Protein AF-A0AAD5E0F9-F1 (afdb_monomer)

Radius of gyration: 36.82 Å; Cα contacts (8 Å, |Δi|>4): 964; chains: 1; bounding box: 111×98×96 Å

Mean predicted aligned error: 20.1 Å

Solvent-accessible surface area (backbone atoms only — not comparable to full-atom values): 45783 Å² total; per-residue (Å²): 131,89,87,87,91,85,81,89,80,91,84,89,85,86,82,80,85,70,65,86,60,55,89,56,44,70,88,60,73,83,56,28,63,61,69,59,53,40,84,32,75,64,36,50,52,47,48,54,54,44,52,55,56,22,71,36,90,81,47,68,39,36,32,42,34,28,63,63,39,53,48,61,66,30,46,51,51,36,34,46,48,72,52,34,63,96,66,78,55,53,46,38,73,44,58,41,70,83,47,55,66,65,61,53,34,42,52,48,45,32,96,72,53,74,80,4,45,54,45,45,32,33,72,67,76,11,24,37,42,34,38,33,40,52,61,55,59,60,95,50,70,52,50,58,52,54,56,48,35,54,39,92,86,40,49,54,70,62,45,28,48,38,37,28,22,67,51,66,60,68,72,61,60,72,54,27,53,71,44,74,52,79,56,47,60,82,38,40,74,18,50,61,52,49,48,51,48,48,37,36,56,50,29,57,74,74,77,64,55,81,57,94,71,75,55,75,68,58,48,52,52,64,50,69,45,70,50,87,38,22,52,52,46,51,48,53,54,35,51,48,56,60,63,75,41,85,69,91,45,91,82,51,74,82,76,59,80,85,78,69,75,63,74,64,65,68,43,68,78,56,82,74,94,86,89,86,86,91,84,86,92,87,88,88,83,86,80,90,80,91,83,90,88,79,91,80,88,86,81,89,79,90,86,88,84,90,81,89,87,89,86,90,85,89,87,83,88,80,89,86,88,90,84,85,88,79,90,88,82,89,80,91,85,88,86,90,84,92,83,76,81,87,81,76,71,103,66,95,63,65,79,78,47,78,76,37,57,80,68,35,53,54,50,49,56,65,39,68,30,42,36,78,41,26,48,68,36,33,45,47,63,18,41,49,51,38,48,52,58,68,35,15,48,50,54,20,25,35,64,70,53,75,37,65,45,52,54,49,11,52,50,38,30,52,54,53,74,69,47,84,92,66,81,80,64,51,78,83,57,76,82,56,61,71,47,15,52,46,45,9,39,51,50,38,52,54,48,51,54,50,36,64,78,64,45,24,76,42,34,42,47,55,44,49,49,53,53,49,51,53,30,49,47,27,22,53,43,24,60,44,26,67,62,48,43,37,61,76,36,46,35,28,69,39,48,54,42,16,61,46,9,28,28,18,23,45,46,75,40,35,59,55,66,56,58,74,74,71,58,80,80,54,35,25,42,37,62,43,60,89,77,82,52,76,86,44,80,23,25,57,70,73,53,48,54,76,70,60,62,50,38,48,72,47,35,70,65,57,58,37,39,85,34,33,95,77,64,51,44,44,85,42,81,52,67,60,34,48,28,66,72,77,47,61,75,75,49,70,43,59,51,51,39,51,25,34,58,44,8,47,60,52,48,80,38,43,68,70,74,56,44,98,39,69,81,52,52,56,37,63,76,38,67,68,53,30,53,54,50,47,55,50,45,27,42,40,60,48,50,53,48,53,50,36,45,52,51,52,51,56,69,73,40,80,74,54,61,68,62,57,66,73,60,78,83,74,83,89,79,89,75,79,64,72,63,76,70,53,54,45,65,52,53,52,51,56,22,44,52,46,30,38,53,22,46,51,41,27,63,39,40,45,40,43,35,50,54,42,28,28,53,62,28,19,46,26,44,57,68,76,40,90,31,94,81,53,79,60,61,50,54,60,77,77,52,46,56,52,50,29,50,52,33,41,51,50,12,45,52,52,16,50,57,45,36,55,62,55,13,71,72,42,76,71,28,45,74,45,38,63,37,52,51,52,49,51,53,53,46,52,52,52,48,49,55,67,75,68,107

Structure (mmCIF, N/CA/C/O backbone):
data_AF-A0AAD5E0F9-F1
#
_entry.id   AF-A0AAD5E0F9-F1
#
loop_
_atom_site.group_PDB
_atom_site.id
_atom_site.type_symbol
_atom_site.label_atom_id
_atom_site.label_alt_id
_atom_site.label_comp_id
_atom_site.label_asym_id
_atom_site.label_entity_id
_atom_site.label_seq_id
_atom_site.pdbx_PDB_ins_code
_atom_site.Cartn_x
_atom_site.Cartn_y
_atom_site.Cartn_z
_atom_site.occupancy
_atom_site.B_iso_or_equiv
_atom_site.auth_seq_id
_atom_site.auth_comp_id
_atom_site.auth_asym_id
_atom_site.auth_atom_id
_atom_site.pdbx_PDB_model_num
ATOM 1 N N . MET A 1 1 ? 69.995 -46.807 -10.038 1.00 30.55 1 MET A N 1
ATOM 2 C CA . MET A 1 1 ? 70.853 -45.917 -10.854 1.00 30.55 1 MET A CA 1
ATOM 3 C C . MET A 1 1 ? 70.944 -46.497 -12.261 1.00 30.55 1 MET A C 1
ATOM 5 O O . MET A 1 1 ? 71.197 -47.695 -12.324 1.00 30.55 1 MET A O 1
ATOM 9 N N . PRO A 1 2 ? 70.807 -45.718 -13.356 1.00 44.59 2 PRO A N 1
ATOM 10 C CA . PRO A 1 2 ? 70.467 -44.288 -13.422 1.00 44.59 2 PRO A CA 1
ATOM 11 C C . PRO A 1 2 ? 68.964 -43.962 -13.226 1.00 44.59 2 PRO A C 1
ATOM 13 O O . PRO A 1 2 ? 68.520 -44.019 -12.081 1.00 44.59 2 PRO A O 1
ATOM 16 N N . MET A 1 3 ? 68.246 -43.592 -14.299 1.00 25.30 3 MET A N 1
ATOM 17 C CA . MET A 1 3 ? 67.096 -42.662 -14.464 1.00 25.30 3 MET A CA 1
ATOM 18 C C . MET A 1 3 ? 66.299 -43.103 -15.733 1.00 25.30 3 MET A C 1
ATOM 20 O O . MET A 1 3 ? 66.806 -43.983 -16.427 1.00 25.30 3 MET A O 1
ATOM 24 N N . GLN A 1 4 ? 65.128 -42.608 -16.178 1.00 27.91 4 GLN A N 1
ATOM 25 C CA . GLN A 1 4 ? 64.148 -41.538 -15.831 1.00 27.91 4 GLN A CA 1
ATOM 26 C C . GLN A 1 4 ? 62.795 -41.912 -16.528 1.00 27.91 4 GLN A C 1
ATOM 28 O O . GLN A 1 4 ? 62.804 -42.808 -17.367 1.00 27.91 4 GLN A O 1
ATOM 33 N N . GLY A 1 5 ? 61.614 -41.303 -16.325 1.00 22.17 5 GLY A N 1
ATOM 34 C CA . GLY A 1 5 ? 61.178 -40.260 -15.381 1.00 22.17 5 GLY A CA 1
ATOM 35 C C . GLY A 1 5 ? 60.419 -39.080 -16.035 1.00 22.17 5 GLY A C 1
ATOM 36 O O . GLY A 1 5 ? 61.037 -38.041 -16.250 1.00 22.17 5 GLY A O 1
ATOM 37 N N . ILE A 1 6 ? 59.108 -39.231 -16.311 1.00 27.89 6 ILE A N 1
ATOM 38 C CA . ILE A 1 6 ? 58.127 -38.174 -16.681 1.00 27.89 6 ILE A CA 1
ATOM 39 C C . ILE A 1 6 ? 56.810 -38.474 -15.938 1.00 27.89 6 ILE A C 1
ATOM 41 O O . ILE A 1 6 ? 56.465 -39.646 -15.797 1.00 27.89 6 ILE A O 1
ATOM 45 N N . ALA A 1 7 ? 56.133 -37.442 -15.427 1.00 27.16 7 ALA A N 1
ATOM 46 C CA . ALA A 1 7 ? 54.936 -37.552 -14.591 1.00 27.16 7 ALA A CA 1
ATOM 47 C C . ALA A 1 7 ? 53.626 -37.484 -15.397 1.00 27.16 7 ALA A C 1
ATOM 49 O O . ALA A 1 7 ? 53.573 -36.830 -16.439 1.00 27.16 7 ALA A O 1
ATOM 50 N N . ASP A 1 8 ? 52.583 -38.122 -14.865 1.00 27.12 8 ASP A N 1
ATOM 51 C CA . ASP A 1 8 ? 51.189 -37.801 -15.171 1.00 27.12 8 ASP A CA 1
ATOM 52 C C . ASP A 1 8 ? 50.846 -36.428 -14.564 1.00 27.12 8 ASP A C 1
ATOM 54 O O . ASP A 1 8 ? 51.295 -36.127 -13.456 1.00 27.12 8 ASP A O 1
ATOM 58 N N . ASP A 1 9 ? 50.063 -35.608 -15.269 1.00 27.03 9 ASP A N 1
ATOM 59 C CA . ASP A 1 9 ? 49.608 -34.299 -14.782 1.00 27.03 9 ASP A CA 1
ATOM 60 C C . ASP A 1 9 ? 48.121 -34.109 -15.125 1.00 27.03 9 ASP A C 1
ATOM 62 O O . ASP A 1 9 ? 47.687 -34.350 -16.258 1.00 27.03 9 ASP A O 1
ATOM 66 N N . ASP A 1 10 ? 47.329 -33.722 -14.125 1.00 26.64 10 ASP A N 1
ATOM 67 C CA . ASP A 1 10 ? 45.869 -33.633 -14.201 1.00 26.64 10 ASP A CA 1
ATOM 68 C C . ASP A 1 10 ? 45.397 -32.467 -15.084 1.00 26.64 10 ASP A C 1
ATOM 70 O O . ASP A 1 10 ? 45.899 -31.345 -14.995 1.00 26.64 10 ASP A O 1
ATOM 74 N N . THR A 1 11 ? 44.350 -32.665 -15.898 1.00 26.28 11 THR A N 1
ATOM 75 C CA . THR A 1 11 ? 43.605 -31.527 -16.484 1.00 26.28 11 THR A CA 1
ATOM 76 C C . THR A 1 11 ? 42.135 -31.832 -16.807 1.00 26.28 11 THR A C 1
ATOM 78 O O . THR A 1 11 ? 41.652 -31.590 -17.911 1.00 26.28 11 THR A O 1
ATOM 81 N N . THR A 1 12 ? 41.374 -32.316 -15.820 1.00 28.03 12 THR A N 1
ATOM 82 C CA . THR A 1 12 ? 39.895 -32.413 -15.889 1.00 28.03 12 THR A CA 1
ATOM 83 C C . THR A 1 12 ? 39.178 -31.482 -14.901 1.00 28.03 12 THR A C 1
ATOM 85 O O . THR A 1 12 ? 38.067 -31.766 -14.464 1.00 28.03 12 THR A O 1
ATOM 88 N N . ALA A 1 13 ? 39.794 -30.343 -14.567 1.00 27.64 13 ALA A N 1
ATOM 89 C CA . ALA A 1 13 ? 39.257 -29.328 -13.656 1.00 27.64 13 ALA A CA 1
ATOM 90 C C . ALA A 1 13 ? 39.105 -27.958 -14.352 1.00 27.64 13 ALA A C 1
ATOM 92 O O . ALA A 1 13 ? 39.878 -27.037 -14.109 1.00 27.64 13 ALA A O 1
ATOM 93 N N . ALA A 1 14 ? 38.123 -27.833 -15.256 1.00 26.69 14 ALA A N 1
ATOM 94 C CA . ALA A 1 14 ? 37.798 -26.565 -15.935 1.00 26.69 14 ALA A CA 1
ATOM 95 C C . ALA A 1 14 ? 36.334 -26.472 -16.434 1.00 26.69 14 ALA A C 1
ATOM 97 O O . ALA A 1 14 ? 36.062 -25.815 -17.435 1.00 26.69 14 ALA A O 1
ATOM 98 N N . ALA A 1 15 ? 35.387 -27.159 -15.778 1.00 28.45 15 ALA A N 1
ATOM 99 C CA . ALA A 1 15 ? 33.994 -27.271 -16.247 1.00 28.45 15 ALA A CA 1
ATOM 100 C C . ALA A 1 15 ? 32.911 -26.910 -15.202 1.00 28.45 15 ALA A C 1
ATOM 102 O O . ALA A 1 15 ? 31.727 -27.044 -15.502 1.00 28.45 15 ALA A O 1
ATOM 103 N N . ALA A 1 16 ? 33.287 -26.472 -13.993 1.00 27.48 16 ALA A N 1
ATOM 104 C CA . ALA A 1 16 ? 32.354 -26.325 -12.867 1.00 27.48 16 ALA A CA 1
ATOM 105 C C . ALA A 1 16 ? 31.699 -24.928 -12.727 1.00 27.48 16 ALA A C 1
ATOM 107 O O . ALA A 1 16 ? 30.520 -24.850 -12.400 1.00 27.48 16 ALA A O 1
ATOM 108 N N . ASP A 1 17 ? 32.400 -23.831 -13.043 1.00 29.16 17 ASP A N 1
ATOM 109 C CA . ASP A 1 17 ? 31.979 -22.469 -12.638 1.00 29.16 17 ASP A CA 1
ATOM 110 C C . ASP A 1 17 ? 31.205 -21.653 -13.701 1.00 29.16 17 ASP A C 1
ATOM 112 O O . ASP A 1 17 ? 31.050 -20.435 -13.596 1.00 29.16 17 ASP A O 1
ATOM 116 N N . ALA A 1 18 ? 30.678 -22.294 -14.749 1.00 35.09 18 ALA A N 1
ATOM 117 C CA . ALA A 1 18 ? 29.977 -21.597 -15.841 1.00 35.09 18 ALA A CA 1
ATOM 118 C C . ALA A 1 18 ? 28.503 -21.224 -15.538 1.00 35.09 18 ALA A C 1
ATOM 120 O O . ALA A 1 18 ? 27.838 -20.587 -16.363 1.00 35.09 18 ALA A O 1
ATOM 121 N N . ALA A 1 19 ? 27.967 -21.619 -14.379 1.00 35.62 19 ALA A N 1
ATOM 122 C CA . ALA A 1 19 ? 26.544 -21.504 -14.046 1.00 35.62 19 ALA A CA 1
ATOM 123 C C . ALA A 1 19 ? 25.953 -20.068 -14.041 1.00 35.62 19 ALA A C 1
ATOM 125 O O . ALA A 1 19 ? 24.895 -19.874 -14.652 1.00 35.62 19 ALA A O 1
ATOM 126 N N . PRO A 1 20 ? 26.582 -19.031 -13.440 1.00 43.69 20 PRO A N 1
ATOM 127 C CA . PRO A 1 20 ? 25.893 -17.765 -13.159 1.00 43.69 20 PRO A CA 1
ATOM 128 C C . PRO A 1 20 ? 25.699 -16.853 -14.382 1.00 43.69 20 PRO A C 1
ATOM 130 O O . PRO A 1 20 ? 25.074 -15.802 -14.266 1.00 43.69 20 PRO A O 1
ATOM 133 N N . LEU A 1 21 ? 26.245 -17.195 -15.555 1.00 42.16 21 LEU A N 1
ATOM 134 C CA . LEU A 1 21 ? 26.073 -16.410 -16.790 1.00 42.16 21 LEU A CA 1
ATOM 135 C C . LEU A 1 21 ? 24.874 -16.861 -17.640 1.00 42.16 21 LEU A C 1
ATOM 137 O O . LEU A 1 21 ? 24.471 -16.137 -18.552 1.00 42.16 21 LEU A O 1
ATOM 141 N N . ARG A 1 22 ? 24.273 -18.022 -17.340 1.00 43.25 22 ARG A N 1
ATOM 142 C CA . ARG A 1 22 ? 23.139 -18.557 -18.113 1.00 43.25 22 ARG A CA 1
ATOM 143 C C . ARG A 1 22 ? 21.831 -17.786 -17.907 1.00 43.25 22 ARG A C 1
ATOM 145 O O . ARG A 1 22 ? 21.035 -17.735 -18.836 1.00 43.25 22 ARG A O 1
ATOM 152 N N . SER A 1 23 ? 21.638 -17.118 -16.768 1.00 40.00 23 SER A N 1
ATOM 153 C CA . SER A 1 23 ? 20.443 -16.300 -16.475 1.00 40.00 23 SER A CA 1
ATOM 154 C C . SER A 1 23 ? 20.266 -15.078 -17.391 1.00 40.00 23 SER A C 1
ATOM 156 O O . SER A 1 23 ? 19.166 -14.542 -17.499 1.00 40.00 23 SER A O 1
ATOM 158 N N . HIS A 1 24 ? 21.326 -14.643 -18.080 1.00 39.84 24 HIS A N 1
ATOM 159 C CA . HIS A 1 24 ? 21.284 -13.560 -19.073 1.00 39.84 24 HIS A CA 1
ATOM 160 C C . HIS A 1 24 ? 21.590 -14.036 -20.506 1.00 39.84 24 HIS A C 1
ATOM 162 O O . HIS A 1 24 ? 21.686 -13.215 -21.423 1.00 39.84 24 HIS A O 1
ATOM 168 N N . ALA A 1 25 ? 21.765 -15.346 -20.712 1.00 38.88 25 ALA A N 1
ATOM 169 C CA . ALA A 1 25 ? 22.076 -15.922 -22.013 1.00 38.88 25 ALA A CA 1
ATOM 170 C C . ALA A 1 25 ? 20.786 -16.152 -22.814 1.00 38.88 25 ALA A C 1
ATOM 172 O O . ALA A 1 25 ? 19.981 -17.028 -22.500 1.00 38.88 25 ALA A O 1
ATOM 173 N N . VAL A 1 26 ? 20.591 -15.375 -23.881 1.00 42.81 26 VAL A N 1
ATOM 174 C CA . VAL A 1 26 ? 19.390 -15.485 -24.718 1.00 42.81 26 VAL A CA 1
ATOM 175 C C . VAL A 1 26 ? 19.564 -16.612 -25.740 1.00 42.81 26 VAL A C 1
ATOM 177 O O . VAL A 1 26 ? 20.375 -16.508 -26.660 1.00 42.81 26 VAL A O 1
ATOM 180 N N . CYS A 1 27 ? 18.760 -17.673 -25.636 1.00 39.22 27 CYS A N 1
ATOM 181 C CA . CYS A 1 27 ? 18.752 -18.778 -26.602 1.00 39.22 27 CYS A CA 1
ATOM 182 C C . CYS A 1 27 ? 17.889 -18.463 -27.849 1.00 39.22 27 CYS A C 1
ATOM 184 O O . CYS A 1 27 ? 16.957 -19.191 -28.187 1.00 39.22 27 CYS A O 1
ATOM 186 N N . GLU A 1 28 ? 18.176 -17.362 -28.554 1.00 42.78 28 GLU A N 1
ATOM 187 C CA . GLU A 1 28 ? 17.409 -16.915 -29.737 1.00 42.78 28 GLU A CA 1
ATOM 188 C C . GLU A 1 28 ? 18.043 -17.369 -31.071 1.00 42.78 28 GLU A C 1
ATOM 190 O O . GLU A 1 28 ? 18.203 -16.599 -32.021 1.00 42.78 28 GLU A O 1
ATOM 195 N N . SER A 1 29 ? 18.388 -18.657 -31.183 1.00 42.66 29 SER A N 1
ATOM 196 C CA . SER A 1 29 ? 18.971 -19.212 -32.421 1.00 42.66 29 SER A CA 1
ATOM 197 C C . SER A 1 29 ? 17.989 -19.215 -33.607 1.00 42.66 29 SER A C 1
ATOM 199 O O . SER A 1 29 ? 18.402 -19.162 -34.767 1.00 42.66 29 SER A O 1
ATOM 201 N N . ALA A 1 30 ? 16.678 -19.220 -33.337 1.00 41.22 30 ALA A N 1
ATOM 202 C CA . ALA A 1 30 ? 15.634 -19.336 -34.356 1.00 41.22 30 ALA A CA 1
ATOM 203 C C . ALA A 1 30 ? 15.391 -18.054 -35.182 1.00 41.22 30 ALA A C 1
ATOM 205 O O . ALA A 1 30 ? 14.935 -18.148 -36.322 1.00 41.22 30 ALA A O 1
ATOM 206 N N . ALA A 1 31 ? 15.683 -16.861 -34.648 1.00 45.94 31 ALA A N 1
ATOM 207 C CA . ALA A 1 31 ? 15.453 -15.595 -35.361 1.00 45.94 31 ALA A CA 1
ATOM 208 C C . ALA A 1 31 ? 16.589 -15.238 -36.342 1.00 45.94 31 ALA A C 1
ATOM 210 O O . ALA A 1 31 ? 16.358 -14.546 -37.342 1.00 45.94 31 ALA A O 1
ATOM 211 N N . ALA A 1 32 ? 17.801 -15.734 -36.066 1.00 48.31 32 ALA A N 1
ATOM 212 C CA . ALA A 1 32 ? 19.071 -15.369 -36.701 1.00 48.31 32 ALA A CA 1
ATOM 213 C C . ALA A 1 32 ? 19.082 -15.462 -38.241 1.00 48.31 32 ALA A C 1
ATOM 215 O O . ALA A 1 32 ? 19.695 -14.637 -38.918 1.00 48.31 32 ALA A O 1
ATOM 216 N N . SER A 1 33 ? 18.367 -16.433 -38.812 1.00 58.16 33 SER A N 1
ATOM 217 C CA . SER A 1 33 ? 18.336 -16.693 -40.258 1.00 58.16 33 SER A CA 1
ATOM 218 C C . SER A 1 33 ? 17.529 -15.664 -41.064 1.00 58.16 33 SER A C 1
ATOM 220 O O . SER A 1 33 ? 17.801 -15.451 -42.247 1.00 58.16 33 SER A O 1
ATOM 222 N N . THR A 1 34 ? 16.553 -14.993 -40.444 1.00 65.56 34 THR A N 1
ATOM 223 C CA . THR A 1 34 ? 15.479 -14.284 -41.164 1.00 65.56 34 THR A CA 1
ATOM 224 C C . THR A 1 34 ? 15.956 -13.028 -41.896 1.00 65.56 34 THR A C 1
ATOM 226 O O . THR A 1 34 ? 15.595 -12.800 -43.050 1.00 65.56 34 THR A O 1
ATOM 229 N N . ALA A 1 35 ? 16.790 -12.197 -41.260 1.00 61.53 35 ALA A N 1
ATOM 230 C CA . ALA A 1 35 ? 17.225 -10.916 -41.836 1.00 61.53 35 ALA A CA 1
ATOM 231 C C . ALA A 1 35 ? 18.101 -11.080 -43.097 1.00 61.53 35 ALA A C 1
ATOM 233 O O . ALA A 1 35 ? 18.144 -10.178 -43.947 1.00 61.53 35 ALA A O 1
ATOM 234 N N . LEU A 1 36 ? 18.756 -12.242 -43.208 1.00 73.88 36 LEU A N 1
ATOM 235 C CA . LEU A 1 36 ? 19.632 -12.652 -44.303 1.00 73.88 36 LEU A CA 1
ATOM 236 C C . LEU A 1 36 ? 18.903 -13.361 -45.451 1.00 73.88 36 LEU A C 1
ATOM 238 O O . LEU A 1 36 ? 19.535 -13.613 -46.478 1.00 73.88 36 LEU A O 1
ATOM 242 N N . LEU A 1 37 ? 17.605 -13.658 -45.325 1.00 79.19 37 LEU A N 1
ATOM 243 C CA . LEU A 1 37 ? 16.804 -14.190 -46.429 1.00 79.19 37 LEU A CA 1
ATOM 244 C C . LEU A 1 37 ? 16.671 -13.141 -47.546 1.00 79.19 37 LEU A C 1
ATOM 246 O O . LEU A 1 37 ? 16.514 -11.943 -47.286 1.00 79.19 37 LEU A O 1
ATOM 250 N N . GLY A 1 38 ? 16.744 -13.598 -48.798 1.00 80.19 38 GLY A N 1
ATOM 251 C CA . GLY A 1 38 ? 16.685 -12.734 -49.975 1.00 80.19 38 GLY A CA 1
ATOM 252 C C . GLY A 1 38 ? 17.723 -13.057 -51.050 1.00 80.19 38 GLY A C 1
ATOM 253 O O . GLY A 1 38 ? 18.883 -13.359 -50.751 1.00 80.19 38 GLY A O 1
ATOM 254 N N . SER A 1 39 ? 17.344 -12.925 -52.319 1.00 81.75 39 SER A N 1
ATOM 255 C CA . SER A 1 39 ? 18.257 -13.053 -53.465 1.00 81.75 39 SER A CA 1
ATOM 256 C C . SER A 1 39 ? 18.692 -11.703 -54.047 1.00 81.75 39 SER A C 1
ATOM 258 O O . SER A 1 39 ? 19.347 -11.678 -55.089 1.00 81.75 39 SER A O 1
ATOM 260 N N . SER A 1 40 ? 18.337 -10.576 -53.421 1.00 87.31 40 SER A N 1
ATOM 261 C CA . SER A 1 40 ? 18.767 -9.257 -53.889 1.00 87.31 40 SER A CA 1
ATOM 262 C C . SER A 1 40 ? 20.295 -9.073 -53.798 1.00 87.31 40 SER A C 1
ATOM 264 O O . SER A 1 40 ? 20.936 -9.595 -52.878 1.00 87.31 40 SER A O 1
ATOM 266 N N . PRO A 1 41 ? 20.905 -8.254 -54.681 1.00 86.88 41 PRO A N 1
ATOM 267 C CA . PRO A 1 41 ? 22.320 -7.889 -54.566 1.00 86.88 41 PRO A CA 1
ATOM 268 C C . PRO A 1 41 ? 22.666 -7.213 -53.230 1.00 86.88 41 PRO A C 1
ATOM 270 O O . PRO A 1 41 ? 23.803 -7.289 -52.769 1.00 86.88 41 PRO A O 1
ATOM 273 N N . MET A 1 42 ? 21.691 -6.558 -52.590 1.00 87.12 42 MET A N 1
ATOM 274 C CA . MET A 1 42 ? 21.864 -5.921 -51.284 1.00 87.12 42 MET A CA 1
ATOM 275 C C . MET A 1 42 ? 21.901 -6.950 -50.147 1.00 87.12 42 MET A C 1
ATOM 277 O O . MET A 1 42 ? 22.764 -6.844 -49.280 1.00 87.12 42 MET A O 1
ATOM 281 N N . ALA A 1 43 ? 21.038 -7.973 -50.176 1.00 85.50 43 ALA A N 1
ATOM 282 C CA . ALA A 1 43 ? 21.098 -9.090 -49.232 1.00 85.50 43 ALA A CA 1
ATOM 283 C C . ALA A 1 43 ? 22.371 -9.931 -49.415 1.00 85.50 43 ALA A C 1
ATOM 285 O O . ALA A 1 43 ? 22.981 -10.335 -48.429 1.00 85.50 43 ALA A O 1
ATOM 286 N N . ALA A 1 44 ? 22.830 -10.126 -50.657 1.00 87.00 44 ALA A N 1
ATOM 287 C CA . ALA A 1 44 ? 24.114 -10.775 -50.930 1.00 87.00 44 ALA A CA 1
ATOM 288 C C . ALA A 1 44 ? 25.293 -9.997 -50.314 1.00 87.00 44 ALA A C 1
ATOM 290 O O . ALA A 1 44 ? 26.092 -10.581 -49.586 1.00 87.00 44 ALA A O 1
ATOM 291 N N . ARG A 1 45 ? 25.357 -8.671 -50.518 1.00 89.94 45 ARG A N 1
ATOM 292 C CA . ARG A 1 45 ? 26.372 -7.805 -49.883 1.00 89.94 45 ARG A CA 1
ATOM 293 C C . ARG A 1 45 ? 26.292 -7.825 -48.355 1.00 89.94 45 ARG A C 1
ATOM 295 O O . ARG A 1 45 ? 27.335 -7.841 -47.708 1.00 89.94 45 ARG A O 1
ATOM 302 N N . LEU A 1 46 ? 25.083 -7.843 -47.784 1.00 90.31 46 LEU A N 1
ATOM 303 C CA . LEU A 1 46 ? 24.888 -7.948 -46.337 1.00 90.31 46 LEU A CA 1
ATOM 304 C C . LEU A 1 46 ? 25.443 -9.274 -45.801 1.00 90.31 46 LEU A C 1
ATOM 306 O O . LEU A 1 46 ? 26.228 -9.240 -44.861 1.00 90.31 46 LEU A O 1
ATOM 310 N N . ARG A 1 47 ? 25.114 -10.413 -46.433 1.00 89.19 47 ARG A N 1
ATOM 311 C CA . ARG A 1 47 ? 25.676 -11.729 -46.077 1.00 89.19 47 ARG A CA 1
ATOM 312 C C . ARG A 1 47 ? 27.203 -11.731 -46.130 1.00 89.19 47 ARG A C 1
ATOM 314 O O . ARG A 1 47 ? 27.830 -12.154 -45.170 1.00 89.19 47 ARG A O 1
ATOM 321 N N . SER A 1 48 ? 27.809 -11.199 -47.195 1.00 89.81 48 SER A N 1
ATOM 322 C CA . SER A 1 48 ? 29.274 -11.119 -47.298 1.00 89.81 48 SER A CA 1
ATOM 323 C C . SER A 1 48 ? 29.908 -10.250 -46.205 1.00 89.81 48 SER A C 1
ATOM 325 O O . SER A 1 48 ? 30.941 -10.628 -45.663 1.00 89.81 48 SER A O 1
ATOM 327 N N . ALA A 1 49 ? 29.301 -9.111 -45.852 1.00 91.19 49 ALA A N 1
ATOM 328 C CA . ALA A 1 49 ? 29.799 -8.247 -44.776 1.00 91.19 49 ALA A CA 1
ATOM 329 C C . ALA A 1 49 ? 29.663 -8.896 -43.386 1.00 91.19 49 ALA A C 1
ATOM 331 O O . ALA A 1 49 ? 30.533 -8.732 -42.535 1.00 91.19 49 ALA A O 1
ATOM 332 N N . VAL A 1 50 ? 28.580 -9.645 -43.174 1.00 90.75 50 VAL A N 1
ATOM 333 C CA . VAL A 1 50 ? 28.278 -10.375 -41.936 1.00 90.75 50 VAL A CA 1
ATOM 334 C C . VAL A 1 50 ? 29.233 -11.553 -41.752 1.00 90.75 50 VAL A C 1
ATOM 336 O O . VAL A 1 50 ? 29.882 -11.624 -40.713 1.00 90.75 50 VAL A O 1
ATOM 339 N N . ALA A 1 51 ? 29.432 -12.380 -42.782 1.00 89.31 51 ALA A N 1
ATOM 340 C CA . ALA A 1 51 ? 30.397 -13.481 -42.762 1.00 89.31 51 ALA A CA 1
ATOM 341 C C . ALA A 1 51 ? 31.845 -12.982 -42.576 1.00 89.31 51 ALA A C 1
ATOM 343 O O . ALA A 1 51 ? 32.605 -13.552 -41.795 1.00 89.31 51 ALA A O 1
ATOM 344 N N . ALA A 1 52 ? 32.220 -11.873 -43.230 1.00 90.50 52 ALA A N 1
ATOM 345 C CA . ALA A 1 52 ? 33.532 -11.247 -43.046 1.00 90.50 52 ALA A CA 1
ATOM 346 C C . ALA A 1 52 ? 33.739 -10.704 -41.621 1.00 90.50 52 ALA A C 1
ATOM 348 O O . ALA A 1 52 ? 34.858 -10.737 -41.114 1.00 90.50 52 ALA A O 1
ATOM 349 N N . ALA A 1 53 ? 32.678 -10.226 -40.963 1.00 90.25 53 ALA A N 1
ATOM 350 C CA . ALA A 1 53 ? 32.735 -9.838 -39.559 1.00 90.25 53 ALA A CA 1
ATOM 351 C C . ALA A 1 53 ? 32.771 -11.060 -38.628 1.00 90.25 53 ALA A C 1
ATOM 353 O O . ALA A 1 53 ? 33.524 -11.051 -37.657 1.00 90.25 53 ALA A O 1
ATOM 354 N N . ALA A 1 54 ? 31.998 -12.115 -38.901 1.00 89.19 54 ALA A N 1
ATOM 355 C CA . ALA A 1 54 ? 32.026 -13.353 -38.123 1.00 89.19 54 ALA A CA 1
ATOM 356 C C . ALA A 1 54 ? 33.425 -13.994 -38.144 1.00 89.19 54 ALA A C 1
ATOM 358 O O . ALA A 1 54 ? 33.982 -14.277 -37.088 1.00 89.19 54 ALA A O 1
ATOM 359 N N . SER A 1 55 ? 34.034 -14.094 -39.329 1.00 87.81 55 SER A N 1
ATOM 360 C CA . SER A 1 55 ? 35.356 -14.701 -39.560 1.00 87.81 55 SER A CA 1
ATOM 361 C C . SER A 1 55 ? 36.560 -13.824 -39.166 1.00 87.81 55 SER A C 1
ATOM 363 O O . SER A 1 55 ? 37.687 -14.151 -39.530 1.00 87.81 55 SER A O 1
ATOM 365 N N . ASP A 1 56 ? 36.364 -12.697 -38.472 1.00 88.56 56 ASP A N 1
ATOM 366 C CA . ASP A 1 56 ? 37.459 -11.793 -38.094 1.00 88.56 56 ASP A CA 1
ATOM 367 C C . ASP A 1 56 ? 38.279 -12.365 -36.914 1.00 88.56 56 ASP A C 1
ATOM 369 O O . ASP A 1 56 ? 37.783 -12.375 -35.780 1.00 88.56 56 ASP A O 1
ATOM 373 N N . PRO A 1 57 ? 39.545 -12.790 -37.120 1.00 80.56 57 PRO A N 1
ATOM 374 C CA . PRO A 1 57 ? 40.349 -13.411 -36.066 1.00 80.56 57 PRO A CA 1
ATOM 375 C C . PRO A 1 57 ? 40.714 -12.436 -34.938 1.00 80.56 57 PRO A C 1
ATOM 377 O O . PRO A 1 57 ? 41.025 -12.874 -33.833 1.00 80.56 57 PRO A O 1
ATOM 380 N N . ALA A 1 58 ? 40.653 -11.123 -35.185 1.00 80.81 58 ALA A N 1
ATOM 381 C CA . ALA A 1 58 ? 40.882 -10.098 -34.171 1.00 80.81 58 ALA A CA 1
ATOM 382 C C . ALA A 1 58 ? 39.605 -9.741 -33.381 1.00 80.81 58 ALA A C 1
ATOM 384 O O . ALA A 1 58 ? 39.652 -8.836 -32.548 1.00 80.81 58 ALA A O 1
ATOM 385 N N . ARG A 1 59 ? 38.463 -10.405 -33.654 1.00 85.69 59 ARG A N 1
ATOM 386 C CA . ARG A 1 59 ? 37.149 -10.194 -33.003 1.00 85.69 59 ARG A CA 1
ATOM 387 C C . ARG A 1 59 ? 36.762 -8.710 -32.859 1.00 85.69 59 ARG A C 1
ATOM 389 O O . ARG A 1 59 ? 36.159 -8.309 -31.863 1.00 85.69 59 ARG A O 1
ATOM 396 N N . ARG A 1 60 ? 37.107 -7.879 -33.854 1.00 89.06 60 ARG A N 1
ATOM 397 C CA . ARG A 1 60 ? 36.927 -6.418 -33.777 1.00 89.06 60 ARG A CA 1
ATOM 398 C C . ARG A 1 60 ? 35.467 -6.032 -33.487 1.00 89.06 60 ARG A C 1
ATOM 400 O O . ARG A 1 60 ? 34.554 -6.710 -33.976 1.00 89.06 60 ARG A O 1
ATOM 407 N N . PRO A 1 61 ? 35.232 -4.928 -32.749 1.00 92.31 61 PRO A N 1
ATOM 408 C CA . PRO A 1 61 ? 33.886 -4.452 -32.463 1.00 92.31 61 PRO A CA 1
ATOM 409 C C . PRO A 1 61 ? 33.077 -4.195 -33.736 1.00 92.31 61 PRO A C 1
ATOM 411 O O . PRO A 1 61 ? 33.600 -3.647 -34.711 1.00 92.31 61 PRO A O 1
ATOM 414 N N . VAL A 1 62 ? 31.797 -4.566 -33.723 1.00 93.94 62 VAL A N 1
ATOM 415 C CA . VAL A 1 62 ? 30.887 -4.426 -34.874 1.00 93.94 62 VAL A CA 1
ATOM 416 C C . VAL A 1 62 ? 29.747 -3.476 -34.524 1.00 93.94 62 VAL A C 1
ATOM 418 O O . VAL A 1 62 ? 29.175 -3.565 -33.441 1.00 93.94 62 VAL A O 1
ATOM 421 N N . LEU A 1 63 ? 29.386 -2.587 -35.449 1.00 94.62 63 LEU A N 1
ATOM 422 C CA . LEU A 1 63 ? 28.255 -1.671 -35.311 1.00 94.62 63 LEU A CA 1
ATOM 423 C C . LEU A 1 63 ? 27.246 -1.896 -36.446 1.00 94.62 63 LEU A C 1
ATOM 425 O O . LEU A 1 63 ? 27.520 -1.581 -37.606 1.00 94.62 63 LEU A O 1
ATOM 429 N N . LEU A 1 64 ? 26.066 -2.418 -36.109 1.00 94.88 64 LEU A N 1
ATOM 430 C CA . LEU A 1 64 ? 24.957 -2.647 -37.035 1.00 94.88 64 LEU A CA 1
ATOM 431 C C . LEU A 1 64 ? 24.046 -1.412 -37.091 1.00 94.88 64 LEU A C 1
ATOM 433 O O . LEU A 1 64 ? 23.269 -1.163 -36.166 1.00 94.88 64 LEU A O 1
ATOM 437 N N . LEU A 1 65 ? 24.112 -0.655 -38.188 1.00 94.38 65 LEU A N 1
ATOM 438 C CA . LEU A 1 65 ? 23.272 0.526 -38.414 1.00 94.38 65 LEU A CA 1
ATOM 439 C C . LEU A 1 65 ? 22.145 0.234 -39.401 1.00 94.38 65 LEU A C 1
ATOM 441 O O . LEU A 1 65 ? 22.389 -0.258 -40.500 1.00 94.38 65 LEU A O 1
ATOM 445 N N . GLY A 1 66 ? 20.919 0.600 -39.048 1.00 91.56 66 GLY A N 1
ATOM 446 C CA . GLY A 1 66 ? 19.770 0.520 -39.948 1.00 91.56 66 GLY A CA 1
ATOM 447 C C . GLY A 1 66 ? 18.470 0.907 -39.256 1.00 91.56 66 GLY A C 1
ATOM 448 O O . GLY A 1 66 ? 18.423 1.054 -38.040 1.00 91.56 66 GLY A O 1
ATOM 449 N N . GLU A 1 67 ? 17.405 1.041 -40.031 1.00 90.94 67 GLU A N 1
ATOM 450 C CA . GLU A 1 67 ? 16.058 1.391 -39.564 1.00 90.94 67 GLU A CA 1
ATOM 451 C C . GLU A 1 67 ? 15.468 0.439 -38.494 1.00 90.94 67 GLU A C 1
ATOM 453 O O . GLU A 1 67 ? 15.982 -0.674 -38.266 1.00 90.94 67 GLU A O 1
ATOM 458 N N . PRO A 1 68 ? 14.392 0.859 -37.799 1.00 87.94 68 PRO A N 1
ATOM 459 C CA . PRO A 1 68 ? 13.659 -0.011 -36.889 1.00 87.94 68 PRO A CA 1
ATOM 460 C C . PRO A 1 68 ? 13.040 -1.207 -37.629 1.00 87.94 68 PRO A C 1
ATOM 462 O O . PRO A 1 68 ? 12.752 -1.171 -38.827 1.00 87.94 68 PRO A O 1
ATOM 465 N N . GLY A 1 69 ? 12.868 -2.314 -36.903 1.00 84.00 69 GLY A N 1
ATOM 466 C CA . GLY A 1 69 ? 12.218 -3.522 -37.421 1.00 84.00 69 GLY A CA 1
ATOM 467 C C . GLY A 1 69 ? 13.033 -4.374 -38.407 1.00 84.00 69 GLY A C 1
ATOM 468 O O . GLY A 1 69 ? 12.501 -5.344 -38.935 1.00 84.00 69 GLY A O 1
ATOM 469 N N . LEU A 1 70 ? 14.318 -4.076 -38.641 1.00 88.06 70 LEU A N 1
ATOM 470 C CA . LEU A 1 70 ? 15.199 -4.849 -39.541 1.00 88.06 70 LEU A CA 1
ATOM 471 C C . LEU A 1 70 ? 15.817 -6.134 -38.948 1.00 88.06 70 LEU A C 1
ATOM 473 O O . LEU A 1 70 ? 16.608 -6.785 -39.624 1.00 88.06 70 LEU A O 1
ATOM 477 N N . GLY A 1 71 ? 15.501 -6.502 -37.702 1.00 86.31 71 GLY A N 1
ATOM 478 C CA . GLY A 1 71 ? 16.062 -7.706 -37.065 1.00 86.31 71 GLY A CA 1
ATOM 479 C C . GLY A 1 71 ? 17.549 -7.599 -36.691 1.00 86.31 71 GLY A C 1
ATOM 480 O O . GLY A 1 71 ? 18.247 -8.607 -36.661 1.00 86.31 71 GLY A O 1
ATOM 481 N N . LYS A 1 72 ? 18.049 -6.383 -36.408 1.00 89.31 72 LYS A N 1
ATOM 482 C CA . LYS A 1 72 ? 19.474 -6.116 -36.115 1.00 89.31 72 LYS A CA 1
ATOM 483 C C . LYS A 1 72 ? 20.036 -6.971 -34.963 1.00 89.31 72 LYS A C 1
ATOM 485 O O . LYS A 1 72 ? 21.165 -7.428 -35.066 1.00 89.31 72 LYS A O 1
ATOM 490 N N . ALA A 1 73 ? 19.247 -7.220 -33.915 1.00 86.25 73 ALA A N 1
ATOM 491 C CA . ALA A 1 73 ? 19.627 -8.076 -32.788 1.00 86.25 73 ALA A CA 1
ATOM 492 C C . ALA A 1 73 ? 19.884 -9.534 -33.219 1.00 86.25 73 ALA A C 1
ATOM 494 O O . ALA A 1 73 ? 20.966 -10.062 -32.987 1.00 86.25 73 ALA A O 1
ATOM 495 N N . GLY A 1 74 ? 18.954 -10.143 -33.965 1.00 84.75 74 GLY A N 1
ATOM 496 C CA . GLY A 1 74 ? 19.140 -11.486 -34.531 1.00 84.75 74 GLY A CA 1
ATOM 497 C C . GLY A 1 74 ? 20.325 -11.574 -35.502 1.00 84.75 74 GLY A C 1
ATOM 498 O O . GLY A 1 74 ? 21.003 -12.596 -35.556 1.00 84.75 74 GLY A O 1
ATOM 499 N N . LEU A 1 75 ? 20.642 -10.486 -36.216 1.00 87.75 75 LEU A N 1
ATOM 500 C CA . LEU A 1 75 ? 21.844 -10.419 -37.051 1.00 87.75 75 LEU A CA 1
ATOM 501 C C . LEU A 1 75 ? 23.141 -10.376 -36.220 1.00 87.75 75 LEU A C 1
ATOM 503 O O . LEU A 1 75 ? 24.133 -10.986 -36.609 1.00 87.75 75 LEU A O 1
ATOM 507 N N . ALA A 1 76 ? 23.139 -9.695 -35.072 1.00 89.94 76 ALA A N 1
ATOM 508 C CA . ALA A 1 76 ? 24.258 -9.725 -34.131 1.00 89.94 76 ALA A CA 1
ATOM 509 C C . ALA A 1 76 ? 24.434 -11.111 -33.489 1.00 89.94 76 ALA A C 1
ATOM 511 O O . ALA A 1 76 ? 25.559 -11.603 -33.412 1.00 89.94 76 ALA A O 1
ATOM 512 N N . ALA A 1 77 ? 23.333 -11.769 -33.111 1.00 86.75 77 ALA A N 1
ATOM 513 C CA . ALA A 1 77 ? 23.353 -13.149 -32.630 1.00 86.75 77 ALA A CA 1
ATOM 514 C C . ALA A 1 77 ? 23.916 -14.114 -33.687 1.00 86.75 77 ALA A C 1
ATOM 516 O O . ALA A 1 77 ? 24.729 -14.976 -33.368 1.00 86.75 77 ALA A O 1
ATOM 517 N N . HIS A 1 78 ? 23.566 -13.926 -34.963 1.00 87.06 78 HIS A N 1
ATOM 518 C CA . HIS A 1 78 ? 24.138 -14.703 -36.063 1.00 87.06 78 HIS A CA 1
ATOM 519 C C . HIS A 1 78 ? 25.658 -14.500 -36.214 1.00 87.06 78 HIS A C 1
ATOM 521 O O . HIS A 1 78 ? 26.378 -15.483 -36.344 1.00 87.06 78 HIS A O 1
ATOM 527 N N . ILE A 1 79 ? 26.160 -13.258 -36.122 1.00 89.19 79 ILE A N 1
ATOM 528 C CA . ILE A 1 79 ? 27.611 -12.963 -36.151 1.00 89.19 79 ILE A CA 1
ATOM 529 C C . ILE A 1 79 ? 28.351 -13.672 -35.008 1.00 89.19 79 ILE A C 1
ATOM 531 O O . ILE A 1 79 ? 29.462 -14.157 -35.215 1.00 89.19 79 ILE A O 1
ATOM 535 N N . HIS A 1 80 ? 27.752 -13.728 -33.813 1.00 88.31 80 HIS A N 1
ATOM 536 C CA . HIS A 1 80 ? 28.288 -14.489 -32.679 1.00 88.31 80 HIS A CA 1
ATOM 537 C C . HIS A 1 80 ? 28.287 -15.993 -32.963 1.00 88.31 80 HIS A C 1
ATOM 539 O O . HIS A 1 80 ? 29.335 -16.627 -32.893 1.00 88.31 80 HIS A O 1
ATOM 545 N N . HIS A 1 81 ? 27.143 -16.560 -33.352 1.00 84.25 81 HIS A N 1
ATOM 546 C CA . HIS A 1 81 ? 27.035 -17.994 -33.618 1.00 84.25 81 HIS A CA 1
ATOM 547 C C . HIS A 1 81 ? 27.964 -18.461 -34.748 1.00 84.25 81 HIS A C 1
ATOM 549 O O . HIS A 1 81 ? 28.600 -19.494 -34.587 1.00 84.25 81 HIS A O 1
ATOM 555 N N . GLU A 1 82 ? 28.118 -17.722 -35.851 1.00 83.69 82 GLU A N 1
ATOM 556 C CA . GLU A 1 82 ? 29.076 -18.102 -36.906 1.00 83.69 82 GLU A CA 1
ATOM 557 C C . GLU A 1 82 ? 30.545 -17.992 -36.456 1.00 83.69 82 GLU A C 1
ATOM 559 O O . GLU A 1 82 ? 31.373 -18.789 -36.893 1.00 83.69 82 GLU A O 1
ATOM 564 N N . ALA A 1 83 ? 30.880 -17.037 -35.580 1.00 81.00 83 ALA A N 1
ATOM 565 C CA . ALA A 1 83 ? 32.244 -16.859 -35.075 1.00 81.00 83 ALA A CA 1
ATOM 566 C C . ALA A 1 83 ? 32.633 -17.895 -34.004 1.00 81.00 83 ALA A C 1
ATOM 568 O O . ALA A 1 83 ? 33.782 -18.339 -33.955 1.00 81.00 83 ALA A O 1
ATOM 569 N N . ASP A 1 84 ? 31.679 -18.260 -33.143 1.00 73.88 84 ASP A N 1
ATOM 570 C CA . ASP A 1 84 ? 31.934 -18.951 -31.876 1.00 73.88 84 ASP A CA 1
ATOM 571 C C . ASP A 1 84 ? 31.214 -20.310 -31.744 1.00 73.88 84 ASP A C 1
ATOM 573 O O . ASP A 1 84 ? 31.321 -20.951 -30.698 1.00 73.88 84 ASP A O 1
ATOM 577 N N . ALA A 1 85 ? 30.550 -20.808 -32.801 1.00 66.00 85 ALA A N 1
ATOM 578 C CA . ALA A 1 85 ? 29.863 -22.113 -32.824 1.00 66.00 85 ALA A CA 1
ATOM 579 C C . ALA A 1 85 ? 30.723 -23.287 -32.327 1.00 66.00 85 ALA A C 1
ATOM 581 O O . ALA A 1 85 ? 30.215 -24.176 -31.655 1.00 66.00 85 ALA A O 1
ATOM 582 N N . ALA A 1 86 ? 32.023 -23.289 -32.631 1.00 58.78 86 ALA A N 1
ATOM 583 C CA . ALA A 1 86 ? 32.949 -24.346 -32.214 1.00 58.78 86 ALA A CA 1
ATOM 584 C C . ALA A 1 86 ? 33.446 -24.212 -30.756 1.00 58.78 86 ALA A C 1
ATOM 586 O O . ALA A 1 86 ? 34.335 -24.959 -30.351 1.00 58.78 86 ALA A O 1
ATOM 587 N N . ARG A 1 87 ? 32.955 -23.222 -29.993 1.00 62.78 87 ARG A N 1
ATOM 588 C CA . ARG A 1 87 ? 33.440 -22.872 -28.643 1.00 62.78 87 ARG A CA 1
ATOM 589 C C . ARG A 1 87 ? 32.339 -22.681 -27.591 1.00 62.78 87 ARG A C 1
ATOM 591 O O . ARG A 1 87 ? 32.676 -22.381 -26.454 1.00 62.78 87 ARG A O 1
ATOM 598 N N . GLU A 1 88 ? 31.061 -22.793 -27.966 1.00 76.12 88 GLU A N 1
ATOM 599 C CA . GLU A 1 88 ? 29.888 -22.655 -27.074 1.00 76.12 88 GLU A CA 1
ATOM 600 C C . GLU A 1 88 ? 29.888 -21.402 -26.162 1.00 76.12 88 GLU A C 1
ATOM 602 O O . GLU A 1 88 ? 29.339 -21.405 -25.061 1.00 76.12 88 GLU A O 1
ATOM 607 N N . LEU A 1 89 ? 30.491 -20.299 -26.623 1.00 83.81 89 LEU A N 1
ATOM 608 C CA . LEU A 1 89 ? 30.652 -19.086 -25.815 1.00 83.81 89 LEU A CA 1
ATOM 609 C C . LEU A 1 89 ? 29.319 -18.338 -25.584 1.00 83.81 89 LEU A C 1
ATOM 611 O O . LEU A 1 89 ? 28.459 -18.313 -26.476 1.00 83.81 89 LEU A O 1
ATOM 615 N N . PRO A 1 90 ? 29.152 -17.655 -24.434 1.00 85.69 90 PRO A N 1
ATOM 616 C CA . PRO A 1 90 ? 27.929 -16.927 -24.104 1.00 85.69 90 PRO A CA 1
ATOM 617 C C . PRO A 1 90 ? 27.708 -15.678 -24.974 1.00 85.69 90 PRO A C 1
ATOM 619 O O . PRO A 1 90 ? 28.641 -14.936 -25.296 1.00 85.69 90 PRO A O 1
ATOM 622 N N . LEU A 1 91 ? 26.435 -15.416 -25.285 1.00 87.75 91 LEU A N 1
ATOM 623 C CA . LEU A 1 91 ? 25.932 -14.169 -25.865 1.00 87.75 91 LEU A CA 1
ATOM 624 C C . LEU A 1 91 ? 25.028 -13.480 -24.844 1.00 87.75 91 LEU A C 1
ATOM 626 O O . LEU A 1 91 ? 24.024 -14.059 -24.428 1.00 87.75 91 LEU A O 1
ATOM 630 N N . ILE A 1 92 ? 25.354 -12.241 -24.478 1.00 88.69 92 ILE A N 1
ATOM 631 C CA . ILE A 1 92 ? 24.572 -11.459 -23.514 1.00 88.69 92 ILE A CA 1
ATOM 632 C C . ILE A 1 92 ? 24.072 -10.186 -24.184 1.00 88.69 92 ILE A C 1
ATOM 634 O O . ILE A 1 92 ? 24.859 -9.408 -24.724 1.00 88.69 92 ILE A O 1
ATOM 638 N N . GLN A 1 93 ? 22.756 -9.978 -24.150 1.00 89.62 93 GLN A N 1
ATOM 639 C CA . GLN A 1 93 ? 22.088 -8.839 -24.773 1.00 89.62 93 GLN A CA 1
ATOM 640 C C . GLN A 1 93 ? 21.614 -7.832 -23.721 1.00 89.62 93 GLN A C 1
ATOM 642 O O . GLN A 1 93 ? 20.888 -8.183 -22.796 1.00 89.62 93 GLN A O 1
ATOM 647 N N . ILE A 1 94 ? 21.962 -6.561 -23.917 1.00 89.75 94 ILE A N 1
ATOM 648 C CA . ILE A 1 94 ? 21.463 -5.424 -23.140 1.00 89.75 94 ILE A CA 1
ATOM 649 C C . ILE A 1 94 ? 20.744 -4.479 -24.103 1.00 89.75 94 ILE A C 1
ATOM 651 O O . ILE A 1 94 ? 21.314 -4.083 -25.120 1.00 89.75 94 ILE A O 1
ATOM 655 N N . ASP A 1 95 ? 19.504 -4.102 -23.788 1.00 88.81 95 ASP A N 1
ATOM 656 C CA . ASP A 1 95 ? 18.803 -3.035 -24.506 1.00 88.81 95 ASP A CA 1
ATOM 657 C C . ASP A 1 95 ? 18.980 -1.695 -23.784 1.00 88.81 95 ASP A C 1
ATOM 659 O O . ASP A 1 95 ? 18.531 -1.524 -22.647 1.00 88.81 95 ASP A O 1
ATOM 663 N N . CYS A 1 96 ? 19.652 -0.750 -24.443 1.00 87.38 96 CYS A N 1
ATOM 664 C CA . CYS A 1 96 ? 19.961 0.558 -23.877 1.00 87.38 96 CYS A CA 1
ATOM 665 C C . CYS A 1 96 ? 18.753 1.508 -23.831 1.00 87.38 96 CYS A C 1
ATOM 667 O O . CYS A 1 96 ? 18.873 2.558 -23.205 1.00 87.38 96 CYS A O 1
ATOM 669 N N . SER A 1 97 ? 17.610 1.197 -24.466 1.00 84.00 97 SER A N 1
ATOM 670 C CA . SER A 1 97 ? 16.396 2.025 -24.310 1.00 84.00 97 SER A CA 1
ATOM 671 C C . SER A 1 97 ? 15.593 1.712 -23.048 1.00 84.00 97 SER A C 1
ATOM 673 O O . SER A 1 97 ? 14.820 2.554 -22.603 1.00 84.00 97 SER A O 1
ATOM 675 N N . ASN A 1 98 ? 15.774 0.524 -22.464 1.00 81.12 98 ASN A N 1
ATOM 676 C CA . ASN A 1 98 ? 14.911 0.015 -21.389 1.00 81.12 98 ASN A CA 1
ATOM 677 C C . ASN A 1 98 ? 15.555 0.143 -19.996 1.00 81.12 98 ASN A C 1
ATOM 679 O O . ASN A 1 98 ? 15.047 -0.409 -19.024 1.00 81.12 98 ASN A O 1
ATOM 683 N N . ARG A 1 99 ? 16.709 0.814 -19.894 1.00 83.00 99 ARG A N 1
ATOM 684 C CA . ARG A 1 99 ? 17.491 0.973 -18.660 1.00 83.00 99 ARG A CA 1
ATOM 685 C C . ARG A 1 99 ? 18.078 2.376 -18.590 1.00 83.00 99 ARG A C 1
ATOM 687 O O . ARG A 1 99 ? 18.387 2.981 -19.614 1.00 83.00 99 ARG A O 1
ATOM 694 N N . THR A 1 100 ? 18.291 2.888 -17.380 1.00 86.25 100 THR A N 1
ATOM 695 C CA . THR A 1 100 ? 18.999 4.163 -17.210 1.00 86.25 100 THR A CA 1
ATOM 696 C C . THR A 1 100 ? 20.473 4.021 -17.630 1.00 86.25 100 THR A C 1
ATOM 698 O O . THR A 1 100 ? 21.047 2.927 -17.534 1.00 86.25 100 THR A O 1
ATOM 701 N N . PRO A 1 101 ? 21.139 5.108 -18.069 1.00 84.56 101 PRO A N 1
ATOM 702 C CA . PRO A 1 101 ? 22.561 5.061 -18.407 1.00 84.56 101 PRO A CA 1
ATOM 703 C C . PRO A 1 101 ? 23.443 4.633 -17.226 1.00 84.56 101 PRO A C 1
ATOM 705 O O . PRO A 1 101 ? 24.416 3.919 -17.434 1.00 84.56 101 PRO A O 1
ATOM 708 N N . ALA A 1 102 ? 23.078 5.014 -15.996 1.00 82.69 102 ALA A N 1
ATOM 709 C CA . ALA A 1 102 ? 23.796 4.625 -14.782 1.00 82.69 102 ALA A CA 1
ATOM 710 C C . ALA A 1 102 ? 23.688 3.114 -14.508 1.00 82.69 102 ALA A C 1
ATOM 712 O O . ALA A 1 102 ? 24.715 2.455 -14.372 1.00 82.69 102 ALA A O 1
ATOM 713 N N . ALA A 1 103 ? 22.478 2.542 -14.539 1.00 83.00 103 ALA A N 1
ATOM 714 C CA . ALA A 1 103 ? 22.282 1.099 -14.360 1.00 83.00 103 ALA A CA 1
ATOM 715 C C . ALA A 1 103 ? 22.951 0.278 -15.480 1.00 83.00 103 ALA A C 1
ATOM 717 O O . ALA A 1 103 ? 23.510 -0.788 -15.237 1.00 83.00 103 ALA A O 1
ATOM 718 N N . THR A 1 104 ? 22.944 0.795 -16.713 1.00 85.44 104 THR A N 1
ATOM 719 C CA . THR A 1 104 ? 23.651 0.178 -17.849 1.00 85.44 104 THR A CA 1
ATOM 720 C C . THR A 1 104 ? 25.171 0.215 -17.654 1.00 85.44 104 THR A C 1
ATOM 722 O O . THR A 1 104 ? 25.862 -0.746 -17.987 1.00 85.44 104 THR A O 1
ATOM 725 N N . GLU A 1 105 ? 25.708 1.298 -17.088 1.00 86.00 105 GLU A N 1
ATOM 726 C CA . GLU A 1 105 ? 27.129 1.411 -16.760 1.00 86.00 105 GLU A CA 1
ATOM 727 C C . GLU A 1 105 ? 27.531 0.464 -15.621 1.00 86.00 105 GLU A C 1
ATOM 729 O O . GLU A 1 105 ? 28.502 -0.278 -15.769 1.00 86.00 105 GLU A O 1
ATOM 734 N N . GLN A 1 106 ? 26.758 0.419 -14.535 1.00 84.94 106 GLN A N 1
ATOM 735 C CA . GLN A 1 106 ? 27.002 -0.490 -13.413 1.00 84.94 106 GLN A CA 1
ATOM 736 C C . GLN A 1 106 ? 26.934 -1.962 -13.853 1.00 84.94 106 GLN A C 1
ATOM 738 O O . GLN A 1 106 ? 27.817 -2.741 -13.513 1.00 84.94 106 GLN A O 1
ATOM 743 N N . LEU A 1 107 ? 25.973 -2.339 -14.705 1.00 85.50 107 LEU A N 1
ATOM 744 C CA . LEU A 1 107 ? 25.868 -3.706 -15.227 1.00 85.50 107 LEU A CA 1
ATOM 745 C C . LEU A 1 107 ? 27.078 -4.107 -16.096 1.00 85.50 107 LEU A C 1
ATOM 747 O O . LEU A 1 107 ? 27.627 -5.197 -15.938 1.00 85.50 107 LEU A O 1
ATOM 751 N N . ILE A 1 108 ? 27.512 -3.240 -17.018 1.00 86.25 108 ILE A N 1
ATOM 752 C CA . ILE A 1 108 ? 28.608 -3.554 -17.954 1.00 86.25 108 ILE A CA 1
ATOM 753 C C . ILE A 1 108 ? 29.975 -3.555 -17.250 1.00 86.25 108 ILE A C 1
ATOM 755 O O . ILE A 1 108 ? 30.808 -4.424 -17.527 1.00 86.25 108 ILE A O 1
ATOM 759 N N . PHE A 1 109 ? 30.219 -2.578 -16.372 1.00 83.94 109 PHE A N 1
ATOM 760 C CA . PHE A 1 109 ? 31.547 -2.287 -15.819 1.00 83.94 109 PHE A CA 1
ATOM 761 C C . PHE A 1 109 ? 31.716 -2.640 -14.335 1.00 83.94 109 PHE A C 1
ATOM 763 O O . PHE A 1 109 ? 32.858 -2.723 -13.882 1.00 83.94 109 PHE A O 1
ATOM 770 N N . GLY A 1 110 ? 30.623 -2.800 -13.585 1.00 79.00 110 GLY A N 1
ATOM 771 C CA . GLY A 1 110 ? 30.638 -2.798 -12.122 1.00 79.00 110 GLY A CA 1
ATOM 772 C C . GLY A 1 110 ? 31.229 -1.508 -11.539 1.00 79.00 110 GLY A C 1
ATOM 773 O O . GLY A 1 110 ? 31.532 -0.537 -12.250 1.00 79.00 110 GLY A O 1
ATOM 774 N N . ASP A 1 111 ? 31.524 -1.553 -10.244 1.00 71.19 111 ASP A N 1
ATOM 775 C CA . ASP A 1 111 ? 32.264 -0.493 -9.544 1.00 71.19 111 ASP A CA 1
ATOM 776 C C . ASP A 1 111 ? 33.785 -0.562 -9.811 1.00 71.19 111 ASP A C 1
ATOM 778 O O . ASP A 1 111 ? 34.591 0.102 -9.164 1.00 71.19 111 ASP A O 1
ATOM 782 N N . GLY A 1 112 ? 34.194 -1.349 -10.816 1.00 59.06 112 GLY A N 1
ATOM 783 C CA . GLY A 1 112 ? 35.583 -1.737 -11.076 1.00 59.06 112 GLY A CA 1
ATOM 784 C C . GLY A 1 112 ? 35.988 -3.067 -10.427 1.00 59.06 112 GLY A C 1
ATOM 785 O O . GLY A 1 112 ? 37.157 -3.440 -10.512 1.00 59.06 112 GLY A O 1
ATOM 786 N N . SER A 1 113 ? 35.042 -3.774 -9.803 1.00 53.28 113 SER A N 1
ATOM 787 C CA . SER A 1 113 ? 35.197 -5.120 -9.242 1.00 53.28 113 SER A CA 1
ATOM 788 C C . SER A 1 113 ? 35.118 -6.225 -10.312 1.00 53.28 113 SER A C 1
ATOM 790 O O . SER A 1 113 ? 34.787 -5.985 -11.477 1.00 53.28 113 SER A O 1
ATOM 792 N N . ALA A 1 114 ? 35.385 -7.472 -9.908 1.00 57.62 114 ALA A N 1
ATOM 793 C CA . ALA A 1 114 ? 35.262 -8.660 -10.761 1.00 57.62 114 ALA A CA 1
ATOM 794 C C . ALA A 1 114 ? 33.804 -9.019 -11.147 1.00 57.62 114 ALA A C 1
ATOM 796 O O . ALA A 1 114 ? 33.581 -9.935 -11.937 1.00 57.62 114 ALA A O 1
ATOM 797 N N . GLU A 1 115 ? 32.813 -8.300 -10.613 1.00 62.91 115 GLU A N 1
ATOM 798 C CA . GLU A 1 115 ? 31.379 -8.585 -10.770 1.00 62.91 115 GLU A CA 1
ATOM 799 C C . GLU A 1 115 ? 30.788 -8.001 -12.064 1.00 62.91 115 GLU A C 1
ATOM 801 O O . GLU A 1 115 ? 29.743 -8.457 -12.536 1.00 62.91 115 GLU A O 1
ATOM 806 N N . GLY A 1 116 ? 31.458 -7.013 -12.670 1.00 79.56 116 GLY A N 1
ATOM 807 C CA . GLY A 1 116 ? 31.018 -6.390 -13.919 1.00 79.56 116 GLY A CA 1
ATOM 808 C C . GLY A 1 116 ? 30.950 -7.391 -15.078 1.00 79.56 116 GLY A C 1
ATOM 809 O O . GLY A 1 116 ? 31.805 -8.271 -15.213 1.00 79.56 116 GLY A O 1
ATOM 810 N N . LEU A 1 117 ? 29.957 -7.247 -15.962 1.00 84.31 117 LEU A N 1
ATOM 811 C CA . LEU A 1 117 ? 29.696 -8.223 -17.027 1.00 84.31 117 LEU A CA 1
ATOM 812 C C . LEU A 1 117 ? 30.914 -8.490 -17.931 1.00 84.31 117 LEU A C 1
ATOM 814 O O . LEU A 1 117 ? 31.139 -9.623 -18.347 1.00 84.31 117 LEU A O 1
ATOM 818 N N . LEU A 1 118 ? 31.725 -7.464 -18.209 1.00 85.50 118 LEU A N 1
ATOM 819 C CA . LEU A 1 118 ? 32.962 -7.603 -18.985 1.00 85.50 118 LEU A CA 1
ATOM 820 C C . LEU A 1 118 ? 34.013 -8.481 -18.289 1.00 85.50 118 LEU A C 1
ATOM 822 O O . LEU A 1 118 ? 34.697 -9.252 -18.961 1.00 85.50 118 LEU A O 1
ATOM 826 N N . ALA A 1 119 ? 34.131 -8.387 -16.961 1.00 82.44 119 ALA A N 1
ATOM 827 C CA . ALA A 1 119 ? 35.032 -9.225 -16.174 1.00 82.44 119 ALA A CA 1
ATOM 828 C C . ALA A 1 119 ? 34.521 -10.672 -16.128 1.00 82.44 119 ALA A C 1
ATOM 830 O O . ALA A 1 119 ? 35.280 -11.596 -16.417 1.00 82.44 119 ALA A O 1
ATOM 831 N N . ARG A 1 120 ? 33.216 -10.866 -15.890 1.00 82.38 120 ARG A N 1
ATOM 832 C CA . ARG A 1 120 ? 32.574 -12.192 -15.880 1.00 82.38 120 ARG A CA 1
ATOM 833 C C . ARG A 1 120 ? 32.670 -12.905 -17.235 1.00 82.38 120 ARG A C 1
ATOM 835 O O . ARG A 1 120 ? 33.015 -14.082 -17.276 1.00 82.38 120 ARG A O 1
ATOM 842 N N . LEU A 1 121 ? 32.443 -12.197 -18.347 1.00 84.75 121 LEU A N 1
ATOM 843 C CA . LEU A 1 121 ? 32.652 -12.735 -19.700 1.00 84.75 121 LEU A CA 1
ATOM 844 C C . LEU A 1 121 ? 34.122 -13.095 -19.955 1.00 84.75 121 LEU A C 1
ATOM 846 O O . LEU A 1 121 ? 34.396 -14.114 -20.580 1.00 84.75 121 LEU A O 1
ATOM 850 N N . SER A 1 122 ? 35.074 -12.296 -19.462 1.00 84.50 122 SER A N 1
ATOM 851 C CA . SER A 1 122 ? 36.503 -12.617 -19.579 1.00 84.50 122 SER A CA 1
ATOM 852 C C . SER A 1 122 ? 36.897 -13.844 -18.750 1.00 84.50 122 SER A C 1
ATOM 854 O O . SER A 1 122 ? 37.718 -14.635 -19.207 1.00 84.50 122 SER A O 1
ATOM 856 N N . ALA A 1 123 ? 36.319 -14.011 -17.555 1.00 80.81 123 ALA A N 1
ATOM 857 C CA . ALA A 1 123 ? 36.560 -15.157 -16.678 1.00 80.81 123 ALA A CA 1
ATOM 858 C C . ALA A 1 123 ? 35.989 -16.463 -17.260 1.00 80.81 123 ALA A C 1
ATOM 860 O O . ALA A 1 123 ? 36.629 -17.506 -17.173 1.00 80.81 123 ALA A O 1
ATOM 861 N N . ALA A 1 124 ? 34.842 -16.397 -17.941 1.00 77.94 124 ALA A N 1
ATOM 862 C CA . ALA A 1 124 ? 34.198 -17.535 -18.604 1.00 77.94 124 ALA A CA 1
ATOM 863 C C . ALA A 1 124 ? 34.840 -17.955 -19.949 1.00 77.94 124 ALA A C 1
ATOM 865 O O . ALA A 1 124 ? 34.195 -18.605 -20.769 1.00 77.94 124 ALA A O 1
ATOM 866 N N . GLY A 1 125 ? 36.094 -17.568 -20.217 1.00 74.50 125 GLY A N 1
ATOM 867 C CA . GLY A 1 125 ? 36.800 -17.890 -21.468 1.00 74.50 125 GLY A CA 1
ATOM 868 C C . GLY A 1 125 ? 36.440 -17.000 -22.670 1.00 74.50 125 GLY A C 1
ATOM 869 O O . GLY A 1 125 ? 36.884 -17.262 -23.793 1.00 74.50 125 GLY A O 1
ATOM 870 N N . GLY A 1 126 ? 35.673 -15.929 -22.453 1.00 83.31 126 GLY A N 1
ATOM 871 C CA . GLY A 1 126 ? 35.237 -14.972 -23.468 1.00 83.31 126 GLY A CA 1
ATOM 872 C C . GLY A 1 126 ? 33.740 -15.049 -23.779 1.00 83.31 126 GLY A C 1
ATOM 873 O O . GLY A 1 126 ? 32.957 -15.693 -23.088 1.00 83.31 126 GLY A O 1
ATOM 874 N N . GLY A 1 127 ? 33.330 -14.368 -24.849 1.00 87.94 127 GLY A N 1
ATOM 875 C CA . GLY A 1 127 ? 31.934 -14.313 -25.297 1.00 87.94 127 GLY A CA 1
ATOM 876 C C . GLY A 1 127 ? 31.603 -13.001 -25.993 1.00 87.94 127 GLY A C 1
ATOM 877 O O . GLY A 1 127 ? 32.492 -12.176 -26.216 1.00 87.94 127 GLY A O 1
ATOM 878 N N . THR A 1 128 ? 30.330 -12.795 -26.325 1.00 90.31 128 THR A N 1
ATOM 879 C CA . THR A 1 128 ? 29.866 -11.583 -27.014 1.00 90.31 128 THR A CA 1
ATOM 880 C C . THR A 1 128 ? 28.892 -10.783 -26.154 1.00 90.31 128 THR A C 1
ATOM 882 O O . THR A 1 128 ? 27.859 -11.288 -25.716 1.00 90.31 128 THR A O 1
ATOM 885 N N . LEU A 1 129 ? 29.194 -9.496 -25.978 1.00 92.25 129 LEU A N 1
ATOM 886 C CA . LEU A 1 129 ? 28.284 -8.495 -25.435 1.00 92.25 129 LEU A CA 1
ATOM 887 C C . LEU A 1 129 ? 27.580 -7.760 -26.582 1.00 92.25 129 LEU A C 1
ATOM 889 O O . LEU A 1 129 ? 28.233 -7.154 -27.435 1.00 92.25 129 LEU A O 1
ATOM 893 N N . LEU A 1 130 ? 26.250 -7.796 -26.584 1.00 93.44 130 LEU A N 1
ATOM 894 C CA . LEU A 1 130 ? 25.383 -7.127 -27.547 1.00 93.44 130 LEU A CA 1
ATOM 895 C C . LEU A 1 130 ? 24.673 -5.932 -26.896 1.00 93.44 130 LEU A C 1
ATOM 897 O O . LEU A 1 130 ? 23.817 -6.112 -26.034 1.00 93.44 130 LEU A O 1
ATOM 901 N N . LEU A 1 131 ? 24.996 -4.716 -27.341 1.00 92.81 131 LEU A N 1
ATOM 902 C CA . LEU A 1 131 ? 24.328 -3.478 -26.924 1.00 92.81 131 LEU A CA 1
ATOM 903 C C . LEU A 1 131 ? 23.328 -3.030 -27.996 1.00 92.81 131 LEU A C 1
ATOM 905 O O . LEU A 1 131 ? 23.718 -2.550 -29.065 1.00 92.81 131 LEU A O 1
ATOM 909 N N . ASN A 1 132 ? 22.036 -3.181 -27.722 1.00 91.81 132 ASN A N 1
ATOM 910 C CA . ASN A 1 132 ? 20.966 -2.733 -28.609 1.00 91.81 132 ASN A CA 1
ATOM 911 C C . ASN A 1 132 ? 20.597 -1.264 -28.370 1.00 91.81 132 ASN A C 1
ATOM 913 O O . ASN A 1 132 ? 20.742 -0.739 -27.270 1.00 91.81 132 ASN A O 1
ATOM 917 N N . GLN A 1 133 ? 20.108 -0.614 -29.430 1.00 89.81 133 GLN A N 1
ATOM 918 C CA . GLN A 1 133 ? 19.620 0.769 -29.415 1.00 89.81 133 GLN A CA 1
ATOM 919 C C . GLN A 1 133 ? 20.659 1.781 -28.898 1.00 89.81 133 GLN A C 1
ATOM 921 O O . GLN A 1 133 ? 20.346 2.655 -28.094 1.00 89.81 133 GLN A O 1
ATOM 926 N N . ILE A 1 134 ? 21.899 1.717 -29.401 1.00 91.00 134 ILE A N 1
ATOM 927 C CA . ILE A 1 134 ? 23.013 2.584 -28.964 1.00 91.00 134 ILE A CA 1
ATOM 928 C C . ILE A 1 134 ? 22.715 4.094 -29.084 1.00 91.00 134 ILE A C 1
ATOM 930 O O . ILE A 1 134 ? 23.313 4.892 -28.367 1.00 91.00 134 ILE A O 1
ATOM 934 N N . GLN A 1 135 ? 21.757 4.501 -29.929 1.00 88.31 135 GLN A N 1
ATOM 935 C CA . GLN A 1 135 ? 21.260 5.883 -29.993 1.00 88.31 135 GLN A CA 1
ATOM 936 C C . GLN A 1 135 ? 20.565 6.377 -28.710 1.00 88.31 135 GLN A C 1
ATOM 938 O O . GLN A 1 135 ? 20.394 7.584 -28.562 1.00 88.31 135 GLN A O 1
ATOM 943 N N . ALA A 1 136 ? 20.143 5.476 -27.817 1.00 85.44 136 ALA A N 1
ATOM 944 C CA . ALA A 1 136 ? 19.535 5.808 -26.530 1.00 85.44 136 ALA A CA 1
ATOM 945 C C . ALA A 1 136 ? 20.574 6.178 -25.455 1.00 85.44 136 ALA A C 1
ATOM 947 O O . ALA A 1 136 ? 20.210 6.742 -24.429 1.00 85.44 136 ALA A O 1
ATOM 948 N N . VAL A 1 137 ? 21.866 5.899 -25.683 1.00 86.56 137 VAL A N 1
ATOM 949 C CA . VAL A 1 137 ? 22.944 6.276 -24.758 1.00 86.56 137 VAL A CA 1
ATOM 950 C C . VAL A 1 137 ? 23.273 7.767 -24.937 1.00 86.56 137 VAL A C 1
ATOM 952 O O . VAL A 1 137 ? 23.806 8.140 -25.987 1.00 86.56 137 VAL A O 1
ATOM 955 N N . PRO A 1 138 ? 22.999 8.634 -23.941 1.00 84.94 138 PRO A N 1
ATOM 956 C CA . PRO A 1 138 ? 23.300 10.058 -24.037 1.00 84.94 138 PRO A CA 1
ATOM 957 C C . PRO A 1 138 ? 24.805 10.328 -23.906 1.00 84.94 138 PRO A C 1
ATOM 959 O O . PRO A 1 138 ? 25.593 9.479 -23.476 1.00 84.94 138 PRO A O 1
ATOM 962 N N . GLU A 1 139 ? 25.219 11.554 -24.228 1.00 83.62 139 GLU A N 1
ATOM 963 C CA . GLU A 1 139 ? 26.581 12.003 -23.947 1.00 83.62 139 GLU A CA 1
ATOM 964 C C . GLU A 1 139 ? 26.827 12.049 -22.432 1.00 83.62 139 GLU A C 1
ATOM 966 O O . GLU A 1 139 ? 26.187 12.798 -21.700 1.00 83.62 139 GLU A O 1
ATOM 971 N N . GLY A 1 140 ? 27.756 11.226 -21.941 1.00 85.62 140 GLY A N 1
ATOM 972 C CA . GLY A 1 140 ? 27.927 11.031 -20.504 1.00 85.62 140 GLY A CA 1
ATOM 973 C C . GLY A 1 140 ? 29.059 10.070 -20.126 1.00 85.62 140 GLY A C 1
ATOM 974 O O . GLY A 1 140 ? 29.878 9.713 -20.982 1.00 85.62 140 GLY A O 1
ATOM 975 N N . PRO A 1 141 ? 29.136 9.666 -18.842 1.00 84.81 141 PRO A N 1
ATOM 976 C CA . PRO A 1 141 ? 30.165 8.759 -18.331 1.00 84.81 141 PRO A CA 1
ATOM 977 C C . PRO A 1 141 ? 30.185 7.416 -19.077 1.00 84.81 141 PRO A C 1
ATOM 979 O O . PRO A 1 141 ? 31.224 7.084 -19.653 1.00 84.81 141 PRO A O 1
ATOM 982 N N . LEU A 1 142 ? 29.031 6.751 -19.215 1.00 86.44 142 LEU A N 1
ATOM 983 C CA . LEU A 1 142 ? 28.845 5.520 -19.993 1.00 86.44 142 LEU A CA 1
ATOM 984 C C . LEU A 1 142 ? 29.440 5.615 -21.404 1.00 86.44 142 LEU A C 1
ATOM 986 O O . LEU A 1 142 ? 30.276 4.795 -21.779 1.00 86.44 142 LEU A O 1
ATOM 990 N N . LEU A 1 143 ? 29.090 6.653 -22.173 1.00 87.19 143 LEU A N 1
ATOM 991 C CA . LEU A 1 143 ? 29.620 6.837 -23.528 1.00 87.19 143 LEU A CA 1
ATOM 992 C C . LEU A 1 143 ? 31.150 7.017 -23.529 1.00 87.19 143 LEU A C 1
ATOM 994 O O . LEU A 1 143 ? 31.834 6.459 -24.387 1.00 87.19 143 LEU A O 1
ATOM 998 N N . ARG A 1 144 ? 31.719 7.745 -22.556 1.00 87.06 144 ARG A N 1
ATOM 999 C CA . ARG A 1 144 ? 33.184 7.873 -22.391 1.00 87.06 144 ARG A CA 1
ATOM 1000 C C . ARG A 1 144 ? 33.852 6.554 -21.987 1.00 87.06 144 ARG A C 1
ATOM 1002 O O . ARG A 1 144 ? 35.008 6.326 -22.345 1.00 87.06 144 ARG A O 1
ATOM 1009 N N . ARG A 1 145 ? 33.159 5.686 -21.248 1.00 87.12 145 ARG A N 1
ATOM 1010 C CA . ARG A 1 145 ? 33.644 4.359 -20.832 1.00 87.12 145 ARG A CA 1
ATOM 1011 C C . ARG A 1 145 ? 33.608 3.374 -22.009 1.00 87.12 145 ARG A C 1
ATOM 1013 O O . ARG A 1 145 ? 34.634 2.769 -22.304 1.00 87.12 145 ARG A O 1
ATOM 1020 N N . LEU A 1 146 ? 32.516 3.340 -22.778 1.00 88.00 146 LEU A N 1
ATOM 1021 C CA . LEU A 1 146 ? 32.406 2.579 -24.035 1.00 88.00 146 LEU A CA 1
ATOM 1022 C C . LEU A 1 146 ? 33.463 3.004 -25.070 1.00 88.00 146 LEU A C 1
ATOM 1024 O O . LEU A 1 146 ? 34.115 2.150 -25.664 1.00 88.00 146 LEU A O 1
ATOM 1028 N N . LYS A 1 147 ? 33.713 4.312 -25.234 1.00 86.56 147 LYS A N 1
ATOM 1029 C CA . LYS A 1 147 ? 34.795 4.824 -26.100 1.00 86.56 147 LYS A CA 1
ATOM 1030 C C . LYS A 1 147 ? 36.180 4.293 -25.710 1.00 86.56 147 LYS A C 1
ATOM 1032 O O . LYS A 1 147 ? 36.986 4.049 -26.600 1.00 86.56 147 LYS A O 1
ATOM 1037 N N . ARG A 1 148 ? 36.461 4.098 -24.413 1.00 85.19 148 ARG A N 1
ATOM 1038 C CA . ARG A 1 148 ? 37.729 3.505 -23.943 1.00 85.19 148 ARG A CA 1
ATOM 1039 C C . ARG A 1 148 ? 37.835 2.016 -24.278 1.00 85.19 148 ARG A C 1
ATOM 1041 O O . ARG A 1 148 ? 38.909 1.591 -24.682 1.00 85.19 148 ARG A O 1
ATOM 1048 N N . LEU A 1 149 ? 36.741 1.252 -24.194 1.00 84.44 149 LEU A N 1
ATOM 1049 C CA . LEU A 1 149 ? 36.734 -0.164 -24.601 1.00 84.44 149 LEU A CA 1
ATOM 1050 C C . LEU A 1 149 ? 37.064 -0.356 -26.087 1.00 84.44 149 LEU A C 1
ATOM 1052 O O . LEU A 1 149 ? 37.721 -1.322 -26.455 1.00 84.44 149 LEU A O 1
ATOM 1056 N N . LEU A 1 150 ? 36.612 0.568 -26.941 1.00 83.81 150 LEU A N 1
ATOM 1057 C CA . LEU A 1 150 ? 36.841 0.520 -28.389 1.00 83.81 150 LEU A CA 1
ATOM 1058 C C . LEU A 1 150 ? 38.266 0.931 -28.813 1.00 83.81 150 LEU A C 1
ATOM 1060 O O . LEU A 1 150 ? 38.579 0.893 -30.003 1.00 83.81 150 LEU A O 1
ATOM 1064 N N . GLN A 1 151 ? 39.134 1.331 -27.878 1.00 81.25 151 GLN A N 1
ATOM 1065 C CA . GLN A 1 151 ? 40.553 1.562 -28.164 1.00 81.25 151 GLN A CA 1
ATOM 1066 C C . GLN A 1 151 ? 41.314 0.224 -28.271 1.00 81.25 151 GLN A C 1
ATOM 1068 O O . GLN A 1 151 ? 40.848 -0.794 -27.751 1.00 81.25 151 GLN A O 1
ATOM 1073 N N . PRO A 1 152 ? 42.493 0.184 -28.924 1.00 69.69 152 PRO A N 1
ATOM 1074 C CA . PRO A 1 152 ? 43.326 -1.017 -28.954 1.00 69.69 152 PRO A CA 1
ATOM 1075 C C . PRO A 1 152 ? 43.617 -1.528 -27.534 1.00 69.69 152 PRO A C 1
ATOM 1077 O O . PRO A 1 152 ? 44.027 -0.750 -26.678 1.00 69.69 152 PRO A O 1
ATOM 1080 N N . ALA A 1 153 ? 43.389 -2.824 -27.297 1.00 67.81 153 ALA A N 1
ATOM 1081 C CA . ALA A 1 153 ? 43.459 -3.476 -25.979 1.00 67.81 153 ALA A CA 1
ATOM 1082 C C . ALA A 1 153 ? 42.495 -2.928 -24.894 1.00 67.81 153 ALA A C 1
ATOM 1084 O O . ALA A 1 153 ? 42.681 -3.210 -23.714 1.00 67.81 153 ALA A O 1
ATOM 1085 N N . GLY A 1 154 ? 41.449 -2.180 -25.272 1.00 75.19 154 GLY A N 1
ATOM 1086 C CA . GLY A 1 154 ? 40.435 -1.673 -24.340 1.00 75.19 154 GLY A CA 1
ATOM 1087 C C . GLY A 1 154 ? 39.392 -2.708 -23.892 1.00 75.19 154 GLY A C 1
ATOM 1088 O O . GLY A 1 154 ? 38.804 -2.550 -22.824 1.00 75.19 154 GLY A O 1
ATOM 1089 N N . LEU A 1 155 ? 39.159 -3.764 -24.680 1.00 83.88 155 LEU A N 1
ATOM 1090 C CA . LEU A 1 155 ? 38.299 -4.898 -24.317 1.00 83.88 155 LEU A CA 1
ATOM 1091 C C . LEU A 1 155 ? 39.114 -6.017 -23.640 1.00 83.88 155 LEU A C 1
ATOM 1093 O O . LEU A 1 155 ? 40.232 -6.288 -24.086 1.00 83.88 155 LEU A O 1
ATOM 1097 N N . PRO A 1 156 ? 38.559 -6.711 -22.623 1.00 82.81 156 PRO A N 1
ATOM 1098 C CA . PRO A 1 156 ? 39.183 -7.899 -22.043 1.00 82.81 156 PRO A CA 1
ATOM 1099 C C . PRO A 1 156 ? 39.420 -9.012 -23.072 1.00 82.81 156 PRO A C 1
ATOM 1101 O O . PRO A 1 156 ? 38.691 -9.142 -24.061 1.00 82.81 156 PRO A O 1
ATOM 1104 N N . ALA A 1 157 ? 40.432 -9.844 -22.825 1.00 81.38 157 ALA A N 1
ATOM 1105 C CA . ALA A 1 157 ? 40.798 -10.932 -23.724 1.00 81.38 157 ALA A CA 1
ATOM 1106 C C . ALA A 1 157 ? 39.622 -11.903 -23.942 1.00 81.38 157 ALA A C 1
ATOM 1108 O O . ALA A 1 157 ? 38.950 -12.320 -23.005 1.00 81.38 157 ALA A O 1
ATOM 1109 N N . GLY A 1 158 ? 39.363 -12.255 -25.204 1.00 80.94 158 GLY A N 1
ATOM 1110 C CA . GLY A 1 158 ? 38.266 -13.150 -25.582 1.00 80.94 158 GLY A CA 1
ATOM 1111 C C . GLY A 1 158 ? 36.875 -12.503 -25.642 1.00 80.94 158 GLY A C 1
ATOM 1112 O O . GLY A 1 158 ? 35.974 -13.119 -26.215 1.00 80.94 158 GLY A O 1
ATOM 1113 N N . VAL A 1 159 ? 36.682 -11.276 -25.147 1.00 88.69 159 VAL A N 1
ATOM 1114 C CA . VAL A 1 159 ? 35.377 -10.591 -25.174 1.00 88.69 159 VAL A CA 1
ATOM 1115 C C . VAL A 1 159 ? 35.188 -9.806 -26.475 1.00 88.69 159 VAL A C 1
ATOM 1117 O O . VAL A 1 159 ? 36.025 -8.992 -26.865 1.00 88.69 159 VAL A O 1
ATOM 1120 N N . ARG A 1 160 ? 34.053 -10.024 -27.142 1.00 91.06 160 ARG A N 1
ATOM 1121 C CA . ARG A 1 160 ? 33.628 -9.325 -28.359 1.00 91.06 160 ARG A CA 1
ATOM 1122 C C . ARG A 1 160 ? 32.495 -8.348 -28.046 1.00 91.06 160 ARG A C 1
ATOM 1124 O O . ARG A 1 160 ? 31.584 -8.675 -27.293 1.00 91.06 160 ARG A O 1
ATOM 1131 N N . LEU A 1 161 ? 32.512 -7.169 -28.667 1.00 92.50 161 LEU A N 1
ATOM 1132 C CA . LEU A 1 161 ? 31.444 -6.171 -28.548 1.00 92.50 161 LEU A CA 1
ATOM 1133 C C . LEU A 1 161 ? 30.701 -6.001 -29.880 1.00 92.50 161 LEU A C 1
ATOM 1135 O O . LEU A 1 161 ? 31.309 -5.677 -30.903 1.00 92.50 161 LEU A O 1
ATOM 1139 N N . ILE A 1 162 ? 29.381 -6.174 -29.865 1.00 93.75 162 ILE A N 1
ATOM 1140 C CA . ILE A 1 162 ? 28.496 -5.842 -30.985 1.00 93.75 162 ILE A CA 1
ATOM 1141 C C . ILE A 1 162 ? 27.499 -4.779 -30.518 1.00 93.75 162 ILE A C 1
ATOM 1143 O O . ILE A 1 162 ? 26.922 -4.870 -29.440 1.00 93.75 162 ILE A O 1
ATOM 1147 N N . MET A 1 163 ? 27.297 -3.749 -31.331 1.00 94.88 163 MET A N 1
ATOM 1148 C CA . MET A 1 163 ? 26.373 -2.648 -31.068 1.00 94.88 163 MET A CA 1
ATOM 1149 C C . MET A 1 163 ? 25.333 -2.582 -32.184 1.00 94.88 163 MET A C 1
ATOM 1151 O O . MET A 1 163 ? 25.670 -2.788 -33.352 1.00 94.88 163 MET A O 1
ATOM 1155 N N . THR A 1 164 ? 24.082 -2.247 -31.870 1.00 94.38 164 THR A N 1
ATOM 1156 C CA . THR A 1 164 ? 23.042 -2.012 -32.884 1.00 94.38 164 THR A CA 1
ATOM 1157 C C . THR A 1 164 ? 22.346 -0.676 -32.677 1.00 94.38 164 THR A C 1
ATOM 1159 O O . THR A 1 164 ? 22.195 -0.202 -31.553 1.00 94.38 164 THR A O 1
ATOM 1162 N N . GLY A 1 165 ? 21.911 -0.051 -33.771 1.00 92.56 165 GLY A N 1
ATOM 1163 C CA . GLY A 1 165 ? 21.148 1.188 -33.692 1.00 92.56 165 GLY A CA 1
ATOM 1164 C C . GLY A 1 165 ? 20.617 1.686 -35.029 1.00 92.56 165 GLY A C 1
ATOM 1165 O O . GLY A 1 165 ? 20.816 1.074 -36.080 1.00 92.56 165 GLY A O 1
ATOM 1166 N N . GLU A 1 166 ? 19.909 2.806 -34.981 1.00 91.75 166 GLU A N 1
ATOM 1167 C CA . GLU A 1 166 ? 19.509 3.578 -36.171 1.00 91.75 166 GLU A CA 1
ATOM 1168 C C . GLU A 1 166 ? 20.549 4.634 -36.534 1.00 91.75 166 GLU A C 1
ATOM 1170 O O . GLU A 1 166 ? 20.853 4.875 -37.702 1.00 91.75 166 GLU A O 1
ATOM 1175 N N . ARG A 1 167 ? 21.110 5.249 -35.495 1.00 88.88 167 ARG A N 1
ATOM 1176 C CA . ARG A 1 167 ? 22.167 6.252 -35.528 1.00 88.88 167 ARG A CA 1
ATOM 1177 C C . ARG A 1 167 ? 23.186 5.864 -34.460 1.00 88.88 167 ARG A C 1
ATOM 1179 O O . ARG A 1 167 ? 22.852 5.156 -33.515 1.00 88.88 167 ARG A O 1
ATOM 1186 N N . ALA A 1 168 ? 24.415 6.335 -34.600 1.00 87.81 168 ALA A N 1
ATOM 1187 C CA . ALA A 1 168 ? 25.433 6.208 -33.567 1.00 87.81 168 ALA A CA 1
ATOM 1188 C C . ALA A 1 168 ? 26.251 7.502 -33.497 1.00 87.81 168 ALA A C 1
ATOM 1190 O O . ALA A 1 168 ? 26.412 8.162 -34.531 1.00 87.81 168 ALA A O 1
ATOM 1191 N N . PRO A 1 169 ? 26.798 7.857 -32.321 1.00 85.38 169 PRO A N 1
ATOM 1192 C CA . PRO A 1 169 ? 27.828 8.881 -32.209 1.00 85.38 169 PRO A CA 1
ATOM 1193 C C . PRO A 1 169 ? 28.973 8.602 -33.190 1.00 85.38 169 PRO A C 1
ATOM 1195 O O . PRO A 1 169 ? 29.450 7.467 -33.284 1.00 85.38 169 PRO A O 1
ATOM 1198 N N . ALA A 1 170 ? 29.429 9.635 -33.905 1.00 84.81 170 ALA A N 1
ATOM 1199 C CA . ALA A 1 170 ? 30.451 9.502 -34.950 1.00 84.81 170 ALA A CA 1
ATOM 1200 C C . ALA A 1 170 ? 31.742 8.836 -34.436 1.00 84.81 170 ALA A C 1
ATOM 1202 O O . ALA A 1 170 ? 32.375 8.067 -35.152 1.00 84.81 170 ALA A O 1
ATOM 1203 N N . GLU A 1 171 ? 32.083 9.070 -33.169 1.00 81.00 171 GLU A N 1
ATOM 1204 C CA . GLU A 1 171 ? 33.241 8.482 -32.493 1.00 81.00 171 GLU A CA 1
ATOM 1205 C C . GLU A 1 171 ? 33.130 6.960 -32.292 1.00 81.00 171 GLU A C 1
ATOM 1207 O O . GLU A 1 171 ? 34.127 6.261 -32.449 1.00 81.00 171 GLU A O 1
ATOM 1212 N N . LEU A 1 172 ? 31.934 6.417 -32.008 1.00 85.06 172 LEU A N 1
ATOM 1213 C CA . LEU A 1 172 ? 31.741 4.957 -31.942 1.00 85.06 172 LEU A CA 1
ATOM 1214 C C . LEU A 1 172 ? 31.802 4.339 -33.346 1.00 85.06 172 LEU A C 1
ATOM 1216 O O . LEU A 1 172 ? 32.371 3.267 -33.533 1.00 85.06 172 LEU A O 1
ATOM 1220 N N . ALA A 1 173 ? 31.250 5.037 -34.345 1.00 85.94 173 ALA A N 1
ATOM 1221 C CA . ALA A 1 173 ? 31.284 4.605 -35.741 1.00 85.94 173 ALA A CA 1
ATOM 1222 C C . ALA A 1 173 ? 32.694 4.655 -36.363 1.00 85.94 173 ALA A C 1
ATOM 1224 O O . ALA A 1 173 ? 32.955 3.929 -37.317 1.00 85.94 173 ALA A O 1
ATOM 1225 N N . ALA A 1 174 ? 33.600 5.482 -35.833 1.00 85.31 174 ALA A N 1
ATOM 1226 C CA . ALA A 1 174 ? 34.999 5.538 -36.258 1.00 85.31 174 ALA A CA 1
ATOM 1227 C C . ALA A 1 174 ? 35.859 4.399 -35.677 1.00 85.31 174 ALA A C 1
ATOM 1229 O O . ALA A 1 174 ? 36.852 4.017 -36.292 1.00 85.31 174 ALA A O 1
ATOM 1230 N N . ALA A 1 175 ? 35.487 3.858 -34.510 1.00 84.06 175 ALA A N 1
ATOM 1231 C CA . ALA A 1 175 ? 36.258 2.837 -33.794 1.00 84.06 175 ALA A CA 1
ATOM 1232 C C . ALA A 1 175 ? 35.735 1.393 -33.977 1.00 84.06 175 ALA A C 1
ATOM 1234 O O . ALA A 1 175 ? 36.385 0.443 -33.546 1.00 84.06 175 ALA A O 1
ATOM 1235 N N . ALA A 1 176 ? 34.576 1.208 -34.619 1.00 89.50 176 ALA A N 1
ATOM 1236 C CA . ALA A 1 176 ? 33.956 -0.097 -34.861 1.00 89.50 176 ALA A CA 1
ATOM 1237 C C . ALA A 1 176 ? 33.766 -0.389 -36.360 1.00 89.50 176 ALA A C 1
ATOM 1239 O O . ALA A 1 176 ? 33.627 0.513 -37.184 1.00 89.50 176 ALA A O 1
ATOM 1240 N N . THR A 1 177 ? 33.691 -1.671 -36.721 1.00 92.69 177 THR A N 1
ATOM 1241 C CA . THR A 1 177 ? 33.373 -2.106 -38.089 1.00 92.69 177 THR A CA 1
ATOM 1242 C C . THR A 1 177 ? 31.889 -1.870 -38.367 1.00 92.69 177 THR A C 1
ATOM 1244 O O . THR A 1 177 ? 31.029 -2.573 -37.833 1.00 92.69 177 THR A O 1
ATOM 1247 N N . VAL A 1 178 ? 31.571 -0.869 -39.191 1.00 93.69 178 VAL A N 1
ATOM 1248 C CA . VAL A 1 178 ? 30.184 -0.454 -39.456 1.00 93.69 178 VAL A CA 1
ATOM 1249 C C . VAL A 1 178 ? 29.551 -1.272 -40.584 1.00 93.69 178 VAL A C 1
ATOM 1251 O O . VAL A 1 178 ? 29.935 -1.142 -41.747 1.00 93.69 178 VAL A O 1
ATOM 1254 N N . ILE A 1 179 ? 28.509 -2.040 -40.265 1.00 94.31 179 ILE A N 1
ATOM 1255 C CA . ILE A 1 179 ? 27.672 -2.750 -41.243 1.00 94.31 179 ILE A CA 1
ATOM 1256 C C . ILE A 1 179 ? 26.333 -2.017 -41.360 1.00 94.31 179 ILE A C 1
ATOM 1258 O O . ILE A 1 179 ? 25.588 -1.885 -40.389 1.00 94.31 179 ILE A O 1
ATOM 1262 N N . LYS A 1 180 ? 26.008 -1.544 -42.567 1.00 93.00 180 LYS A N 1
ATOM 1263 C CA . LYS A 1 180 ? 24.724 -0.890 -42.860 1.00 93.00 180 LYS A CA 1
ATOM 1264 C C . LYS A 1 180 ? 23.703 -1.928 -43.325 1.00 93.00 180 LYS A C 1
ATOM 1266 O O . LYS A 1 180 ? 23.855 -2.502 -44.402 1.00 93.00 180 LYS A O 1
ATOM 1271 N N . VAL A 1 181 ? 22.657 -2.143 -42.532 1.00 92.38 181 VAL A N 1
ATOM 1272 C CA . VAL A 1 181 ? 21.537 -3.035 -42.851 1.00 92.38 181 VAL A CA 1
ATOM 1273 C C . VAL A 1 181 ? 20.526 -2.266 -43.717 1.00 92.38 181 VAL A C 1
ATOM 1275 O O . VAL A 1 181 ? 19.966 -1.272 -43.251 1.00 92.38 181 VAL A O 1
ATOM 1278 N N . PRO A 1 182 ? 20.293 -2.668 -44.979 1.00 91.06 182 PRO A N 1
ATOM 1279 C CA . PRO A 1 182 ? 19.432 -1.922 -45.891 1.00 91.06 182 PRO A CA 1
ATOM 1280 C C . PRO A 1 182 ? 17.939 -2.103 -45.561 1.00 91.06 182 PRO A C 1
ATOM 1282 O O . PRO A 1 182 ? 17.517 -3.227 -45.259 1.00 91.06 182 PRO A O 1
ATOM 1285 N N . PRO A 1 183 ? 17.121 -1.038 -45.681 1.00 91.62 183 PRO A N 1
ATOM 1286 C CA . PRO A 1 183 ? 15.686 -1.117 -45.447 1.00 91.62 183 PRO A CA 1
ATOM 1287 C C . PRO A 1 183 ? 14.991 -2.000 -46.487 1.00 91.62 183 PRO A C 1
ATOM 1289 O O . PRO A 1 183 ? 15.435 -2.119 -47.632 1.00 91.62 183 PRO A O 1
ATOM 1292 N N . LEU A 1 184 ? 13.869 -2.602 -46.102 1.00 89.88 184 LEU A N 1
ATOM 1293 C CA . LEU A 1 184 ? 13.141 -3.589 -46.895 1.00 89.88 184 LEU A CA 1
ATOM 1294 C C . LEU A 1 184 ? 12.666 -3.017 -48.243 1.00 89.88 184 LEU A C 1
ATOM 1296 O O . LEU A 1 184 ? 12.793 -3.681 -49.271 1.00 89.88 184 LEU A O 1
ATOM 1300 N N . ARG A 1 185 ? 12.248 -1.743 -48.271 1.00 88.56 185 ARG A N 1
ATOM 1301 C CA . ARG A 1 185 ? 11.881 -1.016 -49.504 1.00 88.56 185 ARG A CA 1
ATOM 1302 C C . ARG A 1 185 ? 13.019 -0.840 -50.517 1.00 88.56 185 ARG A C 1
ATOM 1304 O O . ARG A 1 185 ? 12.746 -0.649 -51.695 1.00 88.56 185 ARG A O 1
ATOM 1311 N N . ALA A 1 186 ? 14.284 -0.922 -50.092 1.00 87.81 186 ALA A N 1
ATOM 1312 C CA . ALA A 1 186 ? 15.428 -0.910 -51.011 1.00 87.81 186 ALA A CA 1
ATOM 1313 C C . ALA A 1 186 ? 15.686 -2.293 -51.643 1.00 87.81 186 ALA A C 1
ATOM 1315 O O . ALA A 1 186 ? 16.397 -2.396 -52.641 1.00 87.81 186 ALA A O 1
ATOM 1316 N N . ARG A 1 187 ? 15.086 -3.358 -51.090 1.00 88.62 187 ARG A N 1
ATOM 1317 C CA . ARG A 1 187 ? 15.228 -4.749 -51.542 1.00 88.62 187 ARG A CA 1
ATOM 1318 C C . ARG A 1 187 ? 13.870 -5.438 -51.786 1.00 88.62 187 ARG A C 1
ATOM 1320 O O . ARG A 1 187 ? 13.622 -6.513 -51.242 1.00 88.62 187 ARG A O 1
ATOM 1327 N N . PRO A 1 188 ? 12.991 -4.884 -52.650 1.00 82.12 188 PRO A N 1
ATOM 1328 C CA . PRO A 1 188 ? 11.628 -5.395 -52.853 1.00 82.12 188 PRO A CA 1
ATOM 1329 C C . PRO A 1 188 ? 11.575 -6.841 -53.376 1.00 82.12 188 PRO A C 1
ATOM 1331 O O . PRO A 1 188 ? 10.601 -7.547 -53.132 1.00 82.12 188 PRO A O 1
ATOM 1334 N N . GLY A 1 189 ? 12.629 -7.322 -54.048 1.00 81.81 189 GLY A N 1
ATOM 1335 C CA . GLY A 1 189 ? 12.746 -8.727 -54.460 1.00 81.81 189 GLY A CA 1
ATOM 1336 C C . GLY A 1 189 ? 12.815 -9.721 -53.290 1.00 81.81 189 GLY A C 1
ATOM 1337 O O . GLY A 1 189 ? 12.379 -10.863 -53.438 1.00 81.81 189 GLY A O 1
ATOM 1338 N N . ASP A 1 190 ? 13.286 -9.285 -52.118 1.00 88.25 190 ASP A N 1
ATOM 1339 C CA . ASP A 1 190 ? 13.396 -10.133 -50.926 1.00 88.25 190 ASP A CA 1
ATOM 1340 C C . ASP A 1 190 ? 12.051 -10.262 -50.190 1.00 88.25 190 ASP A C 1
ATOM 1342 O O . ASP A 1 190 ? 11.806 -11.282 -49.548 1.00 88.25 190 ASP A O 1
ATOM 1346 N N . VAL A 1 191 ? 11.138 -9.290 -50.351 1.00 88.12 191 VAL A N 1
ATOM 1347 C CA . VAL A 1 191 ? 9.786 -9.298 -49.748 1.00 88.12 191 VAL A CA 1
ATOM 1348 C C . VAL A 1 191 ? 9.030 -10.580 -50.102 1.00 88.12 191 VAL A C 1
ATOM 1350 O O . VAL A 1 191 ? 8.388 -11.167 -49.236 1.00 88.12 191 VAL A O 1
ATOM 1353 N N . LYS A 1 192 ? 9.153 -11.069 -51.346 1.00 86.12 192 LYS A N 1
ATOM 1354 C CA . LYS A 1 192 ? 8.529 -12.332 -51.782 1.00 86.12 192 LYS A CA 1
ATOM 1355 C C . LYS A 1 192 ? 9.015 -13.532 -50.961 1.00 86.12 192 LYS A C 1
ATOM 1357 O O . LYS A 1 192 ? 8.211 -14.384 -50.591 1.00 86.12 192 LYS A O 1
ATOM 1362 N N . GLN A 1 193 ? 10.323 -13.613 -50.716 1.00 87.19 193 GLN A N 1
ATOM 1363 C CA . GLN A 1 193 ? 10.951 -14.740 -50.019 1.00 87.19 193 GLN A CA 1
ATOM 1364 C C . GLN A 1 193 ? 10.676 -14.673 -48.515 1.00 87.19 193 GLN A C 1
ATOM 1366 O O . GLN A 1 193 ? 10.308 -15.683 -47.924 1.00 87.19 193 GLN A O 1
ATOM 1371 N N . LEU A 1 194 ? 10.762 -13.476 -47.926 1.00 88.62 194 LEU A N 1
ATOM 1372 C CA . LEU A 1 194 ? 10.427 -13.223 -46.524 1.00 88.62 194 LEU A CA 1
ATOM 1373 C C . LEU A 1 194 ? 8.953 -13.530 -46.223 1.00 88.62 194 LEU A C 1
ATOM 1375 O O . LEU A 1 194 ? 8.664 -14.260 -45.280 1.00 88.62 194 LEU A O 1
ATOM 1379 N N . ALA A 1 195 ? 8.021 -13.047 -47.051 1.00 86.81 195 ALA A N 1
ATOM 1380 C CA . ALA A 1 195 ? 6.595 -13.320 -46.869 1.00 86.81 195 ALA A CA 1
ATOM 1381 C C . ALA A 1 195 ? 6.280 -14.820 -47.001 1.00 86.81 195 ALA A C 1
ATOM 1383 O O . ALA A 1 195 ? 5.576 -15.380 -46.164 1.00 86.81 195 ALA A O 1
ATOM 1384 N N . GLY A 1 196 ? 6.853 -15.496 -48.006 1.00 84.62 196 GLY A N 1
ATOM 1385 C CA . GLY A 1 196 ? 6.722 -16.949 -48.155 1.00 84.62 196 GLY A CA 1
ATOM 1386 C C . GLY A 1 196 ? 7.282 -17.724 -46.957 1.00 84.62 196 GLY A C 1
ATOM 1387 O O . GLY A 1 196 ? 6.648 -18.671 -46.497 1.00 84.62 196 GLY A O 1
ATOM 1388 N N . HIS A 1 197 ? 8.422 -17.289 -46.410 1.00 86.31 197 HIS A N 1
ATOM 1389 C CA . HIS A 1 197 ? 9.012 -17.876 -45.208 1.00 86.31 197 HIS A CA 1
ATOM 1390 C C . HIS A 1 197 ? 8.097 -17.725 -43.986 1.00 86.31 197 HIS A C 1
ATOM 1392 O O . HIS A 1 197 ? 7.801 -18.726 -43.341 1.00 86.31 197 HIS A O 1
ATOM 1398 N N . PHE A 1 198 ? 7.591 -16.520 -43.694 1.00 86.25 198 PHE A N 1
ATOM 1399 C CA . PHE A 1 198 ? 6.711 -16.295 -42.538 1.00 86.25 198 PHE A CA 1
ATOM 1400 C C . PHE A 1 198 ? 5.388 -17.059 -42.630 1.00 86.25 198 PHE A C 1
ATOM 1402 O O . PHE A 1 198 ? 4.941 -17.638 -41.641 1.00 86.25 198 PHE A O 1
ATOM 1409 N N . LEU A 1 199 ? 4.780 -17.106 -43.817 1.00 81.88 199 LEU A N 1
ATOM 1410 C CA . LEU A 1 199 ? 3.535 -17.841 -44.037 1.00 81.88 199 LEU A CA 1
ATOM 1411 C C . LEU A 1 199 ? 3.736 -19.357 -43.879 1.00 81.88 199 LEU A C 1
ATOM 1413 O O . LEU A 1 199 ? 2.919 -20.016 -43.238 1.00 81.88 199 LEU A O 1
ATOM 1417 N N . GLN A 1 200 ? 4.851 -19.909 -44.374 1.00 82.44 200 GLN A N 1
ATOM 1418 C CA . GLN A 1 200 ? 5.177 -21.322 -44.157 1.00 82.44 200 GLN A CA 1
ATOM 1419 C C . GLN A 1 200 ? 5.564 -21.614 -42.697 1.00 82.44 200 GLN A C 1
ATOM 1421 O O . GLN A 1 200 ? 5.181 -22.648 -42.157 1.00 82.44 200 GLN A O 1
ATOM 1426 N N . GLN A 1 201 ? 6.270 -20.698 -42.026 1.00 83.38 201 GLN A N 1
ATOM 1427 C CA . GLN A 1 201 ? 6.590 -20.805 -40.599 1.00 83.38 201 GLN A CA 1
ATOM 1428 C C . GLN A 1 201 ? 5.313 -20.848 -39.743 1.00 83.38 201 GLN A C 1
ATOM 1430 O O . GLN A 1 201 ? 5.252 -21.611 -38.779 1.00 83.38 201 GLN A O 1
ATOM 1435 N N . HIS A 1 202 ? 4.283 -20.078 -40.107 1.00 76.12 202 HIS A N 1
ATOM 1436 C CA . HIS A 1 202 ? 2.987 -20.098 -39.428 1.00 76.12 202 HIS A CA 1
ATOM 1437 C C . HIS A 1 202 ? 2.194 -21.385 -39.723 1.00 76.12 202 HIS A C 1
ATOM 1439 O O . HIS A 1 202 ? 1.696 -22.021 -38.794 1.00 76.12 202 HIS A O 1
ATOM 1445 N N . ALA A 1 203 ? 2.148 -21.833 -40.985 1.00 74.88 203 ALA A N 1
ATOM 1446 C CA . ALA A 1 203 ? 1.499 -23.092 -41.381 1.00 74.88 203 ALA A CA 1
ATOM 1447 C C . ALA A 1 203 ? 2.137 -24.338 -40.724 1.00 74.88 203 ALA A C 1
ATOM 1449 O O . ALA A 1 203 ? 1.451 -25.303 -40.387 1.00 74.88 203 ALA A O 1
ATOM 1450 N N . ASN A 1 204 ? 3.452 -24.305 -40.478 1.00 79.31 204 ASN A N 1
ATOM 1451 C CA . ASN A 1 204 ? 4.156 -25.359 -39.744 1.00 79.31 204 ASN A CA 1
ATOM 1452 C C . ASN A 1 204 ? 3.782 -25.394 -38.250 1.00 79.31 204 ASN A C 1
ATOM 1454 O O . ASN A 1 204 ? 3.797 -26.465 -37.652 1.00 79.31 204 ASN A O 1
ATOM 1458 N N . ARG A 1 205 ? 3.445 -24.247 -37.640 1.00 75.06 205 ARG A N 1
ATOM 1459 C CA . ARG A 1 205 ? 3.043 -24.156 -36.221 1.00 75.06 205 ARG A CA 1
ATOM 1460 C C . ARG A 1 205 ? 1.593 -24.578 -35.966 1.00 75.06 205 ARG A C 1
ATOM 1462 O O . ARG A 1 205 ? 1.266 -24.923 -34.839 1.00 75.06 205 ARG A O 1
ATOM 1469 N N . THR A 1 206 ? 0.739 -24.546 -36.988 1.00 69.75 206 THR A N 1
ATOM 1470 C CA . THR A 1 206 ? -0.723 -24.727 -36.876 1.00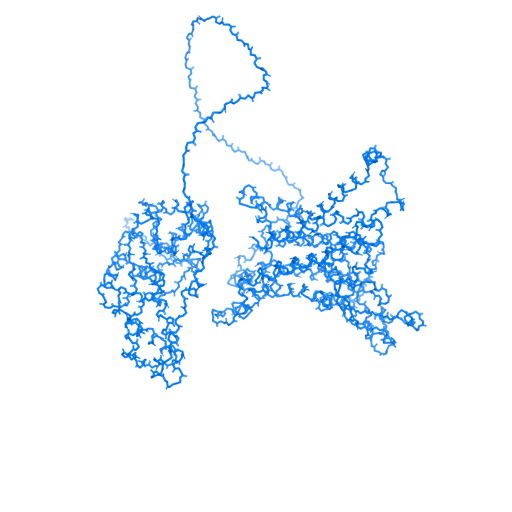 69.75 206 THR A CA 1
ATOM 1471 C C . THR A 1 206 ? -1.234 -26.099 -37.335 1.00 69.75 206 THR A C 1
ATOM 1473 O O . THR A 1 206 ? -2.440 -26.310 -37.377 1.00 69.75 206 THR A O 1
ATOM 1476 N N . GLY A 1 207 ? -0.349 -27.058 -37.639 1.00 59.50 207 GLY A N 1
ATOM 1477 C CA . GLY A 1 207 ? -0.745 -28.452 -37.910 1.00 59.50 207 GLY A CA 1
ATOM 1478 C C . GLY A 1 207 ? -0.250 -29.065 -39.223 1.00 59.50 207 GLY A C 1
ATOM 1479 O O . GLY A 1 207 ? -0.544 -30.227 -39.480 1.00 59.50 207 GLY A O 1
ATOM 1480 N N . GLY A 1 208 ? 0.546 -28.345 -40.023 1.00 58.81 208 GLY A N 1
ATOM 1481 C CA . GLY A 1 208 ? 1.379 -28.959 -41.065 1.00 58.81 208 GLY A CA 1
ATOM 1482 C C . GLY A 1 208 ? 0.735 -29.086 -42.449 1.00 58.81 208 GLY A C 1
ATOM 1483 O O . GLY A 1 208 ? 0.363 -30.170 -42.888 1.00 58.81 208 GLY A O 1
ATOM 1484 N N . GLY A 1 209 ? 0.727 -27.981 -43.196 1.00 63.81 209 GLY A N 1
ATOM 1485 C CA . GLY A 1 209 ? 0.478 -27.966 -44.640 1.00 63.81 209 GLY A CA 1
ATOM 1486 C C . GLY A 1 209 ? 1.432 -27.017 -45.368 1.00 63.81 209 GLY A C 1
ATOM 1487 O O . GLY A 1 209 ? 2.019 -26.119 -44.759 1.00 63.81 209 GLY A O 1
ATOM 1488 N N . GLN A 1 210 ? 1.595 -27.179 -46.685 1.00 62.94 210 GLN A N 1
ATOM 1489 C CA . GLN A 1 210 ? 2.199 -26.115 -47.495 1.00 62.94 210 GLN A CA 1
ATOM 1490 C C . GLN A 1 210 ? 1.238 -24.926 -47.535 1.00 62.94 210 GLN A C 1
ATOM 1492 O O . GLN A 1 210 ? 0.060 -25.100 -47.854 1.00 62.94 210 GLN A O 1
ATOM 1497 N N . HIS A 1 211 ? 1.724 -23.716 -47.249 1.00 66.56 211 HIS A N 1
ATOM 1498 C CA . HIS A 1 211 ? 0.899 -22.528 -47.449 1.00 66.56 211 HIS A CA 1
ATOM 1499 C C . HIS A 1 211 ? 0.569 -22.405 -48.952 1.00 66.56 211 HIS A C 1
ATOM 1501 O O . HIS A 1 211 ? 1.492 -22.493 -49.766 1.00 66.56 211 HIS A O 1
ATOM 1507 N N . PRO A 1 212 ? -0.691 -22.145 -49.359 1.00 60.25 212 PRO A N 1
ATOM 1508 C CA . PRO A 1 212 ? -1.140 -22.149 -50.765 1.00 60.25 212 PRO A CA 1
ATOM 1509 C C . PRO A 1 212 ? -0.624 -20.967 -51.622 1.00 60.25 212 PRO A C 1
ATOM 1511 O O . PRO A 1 212 ? -1.251 -20.551 -52.595 1.00 60.25 212 PRO A O 1
ATOM 1514 N N . GLY A 1 213 ? 0.545 -20.422 -51.276 1.00 64.31 213 GLY A N 1
ATOM 1515 C CA . GLY A 1 213 ? 1.179 -19.291 -51.940 1.00 64.31 213 GLY A CA 1
ATOM 1516 C C . GLY A 1 213 ? 0.493 -17.947 -51.684 1.00 64.31 213 GLY A C 1
ATOM 1517 O O . GLY A 1 213 ? -0.539 -17.842 -51.027 1.00 64.31 213 GLY A O 1
ATOM 1518 N N . LEU A 1 214 ? 1.108 -16.889 -52.212 1.00 72.19 214 LEU A N 1
ATOM 1519 C CA . LEU A 1 214 ? 0.524 -15.552 -52.275 1.00 72.19 214 LEU A CA 1
ATOM 1520 C C . LEU A 1 214 ? 0.004 -15.306 -53.688 1.00 72.19 214 LEU A C 1
ATOM 1522 O O . LEU A 1 214 ? 0.749 -15.458 -54.659 1.00 72.19 214 LEU A O 1
ATOM 1526 N N . GLN A 1 215 ? -1.249 -14.863 -53.811 1.00 75.50 215 GLN A N 1
ATOM 1527 C CA . GLN A 1 215 ? -1.799 -14.454 -55.102 1.00 75.50 215 GLN A CA 1
ATOM 1528 C C . GLN A 1 215 ? -0.979 -13.310 -55.723 1.00 75.50 215 GLN A C 1
ATOM 1530 O O . GLN A 1 215 ? -0.505 -12.410 -55.027 1.00 75.50 215 GLN A O 1
ATOM 1535 N N . ALA A 1 216 ? -0.889 -13.271 -57.056 1.00 75.62 216 ALA A N 1
ATOM 1536 C CA . ALA A 1 216 ? -0.126 -12.247 -57.778 1.00 75.62 216 ALA A CA 1
ATOM 1537 C C . ALA A 1 216 ? -0.619 -10.800 -57.535 1.00 75.62 216 ALA A C 1
ATOM 1539 O O . ALA A 1 216 ? 0.140 -9.847 -57.713 1.00 75.62 216 ALA A O 1
ATOM 1540 N N . ALA A 1 217 ? -1.879 -10.603 -57.132 1.00 73.44 217 ALA A N 1
ATOM 1541 C CA . ALA A 1 217 ? -2.392 -9.298 -56.702 1.00 73.44 217 ALA A CA 1
ATOM 1542 C C . ALA A 1 217 ? -1.863 -8.898 -55.310 1.00 73.44 217 ALA A C 1
ATOM 1544 O O . ALA A 1 217 ? -1.346 -7.792 -55.146 1.00 73.44 217 ALA A O 1
ATOM 1545 N N . ALA A 1 218 ? -1.916 -9.816 -54.338 1.00 73.81 218 ALA A N 1
ATOM 1546 C CA . ALA A 1 218 ? -1.385 -9.609 -52.991 1.00 73.81 218 ALA A CA 1
ATOM 1547 C C . ALA A 1 218 ? 0.135 -9.384 -53.011 1.00 73.81 218 ALA A C 1
ATOM 1549 O O . ALA A 1 218 ? 0.623 -8.419 -52.428 1.00 73.81 218 ALA A O 1
ATOM 1550 N N . LEU A 1 219 ? 0.882 -10.197 -53.767 1.00 80.94 219 LEU A N 1
ATOM 1551 C CA . LEU A 1 219 ? 2.332 -10.043 -53.896 1.00 80.94 219 LEU A CA 1
ATOM 1552 C C . LEU A 1 219 ? 2.724 -8.687 -54.508 1.00 80.94 219 LEU A C 1
ATOM 1554 O O . LEU A 1 219 ? 3.651 -8.049 -54.015 1.00 80.94 219 LEU A O 1
ATOM 1558 N N . ARG A 1 220 ? 1.999 -8.204 -55.531 1.00 80.81 220 ARG A N 1
ATOM 1559 C CA . ARG A 1 220 ? 2.228 -6.859 -56.092 1.00 80.81 220 ARG A CA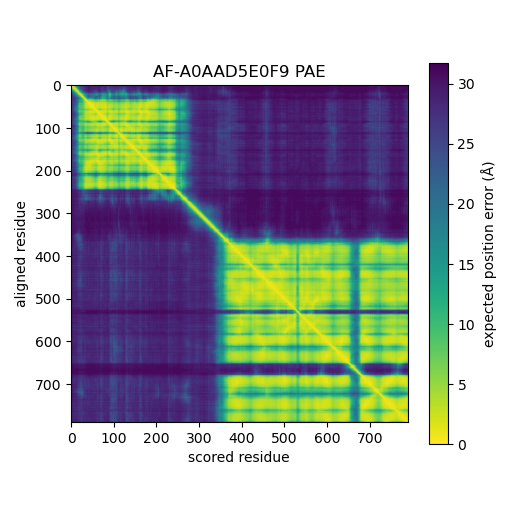 1
ATOM 1560 C C . ARG A 1 220 ? 2.006 -5.760 -55.051 1.00 80.81 220 ARG A C 1
ATOM 1562 O O . ARG A 1 220 ? 2.849 -4.874 -54.952 1.00 80.81 220 ARG A O 1
ATOM 1569 N N . ARG A 1 221 ? 0.944 -5.851 -54.236 1.00 81.75 221 ARG A N 1
ATOM 1570 C CA . ARG A 1 221 ? 0.706 -4.922 -53.114 1.00 81.75 221 ARG A CA 1
ATOM 1571 C C . ARG A 1 221 ? 1.858 -4.946 -52.103 1.00 81.75 221 ARG A C 1
ATOM 1573 O O . ARG A 1 221 ? 2.420 -3.890 -51.823 1.00 81.75 221 ARG A O 1
ATOM 1580 N N . LEU A 1 222 ? 2.267 -6.130 -51.635 1.00 84.88 222 LEU A N 1
ATOM 1581 C CA . LEU A 1 222 ? 3.382 -6.295 -50.688 1.00 84.88 222 LEU A CA 1
ATOM 1582 C C . LEU A 1 222 ? 4.703 -5.720 -51.232 1.00 84.88 222 LEU A C 1
ATOM 1584 O O . LEU A 1 222 ? 5.438 -5.068 -50.496 1.00 84.88 222 LEU A O 1
ATOM 1588 N N . MET A 1 223 ? 5.000 -5.915 -52.520 1.00 84.25 223 MET A N 1
ATOM 1589 C CA . MET A 1 223 ? 6.210 -5.373 -53.157 1.00 84.25 223 MET A CA 1
ATOM 1590 C C . MET A 1 223 ? 6.152 -3.856 -53.403 1.00 84.25 223 MET A C 1
ATOM 1592 O O . MET A 1 223 ? 7.202 -3.226 -53.488 1.00 84.25 223 MET A O 1
ATOM 1596 N N . SER A 1 224 ? 4.954 -3.271 -53.516 1.00 83.44 224 SER A N 1
ATOM 1597 C CA . SER A 1 224 ? 4.755 -1.818 -53.656 1.00 83.44 224 SER A CA 1
ATOM 1598 C C . SER A 1 224 ? 4.709 -1.053 -52.327 1.00 83.44 224 SER A C 1
ATOM 1600 O O . SER A 1 224 ? 4.716 0.176 -52.334 1.00 83.44 224 SER A O 1
ATOM 1602 N N . HIS A 1 225 ? 4.633 -1.757 -51.194 1.00 84.81 225 HIS A N 1
ATOM 1603 C CA . HIS A 1 225 ? 4.512 -1.134 -49.881 1.00 84.81 225 HIS A CA 1
ATOM 1604 C C . HIS A 1 225 ? 5.852 -0.563 -49.381 1.00 84.81 225 HIS A C 1
ATOM 1606 O O . HIS A 1 225 ? 6.924 -1.092 -49.679 1.00 84.81 225 HIS A O 1
ATOM 1612 N N . SER A 1 226 ? 5.799 0.532 -48.616 1.00 82.56 226 SER A N 1
ATOM 1613 C CA . SER A 1 226 ? 6.986 1.259 -48.141 1.00 82.56 226 SER A CA 1
ATOM 1614 C C . SER A 1 226 ? 7.665 0.624 -46.922 1.00 82.56 226 SER A C 1
ATOM 1616 O O . SER A 1 226 ? 8.841 0.907 -46.685 1.00 82.56 226 SER A O 1
ATOM 1618 N N . TRP A 1 227 ? 6.947 -0.233 -46.186 1.00 88.75 227 TRP A N 1
ATOM 1619 C CA . TRP A 1 227 ? 7.418 -0.981 -45.010 1.00 88.75 227 TRP A CA 1
ATOM 1620 C C . TRP A 1 227 ? 8.170 -0.118 -43.972 1.00 88.75 227 TRP A C 1
ATOM 1622 O O . TRP A 1 227 ? 9.360 -0.360 -43.735 1.00 88.75 227 TRP A O 1
ATOM 1632 N N . PRO A 1 228 ? 7.524 0.900 -43.361 1.00 82.56 228 PRO A N 1
ATOM 1633 C CA . PRO A 1 228 ? 8.139 1.760 -42.342 1.00 82.56 228 PRO A CA 1
ATOM 1634 C C . PRO A 1 228 ? 8.774 1.003 -41.160 1.00 82.56 228 PRO A C 1
ATOM 1636 O O . PRO A 1 228 ? 9.796 1.453 -40.644 1.00 82.56 228 PRO A O 1
ATOM 1639 N N . PHE A 1 229 ? 8.235 -0.154 -40.762 1.00 85.81 229 PHE A N 1
ATOM 1640 C CA . PHE A 1 229 ? 8.795 -1.024 -39.715 1.00 85.81 229 PHE A CA 1
ATOM 1641 C C . PHE A 1 229 ? 9.373 -2.338 -40.283 1.00 85.81 229 PHE A C 1
ATOM 1643 O O . PHE A 1 229 ? 9.545 -3.332 -39.569 1.00 85.81 229 PHE A O 1
ATOM 1650 N N . ASN A 1 230 ? 9.744 -2.323 -41.567 1.00 91.31 230 ASN A N 1
ATOM 1651 C CA . ASN A 1 230 ? 10.585 -3.313 -42.237 1.00 91.31 230 ASN A CA 1
ATOM 1652 C C . ASN A 1 230 ? 10.132 -4.779 -42.032 1.00 91.31 230 ASN A C 1
ATOM 1654 O O . ASN A 1 230 ? 9.032 -5.157 -42.431 1.00 91.31 230 ASN A O 1
ATOM 1658 N N . ILE A 1 231 ? 10.997 -5.637 -41.474 1.00 89.62 231 ILE A N 1
ATOM 1659 C CA . ILE A 1 231 ? 10.760 -7.086 -41.373 1.00 89.62 231 ILE A CA 1
ATOM 1660 C C . ILE A 1 231 ? 9.729 -7.395 -40.284 1.00 89.62 231 ILE A C 1
ATOM 1662 O O . ILE A 1 231 ? 8.863 -8.234 -40.518 1.00 89.62 231 ILE A O 1
ATOM 1666 N N . LYS A 1 232 ? 9.773 -6.696 -39.137 1.00 86.19 232 LYS A N 1
ATOM 1667 C CA . LYS A 1 232 ? 8.767 -6.848 -38.067 1.00 86.19 232 LYS A CA 1
ATOM 1668 C C . LYS A 1 232 ? 7.351 -6.575 -38.588 1.00 86.19 232 LYS A C 1
ATOM 1670 O O . LYS A 1 232 ? 6.435 -7.335 -38.301 1.00 86.19 232 LYS A O 1
ATOM 1675 N N . GLU A 1 233 ? 7.183 -5.534 -39.400 1.00 86.75 233 GLU A N 1
ATOM 1676 C CA . GLU A 1 233 ? 5.891 -5.199 -40.012 1.00 86.75 233 GLU A CA 1
ATOM 1677 C C . GLU A 1 233 ? 5.397 -6.284 -40.973 1.00 86.75 233 GLU A C 1
ATOM 1679 O O . GLU A 1 233 ? 4.247 -6.715 -40.888 1.00 86.75 233 GLU A O 1
ATOM 1684 N N . LEU A 1 234 ? 6.279 -6.766 -41.858 1.00 87.81 234 LEU A N 1
ATOM 1685 C CA . LEU A 1 234 ? 5.961 -7.841 -42.796 1.00 87.81 234 LEU A CA 1
ATOM 1686 C C . LEU A 1 234 ? 5.602 -9.142 -42.063 1.00 87.81 234 LEU A C 1
ATOM 1688 O O . LEU A 1 234 ? 4.667 -9.831 -42.470 1.00 87.81 234 LEU A O 1
ATOM 1692 N N . GLN A 1 235 ? 6.310 -9.462 -40.978 1.00 86.31 235 GLN A N 1
ATOM 1693 C CA . GLN A 1 235 ? 6.039 -10.623 -40.133 1.00 86.31 235 GLN A CA 1
ATOM 1694 C C . GLN A 1 235 ? 4.652 -10.524 -39.484 1.00 86.31 235 GLN A C 1
ATOM 1696 O O . GLN A 1 235 ? 3.861 -11.458 -39.617 1.00 86.31 235 GLN A O 1
ATOM 1701 N N . SER A 1 236 ? 4.320 -9.388 -38.861 1.00 82.50 236 SER A N 1
ATOM 1702 C CA . SER A 1 236 ? 2.995 -9.151 -38.269 1.00 82.50 236 SER A CA 1
ATOM 1703 C C . SER A 1 236 ? 1.874 -9.178 -39.312 1.00 82.50 236 SER A C 1
ATOM 1705 O O . SER A 1 236 ? 0.822 -9.767 -39.066 1.00 82.50 236 SER A O 1
ATOM 1707 N N . ALA A 1 237 ? 2.099 -8.607 -40.500 1.00 82.38 237 ALA A N 1
ATOM 1708 C CA . ALA A 1 237 ? 1.141 -8.660 -41.603 1.00 82.38 237 ALA A CA 1
ATOM 1709 C C . ALA A 1 237 ? 0.899 -10.102 -42.090 1.00 82.38 237 ALA A C 1
ATOM 1711 O O . ALA A 1 237 ? -0.248 -10.496 -42.292 1.00 82.38 237 ALA A O 1
ATOM 1712 N N . CYS A 1 238 ? 1.955 -10.912 -42.229 1.00 80.94 238 CYS A N 1
ATOM 1713 C CA . CYS A 1 238 ? 1.827 -12.323 -42.609 1.00 80.94 238 CYS A CA 1
ATOM 1714 C C . CYS A 1 238 ? 1.148 -13.159 -41.513 1.00 80.94 238 CYS A C 1
ATOM 1716 O O . CYS A 1 238 ? 0.315 -14.002 -41.830 1.00 80.94 238 CYS A O 1
ATOM 1718 N N . ALA A 1 239 ? 1.464 -12.913 -40.236 1.00 77.00 239 ALA A N 1
ATOM 1719 C CA . ALA A 1 239 ? 0.842 -13.606 -39.109 1.00 77.00 239 ALA A CA 1
ATOM 1720 C C . ALA A 1 239 ? -0.665 -13.318 -39.026 1.00 77.00 239 ALA A C 1
ATOM 1722 O O . ALA A 1 239 ? -1.450 -14.251 -38.887 1.00 77.00 239 ALA A O 1
ATOM 1723 N N . ARG A 1 240 ? -1.078 -12.054 -39.193 1.00 73.25 240 ARG A N 1
ATOM 1724 C CA . ARG A 1 240 ? -2.499 -11.683 -39.269 1.00 73.25 240 ARG A CA 1
ATOM 1725 C C . ARG A 1 240 ? -3.224 -12.393 -40.407 1.00 73.25 240 ARG A C 1
ATOM 1727 O O . ARG A 1 240 ? -4.240 -13.026 -40.158 1.00 73.25 240 ARG A O 1
ATOM 1734 N N . VAL A 1 241 ? -2.674 -12.349 -41.623 1.00 71.50 241 VAL A N 1
ATOM 1735 C CA . VAL A 1 241 ? -3.262 -13.032 -42.790 1.00 71.50 241 VAL A CA 1
ATOM 1736 C C . VAL A 1 241 ? -3.376 -14.543 -42.566 1.00 71.50 241 VAL A C 1
ATOM 1738 O O . VAL A 1 241 ? -4.344 -15.139 -43.022 1.00 71.50 241 VAL A O 1
ATOM 1741 N N . ALA A 1 242 ? -2.429 -15.164 -41.859 1.00 68.12 242 ALA A N 1
ATOM 1742 C CA . ALA A 1 242 ? -2.476 -16.593 -41.558 1.00 68.12 242 ALA A CA 1
ATOM 1743 C C . ALA A 1 242 ? -3.525 -16.959 -40.486 1.00 68.12 242 ALA A C 1
ATOM 1745 O O . ALA A 1 242 ? -4.155 -18.004 -40.610 1.00 68.12 242 ALA A O 1
ATOM 1746 N N . ILE A 1 243 ? -3.758 -16.095 -39.489 1.00 65.31 243 ILE A N 1
ATOM 1747 C CA . ILE A 1 243 ? -4.814 -16.268 -38.471 1.00 65.31 243 ILE A CA 1
ATOM 1748 C C . ILE A 1 243 ? -6.204 -16.008 -39.076 1.00 65.31 243 ILE A C 1
ATOM 1750 O O . ILE A 1 243 ? -7.129 -16.788 -38.881 1.00 65.31 243 ILE A O 1
ATOM 1754 N N . GLU A 1 244 ? -6.347 -14.935 -39.859 1.00 62.50 244 GLU A N 1
ATOM 1755 C CA . GLU A 1 244 ? -7.592 -14.561 -40.550 1.00 62.50 244 GLU A CA 1
ATOM 1756 C C . GLU A 1 244 ? -7.986 -15.578 -41.654 1.00 62.50 244 GLU A C 1
ATOM 1758 O O . GLU A 1 244 ? -9.112 -15.546 -42.147 1.00 62.50 244 GLU A O 1
ATOM 1763 N N . ALA A 1 245 ? -7.084 -16.489 -42.048 1.00 56.00 245 ALA A N 1
ATOM 1764 C CA . ALA A 1 245 ? -7.313 -17.481 -43.102 1.00 56.00 245 ALA A CA 1
ATOM 1765 C C . ALA A 1 245 ? -7.995 -18.785 -42.643 1.00 56.00 245 ALA A C 1
ATOM 1767 O O . ALA A 1 245 ? -8.335 -19.598 -43.513 1.00 56.00 245 ALA A O 1
ATOM 1768 N N . ASP A 1 246 ? -8.242 -18.995 -41.342 1.00 46.94 246 ASP A N 1
ATOM 1769 C CA . ASP A 1 246 ? -8.898 -20.212 -40.828 1.00 46.94 246 ASP A CA 1
ATOM 1770 C C . ASP A 1 246 ? -10.432 -20.196 -41.014 1.00 46.94 246 ASP A C 1
ATOM 1772 O O . ASP A 1 246 ? -11.230 -20.211 -40.079 1.00 46.94 246 ASP A O 1
ATOM 1776 N N . SER A 1 247 ? -10.851 -20.061 -42.276 1.00 39.84 247 SER A N 1
ATOM 1777 C CA . SER A 1 247 ? -12.143 -20.499 -42.832 1.00 39.84 247 SER A CA 1
ATOM 1778 C C . SER A 1 247 ? -12.226 -20.144 -44.326 1.00 39.84 247 SER A C 1
ATOM 1780 O O . SER A 1 247 ? -12.852 -19.178 -44.754 1.00 39.84 247 SER A O 1
ATOM 1782 N N . ALA A 1 248 ? -11.598 -20.978 -45.158 1.00 43.72 248 ALA A N 1
ATOM 1783 C CA . ALA A 1 248 ? -11.929 -21.148 -46.579 1.00 43.72 248 ALA A CA 1
ATOM 1784 C C . ALA A 1 248 ? -12.021 -19.879 -47.473 1.00 43.72 248 ALA A C 1
ATOM 1786 O O . ALA A 1 248 ? -12.836 -19.868 -48.398 1.00 43.72 248 ALA A O 1
ATOM 1787 N N . ARG A 1 249 ? -11.189 -18.831 -47.282 1.00 43.06 249 ARG A N 1
ATOM 1788 C CA . ARG A 1 249 ? -11.186 -17.640 -48.179 1.00 43.06 249 ARG A CA 1
ATOM 1789 C C . ARG A 1 249 ? -9.873 -16.838 -48.302 1.00 43.06 249 ARG A C 1
ATOM 1791 O O . ARG A 1 249 ? -9.868 -15.610 -48.322 1.00 43.06 249 ARG A O 1
ATOM 1798 N N . LEU A 1 250 ? -8.774 -17.511 -48.659 1.00 44.44 250 LEU A N 1
ATOM 1799 C CA . LEU A 1 250 ? -7.589 -16.853 -49.266 1.00 44.44 250 LEU A CA 1
ATOM 1800 C C . LEU A 1 250 ? -7.871 -16.148 -50.618 1.00 44.44 250 LEU A C 1
ATOM 1802 O O . LEU A 1 250 ? -6.980 -15.528 -51.198 1.00 44.44 250 LEU A O 1
ATOM 1806 N N . ALA A 1 251 ? -9.102 -16.236 -51.131 1.00 42.09 251 ALA A N 1
ATOM 1807 C CA . ALA A 1 251 ? -9.559 -15.565 -52.344 1.00 42.09 251 ALA A CA 1
ATOM 1808 C C . ALA A 1 251 ? -10.135 -14.152 -52.118 1.00 42.09 251 ALA A C 1
ATOM 1810 O O . ALA A 1 251 ? -10.232 -13.399 -53.083 1.00 42.09 251 ALA A O 1
ATOM 1811 N N . GLU A 1 252 ? -10.513 -13.778 -50.887 1.00 41.16 252 GLU A N 1
ATOM 1812 C CA . GLU A 1 252 ? -11.351 -12.584 -50.648 1.00 41.16 252 GLU A CA 1
ATOM 1813 C C . GLU A 1 252 ? -10.692 -11.508 -49.764 1.00 41.16 252 GLU A C 1
ATOM 1815 O O . GLU A 1 252 ? -11.058 -10.336 -49.847 1.00 41.16 252 GLU A O 1
ATOM 1820 N N . ALA A 1 253 ? -9.604 -11.839 -49.054 1.00 38.00 253 ALA A N 1
ATOM 1821 C CA . ALA A 1 253 ? -8.752 -10.876 -48.335 1.00 38.00 253 ALA A CA 1
ATOM 1822 C C . ALA A 1 253 ? -8.100 -9.795 -49.240 1.00 38.00 253 ALA A C 1
ATOM 1824 O O . ALA A 1 253 ? -7.437 -8.877 -48.764 1.00 38.00 253 ALA A O 1
ATOM 1825 N N . ALA A 1 254 ? -8.284 -9.872 -50.563 1.00 39.97 254 ALA A N 1
ATOM 1826 C CA . ALA A 1 254 ? -7.898 -8.824 -51.506 1.00 39.97 254 ALA A CA 1
ATOM 1827 C C . ALA A 1 254 ? -8.922 -7.667 -51.612 1.00 39.97 254 ALA A C 1
ATOM 1829 O O . ALA A 1 254 ? -8.551 -6.591 -52.102 1.00 39.97 254 ALA A O 1
ATOM 1830 N N . ALA A 1 255 ? -10.175 -7.881 -51.182 1.00 40.34 255 ALA A N 1
ATOM 1831 C CA . ALA A 1 255 ? -11.313 -6.984 -51.419 1.00 40.34 255 ALA A CA 1
ATOM 1832 C C . ALA A 1 255 ? -11.633 -6.020 -50.260 1.00 40.34 255 ALA A C 1
ATOM 1834 O O . ALA A 1 255 ? -12.194 -4.953 -50.504 1.00 40.34 255 ALA A O 1
ATOM 1835 N N . LEU A 1 256 ? -11.252 -6.349 -49.023 1.00 37.75 256 LEU A N 1
ATOM 1836 C CA . LEU A 1 256 ? -11.396 -5.456 -47.869 1.00 37.75 256 LEU A CA 1
ATOM 1837 C C . LEU A 1 256 ? -10.103 -4.659 -47.667 1.00 37.75 256 LEU A C 1
ATOM 1839 O O . LEU A 1 256 ? -8.999 -5.199 -47.722 1.00 37.75 256 LEU A O 1
ATOM 1843 N N . GLY A 1 257 ? -10.241 -3.339 -47.530 1.00 40.03 257 GLY A N 1
ATOM 1844 C CA . GLY A 1 257 ? -9.112 -2.415 -47.560 1.00 40.03 257 GLY A CA 1
ATOM 1845 C C . GLY A 1 257 ? -8.101 -2.685 -46.449 1.00 40.03 257 GLY A C 1
ATOM 1846 O O . GLY A 1 257 ?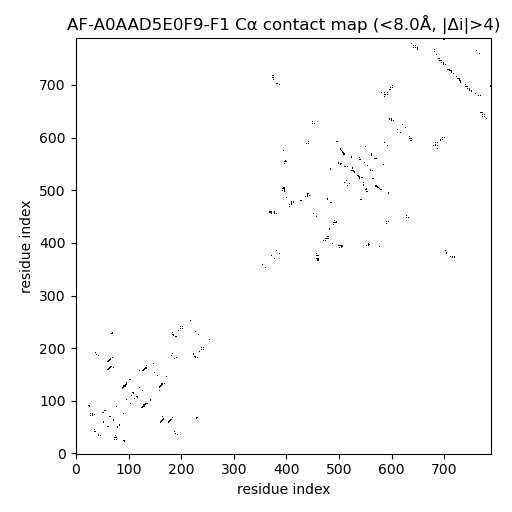 -8.459 -2.712 -45.276 1.00 40.03 257 GLY A O 1
ATOM 1847 N N . LEU A 1 258 ? -6.823 -2.802 -46.823 1.00 38.84 258 LEU A N 1
ATOM 1848 C CA . LEU A 1 258 ? -5.692 -2.740 -45.898 1.00 38.84 258 LEU A CA 1
ATOM 1849 C C . LEU A 1 258 ? -5.608 -1.334 -45.281 1.00 38.84 258 LEU A C 1
ATOM 1851 O O . LEU A 1 258 ? -4.773 -0.519 -45.676 1.00 38.84 258 LEU A O 1
ATOM 1855 N N . SER A 1 259 ? -6.449 -1.060 -44.284 1.00 32.59 259 SER A N 1
ATOM 1856 C CA . SER A 1 259 ? -6.164 -0.058 -43.263 1.00 32.59 259 SER A CA 1
ATOM 1857 C C . SER A 1 259 ? -5.039 -0.602 -42.382 1.00 32.59 259 SER A C 1
ATOM 1859 O O . SER A 1 259 ? -5.260 -1.106 -41.281 1.00 32.59 259 SER A O 1
ATOM 1861 N N . LEU A 1 260 ? -3.819 -0.547 -42.918 1.00 39.12 260 LEU A N 1
ATOM 1862 C CA . LEU A 1 260 ? -2.609 -0.582 -42.109 1.00 39.12 260 LEU A CA 1
ATOM 1863 C C . LEU A 1 260 ? -2.724 0.591 -41.125 1.00 39.12 260 LEU A C 1
ATOM 1865 O O . LEU A 1 260 ? -2.897 1.725 -41.589 1.00 39.12 260 LEU A O 1
ATOM 1869 N N . PRO A 1 261 ? -2.710 0.355 -39.802 1.00 32.44 261 PRO A N 1
ATOM 1870 C CA . PRO A 1 261 ? -2.797 1.450 -38.855 1.00 32.44 261 PRO A CA 1
ATOM 1871 C C . PRO A 1 261 ? -1.614 2.396 -39.056 1.00 32.44 261 PRO A C 1
ATOM 1873 O O . PRO A 1 261 ? -0.509 1.986 -39.424 1.00 32.44 261 PRO A O 1
ATOM 1876 N N . ALA A 1 262 ? -1.863 3.689 -38.846 1.00 37.38 262 ALA A N 1
ATOM 1877 C CA . ALA A 1 262 ? -0.825 4.700 -38.957 1.00 37.38 262 ALA A CA 1
ATOM 1878 C C . ALA A 1 262 ? 0.351 4.363 -38.024 1.00 37.38 262 ALA A C 1
ATOM 1880 O O . ALA A 1 262 ? 0.165 3.773 -36.960 1.00 37.38 262 ALA A O 1
ATOM 1881 N N . ALA A 1 263 ? 1.557 4.804 -38.393 1.00 36.50 263 ALA A N 1
ATOM 1882 C CA . ALA A 1 263 ? 2.815 4.477 -37.709 1.00 36.50 263 ALA A CA 1
ATOM 1883 C C . ALA A 1 263 ? 2.864 4.792 -36.192 1.00 36.50 263 ALA A C 1
ATOM 1885 O O . ALA A 1 263 ? 3.808 4.387 -35.520 1.00 36.50 263 ALA A O 1
ATOM 1886 N N . ALA A 1 264 ? 1.852 5.478 -35.653 1.00 35.94 264 ALA A N 1
ATOM 1887 C CA . ALA A 1 264 ? 1.644 5.725 -34.232 1.00 35.94 264 ALA A CA 1
ATOM 1888 C C . ALA A 1 264 ? 1.437 4.445 -33.391 1.00 35.94 264 ALA A C 1
ATOM 1890 O O . ALA A 1 264 ? 1.990 4.371 -32.298 1.00 35.94 264 ALA A O 1
ATOM 1891 N N . GLU A 1 265 ? 0.709 3.425 -33.870 1.00 37.00 265 GLU A N 1
ATOM 1892 C CA . GLU A 1 265 ? 0.465 2.214 -33.052 1.00 37.00 265 GLU A CA 1
ATOM 1893 C C . GLU A 1 265 ? 1.731 1.363 -32.881 1.00 37.00 265 GLU A C 1
ATOM 1895 O O . GLU A 1 265 ? 2.043 0.927 -31.777 1.00 37.00 265 GLU A O 1
ATOM 1900 N N . LEU A 1 266 ? 2.527 1.197 -33.943 1.00 39.50 266 LEU A N 1
ATOM 1901 C CA . LEU A 1 266 ? 3.825 0.513 -33.869 1.00 39.50 266 LEU A CA 1
ATOM 1902 C C . LEU A 1 266 ? 4.891 1.332 -33.119 1.00 39.50 266 LEU A C 1
ATOM 1904 O O . LEU A 1 266 ? 5.793 0.740 -32.528 1.00 39.50 266 LEU A O 1
ATOM 1908 N N . ALA A 1 267 ? 4.770 2.664 -33.079 1.00 36.56 267 ALA A N 1
ATOM 1909 C CA . ALA A 1 267 ? 5.584 3.506 -32.201 1.00 36.56 267 ALA A CA 1
ATOM 1910 C C . ALA A 1 267 ? 5.239 3.304 -30.711 1.00 36.56 267 ALA A C 1
ATOM 1912 O O . ALA A 1 267 ? 6.133 3.372 -29.875 1.00 36.56 267 ALA A O 1
ATOM 1913 N N . GLY A 1 268 ? 3.989 2.962 -30.373 1.00 33.97 268 GLY A N 1
ATOM 1914 C CA . GLY A 1 268 ? 3.594 2.597 -29.004 1.00 33.97 268 GLY A CA 1
ATOM 1915 C C . GLY A 1 268 ? 4.286 1.336 -28.462 1.00 33.97 268 GLY A C 1
ATOM 1916 O O . GLY A 1 268 ? 4.430 1.189 -27.254 1.00 33.97 268 GLY A O 1
ATOM 1917 N N . ILE A 1 269 ? 4.773 0.456 -29.347 1.00 37.47 269 ILE A N 1
ATOM 1918 C CA . ILE A 1 269 ? 5.500 -0.780 -28.996 1.00 37.47 269 ILE A CA 1
ATOM 1919 C C . ILE A 1 269 ? 7.014 -0.511 -28.805 1.00 37.47 269 ILE A C 1
ATOM 1921 O O . ILE A 1 269 ? 7.750 -1.362 -28.311 1.00 37.47 269 ILE A O 1
ATOM 1925 N N . ALA A 1 270 ? 7.501 0.677 -29.178 1.00 33.06 270 ALA A N 1
ATOM 1926 C CA . ALA A 1 270 ? 8.894 1.101 -29.032 1.00 33.06 270 ALA A CA 1
ATOM 1927 C C . ALA A 1 270 ? 8.957 2.413 -28.233 1.00 33.06 270 ALA A C 1
ATOM 1929 O O . ALA A 1 270 ? 9.074 3.499 -28.798 1.00 33.06 270 ALA A O 1
ATOM 1930 N N . GLY A 1 271 ? 8.846 2.302 -26.906 1.00 37.62 271 GLY A N 1
ATOM 1931 C CA . GLY A 1 271 ? 8.688 3.446 -26.010 1.00 37.62 271 GLY A CA 1
ATOM 1932 C C . GLY A 1 271 ? 9.785 4.510 -26.138 1.00 37.62 271 GLY A C 1
ATOM 1933 O O . GLY A 1 271 ? 10.967 4.242 -25.939 1.00 37.62 271 GLY A O 1
ATOM 1934 N N . THR A 1 272 ? 9.390 5.753 -26.422 1.00 34.00 272 THR A N 1
ATOM 1935 C CA . THR A 1 272 ? 10.167 6.968 -26.119 1.00 34.00 272 THR A CA 1
ATOM 1936 C C . THR A 1 272 ? 9.215 8.174 -26.033 1.00 34.00 272 THR A C 1
ATOM 1938 O O . THR A 1 272 ? 8.445 8.393 -26.971 1.00 34.00 272 THR A O 1
ATOM 1941 N N . PRO A 1 273 ? 9.251 8.994 -24.965 1.00 34.50 273 PRO A N 1
ATOM 1942 C CA . PRO A 1 273 ? 8.452 10.216 -24.876 1.00 34.50 273 PRO A CA 1
ATOM 1943 C C . PRO A 1 273 ? 9.152 11.392 -25.579 1.00 34.50 273 PRO A C 1
ATOM 1945 O O . PRO A 1 273 ? 10.284 11.738 -25.249 1.00 34.50 273 PRO A O 1
ATOM 1948 N N . ALA A 1 274 ? 8.479 12.049 -26.532 1.00 27.38 274 ALA A N 1
ATOM 1949 C CA . ALA A 1 274 ? 8.995 13.262 -27.183 1.00 27.38 274 ALA A CA 1
ATOM 1950 C C . ALA A 1 274 ? 7.878 14.152 -27.772 1.00 27.38 274 ALA A C 1
ATOM 1952 O O . ALA A 1 274 ? 7.720 14.250 -28.988 1.00 27.38 274 ALA A O 1
ATOM 1953 N N . ALA A 1 275 ? 7.109 14.833 -26.915 1.00 28.02 275 ALA A N 1
ATOM 1954 C CA . ALA A 1 275 ? 6.045 15.751 -27.344 1.00 28.02 275 ALA A CA 1
ATOM 1955 C C . ALA A 1 275 ? 5.989 17.050 -26.513 1.00 28.02 275 ALA A C 1
ATOM 1957 O O . ALA A 1 275 ? 4.975 17.359 -25.897 1.00 28.02 275 ALA A O 1
ATOM 1958 N N . ALA A 1 276 ? 7.077 17.834 -26.509 1.00 31.16 276 ALA A N 1
ATOM 1959 C CA . ALA A 1 276 ? 7.104 19.153 -25.862 1.00 31.16 276 ALA A CA 1
ATOM 1960 C C . ALA A 1 276 ? 8.073 20.164 -26.521 1.00 31.16 276 ALA A C 1
ATOM 1962 O O . ALA A 1 276 ? 8.873 20.784 -25.830 1.00 31.16 276 ALA A O 1
ATOM 1963 N N . ALA A 1 277 ? 8.019 20.352 -27.852 1.00 27.98 277 ALA A N 1
ATOM 1964 C CA . ALA A 1 277 ? 8.649 21.509 -28.519 1.00 27.98 277 ALA A CA 1
ATOM 1965 C C . ALA A 1 277 ? 8.213 21.706 -29.991 1.00 27.98 277 ALA A C 1
ATOM 1967 O O . ALA A 1 277 ? 8.886 21.203 -30.891 1.00 27.98 277 ALA A O 1
ATOM 1968 N N . LYS A 1 278 ? 7.151 22.496 -30.253 1.00 24.30 278 LYS A N 1
ATOM 1969 C CA . LYS A 1 278 ? 7.100 23.492 -31.361 1.00 24.30 278 LYS A CA 1
ATOM 1970 C C . LYS A 1 278 ? 5.771 24.263 -31.464 1.00 24.30 278 LYS A C 1
ATOM 1972 O O . LYS A 1 278 ? 4.859 23.884 -32.189 1.00 24.30 278 LYS A O 1
ATOM 1977 N N . ALA A 1 279 ? 5.757 25.432 -30.837 1.00 25.38 279 ALA A N 1
ATOM 1978 C CA . ALA A 1 279 ? 5.029 26.633 -31.247 1.00 25.38 279 ALA A CA 1
ATOM 1979 C C . ALA A 1 279 ? 5.788 27.808 -30.601 1.00 25.38 279 ALA A C 1
ATOM 1981 O O . ALA A 1 279 ? 6.097 27.727 -29.419 1.00 25.38 279 ALA A O 1
ATOM 1982 N N . THR A 1 280 ? 6.219 28.875 -31.272 1.00 27.72 280 THR A N 1
ATOM 1983 C CA . THR A 1 280 ? 6.191 29.262 -32.695 1.00 27.72 280 THR A CA 1
ATOM 1984 C C . THR A 1 280 ? 7.382 30.194 -32.933 1.00 27.72 280 THR A C 1
ATOM 1986 O O . THR A 1 280 ? 7.676 31.020 -32.074 1.00 27.72 280 THR A O 1
ATOM 1989 N N . ALA A 1 281 ? 8.037 30.122 -34.095 1.00 24.50 281 ALA A N 1
ATOM 1990 C CA . ALA A 1 281 ? 9.075 31.081 -34.482 1.00 24.50 281 ALA A CA 1
ATOM 1991 C C . ALA A 1 281 ? 8.599 31.909 -35.683 1.00 24.50 281 ALA A C 1
ATOM 1993 O O . ALA A 1 281 ? 8.544 31.384 -36.792 1.00 24.50 281 ALA A O 1
ATOM 1994 N N . ALA A 1 282 ? 8.258 33.184 -35.459 1.00 24.41 282 ALA A N 1
ATOM 1995 C CA . ALA A 1 282 ? 8.032 34.173 -36.516 1.00 24.41 282 ALA A CA 1
ATOM 1996 C C . ALA A 1 282 ? 8.002 35.611 -35.959 1.00 24.41 282 ALA A C 1
ATOM 1998 O O . ALA A 1 282 ? 6.976 36.039 -35.443 1.00 24.41 282 ALA A O 1
ATOM 1999 N N . ALA A 1 283 ? 9.113 36.345 -36.086 1.00 24.83 283 ALA A N 1
ATOM 2000 C CA . ALA A 1 283 ? 9.188 37.778 -36.428 1.00 24.83 283 ALA A CA 1
ATOM 2001 C C . ALA A 1 283 ? 10.642 38.264 -36.282 1.00 24.83 283 ALA A C 1
ATOM 2003 O O . ALA A 1 283 ? 11.344 37.862 -35.358 1.00 24.83 283 ALA A O 1
ATOM 2004 N N . 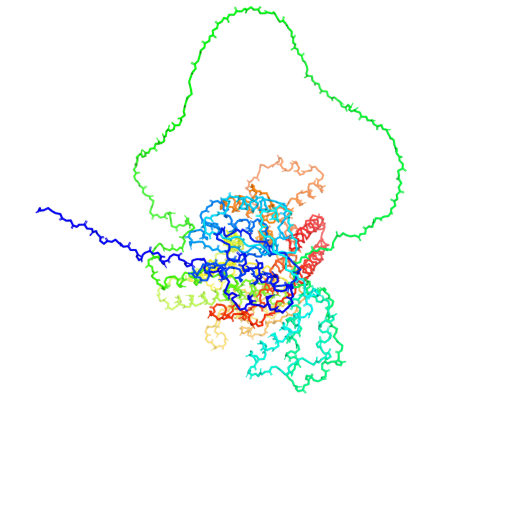ALA A 1 284 ? 11.098 39.119 -37.197 1.00 24.53 284 ALA A N 1
ATOM 2005 C CA . ALA A 1 284 ? 12.467 39.634 -37.239 1.00 24.53 284 ALA A CA 1
ATOM 2006 C C . ALA A 1 284 ? 12.501 41.155 -37.036 1.00 24.53 284 ALA A C 1
ATOM 2008 O O . ALA A 1 284 ? 11.600 41.830 -37.525 1.00 24.53 284 ALA A O 1
ATOM 2009 N N . ALA A 1 285 ? 13.560 41.669 -36.395 1.00 25.47 285 ALA A N 1
ATOM 2010 C CA . ALA A 1 285 ? 14.229 42.955 -36.674 1.00 25.47 285 ALA A CA 1
ATOM 2011 C C . ALA A 1 285 ? 15.284 43.268 -35.586 1.00 25.47 285 ALA A C 1
ATOM 2013 O O . ALA A 1 285 ? 15.017 43.099 -34.400 1.00 25.47 285 ALA A O 1
ATOM 2014 N N . GLY A 1 286 ? 16.466 43.756 -35.982 1.00 19.92 286 GLY A N 1
ATOM 2015 C CA . GLY A 1 286 ? 17.340 44.572 -35.114 1.00 19.92 286 GLY A CA 1
ATOM 2016 C C . GLY A 1 286 ? 17.115 46.073 -35.389 1.00 19.92 286 GLY A C 1
ATOM 2017 O O . GLY A 1 286 ? 16.119 46.386 -36.045 1.00 19.92 286 GLY A O 1
ATOM 2018 N N . PRO A 1 287 ? 18.036 47.001 -35.028 1.00 33.88 287 PRO A N 1
ATOM 2019 C CA . PRO A 1 287 ? 19.352 46.809 -34.388 1.00 33.88 287 PRO A CA 1
ATOM 2020 C C . PRO A 1 287 ? 19.670 47.811 -33.230 1.00 33.88 287 PRO A C 1
ATOM 2022 O O . PRO A 1 287 ? 18.853 48.664 -32.909 1.00 33.88 287 PRO A O 1
ATOM 2025 N N . ALA A 1 288 ? 20.919 47.777 -32.717 1.00 22.72 288 ALA A N 1
ATOM 2026 C CA . ALA A 1 288 ? 21.599 48.837 -31.923 1.00 22.72 288 ALA A CA 1
ATOM 2027 C C . ALA A 1 288 ? 21.046 49.100 -30.480 1.00 22.72 288 ALA A C 1
ATOM 2029 O O . ALA A 1 288 ? 19.932 48.706 -30.175 1.00 22.72 288 ALA A O 1
ATOM 2030 N N . THR A 1 289 ? 21.741 49.691 -29.485 1.00 22.11 289 THR A N 1
ATOM 2031 C CA . THR A 1 289 ? 23.103 50.278 -29.364 1.00 22.11 289 THR A CA 1
ATOM 2032 C C . THR A 1 289 ? 23.569 50.306 -27.882 1.00 22.11 289 THR A C 1
ATOM 2034 O O . THR A 1 289 ? 22.747 50.317 -26.977 1.00 22.11 289 THR A O 1
ATOM 2037 N N . THR A 1 290 ? 24.889 50.372 -27.653 1.00 21.94 290 THR A N 1
ATOM 2038 C CA . THR A 1 290 ? 25.648 50.916 -26.485 1.00 21.94 290 THR A CA 1
ATOM 2039 C C . THR A 1 290 ? 24.947 51.447 -25.209 1.00 21.94 290 THR A C 1
ATOM 2041 O O . THR A 1 290 ? 24.224 52.436 -25.277 1.00 21.94 290 THR A O 1
ATOM 2044 N N . THR A 1 291 ? 25.364 50.949 -24.030 1.00 22.64 291 THR A N 1
ATOM 2045 C CA . THR A 1 291 ? 25.969 51.641 -22.836 1.00 22.64 291 THR A CA 1
ATOM 2046 C C . THR A 1 291 ? 25.817 50.726 -21.597 1.00 22.64 291 THR A C 1
ATOM 2048 O O . THR A 1 291 ? 24.762 50.155 -21.370 1.00 22.64 291 THR A O 1
ATOM 2051 N N . ALA A 1 292 ? 26.898 50.275 -20.950 1.00 22.22 292 ALA A N 1
ATOM 2052 C CA . ALA A 1 292 ? 27.658 50.928 -19.873 1.00 22.22 292 ALA A CA 1
ATOM 2053 C C . ALA A 1 292 ? 26.878 51.140 -18.553 1.00 22.22 292 ALA A C 1
ATOM 2055 O O . ALA A 1 292 ? 26.040 52.025 -18.482 1.00 22.22 292 ALA A O 1
ATOM 2056 N N . HIS A 1 293 ? 27.247 50.410 -17.487 1.00 25.02 293 HIS A N 1
ATOM 2057 C CA . HIS A 1 293 ? 27.730 51.034 -16.242 1.00 25.02 293 HIS A CA 1
ATOM 2058 C C . HIS A 1 293 ? 28.411 50.040 -15.284 1.00 25.02 293 HIS A C 1
ATOM 2060 O O . HIS A 1 293 ? 27.949 48.926 -15.059 1.00 25.02 293 HIS A O 1
ATOM 2066 N N . SER A 1 294 ? 29.523 50.492 -14.702 1.00 21.36 294 SER A N 1
ATOM 2067 C CA . SER A 1 294 ? 30.279 49.825 -13.640 1.00 21.36 294 SER A CA 1
ATOM 2068 C C . SER A 1 294 ? 29.913 50.403 -12.267 1.00 21.36 294 SER A C 1
ATOM 2070 O O . SER A 1 294 ? 29.857 51.619 -12.125 1.00 21.36 294 SER A O 1
ATOM 2072 N N . ALA A 1 295 ? 29.749 49.506 -11.290 1.00 25.69 295 ALA A N 1
ATOM 2073 C CA . ALA A 1 295 ? 30.025 49.606 -9.847 1.00 25.69 295 ALA A CA 1
ATOM 2074 C C . ALA A 1 295 ? 29.869 50.934 -9.059 1.00 25.69 295 ALA A C 1
ATOM 2076 O O . ALA A 1 295 ? 30.552 51.924 -9.302 1.00 25.69 295 ALA A O 1
ATOM 2077 N N . CYS A 1 296 ? 29.173 50.825 -7.921 1.00 23.64 296 CYS A N 1
ATOM 2078 C CA . CYS A 1 296 ? 29.584 51.331 -6.597 1.00 23.64 296 CYS A CA 1
ATOM 2079 C C . CYS A 1 296 ? 28.857 50.442 -5.554 1.00 23.64 296 CYS A C 1
ATOM 2081 O O . CYS A 1 296 ? 27.713 50.078 -5.806 1.00 23.64 296 CYS A O 1
ATOM 2083 N N . GLY A 1 297 ? 29.427 49.927 -4.456 1.00 24.83 297 GLY A N 1
ATOM 2084 C CA . GLY A 1 297 ? 30.388 50.510 -3.500 1.00 24.83 297 GLY A CA 1
ATOM 2085 C C . GLY A 1 297 ? 29.600 51.044 -2.285 1.00 24.83 297 GLY A C 1
ATOM 2086 O O . GLY A 1 297 ? 28.478 51.495 -2.464 1.00 24.83 297 GLY A O 1
ATOM 2087 N N . CYS A 1 298 ? 30.037 51.027 -1.021 1.00 25.81 298 CYS A N 1
ATOM 2088 C CA . CYS A 1 298 ? 31.305 50.724 -0.330 1.00 25.81 298 CYS A CA 1
ATOM 2089 C C . CYS A 1 298 ? 30.948 50.276 1.131 1.00 25.81 298 CYS A C 1
ATOM 2091 O O . CYS A 1 298 ? 29.767 50.232 1.453 1.00 25.81 298 CYS A O 1
ATOM 2093 N N . ALA A 1 299 ? 31.830 49.925 2.082 1.00 25.94 299 ALA A N 1
ATOM 2094 C CA . ALA A 1 299 ? 33.159 50.456 2.430 1.00 25.94 299 ALA A CA 1
ATOM 2095 C C . ALA A 1 299 ? 33.964 49.432 3.286 1.00 25.94 299 ALA A C 1
ATOM 2097 O O . ALA A 1 299 ? 33.354 48.689 4.045 1.00 25.94 299 ALA A O 1
ATOM 2098 N N . LYS A 1 300 ? 35.271 49.211 3.030 1.00 27.64 300 LYS A N 1
ATOM 2099 C CA . LYS A 1 300 ? 36.495 49.815 3.655 1.00 27.64 300 LYS A CA 1
ATOM 2100 C C . LYS A 1 300 ? 36.774 49.377 5.112 1.00 27.64 300 LYS A C 1
ATOM 2102 O O . LYS A 1 300 ? 35.837 49.174 5.863 1.00 27.64 300 LYS A O 1
ATOM 2107 N N . ALA A 1 301 ? 38.022 49.248 5.585 1.00 24.69 301 ALA A N 1
ATOM 2108 C CA . ALA A 1 301 ? 39.359 49.650 5.082 1.00 24.69 301 ALA A CA 1
ATOM 2109 C C . ALA A 1 301 ? 40.394 48.507 5.359 1.00 24.69 301 ALA A C 1
ATOM 2111 O O . ALA A 1 301 ? 40.076 47.623 6.143 1.00 24.69 301 ALA A O 1
ATOM 2112 N N . ALA A 1 302 ? 41.572 48.320 4.734 1.00 27.34 302 ALA A N 1
ATOM 2113 C CA . ALA A 1 302 ? 42.670 49.213 4.304 1.00 27.34 302 ALA A CA 1
ATOM 2114 C C . ALA A 1 302 ? 43.353 49.979 5.469 1.00 27.34 302 ALA A C 1
ATOM 2116 O O . ALA A 1 302 ? 42.656 50.492 6.330 1.00 27.34 302 ALA A O 1
ATOM 2117 N N . SER A 1 303 ? 44.676 50.179 5.569 1.00 29.59 303 SER A N 1
ATOM 2118 C CA . SER A 1 303 ? 45.890 49.601 4.939 1.00 29.59 303 SER A CA 1
ATOM 2119 C C . SER A 1 303 ? 47.122 50.309 5.553 1.00 29.59 303 SER A C 1
ATOM 2121 O O . SER A 1 303 ? 47.005 51.490 5.873 1.00 29.59 303 SER A O 1
ATOM 2123 N N . GLY A 1 304 ? 48.305 49.685 5.640 1.00 23.59 304 GLY A N 1
ATOM 2124 C CA . GLY A 1 304 ? 49.544 50.377 6.057 1.00 23.59 304 GLY A CA 1
ATOM 2125 C C . GLY A 1 304 ? 50.817 49.596 5.703 1.00 23.59 304 GLY A C 1
ATOM 2126 O O . GLY A 1 304 ? 50.854 48.386 5.901 1.00 23.59 304 GLY A O 1
ATOM 2127 N N . ALA A 1 305 ? 51.829 50.266 5.138 1.00 26.34 305 ALA A N 1
ATOM 2128 C CA . ALA A 1 305 ? 53.041 49.657 4.565 1.00 26.34 305 ALA A CA 1
ATOM 2129 C C . ALA A 1 305 ? 54.276 50.594 4.666 1.00 26.34 305 ALA A C 1
ATOM 2131 O O . ALA A 1 305 ? 54.142 51.700 5.186 1.00 26.34 305 ALA A O 1
ATOM 2132 N N . CYS A 1 306 ? 55.413 50.160 4.082 1.00 21.69 306 CYS A N 1
ATOM 2133 C CA . CYS A 1 306 ? 56.692 50.881 3.831 1.00 21.69 306 CYS A CA 1
ATOM 2134 C C . CYS A 1 306 ? 57.739 50.922 4.983 1.00 21.69 306 CYS A C 1
ATOM 2136 O O . CYS A 1 306 ? 57.356 51.083 6.133 1.00 21.69 306 CYS A O 1
ATOM 2138 N N . SER A 1 307 ? 59.076 50.836 4.776 1.00 27.25 307 SER A N 1
ATOM 2139 C CA . SER A 1 307 ? 59.904 50.469 3.588 1.00 27.25 307 SER A CA 1
ATOM 2140 C C . SER A 1 307 ? 61.417 50.243 3.907 1.00 27.25 307 SER A C 1
ATOM 2142 O O . SER A 1 307 ? 62.068 51.191 4.323 1.00 27.25 307 SER A O 1
ATOM 2144 N N . GLY A 1 308 ? 61.981 49.067 3.550 1.00 23.73 308 GLY A N 1
ATOM 2145 C CA . GLY A 1 308 ? 63.378 48.796 3.075 1.00 23.73 308 GLY A CA 1
ATOM 2146 C C . GLY A 1 308 ? 64.625 49.127 3.942 1.00 23.73 308 GLY A C 1
ATOM 2147 O O . GLY A 1 308 ? 64.484 49.669 5.032 1.00 23.73 308 GLY A O 1
ATOM 2148 N N . PRO A 1 309 ? 65.871 48.881 3.448 1.00 42.47 309 PRO A N 1
ATOM 2149 C CA . PRO A 1 309 ? 66.363 47.887 2.468 1.00 42.47 309 PRO A CA 1
ATOM 2150 C C . PRO A 1 309 ? 67.417 46.903 3.079 1.00 42.47 309 PRO A C 1
ATOM 2152 O O . PRO A 1 309 ? 67.736 46.989 4.259 1.00 42.47 309 PRO A O 1
ATOM 2155 N N . GLY A 1 310 ? 67.954 45.940 2.306 1.00 26.12 310 GLY A N 1
ATOM 2156 C CA . GLY A 1 310 ? 68.738 44.798 2.841 1.00 26.12 310 GLY A CA 1
ATOM 2157 C C . GLY A 1 310 ? 70.248 44.728 2.523 1.00 26.12 310 GLY A C 1
ATOM 2158 O O . GLY A 1 310 ? 70.794 45.566 1.812 1.00 26.12 310 GLY A O 1
ATOM 2159 N N . ALA A 1 311 ? 70.899 43.662 3.019 1.00 25.28 311 ALA A N 1
ATOM 2160 C CA . ALA A 1 311 ? 72.255 43.211 2.664 1.00 25.28 311 ALA A CA 1
ATOM 2161 C 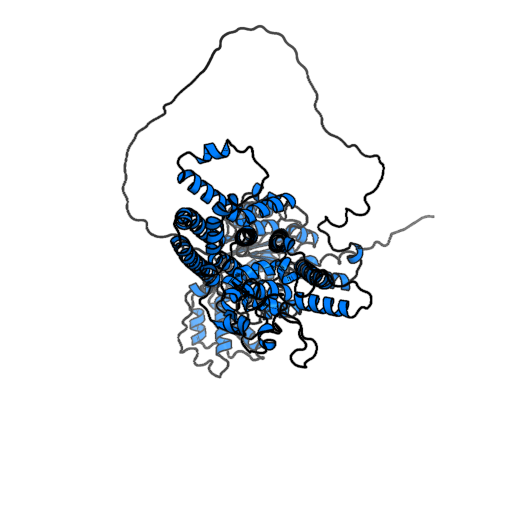C . ALA A 1 311 ? 72.384 41.669 2.792 1.00 25.28 311 ALA A C 1
ATOM 2163 O O . ALA A 1 311 ? 71.540 41.014 3.401 1.00 25.28 311 ALA A O 1
ATOM 2164 N N . SER A 1 312 ? 73.411 41.079 2.171 1.00 26.66 312 SER A N 1
ATOM 2165 C CA . SER A 1 312 ? 73.515 39.645 1.830 1.00 26.66 312 SER A CA 1
ATOM 2166 C C . SER A 1 312 ? 74.142 38.713 2.884 1.00 26.66 312 SER A C 1
ATOM 2168 O O . SER A 1 312 ? 75.120 39.091 3.525 1.00 26.66 312 SER A O 1
ATOM 2170 N N . GLY A 1 313 ? 73.733 37.435 2.900 1.00 25.84 313 GLY A N 1
ATOM 2171 C CA . GLY A 1 313 ? 74.452 36.323 3.551 1.00 25.84 313 GLY A CA 1
ATOM 2172 C C . GLY A 1 313 ? 74.092 34.958 2.936 1.00 25.84 313 GLY A C 1
ATOM 2173 O O . GLY A 1 313 ? 72.925 34.705 2.657 1.00 25.84 313 GLY A O 1
ATOM 2174 N N . LYS A 1 314 ? 75.087 34.097 2.665 1.00 26.39 314 LYS A N 1
ATOM 2175 C CA . LYS A 1 314 ? 74.928 32.795 1.972 1.00 26.39 314 LYS A CA 1
ATOM 2176 C C . LYS A 1 314 ? 74.678 31.637 2.952 1.00 26.39 314 LYS A C 1
ATOM 2178 O O . LYS A 1 314 ? 75.249 31.637 4.035 1.00 26.39 314 LYS A O 1
ATOM 2183 N N . GLY A 1 315 ? 73.977 30.589 2.509 1.00 24.30 315 GLY A N 1
ATOM 2184 C CA . GLY A 1 315 ? 73.939 29.275 3.171 1.00 24.30 315 GLY A CA 1
ATOM 2185 C C . GLY A 1 315 ? 73.035 28.290 2.422 1.00 24.30 315 GLY A C 1
ATOM 2186 O O . GLY A 1 315 ? 71.900 28.632 2.117 1.00 24.30 315 GLY A O 1
ATOM 2187 N N . ALA A 1 316 ? 73.541 27.103 2.078 1.00 25.17 316 ALA A N 1
ATOM 2188 C CA . ALA A 1 316 ? 72.839 26.088 1.279 1.00 25.17 316 ALA A CA 1
ATOM 2189 C C . ALA A 1 316 ? 72.796 24.720 1.997 1.00 25.17 316 ALA A C 1
ATOM 2191 O O . ALA A 1 316 ? 73.401 24.569 3.055 1.00 25.17 316 ALA A O 1
ATOM 2192 N N . CYS A 1 317 ? 72.151 23.737 1.347 1.00 22.77 317 CYS A N 1
ATOM 2193 C CA . CYS A 1 317 ? 71.931 22.336 1.762 1.00 22.77 317 CYS A CA 1
ATOM 2194 C C . CYS A 1 317 ? 70.832 22.118 2.831 1.00 22.77 317 CYS A C 1
ATOM 2196 O O . CYS A 1 317 ? 70.697 22.908 3.755 1.00 22.77 317 CYS A O 1
ATOM 2198 N N . GLY A 1 318 ? 70.021 21.051 2.777 1.00 24.28 318 GLY A N 1
ATOM 2199 C CA . GLY A 1 318 ? 69.867 20.029 1.725 1.00 24.28 318 GLY A CA 1
ATOM 2200 C C . GLY A 1 318 ? 69.422 18.662 2.275 1.00 24.28 318 GLY A C 1
ATOM 2201 O O . GLY A 1 318 ? 70.025 18.178 3.223 1.00 24.28 318 GLY A O 1
ATOM 2202 N N . GLY A 1 319 ? 68.425 18.021 1.643 1.00 24.08 319 GLY A N 1
ATOM 2203 C CA . GLY A 1 319 ? 67.942 16.665 1.983 1.00 24.08 319 GLY A CA 1
ATOM 2204 C C . GLY A 1 319 ? 67.114 16.578 3.283 1.00 24.08 319 GLY A C 1
ATOM 2205 O O . GLY A 1 319 ? 67.211 17.442 4.142 1.00 24.08 319 GLY A O 1
ATOM 2206 N N . THR A 1 320 ? 66.250 15.581 3.504 1.00 26.00 320 THR A N 1
ATOM 2207 C CA . THR A 1 320 ? 65.927 14.379 2.706 1.00 26.00 320 THR A CA 1
ATOM 2208 C C . THR A 1 320 ? 64.476 13.964 2.999 1.00 26.00 320 THR A C 1
ATOM 2210 O O . THR A 1 320 ? 63.989 14.204 4.100 1.00 26.00 320 THR A O 1
ATOM 2213 N N . ALA A 1 321 ? 63.781 13.328 2.051 1.00 25.95 321 ALA A N 1
ATOM 2214 C CA . ALA A 1 321 ? 62.417 12.819 2.241 1.00 25.95 321 ALA A CA 1
ATOM 2215 C C . ALA A 1 321 ? 62.373 11.284 2.181 1.00 25.95 321 ALA A C 1
ATOM 2217 O O . ALA A 1 321 ? 63.041 10.712 1.322 1.00 25.95 321 ALA A O 1
ATOM 2218 N N . CYS A 1 322 ? 61.537 10.639 3.009 1.00 21.14 322 CYS A N 1
ATOM 2219 C CA . CYS A 1 322 ? 60.767 9.433 2.648 1.00 21.14 322 CYS A CA 1
ATOM 2220 C C . CYS A 1 322 ? 59.713 9.056 3.712 1.00 21.14 322 CYS A C 1
ATOM 2222 O O . CYS A 1 322 ? 59.552 9.754 4.710 1.00 21.14 322 CYS A O 1
ATOM 2224 N N . LYS A 1 323 ? 58.916 8.020 3.419 1.00 23.05 323 LYS A N 1
ATOM 2225 C CA . LYS A 1 323 ? 57.530 7.817 3.884 1.00 23.05 323 LYS A CA 1
ATOM 2226 C C . LYS A 1 323 ? 57.299 6.389 4.435 1.00 23.05 323 LYS A C 1
ATOM 2228 O O . LYS A 1 323 ? 58.019 5.480 4.042 1.00 23.05 323 LYS A O 1
ATOM 2233 N N . CYS A 1 324 ? 56.184 6.216 5.162 1.00 20.41 324 CYS A N 1
ATOM 2234 C CA . CYS A 1 324 ? 55.393 4.975 5.366 1.00 20.41 324 CYS A CA 1
ATOM 2235 C C . CYS A 1 324 ? 55.750 3.960 6.483 1.00 20.41 324 CYS A C 1
ATOM 2237 O O . CYS A 1 324 ? 56.893 3.837 6.905 1.00 20.41 324 CYS A O 1
ATOM 2239 N N . SER A 1 325 ? 54.711 3.174 6.847 1.00 21.20 325 SER A N 1
ATOM 2240 C CA . SER A 1 325 ? 54.640 2.006 7.767 1.00 21.20 325 SER A CA 1
ATOM 2241 C C . SER A 1 325 ? 54.735 2.304 9.283 1.00 21.20 325 SER A C 1
ATOM 2243 O O . SER A 1 325 ? 55.390 3.266 9.662 1.00 21.20 325 SER A O 1
ATOM 2245 N N . SER A 1 326 ? 54.092 1.567 10.208 1.00 22.20 326 SER A N 1
ATOM 2246 C CA . SER A 1 326 ? 53.002 0.558 10.133 1.00 22.20 326 SER A CA 1
ATOM 2247 C C . SER A 1 326 ? 52.437 0.239 11.541 1.00 22.20 326 SER A C 1
ATOM 2249 O O . SER A 1 326 ? 53.063 0.576 12.536 1.00 22.20 326 SER A O 1
ATOM 2251 N N . SER A 1 327 ? 51.301 -0.479 11.594 1.00 21.11 327 SER A N 1
ATOM 2252 C CA . SER A 1 327 ? 50.953 -1.555 12.563 1.00 21.11 327 SER A CA 1
ATOM 2253 C C . SER A 1 327 ? 51.143 -1.383 14.088 1.00 21.11 327 SER A C 1
ATOM 2255 O O . SER A 1 327 ? 52.261 -1.246 14.577 1.00 21.11 327 SER A O 1
ATOM 2257 N N . SER A 1 328 ? 50.089 -1.689 14.853 1.00 24.27 328 SER A N 1
ATOM 2258 C CA . SER A 1 328 ? 50.185 -2.226 16.224 1.00 24.27 328 SER A CA 1
ATOM 2259 C C . SER A 1 328 ? 49.134 -3.328 16.449 1.00 24.27 328 SER A C 1
ATOM 2261 O O . SER A 1 328 ? 48.076 -3.305 15.822 1.00 24.27 328 SER A O 1
ATOM 2263 N N . ALA A 1 329 ? 49.438 -4.326 17.291 1.00 20.89 329 ALA A N 1
ATOM 2264 C CA . ALA A 1 329 ? 48.602 -5.516 17.491 1.00 20.89 329 ALA A CA 1
ATOM 2265 C C . ALA A 1 329 ? 48.661 -6.056 18.936 1.00 20.89 329 ALA A C 1
ATOM 2267 O O . ALA A 1 329 ? 49.756 -6.209 19.470 1.00 20.89 329 ALA A O 1
ATOM 2268 N N . SER A 1 330 ? 47.499 -6.466 19.483 1.00 20.64 330 SER A N 1
ATOM 2269 C CA . SER A 1 330 ? 47.281 -7.283 20.713 1.00 20.64 330 SER A CA 1
ATOM 2270 C C . SER A 1 330 ? 47.814 -6.700 22.053 1.00 20.64 330 SER A C 1
ATOM 2272 O O . SER A 1 330 ? 48.713 -5.873 22.052 1.00 20.64 330 SER A O 1
ATOM 2274 N N . ILE A 1 331 ? 47.275 -6.998 23.249 1.00 22.48 331 ILE A N 1
ATOM 2275 C CA . ILE A 1 331 ? 46.912 -8.296 23.871 1.00 22.48 331 ILE A CA 1
ATOM 2276 C C . ILE A 1 331 ? 45.790 -8.120 24.937 1.00 22.48 331 ILE A C 1
ATOM 2278 O O . ILE A 1 331 ? 45.883 -7.171 25.703 1.00 22.48 331 ILE A O 1
ATOM 2282 N N . ALA A 1 332 ? 44.824 -9.068 24.975 1.00 21.44 332 ALA A N 1
ATOM 2283 C CA . ALA A 1 332 ? 44.013 -9.670 26.084 1.00 21.44 332 ALA A CA 1
ATOM 2284 C C . ALA A 1 332 ? 43.478 -8.821 27.295 1.00 21.44 332 ALA A C 1
ATOM 2286 O O . ALA A 1 332 ? 43.932 -7.716 27.540 1.00 21.44 332 ALA A O 1
ATOM 2287 N N . GLU A 1 333 ? 42.484 -9.221 28.114 1.00 23.16 333 GLU A N 1
ATOM 2288 C CA . GLU A 1 333 ? 41.854 -10.527 28.436 1.00 23.16 333 GLU A CA 1
ATOM 2289 C C . GLU A 1 333 ? 40.301 -10.485 28.558 1.00 23.16 333 GLU A C 1
ATOM 2291 O O . GLU A 1 333 ? 39.662 -9.444 28.431 1.00 23.16 333 GLU A O 1
ATOM 2296 N N . ALA A 1 334 ? 39.700 -11.665 28.770 1.00 23.17 334 ALA A N 1
ATOM 2297 C CA . ALA A 1 334 ? 38.276 -12.003 28.654 1.00 23.17 334 ALA A CA 1
ATOM 2298 C C . ALA A 1 334 ? 37.341 -11.598 29.822 1.00 23.17 334 ALA A C 1
ATOM 2300 O O . ALA A 1 334 ? 37.754 -11.516 30.976 1.00 23.17 334 ALA A O 1
ATOM 2301 N N . GLY A 1 335 ? 36.027 -11.528 29.535 1.00 23.47 335 GLY A N 1
ATOM 2302 C CA . GLY A 1 335 ? 34.973 -11.669 30.554 1.00 23.47 335 GLY A CA 1
ATOM 2303 C C . GLY A 1 335 ? 33.566 -11.172 30.167 1.00 23.47 335 GLY A C 1
ATOM 2304 O O . GLY A 1 335 ? 33.319 -9.974 30.144 1.00 23.47 335 GLY A O 1
ATOM 2305 N N . SER A 1 336 ? 32.602 -12.094 30.013 1.00 25.98 336 SER A N 1
ATOM 2306 C CA . SER A 1 336 ? 31.132 -11.865 30.034 1.00 25.98 336 SER A CA 1
ATOM 2307 C C . SER A 1 336 ? 30.415 -11.170 28.846 1.00 25.98 336 SER A C 1
ATOM 2309 O O . SER A 1 336 ? 29.738 -10.162 29.021 1.00 25.98 336 SER A O 1
ATOM 2311 N N . THR A 1 337 ? 30.389 -11.797 27.662 1.00 26.33 337 THR A N 1
ATOM 2312 C CA . THR A 1 337 ? 29.440 -11.451 26.570 1.00 26.33 337 THR A CA 1
ATOM 2313 C C . THR A 1 337 ? 28.829 -12.691 25.899 1.00 26.33 337 THR A C 1
ATOM 2315 O O . THR A 1 337 ? 29.122 -13.017 24.756 1.00 26.33 337 THR A O 1
ATOM 2318 N N . GLY A 1 338 ? 27.945 -13.395 26.617 1.00 26.33 338 GLY A N 1
ATOM 2319 C CA . GLY A 1 338 ? 27.274 -14.615 26.130 1.00 26.33 338 GLY A CA 1
ATOM 2320 C C . GLY A 1 338 ? 25.816 -14.458 25.672 1.00 26.33 338 GLY A C 1
ATOM 2321 O O . GLY A 1 338 ? 25.150 -15.469 25.487 1.00 26.33 338 GLY A O 1
ATOM 2322 N N . LEU A 1 339 ? 25.277 -13.232 25.566 1.00 25.55 339 LEU A N 1
ATOM 2323 C CA . LEU A 1 339 ? 23.831 -13.026 25.332 1.00 25.55 339 LEU A CA 1
ATOM 2324 C C . LEU A 1 339 ? 23.445 -11.783 24.499 1.00 25.55 339 LEU A C 1
ATOM 2326 O O . LEU A 1 339 ? 22.261 -11.505 24.351 1.00 25.55 339 LEU A O 1
ATOM 2330 N N . ALA A 1 340 ? 24.411 -11.016 23.979 1.00 25.31 340 ALA A N 1
ATOM 2331 C CA . ALA A 1 340 ? 24.145 -9.735 23.302 1.00 25.31 340 ALA A CA 1
ATOM 2332 C C . ALA A 1 340 ? 24.376 -9.752 21.777 1.00 25.31 340 ALA A C 1
ATOM 2334 O O . ALA A 1 340 ? 23.899 -8.862 21.082 1.00 25.31 340 ALA A O 1
ATOM 2335 N N . THR A 1 341 ? 25.076 -10.757 21.244 1.00 26.12 341 THR A N 1
ATOM 2336 C CA . THR A 1 341 ? 25.569 -10.771 19.851 1.00 26.12 341 THR A CA 1
ATOM 2337 C C . THR A 1 341 ? 24.649 -11.502 18.860 1.00 26.12 341 THR A C 1
ATOM 2339 O O . THR A 1 341 ? 25.038 -11.735 17.725 1.00 26.12 341 THR A O 1
ATOM 2342 N N . ALA A 1 342 ? 23.432 -11.877 19.269 1.00 26.31 342 ALA A N 1
ATOM 2343 C CA . ALA A 1 342 ? 22.501 -12.679 18.461 1.00 26.31 342 ALA A CA 1
ATOM 2344 C C . ALA A 1 342 ? 21.405 -11.861 17.737 1.00 26.31 342 ALA A C 1
ATOM 2346 O O . ALA A 1 342 ? 20.477 -12.446 17.186 1.00 26.31 342 ALA A O 1
ATOM 2347 N N . LEU A 1 343 ? 21.456 -10.521 17.782 1.00 28.64 343 LEU A N 1
ATOM 2348 C CA . LEU A 1 343 ? 20.368 -9.646 17.304 1.00 28.64 343 LEU A CA 1
ATOM 2349 C C . LEU A 1 343 ? 20.803 -8.517 16.350 1.00 28.64 343 LEU A C 1
ATOM 2351 O O . LEU A 1 343 ? 19.982 -7.669 16.012 1.00 28.64 343 LEU A O 1
ATOM 2355 N N . THR A 1 344 ? 22.062 -8.483 15.902 1.00 32.88 344 THR A N 1
ATOM 2356 C CA . THR A 1 344 ? 22.571 -7.412 15.023 1.00 32.88 344 THR A CA 1
ATOM 2357 C C . THR A 1 344 ? 23.580 -7.937 13.998 1.00 32.88 344 THR A C 1
ATOM 2359 O O . THR A 1 344 ? 24.776 -7.999 14.278 1.00 32.88 344 THR A O 1
ATOM 2362 N N . GLY A 1 345 ? 23.099 -8.277 12.802 1.00 26.77 345 GLY A N 1
ATOM 2363 C CA . GLY A 1 345 ? 23.919 -8.617 11.635 1.00 26.77 345 GLY A CA 1
ATOM 2364 C C . GLY A 1 345 ? 23.044 -8.986 10.425 1.00 26.77 345 GLY A C 1
ATOM 2365 O O . GLY A 1 345 ? 22.053 -9.693 10.613 1.00 26.77 345 GLY A O 1
ATOM 2366 N N . PRO A 1 346 ? 23.354 -8.527 9.196 1.00 36.47 346 PRO A N 1
ATOM 2367 C CA . PRO A 1 346 ? 22.573 -8.833 7.997 1.00 36.47 346 PRO A CA 1
ATOM 2368 C C . PRO A 1 346 ? 22.952 -10.210 7.420 1.00 36.47 346 PRO A C 1
ATOM 2370 O O . PRO A 1 346 ? 23.419 -10.318 6.293 1.00 36.47 346 PRO A O 1
ATOM 2373 N N . ALA A 1 347 ? 22.767 -11.262 8.218 1.00 31.06 347 ALA A N 1
ATOM 2374 C CA . ALA A 1 347 ? 22.934 -12.658 7.814 1.00 31.06 347 ALA A CA 1
ATOM 2375 C C . ALA A 1 347 ? 22.090 -13.556 8.734 1.00 31.06 347 ALA A C 1
ATOM 2377 O O . ALA A 1 347 ? 22.586 -14.151 9.685 1.00 31.06 347 ALA A O 1
ATOM 2378 N N . LEU A 1 348 ? 20.780 -13.622 8.471 1.00 36.31 348 LEU A N 1
ATOM 2379 C CA . LEU A 1 348 ? 19.865 -14.583 9.108 1.00 36.31 348 LEU A CA 1
ATOM 2380 C C . LEU A 1 348 ? 19.583 -15.774 8.178 1.00 36.31 348 LEU A C 1
ATOM 2382 O O . LEU A 1 348 ? 18.446 -16.204 7.991 1.00 36.31 348 LEU A O 1
ATOM 2386 N N . VAL A 1 349 ? 20.666 -16.314 7.623 1.00 35.41 349 VAL A N 1
ATOM 2387 C CA . VAL A 1 349 ? 20.776 -17.716 7.218 1.00 35.41 349 VAL A CA 1
ATOM 2388 C C . VAL A 1 349 ? 21.862 -18.301 8.126 1.00 35.41 349 VAL A C 1
ATOM 2390 O O . VAL A 1 349 ? 22.954 -17.738 8.166 1.00 35.41 349 VAL A O 1
ATOM 2393 N N . PRO A 1 350 ? 21.580 -19.351 8.917 1.00 34.31 350 PRO A N 1
ATOM 2394 C CA . PRO A 1 350 ? 22.619 -20.067 9.645 1.00 34.31 350 PRO A CA 1
ATOM 2395 C C . PRO A 1 350 ? 23.717 -20.535 8.686 1.00 34.31 350 PRO A C 1
ATOM 2397 O O . PRO A 1 350 ? 23.406 -21.123 7.656 1.00 34.31 350 PRO A O 1
ATOM 2400 N N . GLU A 1 351 ? 24.982 -20.343 9.056 1.00 37.78 351 GLU A N 1
ATOM 2401 C CA . GLU A 1 351 ? 26.156 -20.853 8.317 1.00 37.78 351 GLU A CA 1
ATOM 2402 C C . GLU A 1 351 ? 26.076 -22.390 8.119 1.00 37.78 351 GLU A C 1
ATOM 2404 O O . GLU A 1 351 ? 26.565 -22.941 7.141 1.00 37.78 351 GLU A O 1
ATOM 2409 N N . GLU A 1 352 ? 25.324 -23.075 8.991 1.00 39.19 352 GLU A N 1
ATOM 2410 C CA . GLU A 1 352 ? 24.958 -24.499 8.918 1.00 39.19 352 GLU A CA 1
ATOM 2411 C C . GLU A 1 352 ? 24.055 -24.882 7.717 1.00 39.19 352 GLU A C 1
ATOM 2413 O O . GLU A 1 352 ? 23.820 -26.069 7.492 1.00 39.19 352 GLU A O 1
ATOM 2418 N N . LEU A 1 353 ? 23.515 -23.918 6.957 1.00 37.94 353 LEU A N 1
ATOM 2419 C CA . LEU A 1 353 ? 22.673 -24.170 5.775 1.00 37.94 353 LEU A CA 1
ATOM 2420 C C . LEU A 1 353 ? 23.432 -24.114 4.438 1.00 37.94 353 LEU A C 1
ATOM 2422 O O . LEU A 1 353 ? 22.901 -24.636 3.463 1.00 37.94 353 LEU A O 1
ATOM 2426 N N . GLU A 1 354 ? 24.661 -23.584 4.383 1.00 40.69 354 GLU A N 1
ATOM 2427 C CA . GLU A 1 354 ? 25.520 -23.697 3.183 1.00 40.69 354 GLU A CA 1
ATOM 2428 C C . GLU A 1 354 ? 26.141 -25.104 3.030 1.00 40.69 354 GLU A C 1
ATOM 2430 O O . GLU A 1 354 ? 26.550 -25.484 1.936 1.00 40.69 354 GLU A O 1
ATOM 2435 N N . GLU A 1 355 ? 26.153 -25.925 4.090 1.00 42.09 355 GLU A N 1
ATOM 2436 C CA . GLU A 1 355 ? 26.499 -27.358 4.007 1.00 42.09 355 GLU A CA 1
ATOM 2437 C C . GLU A 1 355 ? 25.300 -28.259 3.642 1.00 42.09 355 GLU A C 1
ATOM 2439 O O . GLU A 1 355 ? 25.462 -29.463 3.405 1.00 42.09 355 GLU A O 1
ATOM 2444 N N . ALA A 1 356 ? 24.080 -27.716 3.572 1.00 38.19 356 ALA A N 1
ATOM 2445 C CA . ALA A 1 356 ? 22.934 -28.467 3.077 1.00 38.19 356 ALA A CA 1
ATOM 2446 C C . ALA A 1 356 ? 23.017 -28.551 1.546 1.00 38.19 356 ALA A C 1
ATOM 2448 O O . ALA A 1 356 ? 22.945 -27.531 0.877 1.00 38.19 356 ALA A O 1
ATOM 2449 N N . GLY A 1 357 ? 23.146 -29.772 1.003 1.00 46.47 357 GLY A N 1
ATOM 2450 C CA . GLY A 1 357 ? 23.268 -30.030 -0.443 1.00 46.47 357 GLY A CA 1
ATOM 2451 C C . GLY A 1 357 ? 22.030 -29.625 -1.273 1.00 46.47 357 GLY A C 1
ATOM 2452 O O . GLY A 1 357 ? 21.293 -28.739 -0.873 1.00 46.47 357 GLY A O 1
ATOM 2453 N N . PRO A 1 358 ? 21.688 -30.289 -2.395 1.00 52.03 358 PRO A N 1
ATOM 2454 C CA . PRO A 1 358 ? 20.748 -29.735 -3.391 1.00 52.03 358 PRO A CA 1
ATOM 2455 C C . PRO A 1 358 ? 19.343 -29.338 -2.878 1.00 52.03 358 PRO A C 1
ATOM 2457 O O . PRO A 1 358 ? 18.663 -28.539 -3.509 1.00 52.03 358 PRO A O 1
ATOM 2460 N N . ILE A 1 359 ? 18.906 -29.858 -1.724 1.00 49.12 359 ILE A N 1
ATOM 2461 C CA . ILE A 1 359 ? 17.653 -29.472 -1.049 1.00 49.12 359 ILE A CA 1
ATOM 2462 C C . ILE A 1 359 ? 17.778 -28.110 -0.327 1.00 49.12 359 ILE A C 1
ATOM 2464 O O . ILE A 1 359 ? 16.797 -27.374 -0.228 1.00 49.12 359 ILE A O 1
ATOM 2468 N N . GLY A 1 360 ? 18.966 -27.771 0.183 1.00 49.72 360 GLY A N 1
ATOM 2469 C CA . GLY A 1 360 ? 19.292 -26.471 0.773 1.00 49.72 360 GLY A CA 1
ATOM 2470 C C . GLY A 1 360 ? 19.258 -25.358 -0.270 1.00 49.72 360 GLY A C 1
ATOM 2471 O O . GLY A 1 360 ? 18.570 -24.362 -0.057 1.00 49.72 360 GLY A O 1
ATOM 2472 N N . ASP A 1 361 ? 19.884 -25.578 -1.428 1.00 53.78 361 ASP A N 1
ATOM 2473 C CA . ASP A 1 361 ? 19.861 -24.646 -2.566 1.00 53.78 361 ASP A CA 1
ATOM 2474 C C . ASP A 1 361 ? 18.434 -24.384 -3.081 1.00 53.78 361 ASP A C 1
ATOM 2476 O O . ASP A 1 361 ? 18.041 -23.231 -3.274 1.00 53.78 361 ASP A O 1
ATOM 2480 N N . GLU A 1 362 ? 17.618 -25.432 -3.261 1.00 57.53 362 GLU A N 1
ATOM 2481 C CA . GLU A 1 362 ? 16.211 -25.288 -3.671 1.00 57.53 362 GLU A CA 1
ATOM 2482 C C . GLU A 1 362 ? 15.371 -24.542 -2.620 1.00 57.53 362 GLU A C 1
ATOM 2484 O O . GLU A 1 362 ? 14.533 -23.704 -2.971 1.00 57.53 362 GLU A O 1
ATOM 2489 N N . LEU A 1 363 ? 15.608 -24.793 -1.327 1.00 54.38 363 LEU A N 1
ATOM 2490 C CA . LEU A 1 363 ? 14.940 -24.079 -0.238 1.00 54.38 363 LEU A CA 1
ATOM 2491 C C . LEU A 1 363 ? 15.376 -22.606 -0.171 1.00 54.38 363 LEU A C 1
ATOM 2493 O O . LEU A 1 363 ? 14.536 -21.731 0.043 1.00 54.38 363 LEU A O 1
ATOM 2497 N N . LEU A 1 364 ? 16.660 -22.317 -0.386 1.00 57.12 364 LEU A N 1
ATOM 2498 C CA . LEU A 1 364 ? 17.199 -20.960 -0.409 1.00 57.12 364 LEU A CA 1
ATOM 2499 C C . LEU A 1 364 ? 16.644 -20.173 -1.607 1.00 57.12 364 LEU A C 1
ATOM 2501 O O . LEU A 1 364 ? 16.165 -19.053 -1.429 1.00 57.12 364 LEU A O 1
ATOM 2505 N N . ALA A 1 365 ? 16.586 -20.791 -2.791 1.00 59.56 365 ALA A N 1
ATOM 2506 C CA . ALA A 1 365 ? 15.956 -20.221 -3.983 1.00 59.56 365 ALA A CA 1
ATOM 2507 C C . ALA A 1 365 ? 14.442 -19.983 -3.805 1.00 59.56 365 ALA A C 1
ATOM 2509 O O . ALA A 1 365 ? 13.906 -18.987 -4.293 1.00 59.56 365 ALA A O 1
ATOM 2510 N N . PHE A 1 366 ? 13.740 -20.850 -3.065 1.00 60.84 366 PHE A N 1
ATOM 2511 C CA . PHE A 1 366 ? 12.334 -20.634 -2.700 1.00 60.84 366 PHE A CA 1
ATOM 2512 C C . PHE A 1 366 ? 12.145 -19.475 -1.701 1.00 60.84 366 PHE A C 1
ATOM 2514 O O . PHE A 1 366 ? 11.145 -18.759 -1.760 1.00 60.84 366 PHE A O 1
ATOM 2521 N N . LEU A 1 367 ? 13.101 -19.259 -0.793 1.00 57.53 367 LEU A N 1
ATOM 2522 C CA . LEU A 1 367 ? 13.073 -18.162 0.183 1.00 57.53 367 LEU A CA 1
ATOM 2523 C C . LEU A 1 367 ? 13.484 -16.803 -0.419 1.00 57.53 367 LEU A C 1
ATOM 2525 O O . LEU A 1 367 ? 13.029 -15.762 0.065 1.00 57.53 367 LEU A O 1
ATOM 2529 N N . GLN A 1 368 ? 14.294 -16.809 -1.481 1.00 62.94 368 GLN A N 1
ATOM 2530 C CA . GLN A 1 368 ? 14.778 -15.631 -2.216 1.00 62.94 368 GLN A CA 1
ATOM 2531 C C . GLN A 1 368 ? 13.924 -15.291 -3.457 1.00 62.94 368 GLN A C 1
ATOM 2533 O O . GLN A 1 368 ? 14.442 -14.841 -4.475 1.00 62.94 368 GLN A O 1
ATOM 2538 N N . GLN A 1 369 ? 12.606 -15.504 -3.402 1.00 71.38 369 GLN A N 1
ATOM 2539 C CA . GLN A 1 369 ? 11.718 -15.099 -4.496 1.00 71.38 369 GLN A CA 1
ATOM 2540 C C . GLN A 1 369 ? 11.349 -13.610 -4.435 1.00 71.38 369 GLN A C 1
ATOM 2542 O O . GLN A 1 369 ? 10.872 -13.127 -3.404 1.00 71.38 369 GLN A O 1
ATOM 2547 N N . ASP A 1 370 ? 11.460 -12.943 -5.586 1.00 73.12 370 ASP A N 1
ATOM 2548 C CA . ASP A 1 370 ? 10.965 -11.583 -5.819 1.00 73.12 370 ASP A CA 1
ATOM 2549 C C . ASP A 1 370 ? 9.443 -11.535 -6.051 1.00 73.12 370 ASP A C 1
ATOM 2551 O O . ASP A 1 370 ? 8.806 -12.520 -6.440 1.00 73.12 370 ASP A O 1
ATOM 2555 N N . ARG A 1 371 ? 8.849 -10.346 -5.898 1.00 75.00 371 ARG A N 1
ATOM 2556 C CA . ARG A 1 371 ? 7.399 -10.095 -6.044 1.00 75.00 371 ARG A CA 1
ATOM 2557 C C . ARG A 1 371 ? 6.811 -10.441 -7.418 1.00 75.00 371 ARG A C 1
ATOM 2559 O O . ARG A 1 371 ? 5.635 -10.791 -7.495 1.00 75.00 371 ARG A O 1
ATOM 2566 N N . GLU A 1 372 ? 7.610 -10.383 -8.483 1.00 70.12 372 GLU A N 1
ATOM 2567 C CA . GLU A 1 372 ? 7.204 -10.790 -9.841 1.00 70.12 372 GLU A CA 1
ATOM 2568 C C . GLU A 1 372 ? 7.122 -12.317 -10.009 1.00 70.12 372 GLU A C 1
ATOM 2570 O O . GLU A 1 372 ? 6.397 -12.811 -10.868 1.00 70.12 372 GLU A O 1
ATOM 2575 N N . HIS A 1 373 ? 7.829 -13.073 -9.163 1.00 71.00 373 HIS A N 1
ATOM 2576 C CA . HIS A 1 373 ? 7.973 -14.527 -9.272 1.00 71.00 373 HIS A CA 1
ATOM 2577 C C . HIS A 1 373 ? 7.258 -15.288 -8.147 1.00 71.00 373 HIS A C 1
ATOM 2579 O O . HIS A 1 373 ? 6.979 -16.481 -8.303 1.00 71.00 373 HIS A O 1
ATOM 2585 N N . SER A 1 374 ? 6.923 -14.610 -7.042 1.00 80.81 374 SER A N 1
ATOM 2586 C CA . SER A 1 374 ? 6.215 -15.174 -5.891 1.00 80.81 374 SER A CA 1
ATOM 2587 C C . SER A 1 374 ? 4.738 -14.783 -5.858 1.00 80.81 374 SER A C 1
ATOM 2589 O O . SER A 1 374 ? 4.376 -13.643 -5.544 1.00 80.81 374 SER A O 1
ATOM 2591 N N . LEU A 1 375 ? 3.858 -15.769 -6.058 1.00 84.81 375 LEU A N 1
ATOM 2592 C CA . LEU A 1 375 ? 2.411 -15.615 -5.876 1.00 84.81 375 LEU A CA 1
ATOM 2593 C C . LEU A 1 375 ? 2.048 -15.079 -4.479 1.00 84.81 375 LEU A C 1
ATOM 2595 O O . LEU A 1 375 ? 1.096 -14.313 -4.342 1.00 84.81 375 LEU A O 1
ATOM 2599 N N . GLY A 1 376 ? 2.814 -15.452 -3.447 1.00 83.44 376 GLY A N 1
ATOM 2600 C CA . GLY A 1 376 ? 2.596 -14.990 -2.076 1.00 83.44 376 GLY A CA 1
ATOM 2601 C C . GLY A 1 376 ? 2.789 -13.480 -1.928 1.00 83.44 376 GLY A C 1
ATOM 2602 O O . GLY A 1 376 ? 1.912 -12.802 -1.393 1.00 83.44 376 GLY A O 1
ATOM 2603 N N . LEU A 1 377 ? 3.898 -12.942 -2.446 1.00 85.94 377 LEU A N 1
ATOM 2604 C CA . LEU A 1 377 ? 4.180 -11.504 -2.410 1.00 85.94 377 LEU A CA 1
ATOM 2605 C C . LEU A 1 377 ? 3.191 -10.706 -3.266 1.00 85.94 377 LEU A C 1
ATOM 2607 O O . LEU A 1 377 ? 2.630 -9.730 -2.771 1.00 85.94 377 LEU A O 1
ATOM 2611 N N . ASN A 1 378 ? 2.927 -11.138 -4.505 1.00 88.12 378 ASN A N 1
ATOM 2612 C CA . ASN A 1 378 ? 1.967 -10.471 -5.393 1.00 88.12 378 ASN A CA 1
ATOM 2613 C C . ASN A 1 378 ? 0.555 -10.432 -4.774 1.00 88.12 378 ASN A C 1
ATOM 2615 O O . ASN A 1 378 ? -0.103 -9.389 -4.768 1.00 88.12 378 ASN A O 1
ATOM 2619 N N . PHE A 1 379 ? 0.104 -11.533 -4.160 1.00 88.69 379 PHE A N 1
ATOM 2620 C CA . PHE A 1 379 ? -1.185 -11.559 -3.471 1.00 88.69 379 PHE A CA 1
ATOM 2621 C C . PHE A 1 379 ? -1.220 -10.636 -2.242 1.00 88.69 379 PHE A C 1
ATOM 2623 O O . PHE A 1 379 ? -2.206 -9.927 -2.041 1.00 88.69 379 PHE A O 1
ATOM 2630 N N . VAL A 1 380 ? -0.170 -10.617 -1.414 1.00 88.88 380 VAL A N 1
ATOM 2631 C CA . VAL A 1 380 ? -0.127 -9.772 -0.207 1.00 88.88 380 VAL A CA 1
ATOM 2632 C C . VAL A 1 380 ? -0.058 -8.286 -0.575 1.00 88.88 380 VAL A C 1
ATOM 2634 O O . VAL A 1 380 ? -0.895 -7.504 -0.117 1.00 88.88 380 VAL A O 1
ATOM 2637 N N . TRP A 1 381 ? 0.899 -7.897 -1.414 1.00 90.38 381 TRP A N 1
ATOM 2638 C CA . TRP A 1 381 ? 1.253 -6.494 -1.638 1.00 90.38 381 TRP A CA 1
ATOM 2639 C C . TRP A 1 381 ? 0.529 -5.850 -2.825 1.00 90.38 381 TRP A C 1
ATOM 2641 O O . TRP A 1 381 ? 0.200 -4.669 -2.753 1.00 90.38 381 TRP A O 1
ATOM 2651 N N . SER A 1 382 ? 0.206 -6.612 -3.874 1.00 89.88 382 SER A N 1
ATOM 2652 C CA . SER A 1 382 ? -0.419 -6.079 -5.099 1.00 89.88 382 SER A CA 1
ATOM 2653 C C . SER A 1 382 ? -1.944 -6.302 -5.140 1.00 89.88 382 SER A C 1
ATOM 2655 O O . SER A 1 382 ? -2.653 -5.525 -5.773 1.00 89.88 382 SER A O 1
ATOM 2657 N N . TRP A 1 383 ? -2.488 -7.295 -4.416 1.00 89.44 383 TRP A N 1
ATOM 2658 C CA . TRP A 1 383 ? -3.946 -7.523 -4.280 1.00 89.44 383 TRP A CA 1
ATOM 2659 C C . TRP A 1 383 ? -4.515 -7.119 -2.916 1.00 89.44 383 TRP A C 1
ATOM 2661 O O . TRP A 1 383 ? -5.396 -6.259 -2.818 1.00 89.44 383 TRP A O 1
ATOM 2671 N N . TRP A 1 384 ? -4.074 -7.797 -1.855 1.00 91.69 384 TRP A N 1
ATOM 2672 C CA . TRP A 1 384 ? -4.724 -7.757 -0.546 1.00 91.69 384 TRP A CA 1
ATOM 2673 C C . TRP A 1 384 ? -4.586 -6.391 0.121 1.00 91.69 384 TRP A C 1
ATOM 2675 O O . TRP A 1 384 ? -5.579 -5.839 0.606 1.00 91.69 384 TRP A O 1
ATOM 2685 N N . TRP A 1 385 ? -3.377 -5.831 0.114 1.00 92.06 385 TRP A N 1
ATOM 2686 C CA . TRP A 1 385 ? -3.097 -4.556 0.757 1.00 92.06 385 TRP A CA 1
ATOM 2687 C C . TRP A 1 385 ? -3.865 -3.379 0.113 1.00 92.06 385 TRP A C 1
ATOM 2689 O O . TRP A 1 385 ? -4.644 -2.750 0.837 1.00 92.06 385 TRP A O 1
ATOM 2699 N N . PRO A 1 386 ? -3.827 -3.141 -1.220 1.00 93.38 386 PRO A N 1
ATOM 2700 C CA . PRO A 1 386 ? -4.681 -2.136 -1.868 1.00 93.38 386 PRO A CA 1
ATOM 2701 C C . PRO A 1 386 ? -6.183 -2.429 -1.696 1.00 93.38 386 PRO A C 1
ATOM 2703 O O . PRO A 1 386 ? -6.986 -1.520 -1.454 1.00 93.38 386 PRO A O 1
ATOM 2706 N N . GLY A 1 387 ? -6.572 -3.709 -1.755 1.00 93.00 387 GLY A N 1
ATOM 2707 C CA . GLY A 1 387 ? -7.951 -4.160 -1.562 1.00 93.00 387 GLY A CA 1
ATOM 2708 C C . GLY A 1 387 ? -8.527 -3.794 -0.189 1.00 93.00 387 GLY A C 1
ATOM 2709 O O . GLY A 1 387 ? -9.689 -3.388 -0.100 1.00 93.00 387 GLY A O 1
ATOM 2710 N N . MET A 1 388 ? -7.723 -3.847 0.881 1.00 92.88 388 MET A N 1
ATOM 2711 C CA . MET A 1 388 ? -8.145 -3.370 2.205 1.00 92.88 388 MET A CA 1
ATOM 2712 C C . MET A 1 388 ? -8.462 -1.867 2.208 1.00 92.88 388 MET A C 1
ATOM 2714 O O . MET A 1 388 ? -9.471 -1.468 2.796 1.00 92.88 388 MET A O 1
ATOM 2718 N N . PHE A 1 389 ? -7.666 -1.038 1.523 1.00 94.81 389 PHE A N 1
ATOM 2719 C CA . PHE A 1 389 ? -7.924 0.404 1.437 1.00 94.81 389 PHE A CA 1
ATOM 2720 C C . PHE A 1 389 ? -9.214 0.723 0.677 1.00 94.81 389 PHE A C 1
ATOM 2722 O O . PHE A 1 389 ? -10.002 1.543 1.155 1.00 94.81 389 PHE A O 1
ATOM 2729 N N . LEU A 1 390 ? -9.485 0.036 -0.438 1.00 94.44 390 LEU A N 1
ATOM 2730 C CA . LEU A 1 390 ? -10.760 0.144 -1.166 1.00 94.44 390 LEU A CA 1
ATOM 2731 C C . LEU A 1 390 ? -11.966 -0.277 -0.311 1.00 94.44 390 LEU A C 1
ATOM 2733 O O . LEU A 1 390 ? -13.060 0.272 -0.444 1.00 94.44 390 LEU A O 1
ATOM 2737 N N . MET A 1 391 ? -11.768 -1.238 0.589 1.00 94.31 391 MET A N 1
ATOM 2738 C CA . MET A 1 391 ? -12.820 -1.785 1.437 1.00 94.31 391 MET A CA 1
ATOM 2739 C C . MET A 1 391 ? -13.230 -0.843 2.587 1.00 94.31 391 MET A C 1
ATOM 2741 O O . MET A 1 391 ? -14.404 -0.848 2.968 1.00 94.31 391 MET A O 1
ATOM 2745 N N . PHE A 1 392 ? -12.328 -0.024 3.152 1.00 93.69 392 PHE A N 1
ATOM 2746 C CA . PHE A 1 392 ? -12.626 0.759 4.371 1.00 93.69 392 PHE A CA 1
ATOM 2747 C C . PHE A 1 392 ? -13.837 1.716 4.266 1.00 93.69 392 PHE A C 1
ATOM 2749 O O . PHE A 1 392 ? -14.658 1.700 5.192 1.00 93.69 392 PHE A O 1
ATOM 2756 N N . PRO A 1 393 ? -14.036 2.505 3.186 1.00 94.19 393 PRO A N 1
ATOM 2757 C CA . PRO A 1 393 ? -15.212 3.376 3.053 1.00 94.19 393 PRO A CA 1
ATOM 2758 C C . PRO A 1 393 ? -16.533 2.611 2.893 1.00 94.19 393 PRO A C 1
ATOM 2760 O O . PRO A 1 393 ? -17.602 3.176 3.120 1.00 94.19 393 PRO A O 1
ATOM 2763 N N . LEU A 1 394 ? -16.478 1.326 2.531 1.00 94.19 394 LEU A N 1
ATOM 2764 C CA . LEU A 1 394 ? -17.652 0.489 2.289 1.00 94.19 394 LEU A CA 1
ATOM 2765 C C . LEU A 1 394 ? -17.970 -0.389 3.505 1.00 94.19 394 LEU A C 1
ATOM 2767 O O . LEU A 1 394 ? -19.031 -0.247 4.107 1.00 94.19 394 LEU A O 1
ATOM 2771 N N . LEU A 1 395 ? -17.035 -1.257 3.903 1.00 94.00 395 LEU A N 1
ATOM 2772 C CA . LEU A 1 395 ? -17.229 -2.308 4.914 1.00 94.00 395 LEU A CA 1
ATOM 2773 C C . LEU A 1 395 ? -16.431 -2.068 6.207 1.00 94.00 395 LEU A C 1
ATOM 2775 O O . LEU A 1 395 ? -16.307 -2.975 7.030 1.00 94.00 395 LEU A O 1
ATOM 2779 N N . GLY A 1 396 ? -15.860 -0.875 6.399 1.00 93.00 396 GLY A N 1
ATOM 2780 C CA . GLY A 1 396 ? -15.159 -0.501 7.628 1.00 93.00 396 GLY A CA 1
ATOM 2781 C C . GLY A 1 396 ? -14.092 -1.513 8.032 1.00 93.00 396 GLY A C 1
ATOM 2782 O O . GLY A 1 396 ? -13.232 -1.877 7.239 1.00 93.00 396 GLY A O 1
ATOM 2783 N N . ARG A 1 397 ? -14.144 -1.998 9.275 1.00 93.19 397 ARG A N 1
ATOM 2784 C CA . ARG A 1 397 ? -13.135 -2.913 9.829 1.00 93.19 397 ARG A CA 1
ATOM 2785 C C . ARG A 1 397 ? -13.449 -4.407 9.605 1.00 93.19 397 ARG A C 1
ATOM 2787 O O . ARG A 1 397 ? -12.922 -5.248 10.335 1.00 93.19 397 ARG A O 1
ATOM 2794 N N . TRP A 1 398 ? -14.280 -4.758 8.614 1.00 93.56 398 TRP A N 1
ATOM 2795 C CA . TRP A 1 398 ? -14.727 -6.143 8.369 1.00 93.56 398 TRP A CA 1
ATOM 2796 C C . TRP A 1 398 ? -13.582 -7.158 8.213 1.00 93.56 398 TRP A C 1
ATOM 2798 O O . TRP A 1 398 ? -13.677 -8.250 8.773 1.00 93.56 398 TRP A O 1
ATOM 2808 N N . TRP A 1 399 ? -12.459 -6.794 7.580 1.00 92.38 399 TRP A N 1
ATOM 2809 C CA . TRP A 1 399 ? -11.278 -7.670 7.478 1.00 92.38 399 TRP A CA 1
ATOM 2810 C C . TRP A 1 399 ? -10.797 -8.207 8.841 1.00 92.38 399 TRP A C 1
ATOM 2812 O O . TRP A 1 399 ? -10.393 -9.362 8.959 1.00 92.38 399 TRP A O 1
ATOM 2822 N N . CYS A 1 400 ? -10.904 -7.425 9.922 1.00 92.56 400 CYS A N 1
ATOM 2823 C CA . CYS A 1 400 ? -10.509 -7.888 11.258 1.00 92.56 400 CYS A CA 1
ATOM 2824 C C . CYS A 1 400 ? -11.443 -8.963 11.851 1.00 92.56 400 CYS A C 1
ATOM 2826 O O . CYS A 1 400 ? -11.114 -9.520 12.901 1.00 92.56 400 CYS A O 1
ATOM 2828 N N . SER A 1 401 ? -12.581 -9.270 11.216 1.00 91.62 401 SER A N 1
ATOM 2829 C CA . SER A 1 401 ? -13.395 -10.444 11.556 1.00 91.62 401 SER A CA 1
ATOM 2830 C C . SER A 1 401 ? -12.780 -11.741 11.015 1.00 91.62 401 SER A C 1
ATOM 2832 O O . SER A 1 401 ? -12.637 -12.685 11.794 1.00 91.62 401 SER A O 1
ATOM 2834 N N . VAL A 1 402 ? -12.338 -11.735 9.749 1.00 91.62 402 VAL A N 1
ATOM 2835 C CA . VAL A 1 402 ? -11.796 -12.880 8.982 1.00 91.62 402 VAL A CA 1
ATOM 2836 C C . VAL A 1 402 ? -10.263 -13.011 9.011 1.00 91.62 402 VAL A C 1
ATOM 2838 O O . VAL A 1 402 ? -9.708 -13.943 8.443 1.00 91.62 402 VAL A O 1
ATOM 2841 N N . CYS A 1 403 ? -9.570 -12.084 9.675 1.00 92.56 403 CYS A N 1
ATOM 2842 C CA . CYS A 1 403 ? -8.110 -12.009 9.728 1.00 92.56 403 CYS A CA 1
ATOM 2843 C C . CYS A 1 403 ? -7.435 -13.321 10.214 1.00 92.56 403 CYS A C 1
ATOM 2845 O O . CYS A 1 403 ? -7.699 -13.751 11.345 1.00 92.56 403 CYS A O 1
ATOM 2847 N N . PRO A 1 404 ? -6.499 -13.912 9.438 1.00 92.94 404 PRO A N 1
ATOM 2848 C CA . PRO A 1 404 ? -5.890 -15.209 9.754 1.00 92.94 404 PRO A CA 1
ATOM 2849 C C . PRO A 1 404 ? -5.039 -15.184 11.031 1.00 92.94 404 PRO A C 1
ATOM 2851 O O . PRO A 1 404 ? -5.066 -16.140 11.802 1.00 92.94 404 PRO A O 1
ATOM 2854 N N . PHE A 1 405 ? -4.368 -14.066 11.339 1.00 92.25 405 PHE A N 1
ATOM 2855 C CA . PHE A 1 405 ? -3.600 -13.912 12.587 1.00 92.25 405 PHE A CA 1
ATOM 2856 C C . PHE A 1 405 ? -4.469 -14.121 13.835 1.00 92.25 405 PHE A C 1
ATOM 2858 O O . PHE A 1 405 ? -3.991 -14.576 14.874 1.00 92.25 405 PHE A O 1
ATOM 2865 N N . MET A 1 406 ? -5.764 -13.803 13.742 1.00 88.81 406 MET A N 1
ATOM 2866 C CA . MET A 1 406 ? -6.679 -13.973 14.862 1.00 88.81 406 MET A CA 1
ATOM 2867 C C . MET A 1 406 ? -7.211 -15.403 14.984 1.00 88.81 406 MET A C 1
ATOM 2869 O O . MET A 1 406 ? -7.467 -15.843 16.101 1.00 88.81 406 MET A O 1
ATOM 2873 N N . LEU A 1 407 ? -7.301 -16.150 13.878 1.00 91.25 407 LEU A N 1
ATOM 2874 C CA . LEU A 1 407 ? -7.579 -17.588 13.912 1.00 91.25 407 LEU A CA 1
ATOM 2875 C C . LEU A 1 407 ? -6.481 -18.330 14.692 1.00 91.25 407 LEU A C 1
ATOM 2877 O O . LEU A 1 407 ? -6.791 -19.164 15.542 1.00 91.25 407 LEU A O 1
ATOM 2881 N N . VAL A 1 408 ? -5.211 -17.959 14.479 1.00 93.56 408 VAL A N 1
ATOM 2882 C CA . VAL A 1 408 ? -4.066 -18.485 15.247 1.00 93.56 408 VAL A CA 1
ATOM 2883 C C . VAL A 1 408 ? -4.188 -18.137 16.736 1.00 93.56 408 VAL A C 1
ATOM 2885 O O . VAL A 1 408 ? -4.033 -19.013 17.586 1.00 93.56 408 VAL A O 1
ATOM 2888 N N . GLY A 1 409 ? -4.520 -16.887 17.080 1.00 92.50 409 GLY A N 1
ATOM 2889 C CA . GLY A 1 409 ? -4.692 -16.481 18.481 1.00 92.50 409 GLY A CA 1
ATOM 2890 C C . GLY A 1 409 ? -5.887 -17.138 19.189 1.00 92.50 409 GLY A C 1
ATOM 2891 O O . GLY A 1 409 ? -5.770 -17.531 20.350 1.00 92.50 409 GLY A O 1
ATOM 2892 N N . GLU A 1 410 ? -7.015 -17.333 18.500 1.00 90.12 410 GLU A N 1
ATOM 2893 C CA . GLU A 1 410 ? -8.173 -18.066 19.036 1.00 90.12 410 GLU A CA 1
ATOM 2894 C C . GLU A 1 410 ? -7.865 -19.561 19.214 1.00 90.12 410 GLU A C 1
ATOM 2896 O O . GLU A 1 410 ? -8.219 -20.140 20.245 1.00 90.12 410 GLU A O 1
ATOM 2901 N N . ALA A 1 411 ? -7.132 -20.172 18.276 1.00 92.38 411 ALA A N 1
ATOM 2902 C CA . ALA A 1 411 ? -6.630 -21.537 18.417 1.00 92.38 411 ALA A CA 1
ATOM 2903 C C . ALA A 1 411 ? -5.663 -21.671 19.609 1.00 92.38 411 ALA A C 1
ATOM 2905 O O . ALA A 1 411 ? -5.818 -22.591 20.412 1.00 92.38 411 ALA A O 1
ATOM 2906 N N . ALA A 1 412 ? -4.731 -20.729 19.785 1.00 93.06 412 ALA A N 1
ATOM 2907 C CA . ALA A 1 412 ? -3.800 -20.700 20.915 1.00 93.06 412 ALA A CA 1
ATOM 2908 C C . ALA A 1 412 ? -4.524 -20.531 22.266 1.00 93.06 412 ALA A C 1
ATOM 2910 O O . ALA A 1 412 ? -4.240 -21.258 23.219 1.00 93.06 412 ALA A O 1
ATOM 2911 N N . GLN A 1 413 ? -5.520 -19.639 22.343 1.00 90.81 413 GLN A N 1
ATOM 2912 C CA . GLN A 1 413 ? -6.340 -19.449 23.546 1.00 90.81 413 GLN A CA 1
ATOM 2913 C C . GLN A 1 413 ? -7.163 -20.705 23.887 1.00 90.81 413 GLN A C 1
ATOM 2915 O O . GLN A 1 413 ? -7.239 -21.080 25.060 1.00 90.81 413 GLN A O 1
ATOM 2920 N N . LYS A 1 414 ? -7.715 -21.396 22.879 1.00 90.06 414 LYS A N 1
ATOM 2921 C CA . LYS A 1 414 ? -8.424 -22.676 23.050 1.00 90.06 414 LYS A CA 1
ATOM 2922 C C . LYS A 1 414 ? -7.484 -23.811 23.477 1.00 90.06 414 LYS A C 1
ATOM 2924 O O . LYS A 1 414 ? -7.831 -24.589 24.364 1.00 90.06 414 LYS A O 1
ATOM 2929 N N . ALA A 1 415 ? -6.293 -23.896 22.884 1.00 91.62 415 ALA A N 1
ATOM 2930 C CA . ALA A 1 415 ? -5.269 -24.862 23.276 1.00 91.62 415 ALA A CA 1
ATOM 2931 C C . ALA A 1 415 ? -4.851 -24.644 24.738 1.00 91.62 415 ALA A C 1
ATOM 2933 O O . ALA A 1 415 ? -4.882 -25.586 25.529 1.00 91.62 415 ALA A O 1
ATOM 2934 N N . ARG A 1 416 ? -4.590 -23.389 25.137 1.00 91.56 416 ARG A N 1
ATOM 2935 C CA . ARG A 1 416 ? -4.315 -23.021 26.534 1.00 91.56 416 ARG A CA 1
ATOM 2936 C C . ARG A 1 416 ? -5.442 -23.451 27.473 1.00 91.56 416 ARG A C 1
ATOM 2938 O O . ARG A 1 416 ? -5.155 -24.025 28.518 1.00 91.56 416 ARG A O 1
ATOM 2945 N N . SER A 1 417 ? -6.708 -23.198 27.129 1.00 86.44 417 SER A N 1
ATOM 2946 C CA . SER A 1 417 ? -7.835 -23.568 27.999 1.00 86.44 417 SER A CA 1
ATOM 2947 C C . SER A 1 417 ? -8.059 -25.081 28.112 1.00 86.44 417 SER A C 1
ATOM 2949 O O . SER A 1 417 ? -8.786 -25.511 29.002 1.00 86.44 417 SER A O 1
ATOM 2951 N N . SER A 1 418 ? -7.443 -25.886 27.239 1.00 88.50 418 SER A N 1
ATOM 2952 C CA . SER A 1 418 ? -7.434 -27.350 27.342 1.00 88.50 418 SER A CA 1
ATOM 2953 C C . SER A 1 418 ? -6.360 -27.889 28.299 1.00 88.50 418 SER A C 1
ATOM 2955 O O . SER A 1 418 ? -6.412 -29.069 28.649 1.00 88.50 418 SER A O 1
ATOM 2957 N N . VAL A 1 419 ? -5.387 -27.070 28.717 1.00 90.19 419 VAL A N 1
ATOM 2958 C CA . VAL A 1 419 ? -4.305 -27.480 29.625 1.00 90.19 419 VAL A CA 1
ATOM 2959 C C . VAL A 1 419 ? -4.704 -27.188 31.071 1.00 90.19 419 VAL A C 1
ATOM 2961 O O . VAL A 1 419 ? -4.871 -26.037 31.477 1.00 90.19 419 VAL A O 1
ATOM 2964 N N . GLN A 1 420 ? -4.844 -28.247 31.868 1.00 84.81 420 GLN A N 1
ATOM 2965 C CA . GLN A 1 420 ? -5.166 -28.140 33.290 1.00 84.81 420 GLN A CA 1
ATOM 2966 C C . GLN A 1 420 ? -3.985 -27.557 34.088 1.00 84.81 420 GLN A C 1
ATOM 2968 O O . GLN A 1 420 ? -2.825 -27.819 33.783 1.00 84.81 420 GLN A O 1
ATOM 2973 N N . GLY A 1 421 ? -4.282 -26.769 35.126 1.00 85.62 421 GLY A N 1
ATOM 2974 C CA . GLY A 1 421 ? -3.278 -26.206 36.042 1.00 85.62 421 GLY A CA 1
ATOM 2975 C C . GLY A 1 421 ? -2.652 -24.866 35.629 1.00 85.62 421 GLY A C 1
ATOM 2976 O O . GLY A 1 421 ? -1.911 -24.286 36.419 1.00 85.62 421 GLY A O 1
ATOM 2977 N N . LEU A 1 422 ? -2.959 -24.325 34.443 1.00 88.56 422 LEU A N 1
ATOM 2978 C CA . LEU A 1 422 ? -2.485 -22.992 34.049 1.00 88.56 422 LEU A CA 1
ATOM 2979 C C . LEU A 1 422 ? -3.218 -21.859 34.798 1.00 88.56 422 LEU A C 1
ATOM 2981 O O . LEU A 1 422 ? -4.419 -21.967 35.060 1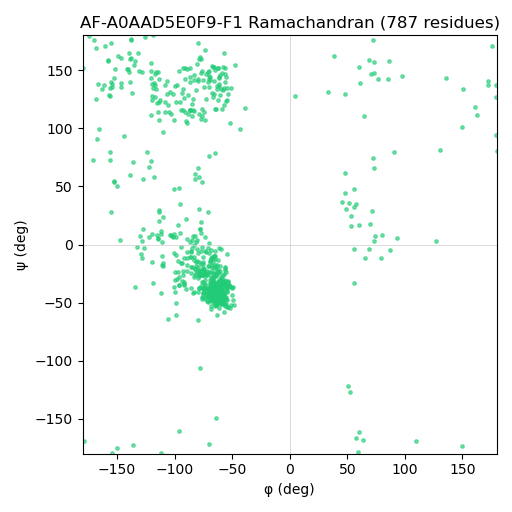.00 88.56 422 LEU A O 1
ATOM 2985 N N . PRO A 1 423 ? -2.540 -20.730 35.094 1.00 88.19 423 PRO A N 1
ATOM 2986 C CA . PRO A 1 423 ? -3.169 -19.590 35.751 1.00 88.19 423 PRO A CA 1
ATOM 2987 C C . PRO A 1 423 ? -4.232 -18.925 34.853 1.00 88.19 423 PRO A C 1
ATOM 2989 O O . PRO A 1 423 ? -4.115 -18.962 33.618 1.00 88.19 423 PRO A O 1
ATOM 2992 N N . PRO A 1 424 ? -5.254 -18.278 35.447 1.00 87.69 424 PRO A N 1
ATOM 2993 C CA . PRO A 1 424 ? -6.297 -17.584 34.699 1.00 87.69 424 PRO A CA 1
ATOM 2994 C C . PRO A 1 424 ? -5.728 -16.427 33.866 1.00 87.69 424 PRO A C 1
ATOM 2996 O O . PRO A 1 424 ? -4.720 -15.818 34.223 1.00 87.69 424 PRO A O 1
ATOM 2999 N N . LEU A 1 425 ? -6.404 -16.107 32.759 1.00 89.94 425 LEU A N 1
ATOM 3000 C CA . LEU A 1 425 ? -6.020 -15.008 31.866 1.00 89.94 425 LEU A CA 1
ATOM 3001 C C . LEU A 1 425 ? -6.048 -13.660 32.603 1.00 89.94 425 LEU A C 1
ATOM 3003 O O . LEU A 1 425 ? -6.992 -13.358 33.344 1.00 89.94 425 LEU A O 1
ATOM 3007 N N . LEU A 1 426 ? -5.025 -12.836 32.374 1.00 91.25 426 LEU A N 1
ATOM 3008 C CA . LEU A 1 426 ? -4.869 -11.549 33.042 1.00 91.25 426 LEU A CA 1
ATOM 3009 C C . LEU A 1 426 ? -5.921 -10.551 32.544 1.00 91.25 426 LEU A C 1
ATOM 3011 O O . LEU A 1 426 ? -6.256 -10.491 31.361 1.00 91.25 426 LEU A O 1
ATOM 3015 N N . LYS A 1 427 ? -6.427 -9.716 33.453 1.00 89.00 427 LYS A N 1
ATOM 3016 C CA . LYS A 1 427 ? -7.306 -8.592 33.107 1.00 89.00 427 LYS A CA 1
ATOM 3017 C C . LYS A 1 427 ? -6.455 -7.346 32.894 1.00 89.00 427 LYS A C 1
ATOM 3019 O O . LYS A 1 427 ? -5.699 -6.964 33.782 1.00 89.00 427 LYS A O 1
ATOM 3024 N N . TRP A 1 428 ? -6.608 -6.700 31.742 1.00 87.88 428 TRP A N 1
ATOM 3025 C CA . TRP A 1 428 ? -5.933 -5.435 31.462 1.00 87.88 428 TRP A CA 1
ATOM 3026 C C . TRP A 1 428 ? -6.460 -4.322 32.390 1.00 87.88 428 TRP A C 1
ATOM 3028 O O . TRP A 1 428 ? -7.681 -4.167 32.507 1.00 87.88 428 TRP A O 1
ATOM 3038 N N . PRO A 1 429 ? -5.592 -3.559 33.079 1.00 88.81 429 PRO A N 1
ATOM 3039 C CA . PRO A 1 429 ? -6.035 -2.502 33.979 1.00 88.81 429 PRO A CA 1
ATOM 3040 C C . PRO A 1 429 ? -6.528 -1.285 33.187 1.00 88.81 429 PRO A C 1
ATOM 3042 O O . PRO A 1 429 ? -5.858 -0.814 32.271 1.00 88.81 429 PRO A O 1
ATOM 3045 N N . LYS A 1 430 ? -7.673 -0.716 33.590 1.00 84.31 430 LYS A N 1
ATOM 3046 C CA . LYS A 1 430 ? -8.327 0.408 32.883 1.00 84.31 430 LYS A CA 1
ATOM 3047 C C . LYS A 1 430 ? -7.412 1.611 32.627 1.00 84.31 430 LYS A C 1
ATOM 3049 O O . LYS A 1 430 ? -7.530 2.273 31.605 1.00 84.31 430 LYS A O 1
ATOM 3054 N N . GLN A 1 431 ? -6.492 1.892 33.550 1.00 84.81 431 GLN A N 1
ATOM 3055 C CA . GLN A 1 431 ? -5.529 2.994 33.433 1.00 84.81 431 GLN A CA 1
ATOM 3056 C C . GLN A 1 431 ? -4.578 2.807 32.235 1.00 84.81 431 GLN A C 1
ATOM 3058 O O . GLN A 1 431 ? -4.241 3.778 31.558 1.00 84.81 431 GLN A O 1
ATOM 3063 N N . ALA A 1 432 ? -4.222 1.558 31.915 1.00 86.75 432 ALA A N 1
ATOM 3064 C CA . ALA A 1 432 ? -3.355 1.205 30.795 1.00 86.75 432 ALA A CA 1
ATOM 3065 C C . ALA A 1 432 ? -4.102 1.073 29.453 1.00 86.75 432 ALA A C 1
ATOM 3067 O O . ALA A 1 432 ? -3.469 0.851 28.426 1.00 86.75 432 ALA A O 1
ATOM 3068 N N . GLU A 1 433 ? -5.434 1.217 29.397 1.00 84.56 433 GLU A N 1
ATOM 3069 C CA . GLU A 1 433 ? -6.163 1.245 28.111 1.00 84.56 433 GLU A CA 1
ATOM 3070 C C . GLU A 1 433 ? -5.693 2.403 27.214 1.00 84.56 433 GLU A C 1
ATOM 3072 O O . GLU A 1 433 ? -5.680 2.277 25.992 1.00 84.56 433 GLU A O 1
ATOM 3077 N N . SER A 1 434 ? -5.224 3.491 27.833 1.00 84.88 434 SER A N 1
ATOM 3078 C CA . SER A 1 434 ? -4.598 4.635 27.165 1.00 84.88 434 SER A CA 1
ATOM 3079 C C . SER A 1 434 ? -3.285 4.298 26.442 1.00 84.88 434 SER A C 1
ATOM 3081 O O . SER A 1 434 ? -2.946 4.977 25.476 1.00 84.88 434 SER A O 1
ATOM 3083 N N . ALA A 1 435 ? -2.563 3.254 26.866 1.00 90.06 435 ALA A N 1
ATOM 3084 C CA . ALA A 1 435 ? -1.283 2.857 26.280 1.00 90.06 435 ALA A CA 1
ATOM 3085 C C . ALA A 1 435 ? -1.440 2.086 24.958 1.00 90.06 435 ALA A C 1
ATOM 3087 O O . ALA A 1 435 ? -0.534 2.115 24.130 1.00 90.06 435 ALA A O 1
ATOM 3088 N N . GLY A 1 436 ? -2.584 1.434 24.724 1.00 91.44 436 GLY A N 1
ATOM 3089 C CA . GLY A 1 436 ? -2.791 0.597 23.536 1.00 91.44 436 GLY A CA 1
ATOM 3090 C C . GLY A 1 436 ? -2.646 1.346 22.202 1.00 91.44 436 GLY A C 1
ATOM 3091 O O . GLY A 1 436 ? -1.861 0.922 21.358 1.00 91.44 436 GLY A O 1
ATOM 3092 N N . PRO A 1 437 ? -3.314 2.499 22.005 1.00 91.25 437 PRO A N 1
ATOM 3093 C CA . PRO A 1 437 ? -3.122 3.318 20.807 1.00 91.25 437 PRO A CA 1
ATOM 3094 C C . PRO A 1 437 ? -1.669 3.772 20.579 1.00 91.25 437 PRO A C 1
ATOM 3096 O O . PRO A 1 437 ? -1.237 3.864 19.434 1.00 91.25 437 PRO A O 1
ATOM 3099 N N . TRP A 1 438 ? -0.895 4.013 21.646 1.00 94.12 438 TRP A N 1
ATOM 3100 C CA . TRP A 1 438 ? 0.535 4.336 21.542 1.00 94.12 438 TRP A CA 1
ATOM 3101 C C . TRP A 1 438 ? 1.388 3.113 21.182 1.00 94.12 438 TRP A C 1
ATOM 3103 O O . TRP A 1 438 ? 2.314 3.242 20.388 1.00 94.12 438 TRP A O 1
ATOM 3113 N N . ALA A 1 439 ? 1.058 1.927 21.701 1.00 94.38 439 ALA A N 1
ATOM 3114 C CA . ALA A 1 439 ? 1.716 0.677 21.320 1.00 94.38 439 ALA A CA 1
ATOM 3115 C C . ALA A 1 439 ? 1.465 0.331 19.841 1.00 94.38 439 ALA A C 1
ATOM 3117 O O . ALA A 1 439 ? 2.401 -0.028 19.131 1.00 94.38 439 ALA A O 1
ATOM 3118 N N . MET A 1 440 ? 0.229 0.516 19.356 1.00 94.88 440 MET A N 1
ATOM 3119 C CA . MET A 1 440 ? -0.108 0.380 17.933 1.00 94.88 440 MET A CA 1
ATOM 3120 C C . MET A 1 440 ? 0.682 1.362 17.060 1.00 94.88 440 MET A C 1
ATOM 3122 O O . MET A 1 440 ? 1.219 0.951 16.037 1.00 94.88 440 MET A O 1
ATOM 3126 N N . LEU A 1 441 ? 0.771 2.636 17.469 1.00 94.88 441 LEU A N 1
ATOM 3127 C CA . LEU A 1 441 ? 1.547 3.665 16.769 1.00 94.88 441 LEU A CA 1
ATOM 3128 C C . LEU A 1 441 ? 3.029 3.287 16.670 1.00 94.88 441 LEU A C 1
ATOM 3130 O O . LEU A 1 441 ? 3.589 3.313 15.579 1.00 94.88 441 LEU A O 1
ATOM 3134 N N . ALA A 1 442 ? 3.648 2.932 17.800 1.00 95.25 442 ALA A N 1
ATOM 3135 C CA . ALA A 1 442 ? 5.064 2.588 17.859 1.00 95.25 442 ALA A CA 1
ATOM 3136 C C . ALA A 1 442 ? 5.375 1.363 16.990 1.00 95.25 442 ALA A C 1
ATOM 3138 O O . ALA A 1 442 ? 6.270 1.419 16.155 1.00 95.25 442 ALA A O 1
ATOM 3139 N N . LEU A 1 443 ? 4.586 0.291 17.119 1.00 95.56 443 LEU A N 1
ATOM 3140 C CA . LEU A 1 443 ? 4.791 -0.931 16.344 1.00 95.56 443 LEU A CA 1
ATOM 3141 C C . LEU A 1 443 ? 4.523 -0.725 14.842 1.00 95.56 443 LEU A C 1
ATOM 3143 O O . LEU A 1 443 ? 5.217 -1.322 14.026 1.00 95.56 443 LEU A O 1
ATOM 3147 N N . PHE A 1 444 ? 3.568 0.131 14.457 1.00 96.12 444 PHE A N 1
ATOM 3148 C CA . PHE A 1 444 ? 3.354 0.479 13.046 1.00 96.12 444 PHE A CA 1
ATOM 3149 C C . PHE A 1 444 ? 4.525 1.306 12.490 1.00 96.12 444 PHE A C 1
ATOM 3151 O O . PHE A 1 444 ? 4.998 1.011 11.400 1.00 96.12 444 PHE A O 1
ATOM 3158 N N . ALA A 1 445 ? 5.061 2.265 13.256 1.00 95.81 445 ALA A N 1
ATOM 3159 C CA . ALA A 1 445 ? 6.256 3.019 12.862 1.00 95.81 445 ALA A CA 1
ATOM 3160 C C . ALA A 1 445 ? 7.492 2.116 12.701 1.00 95.81 445 ALA A C 1
ATOM 3162 O O . ALA A 1 445 ? 8.216 2.249 11.720 1.00 95.81 445 ALA A O 1
ATOM 3163 N N . THR A 1 446 ? 7.711 1.167 13.620 1.00 94.75 446 THR A N 1
ATOM 3164 C CA . THR A 1 446 ? 8.799 0.180 13.505 1.00 94.75 446 THR A CA 1
ATOM 3165 C C . THR A 1 446 ? 8.648 -0.693 12.260 1.00 94.75 446 THR A C 1
ATOM 3167 O O . THR A 1 446 ? 9.641 -0.945 11.586 1.00 94.75 446 THR A O 1
ATOM 3170 N N . ILE A 1 447 ? 7.425 -1.127 11.930 1.00 94.50 447 ILE A N 1
ATOM 3171 C CA . ILE A 1 447 ? 7.176 -1.907 10.711 1.00 94.50 447 ILE A CA 1
ATOM 3172 C C . ILE A 1 447 ? 7.470 -1.074 9.462 1.00 94.50 447 ILE A C 1
ATOM 3174 O O . ILE A 1 447 ? 8.149 -1.591 8.593 1.00 94.50 447 ILE A O 1
ATOM 3178 N N . LEU A 1 448 ? 7.062 0.198 9.390 1.00 94.31 448 LEU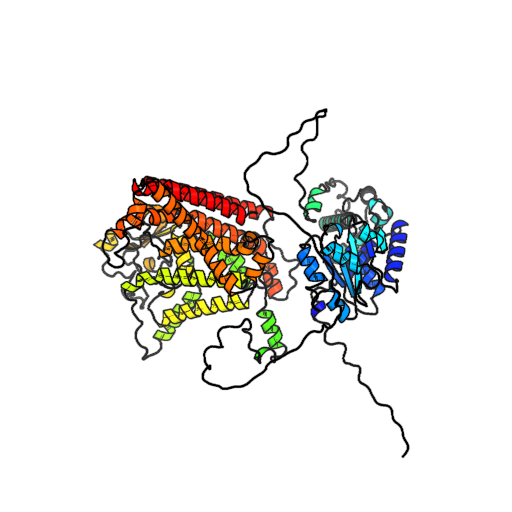 A N 1
ATOM 3179 C CA . LEU A 1 448 ? 7.339 1.055 8.225 1.00 94.31 448 LEU A CA 1
ATOM 3180 C C . LEU A 1 448 ? 8.842 1.272 7.976 1.00 94.31 448 LEU A C 1
ATOM 3182 O O . LEU A 1 448 ? 9.293 1.196 6.839 1.00 94.31 448 LEU A O 1
ATOM 3186 N N . VAL A 1 449 ? 9.630 1.508 9.033 1.00 93.12 449 VAL A N 1
ATOM 3187 C CA . VAL A 1 449 ? 11.095 1.665 8.909 1.00 93.12 449 VAL A CA 1
ATOM 3188 C C . VAL A 1 449 ? 11.765 0.351 8.481 1.00 93.12 449 VAL A C 1
ATOM 3190 O O . VAL A 1 449 ? 12.751 0.376 7.750 1.00 93.12 449 VAL A O 1
ATOM 3193 N N . TRP A 1 450 ? 11.229 -0.800 8.903 1.00 91.69 450 TRP A N 1
ATOM 3194 C CA . TRP A 1 450 ? 11.703 -2.113 8.452 1.00 91.69 450 TRP A CA 1
ATOM 3195 C C . TRP A 1 450 ? 11.247 -2.442 7.017 1.00 91.69 450 TRP A C 1
ATOM 3197 O O . TRP A 1 450 ? 12.006 -3.034 6.255 1.00 91.69 450 TRP A O 1
ATOM 3207 N N . GLU A 1 451 ? 10.027 -2.045 6.646 1.00 91.88 451 GLU A N 1
ATOM 3208 C CA . GLU A 1 451 ? 9.403 -2.303 5.346 1.00 91.88 451 GLU A CA 1
ATOM 3209 C C . GLU A 1 451 ? 10.206 -1.672 4.209 1.00 91.88 451 GLU A C 1
ATOM 3211 O O . GLU A 1 451 ? 10.626 -2.374 3.286 1.00 91.88 451 GLU A O 1
ATOM 3216 N N . ASP A 1 452 ? 10.457 -0.368 4.316 1.00 88.62 452 ASP A N 1
ATOM 3217 C CA . ASP A 1 452 ? 11.163 0.407 3.300 1.00 88.62 452 ASP A CA 1
ATOM 3218 C C . ASP A 1 452 ? 12.683 0.144 3.349 1.00 88.62 452 ASP A C 1
ATOM 3220 O O . ASP A 1 452 ? 13.279 -0.209 2.331 1.00 88.62 452 ASP A O 1
ATOM 3224 N N . GLY A 1 453 ? 13.290 0.165 4.545 1.00 85.81 453 GLY A N 1
ATOM 3225 C CA . GLY A 1 453 ? 14.742 0.031 4.741 1.00 85.81 453 GLY A CA 1
ATOM 3226 C C . GLY A 1 453 ? 15.356 -1.336 4.412 1.00 85.81 453 GLY A C 1
ATOM 3227 O O . GLY A 1 453 ? 16.578 -1.451 4.354 1.00 85.81 453 GLY A O 1
ATOM 3228 N N . TRP A 1 454 ? 14.538 -2.371 4.199 1.00 84.75 454 TRP A N 1
ATOM 3229 C CA . TRP A 1 454 ? 14.978 -3.690 3.714 1.00 84.75 454 TRP A CA 1
ATOM 3230 C C . TRP A 1 454 ? 14.202 -4.177 2.482 1.00 84.75 454 TRP A C 1
ATOM 3232 O O . TRP A 1 454 ? 14.274 -5.359 2.140 1.00 84.75 454 TRP A O 1
ATOM 3242 N N . HIS A 1 455 ? 13.437 -3.299 1.823 1.00 84.31 455 HIS A N 1
ATOM 3243 C CA . HIS A 1 455 ? 12.591 -3.650 0.673 1.00 84.31 455 HIS A CA 1
ATOM 3244 C C . HIS A 1 455 ? 11.735 -4.908 0.925 1.00 84.31 455 HIS A C 1
ATOM 3246 O O . HIS A 1 455 ? 11.618 -5.811 0.088 1.00 84.31 455 HIS A O 1
ATOM 3252 N N . LEU A 1 456 ? 11.124 -4.971 2.111 1.00 86.31 456 LEU A N 1
ATOM 3253 C CA . LEU A 1 456 ? 10.348 -6.111 2.595 1.00 86.31 456 LEU A CA 1
ATOM 3254 C C . LEU A 1 456 ? 9.234 -6.555 1.618 1.00 86.31 456 LEU A C 1
ATOM 3256 O O . LEU A 1 456 ? 9.065 -7.770 1.476 1.00 86.31 456 LEU A O 1
ATOM 3260 N N . PRO A 1 457 ? 8.531 -5.656 0.885 1.00 84.44 457 PRO A N 1
ATOM 3261 C CA . PRO A 1 457 ? 7.545 -6.054 -0.125 1.00 84.44 457 PRO A CA 1
ATOM 3262 C C . PRO A 1 457 ? 8.111 -6.825 -1.326 1.00 84.44 457 PRO A C 1
ATOM 3264 O O . PRO A 1 457 ? 7.350 -7.501 -2.018 1.00 84.44 457 PRO A O 1
ATOM 3267 N N . GLN A 1 458 ? 9.422 -6.736 -1.581 1.00 84.31 458 GLN A N 1
ATOM 3268 C CA . GLN A 1 458 ? 10.091 -7.481 -2.652 1.00 84.31 458 GLN A CA 1
ATOM 3269 C C . GLN A 1 458 ? 10.664 -8.821 -2.167 1.00 84.31 458 GLN A C 1
ATOM 3271 O O . GLN A 1 458 ? 10.819 -9.722 -2.978 1.00 84.31 458 GLN A O 1
ATOM 3276 N N . THR A 1 459 ? 10.932 -8.989 -0.864 1.00 84.00 459 THR A N 1
ATOM 3277 C CA . THR A 1 459 ? 11.657 -10.161 -0.335 1.00 84.00 459 THR A CA 1
ATOM 3278 C C . THR A 1 459 ? 10.731 -11.154 0.375 1.00 84.00 459 THR A C 1
ATOM 3280 O O . THR A 1 459 ? 10.214 -10.875 1.466 1.00 84.00 459 THR A O 1
ATOM 3283 N N . ALA A 1 460 ? 10.573 -12.360 -0.186 1.00 84.12 460 ALA A N 1
ATOM 3284 C CA . ALA A 1 460 ? 9.663 -13.382 0.346 1.00 84.12 460 ALA A CA 1
ATOM 3285 C C . ALA A 1 460 ? 10.002 -13.808 1.788 1.00 84.12 460 ALA A C 1
ATOM 3287 O O . ALA A 1 460 ? 9.113 -13.822 2.644 1.00 84.12 460 ALA A O 1
ATOM 3288 N N . ALA A 1 461 ? 11.277 -14.080 2.093 1.00 85.12 461 ALA A N 1
ATOM 3289 C CA . ALA A 1 461 ? 11.717 -14.457 3.440 1.00 85.12 461 ALA A CA 1
ATOM 3290 C C . ALA A 1 461 ? 11.399 -13.392 4.511 1.00 85.12 461 ALA A C 1
ATOM 3292 O O . ALA A 1 461 ? 10.913 -13.730 5.591 1.00 85.12 461 ALA A O 1
ATOM 3293 N N . LEU A 1 462 ? 11.624 -12.103 4.220 1.00 86.94 462 LEU A N 1
ATOM 3294 C CA . LEU A 1 462 ? 11.368 -11.008 5.167 1.00 86.94 462 LEU A CA 1
ATOM 3295 C C . LEU A 1 462 ? 9.867 -10.780 5.387 1.00 86.94 462 LEU A C 1
ATOM 3297 O O . LEU A 1 462 ? 9.430 -10.657 6.535 1.00 86.94 462 LEU A O 1
ATOM 3301 N N . THR A 1 463 ? 9.063 -10.818 4.317 1.00 88.62 463 THR A N 1
ATOM 3302 C CA . THR A 1 463 ? 7.595 -10.831 4.440 1.00 88.62 463 THR A CA 1
ATOM 3303 C C . THR A 1 463 ? 7.131 -12.039 5.270 1.00 88.62 463 THR A C 1
ATOM 3305 O O . THR A 1 463 ? 6.291 -11.890 6.161 1.00 88.62 463 THR A O 1
ATOM 3308 N N . GLY A 1 464 ? 7.715 -13.223 5.058 1.00 88.94 464 GLY A N 1
ATOM 3309 C CA . GLY A 1 464 ? 7.449 -14.424 5.855 1.00 88.94 464 GLY A CA 1
ATOM 3310 C C . GLY A 1 464 ? 7.727 -14.226 7.348 1.00 88.94 464 GLY A C 1
ATOM 3311 O O . GLY A 1 464 ? 6.851 -14.486 8.177 1.00 88.94 464 GLY A O 1
ATOM 3312 N N . TRP A 1 465 ? 8.899 -13.691 7.703 1.00 90.94 465 TRP A N 1
ATOM 3313 C CA . TRP A 1 465 ? 9.251 -13.379 9.092 1.00 90.94 465 TRP A CA 1
ATOM 3314 C C . TRP A 1 465 ? 8.307 -12.355 9.730 1.00 90.94 465 TRP A C 1
ATOM 3316 O O . TRP A 1 465 ? 7.873 -12.565 10.864 1.00 90.94 465 TRP A O 1
ATOM 3326 N N . LEU A 1 466 ? 7.911 -11.300 9.012 1.00 91.56 466 LEU A N 1
ATOM 3327 C CA . LEU A 1 466 ? 6.917 -10.332 9.492 1.00 91.56 466 LEU A CA 1
ATOM 3328 C C . LEU A 1 466 ? 5.571 -11.008 9.813 1.00 91.56 466 LEU A C 1
ATOM 3330 O O . LEU A 1 466 ? 4.996 -10.783 10.885 1.00 91.56 466 LEU A O 1
ATOM 3334 N N . LEU A 1 467 ? 5.084 -11.882 8.925 1.00 91.50 467 LEU A N 1
ATOM 3335 C CA . LEU A 1 467 ? 3.844 -12.639 9.132 1.00 91.50 467 LEU A CA 1
ATOM 3336 C C . LEU A 1 467 ? 3.951 -13.605 10.325 1.00 91.50 467 LEU A C 1
ATOM 3338 O O . LEU A 1 467 ? 3.008 -13.700 11.120 1.00 91.50 467 LEU A O 1
ATOM 3342 N N . VAL A 1 468 ? 5.094 -14.278 10.498 1.00 92.94 468 VAL A N 1
ATOM 3343 C CA . VAL A 1 468 ? 5.374 -15.154 11.651 1.00 92.94 468 VAL A CA 1
ATOM 3344 C C . VAL A 1 468 ? 5.420 -14.357 12.955 1.00 92.94 468 VAL A C 1
ATOM 3346 O O . VAL A 1 468 ? 4.802 -14.776 13.935 1.00 92.94 468 VAL A O 1
ATOM 3349 N N . LEU A 1 469 ? 6.073 -13.193 12.984 1.00 93.75 469 LEU A N 1
ATOM 3350 C CA . LEU A 1 469 ? 6.159 -12.330 14.168 1.00 93.75 469 LEU A CA 1
ATOM 3351 C C . LEU A 1 469 ? 4.784 -11.789 14.583 1.00 93.75 469 LEU A C 1
ATOM 3353 O O . LEU A 1 469 ? 4.419 -11.876 15.757 1.00 93.75 469 LEU A O 1
ATOM 3357 N N . ILE A 1 470 ? 3.979 -11.301 13.632 1.00 94.19 470 ILE A N 1
ATOM 3358 C CA . ILE A 1 470 ? 2.614 -10.818 13.905 1.00 94.19 470 ILE A CA 1
ATOM 3359 C C . ILE A 1 470 ? 1.707 -11.966 14.381 1.00 94.19 470 ILE A C 1
ATOM 3361 O O . ILE A 1 470 ? 0.936 -11.785 15.329 1.00 94.19 470 ILE A O 1
ATOM 3365 N N . SER A 1 471 ? 1.818 -13.154 13.776 1.00 94.69 471 SER A N 1
ATOM 3366 C CA . SER A 1 471 ? 1.069 -14.353 14.191 1.00 94.69 471 SER A CA 1
ATOM 3367 C C . SER A 1 471 ? 1.469 -14.823 15.591 1.00 94.69 471 SER A C 1
ATOM 3369 O O . SER A 1 471 ? 0.606 -15.124 16.416 1.00 94.69 471 SER A O 1
ATOM 3371 N N . SER A 1 472 ? 2.771 -14.826 15.884 1.00 95.44 472 SER A N 1
ATOM 3372 C CA . SER A 1 472 ? 3.329 -15.207 17.187 1.00 95.44 472 SER A CA 1
ATOM 3373 C C . SER A 1 472 ? 2.933 -14.212 18.274 1.00 95.44 472 SER A C 1
ATOM 3375 O O . SER A 1 472 ? 2.529 -14.624 19.360 1.00 95.44 472 SER A O 1
ATOM 3377 N N . GLY A 1 473 ? 2.943 -12.909 17.974 1.00 94.81 473 GLY A N 1
ATOM 3378 C CA . GLY A 1 473 ? 2.401 -11.870 18.851 1.00 94.81 473 GLY A CA 1
ATOM 3379 C C . GLY A 1 473 ? 0.912 -12.083 19.135 1.00 94.81 473 GLY A C 1
ATOM 3380 O O . GLY A 1 473 ? 0.500 -12.121 20.296 1.00 94.81 473 GLY A O 1
ATOM 3381 N N . ALA A 1 474 ? 0.100 -12.316 18.099 1.00 95.06 474 ALA A N 1
ATOM 3382 C CA . ALA A 1 474 ? -1.322 -12.612 18.266 1.00 95.06 474 ALA A CA 1
ATOM 3383 C C . ALA A 1 474 ? -1.563 -13.863 19.137 1.00 95.06 474 ALA A C 1
ATOM 3385 O O . ALA A 1 474 ? -2.424 -13.828 20.021 1.00 95.06 474 ALA A O 1
ATOM 3386 N N . ALA A 1 475 ? -0.783 -14.934 18.951 1.00 95.38 475 ALA A N 1
ATOM 3387 C CA . ALA A 1 475 ? -0.836 -16.145 19.772 1.00 95.38 475 ALA A CA 1
ATOM 3388 C C . ALA A 1 475 ? -0.429 -15.885 21.233 1.00 95.38 475 ALA A C 1
ATOM 3390 O O . ALA A 1 475 ? -1.200 -16.182 22.149 1.00 95.38 475 ALA A O 1
ATOM 3391 N N . LEU A 1 476 ? 0.736 -15.267 21.457 1.00 94.88 476 LEU A N 1
ATOM 3392 C CA . LEU A 1 476 ? 1.279 -14.942 22.779 1.00 94.88 476 LEU A CA 1
ATOM 3393 C C . LEU A 1 476 ? 0.291 -14.100 23.596 1.00 94.88 476 LEU A C 1
ATOM 3395 O O . LEU A 1 476 ? -0.080 -14.474 24.710 1.00 94.88 476 LEU A O 1
ATOM 3399 N N . PHE A 1 477 ? -0.192 -12.990 23.032 1.00 94.44 477 PHE A N 1
ATOM 3400 C CA . PHE A 1 477 ? -1.129 -12.110 23.729 1.00 94.44 477 PHE A CA 1
ATOM 3401 C C . PHE A 1 477 ? -2.491 -12.778 23.975 1.00 94.44 477 PHE A C 1
ATOM 3403 O O . PHE A 1 477 ? -3.100 -12.509 25.009 1.00 94.44 477 PHE A O 1
ATOM 3410 N N . SER A 1 478 ? -2.943 -13.689 23.105 1.00 93.00 478 SER A N 1
ATOM 3411 C CA . SER A 1 478 ? -4.170 -14.479 23.328 1.00 93.00 478 SER A CA 1
ATOM 3412 C C . SER A 1 478 ? -3.989 -15.573 24.391 1.00 93.00 478 SER A C 1
ATOM 3414 O O . SER A 1 478 ? -4.943 -15.958 25.067 1.00 93.00 478 SER A O 1
ATOM 3416 N N . CYS A 1 479 ? -2.760 -16.042 24.608 1.00 93.19 479 CYS A N 1
ATOM 3417 C CA . CYS A 1 479 ? -2.415 -16.906 25.733 1.00 93.19 479 CYS A CA 1
ATOM 3418 C C . CYS A 1 479 ? -2.322 -16.153 27.072 1.00 93.19 479 CYS A C 1
ATOM 3420 O O . CYS A 1 479 ? -2.432 -16.795 28.113 1.00 93.19 479 CYS A O 1
ATOM 3422 N N . VAL A 1 480 ? -2.125 -14.831 27.087 1.00 93.31 480 VAL A N 1
ATOM 3423 C CA . VAL A 1 480 ? -2.006 -14.041 28.332 1.00 93.31 480 VAL A CA 1
ATOM 3424 C C . VAL A 1 480 ? -3.311 -13.324 28.694 1.00 93.31 480 VAL A C 1
ATOM 3426 O O . VAL A 1 480 ? -3.695 -13.308 29.866 1.00 93.31 480 VAL A O 1
ATOM 3429 N N . PHE A 1 481 ? -4.016 -12.762 27.709 1.00 92.88 481 PHE A N 1
ATOM 3430 C CA . PHE A 1 481 ? -5.186 -11.899 27.893 1.00 92.88 481 PHE A CA 1
ATOM 3431 C C . PHE A 1 481 ? -6.445 -12.471 27.213 1.00 92.88 481 PHE A C 1
ATOM 3433 O O . PHE A 1 481 ? -6.346 -13.131 26.181 1.00 92.88 481 PHE A O 1
ATOM 3440 N N . PRO A 1 482 ? -7.653 -12.216 27.751 1.00 89.44 482 PRO A N 1
ATOM 3441 C CA . PRO A 1 482 ? -8.899 -12.765 27.218 1.00 89.44 482 PRO A CA 1
ATOM 3442 C C . PRO A 1 482 ? -9.388 -12.058 25.945 1.00 89.44 482 PRO A C 1
ATOM 3444 O O . PRO A 1 482 ? -9.272 -10.837 25.812 1.00 89.44 482 PRO A O 1
ATOM 3447 N N . ARG A 1 483 ? -10.073 -12.823 25.078 1.00 88.50 483 ARG A N 1
ATOM 3448 C CA . ARG A 1 483 ? -10.678 -12.363 23.809 1.00 88.50 483 ARG A CA 1
ATOM 3449 C C . ARG A 1 483 ? -9.635 -11.786 22.832 1.00 88.50 483 ARG A C 1
ATOM 3451 O O . ARG A 1 483 ? -8.442 -12.032 22.979 1.00 88.50 483 ARG A O 1
ATOM 3458 N N . ARG A 1 484 ? -10.065 -11.002 21.828 1.00 91.56 484 ARG A N 1
ATOM 3459 C CA . ARG A 1 484 ? -9.192 -10.396 20.798 1.00 91.56 484 ARG A CA 1
ATOM 3460 C C . ARG A 1 484 ? -8.404 -9.182 21.330 1.00 91.56 484 ARG A C 1
ATOM 3462 O O . ARG A 1 484 ? -8.459 -8.093 20.757 1.00 91.56 484 ARG A O 1
ATOM 3469 N N . PHE A 1 485 ? -7.672 -9.359 22.437 1.00 92.81 485 PHE A N 1
ATOM 3470 C CA . PHE A 1 485 ? -6.865 -8.313 23.086 1.00 92.81 485 PHE A CA 1
ATOM 3471 C C . PHE A 1 485 ? -5.875 -7.660 22.110 1.00 92.81 485 PHE A C 1
ATOM 3473 O O . PHE A 1 485 ? -5.839 -6.434 21.995 1.00 92.81 485 PHE A O 1
ATOM 3480 N N . TRP A 1 486 ? -5.140 -8.485 21.352 1.00 94.12 486 TRP A N 1
ATOM 3481 C CA . TRP A 1 486 ? -4.187 -8.049 20.327 1.00 94.12 486 TRP A CA 1
ATOM 3482 C C . TRP A 1 486 ? -4.819 -7.038 19.359 1.00 94.12 486 TRP A C 1
ATOM 3484 O O . TRP A 1 486 ? -4.325 -5.921 19.220 1.00 94.12 486 TRP A O 1
ATOM 3494 N N . CYS A 1 487 ? -5.973 -7.365 18.769 1.00 92.19 487 CYS A N 1
ATOM 3495 C CA . CYS A 1 487 ? -6.682 -6.488 17.831 1.00 92.19 487 CYS A CA 1
ATOM 3496 C C . CYS A 1 487 ? -7.157 -5.157 18.440 1.00 92.19 487 CYS A C 1
ATOM 3498 O O . CYS A 1 487 ? -7.378 -4.204 17.688 1.00 92.19 487 CYS A O 1
ATOM 3500 N N . ARG A 1 488 ? -7.351 -5.086 19.764 1.00 91.44 488 ARG A N 1
ATOM 3501 C CA . ARG A 1 488 ? -7.841 -3.887 20.464 1.00 91.44 488 ARG A CA 1
ATOM 3502 C C . ARG A 1 488 ? -6.720 -2.970 20.958 1.00 91.44 488 ARG A C 1
ATOM 3504 O O . ARG A 1 488 ? -6.926 -1.762 20.941 1.00 91.44 488 ARG A O 1
ATOM 3511 N N . TYR A 1 489 ? -5.571 -3.513 21.372 1.00 92.81 489 TYR A N 1
ATOM 3512 C CA . TYR A 1 489 ? -4.536 -2.731 22.070 1.00 92.81 489 TYR A CA 1
ATOM 3513 C C . TYR A 1 489 ? -3.102 -2.844 21.524 1.00 92.81 489 TYR A C 1
ATOM 3515 O O . TYR A 1 489 ? -2.256 -2.096 21.995 1.00 92.81 489 TYR A O 1
ATOM 3523 N N . VAL A 1 490 ? -2.797 -3.740 20.575 1.00 94.06 490 VAL A N 1
ATOM 3524 C CA . VAL A 1 490 ? -1.401 -3.956 20.118 1.00 94.06 490 VAL A CA 1
ATOM 3525 C C . VAL A 1 490 ? -1.259 -4.020 18.595 1.00 94.06 490 VAL A C 1
ATOM 3527 O O . VAL A 1 490 ? -0.287 -3.519 18.046 1.00 94.06 490 VAL A O 1
ATOM 3530 N N . CYS A 1 491 ? -2.234 -4.603 17.894 1.00 94.75 491 CYS A N 1
ATOM 3531 C CA . CYS A 1 491 ? -2.172 -4.853 16.455 1.00 94.75 491 CYS A CA 1
ATOM 3532 C C . CYS A 1 491 ? -1.975 -3.545 15.656 1.00 94.75 491 CYS A C 1
ATOM 3534 O O . CYS A 1 491 ? -2.889 -2.715 15.644 1.00 94.75 491 CYS A O 1
ATOM 3536 N N . PRO A 1 492 ? -0.850 -3.378 14.939 1.00 92.44 492 PRO A N 1
ATOM 3537 C CA . PRO A 1 492 ? -0.461 -2.096 14.348 1.00 92.44 492 PRO A CA 1
ATOM 3538 C C . PRO A 1 492 ? -1.372 -1.747 13.158 1.00 92.44 492 PRO A C 1
ATOM 3540 O O . PRO A 1 492 ? -2.038 -0.711 13.157 1.00 92.44 492 PRO A O 1
ATOM 3543 N N . ILE A 1 493 ? -1.566 -2.709 12.246 1.00 93.12 493 ILE A N 1
ATOM 3544 C CA . ILE A 1 493 ? -2.590 -2.687 11.183 1.00 93.12 493 ILE A CA 1
ATOM 3545 C C . ILE A 1 493 ? -3.995 -2.478 11.785 1.00 93.12 493 ILE A C 1
ATOM 3547 O O . ILE A 1 493 ? -4.845 -1.802 11.217 1.00 93.12 493 ILE A O 1
ATOM 3551 N N . GLY A 1 494 ? -4.257 -3.017 12.979 1.00 93.06 494 GLY A N 1
ATOM 3552 C CA . GLY A 1 494 ? -5.530 -2.851 13.679 1.00 93.06 494 GLY A CA 1
ATOM 3553 C C . GLY A 1 494 ? -5.843 -1.401 14.064 1.00 93.06 494 GLY A C 1
ATOM 3554 O O . GLY A 1 494 ? -7.010 -1.006 13.994 1.00 93.06 494 GLY A O 1
ATOM 3555 N N . GLY A 1 495 ? -4.829 -0.613 14.430 1.00 92.50 495 GLY A N 1
ATOM 3556 C CA . GLY A 1 495 ? -4.968 0.822 14.688 1.00 92.50 495 GLY A CA 1
ATOM 3557 C C . GLY A 1 495 ? -5.338 1.590 13.420 1.00 92.50 495 GLY A C 1
ATOM 3558 O O . GLY A 1 495 ? -6.342 2.304 13.404 1.00 92.50 495 GLY A O 1
ATOM 3559 N N . MET A 1 496 ? -4.589 1.360 12.336 1.00 94.62 496 MET A N 1
ATOM 3560 C CA . MET A 1 496 ? -4.830 1.966 11.021 1.00 94.62 496 MET A CA 1
ATOM 3561 C C . MET A 1 496 ? -6.226 1.616 10.476 1.00 94.62 496 MET A C 1
ATOM 3563 O O . MET A 1 496 ? -7.002 2.502 10.116 1.00 94.62 496 MET A O 1
ATOM 3567 N N . ASN A 1 497 ? -6.601 0.334 10.502 1.00 94.69 497 ASN A N 1
ATOM 3568 C CA . ASN A 1 497 ? -7.915 -0.118 10.041 1.00 94.69 497 ASN A CA 1
ATOM 3569 C C . ASN A 1 497 ? -9.052 0.475 10.892 1.00 94.69 497 ASN A C 1
ATOM 3571 O O . ASN A 1 497 ? -10.138 0.725 10.377 1.00 94.69 497 ASN A O 1
ATOM 3575 N N . GLY A 1 498 ? -8.826 0.716 12.190 1.00 93.25 498 GLY A N 1
ATOM 3576 C CA . GLY A 1 498 ? -9.781 1.418 13.053 1.00 93.25 498 GLY A CA 1
ATOM 3577 C C . GLY A 1 498 ? -9.939 2.900 12.699 1.00 93.25 498 GLY A C 1
ATOM 3578 O O . GLY A 1 498 ? -11.056 3.415 12.715 1.00 93.25 498 GLY A O 1
ATOM 3579 N N . LEU A 1 499 ? -8.845 3.575 12.343 1.00 94.00 499 LEU A N 1
ATOM 3580 C CA . LEU A 1 499 ? -8.849 4.973 11.906 1.00 94.00 499 LEU A CA 1
ATOM 3581 C C . LEU A 1 499 ? -9.635 5.146 10.596 1.00 94.00 499 LEU A C 1
ATOM 3583 O O . LEU A 1 499 ? -10.562 5.957 10.541 1.00 94.00 499 LEU A O 1
ATOM 3587 N N . PHE A 1 500 ? -9.343 4.336 9.573 1.00 95.81 500 PHE A N 1
ATOM 3588 C CA . PHE A 1 500 ? -10.053 4.407 8.289 1.00 95.81 500 PHE A CA 1
ATOM 3589 C C . PHE A 1 500 ? -11.474 3.838 8.336 1.00 95.81 500 PHE A C 1
ATOM 3591 O O . PHE A 1 500 ? -12.333 4.298 7.586 1.00 95.81 500 PHE A O 1
ATOM 3598 N N . ALA A 1 501 ? -11.797 2.936 9.270 1.00 95.31 501 ALA A N 1
ATOM 3599 C CA . ALA A 1 501 ? -13.175 2.480 9.465 1.00 95.31 501 ALA A CA 1
ATOM 3600 C C . ALA A 1 501 ? -14.151 3.613 9.838 1.00 95.31 501 ALA A C 1
ATOM 3602 O O . ALA A 1 501 ? -15.352 3.456 9.614 1.00 95.31 501 ALA A O 1
ATOM 3603 N N . LYS A 1 502 ? -13.683 4.775 10.319 1.00 94.94 502 LYS A N 1
ATOM 3604 C CA . LYS A 1 502 ? -14.535 5.965 10.526 1.00 94.94 502 LYS A CA 1
ATOM 3605 C C . LYS A 1 502 ? -15.086 6.549 9.206 1.00 94.94 502 LYS A C 1
ATOM 3607 O O . LYS A 1 502 ? -16.075 7.278 9.235 1.00 94.94 502 LYS A O 1
ATOM 3612 N N . LEU A 1 503 ? -14.513 6.187 8.049 1.00 95.69 503 LEU A N 1
ATOM 3613 C CA . LEU A 1 503 ? -15.039 6.520 6.714 1.00 95.69 503 LEU A CA 1
ATOM 3614 C C . LEU A 1 503 ? -16.232 5.646 6.285 1.00 95.69 503 LEU A C 1
ATOM 3616 O O . LEU A 1 503 ? -16.951 6.028 5.368 1.00 95.69 503 LEU A O 1
ATOM 3620 N N . SER A 1 504 ? -16.467 4.504 6.937 1.00 96.00 504 SER A N 1
ATOM 3621 C CA . SER A 1 504 ? -17.407 3.482 6.451 1.00 96.00 504 SER A CA 1
ATOM 3622 C C . SER A 1 504 ? -18.873 3.924 6.350 1.00 96.00 504 SER A C 1
ATOM 3624 O O . SER A 1 504 ? -19.428 4.506 7.288 1.00 96.00 504 SER A O 1
ATOM 3626 N N . ALA A 1 505 ? -19.513 3.555 5.237 1.00 96.06 505 ALA A N 1
ATOM 3627 C CA . ALA A 1 505 ? -20.947 3.710 4.977 1.00 96.06 505 ALA A CA 1
ATOM 3628 C C . ALA A 1 505 ? -21.831 2.627 5.638 1.00 96.06 505 ALA A C 1
ATOM 3630 O O . ALA A 1 505 ? -23.056 2.738 5.621 1.00 96.06 505 ALA A O 1
ATOM 3631 N N . VAL A 1 506 ? -21.231 1.591 6.235 1.00 95.19 506 VAL A N 1
ATOM 3632 C CA . VAL A 1 506 ? -21.916 0.488 6.931 1.00 95.19 506 VAL A CA 1
ATOM 3633 C C . VAL A 1 506 ? -21.553 0.495 8.416 1.00 95.19 506 VAL A C 1
ATOM 3635 O O . VAL A 1 506 ? -20.377 0.561 8.767 1.00 95.19 506 VAL A O 1
ATOM 3638 N N . GLU A 1 507 ? -22.536 0.363 9.308 1.00 93.56 507 GLU A N 1
ATOM 3639 C CA . GLU A 1 507 ? -22.311 0.168 10.747 1.00 93.56 507 GLU A CA 1
ATOM 3640 C C . GLU A 1 507 ? -23.207 -0.922 11.353 1.00 93.56 507 GLU A C 1
ATOM 3642 O O . GLU A 1 507 ? -24.307 -1.176 10.874 1.00 93.56 507 GLU A O 1
ATOM 3647 N N . LEU A 1 508 ? -22.754 -1.536 12.452 1.00 93.75 508 LEU A N 1
ATOM 3648 C CA . LEU A 1 508 ? -23.616 -2.297 13.362 1.00 93.75 508 LEU A CA 1
ATOM 3649 C C . LEU A 1 508 ? -23.963 -1.415 14.562 1.00 93.75 508 LEU A C 1
ATOM 3651 O O . LEU A 1 508 ? -23.055 -0.937 15.258 1.00 93.75 508 LEU A O 1
ATOM 3655 N N . ARG A 1 509 ? -25.257 -1.206 14.812 1.00 92.56 509 ARG A N 1
ATOM 3656 C CA . ARG A 1 509 ? -25.771 -0.430 15.953 1.00 92.56 509 ARG A CA 1
ATOM 3657 C C . ARG A 1 509 ? -27.003 -1.094 16.547 1.00 92.56 509 ARG A C 1
ATOM 3659 O O . ARG A 1 509 ? -27.621 -1.960 15.942 1.00 92.56 509 ARG A O 1
ATOM 3666 N N . SER A 1 510 ? -27.359 -0.658 17.748 1.00 93.56 510 SER A N 1
ATOM 3667 C CA . SER A 1 510 ? -28.551 -1.113 18.460 1.00 93.56 510 SER A CA 1
ATOM 3668 C C . SER A 1 510 ? -29.360 0.056 18.978 1.00 93.56 510 SER A C 1
ATOM 3670 O O . SER A 1 510 ? -28.774 1.074 19.352 1.00 93.56 510 SER A O 1
ATOM 3672 N N . GLN A 1 511 ? -30.677 -0.100 19.077 1.00 92.06 511 GLN A N 1
ATOM 3673 C CA . GLN A 1 511 ? -31.527 0.962 19.600 1.00 92.06 511 GLN A CA 1
ATOM 3674 C C . GLN A 1 511 ? -31.326 1.087 21.114 1.00 92.06 511 GLN A C 1
ATOM 3676 O O . GLN A 1 511 ? -31.444 0.109 21.864 1.00 92.06 511 GLN A O 1
ATOM 3681 N N . ALA A 1 512 ? -30.989 2.299 21.563 1.00 90.75 512 ALA A N 1
ATOM 3682 C CA . ALA A 1 512 ? -30.626 2.549 22.953 1.00 90.75 512 ALA A CA 1
ATOM 3683 C C . ALA A 1 512 ? -31.775 2.240 23.917 1.00 90.75 512 ALA A C 1
ATOM 3685 O O . ALA A 1 512 ? -31.534 1.597 24.934 1.00 90.75 512 ALA A O 1
ATOM 3686 N N . ALA A 1 513 ? -33.005 2.620 23.548 1.00 91.69 513 ALA A N 1
ATOM 3687 C CA . ALA A 1 513 ? -34.212 2.430 24.350 1.00 91.69 513 ALA A CA 1
ATOM 3688 C C . ALA A 1 513 ? -34.416 0.961 24.761 1.00 91.69 513 ALA A C 1
ATOM 3690 O O . ALA A 1 513 ? -34.466 0.671 25.954 1.00 91.69 513 ALA A O 1
ATOM 3691 N N . VAL A 1 514 ? -34.415 0.032 23.798 1.00 91.94 514 VAL A N 1
ATOM 3692 C CA . VAL A 1 514 ? -34.559 -1.417 24.045 1.00 91.94 514 VAL A CA 1
ATOM 3693 C C . VAL A 1 514 ? -33.382 -1.960 24.873 1.00 91.94 514 VAL A C 1
ATOM 3695 O O . VAL A 1 514 ? -33.574 -2.715 25.827 1.00 91.94 514 VAL A O 1
ATOM 3698 N N . CYS A 1 515 ? -32.148 -1.515 24.592 1.00 91.31 515 CYS A N 1
ATOM 3699 C CA . CYS A 1 515 ? -30.970 -1.899 25.385 1.00 91.31 515 CYS A CA 1
ATOM 3700 C C . CYS A 1 515 ? -31.007 -1.415 26.847 1.00 91.31 515 CYS A C 1
ATOM 3702 O O . CYS A 1 515 ? -30.342 -2.024 27.686 1.00 91.31 515 CYS A O 1
ATOM 3704 N N . SER A 1 516 ? -31.701 -0.313 27.149 1.00 89.44 516 SER A N 1
ATOM 3705 C CA . SER A 1 516 ? -31.834 0.228 28.510 1.00 89.44 516 SER A CA 1
ATOM 3706 C C . SER A 1 516 ? -33.115 -0.192 29.233 1.00 89.44 516 SER A C 1
ATOM 3708 O O . SER A 1 516 ? -33.110 -0.221 30.459 1.00 89.44 516 SER A O 1
ATOM 3710 N N . GLY A 1 517 ? -34.196 -0.470 28.500 1.00 90.88 517 GLY A N 1
ATOM 3711 C CA . GLY A 1 517 ? -35.516 -0.768 29.062 1.00 90.88 517 GLY A CA 1
ATOM 3712 C C . GLY A 1 517 ? -35.819 -2.259 29.207 1.00 90.88 517 GLY A C 1
ATOM 3713 O O . GLY A 1 517 ? -36.465 -2.647 30.174 1.00 90.88 517 GLY A O 1
ATOM 3714 N N . GLU A 1 518 ? -35.341 -3.095 28.279 1.00 89.56 518 GLU A N 1
ATOM 3715 C CA . GLU A 1 518 ? -35.758 -4.505 28.178 1.00 89.56 518 GLU A CA 1
ATOM 3716 C C . GLU A 1 518 ? -34.598 -5.496 28.366 1.00 89.56 518 GLU A C 1
ATOM 3718 O O . GLU A 1 518 ? -34.779 -6.583 28.918 1.00 89.56 518 GLU A O 1
ATOM 3723 N N . CYS A 1 519 ? -33.384 -5.130 27.941 1.00 87.38 519 CYS A N 1
ATOM 3724 C CA . CYS A 1 519 ? -32.232 -6.033 27.961 1.00 87.38 519 CYS A CA 1
ATOM 3725 C C . CYS A 1 519 ? -31.621 -6.198 29.365 1.00 87.38 519 CYS A C 1
ATOM 3727 O O . CYS A 1 519 ? -30.916 -5.318 29.860 1.00 87.38 519 CYS A O 1
ATOM 3729 N N . SER A 1 520 ? -31.813 -7.372 29.973 1.00 85.31 520 SER A N 1
ATOM 3730 C CA . SER A 1 520 ? -31.230 -7.743 31.276 1.00 85.31 520 SER A CA 1
ATOM 3731 C C . SER A 1 520 ? -29.970 -8.622 31.175 1.00 85.31 520 SER A C 1
ATOM 3733 O O . SER A 1 520 ? -29.076 -8.551 32.024 1.00 85.31 520 SER A O 1
ATOM 3735 N N . THR A 1 521 ? -29.860 -9.452 30.132 1.00 84.75 521 THR A N 1
ATOM 3736 C CA . THR A 1 521 ? -28.806 -10.479 30.020 1.00 84.75 521 THR A CA 1
ATOM 3737 C C . THR A 1 521 ? -27.465 -9.905 29.557 1.00 84.75 521 THR A C 1
ATOM 3739 O O . THR A 1 521 ? -26.411 -10.257 30.102 1.00 84.75 521 THR A O 1
ATOM 3742 N N . TYR A 1 522 ? -27.495 -8.979 28.591 1.00 87.19 522 TYR A N 1
ATOM 3743 C CA . TYR A 1 522 ? -26.329 -8.476 27.850 1.00 87.19 522 TYR A CA 1
ATOM 3744 C C . TYR A 1 522 ? -25.538 -9.585 27.121 1.00 87.19 522 TYR A C 1
ATOM 3746 O O . TYR A 1 522 ? -24.311 -9.514 27.005 1.00 87.19 522 TYR A O 1
ATOM 3754 N N . ALA A 1 523 ? -26.247 -10.601 26.612 1.00 86.81 523 ALA A N 1
ATOM 3755 C CA . ALA A 1 523 ? -25.699 -11.757 25.889 1.00 86.81 523 ALA A CA 1
ATOM 3756 C C . ALA A 1 523 ? -24.858 -11.399 24.642 1.00 86.81 523 ALA A C 1
ATOM 3758 O O . ALA A 1 523 ? -23.931 -12.115 24.280 1.00 86.81 523 ALA A O 1
ATOM 3759 N N . CYS A 1 524 ? -25.086 -10.240 24.020 1.00 88.56 524 CYS A N 1
ATOM 3760 C CA . CYS A 1 524 ? -24.246 -9.752 22.922 1.00 88.56 524 CYS A CA 1
ATOM 3761 C C . CYS A 1 524 ? -22.826 -9.318 23.362 1.00 88.56 524 CYS A C 1
ATOM 3763 O O . CYS A 1 524 ? -21.926 -9.232 22.525 1.00 88.56 524 CYS A O 1
ATOM 3765 N N . LEU A 1 525 ? -22.596 -9.061 24.659 1.00 88.81 525 LEU A N 1
ATOM 3766 C CA . LEU A 1 525 ? -21.307 -8.639 25.238 1.00 88.81 525 LEU A CA 1
ATOM 3767 C C . LEU A 1 525 ? -20.680 -9.709 26.145 1.00 88.81 525 LEU A C 1
ATOM 3769 O O . LEU A 1 525 ? -19.457 -9.896 26.137 1.00 88.81 525 LEU A O 1
ATOM 3773 N N . LYS A 1 526 ? -21.491 -10.368 26.974 1.00 82.94 526 LYS A N 1
ATOM 3774 C CA . LYS A 1 526 ? -21.064 -11.457 27.862 1.00 82.94 526 LYS A CA 1
ATOM 3775 C C . LYS A 1 526 ? -21.120 -12.776 27.089 1.00 82.94 526 LYS A C 1
ATOM 3777 O O . LYS A 1 526 ? -22.036 -12.961 26.305 1.00 82.94 526 LYS A O 1
ATOM 3782 N N . ALA A 1 527 ? -20.191 -13.701 27.332 1.00 65.50 527 ALA A N 1
ATOM 3783 C CA . ALA A 1 527 ? -20.466 -15.101 26.997 1.00 65.50 527 ALA A CA 1
ATOM 3784 C C . ALA A 1 527 ? -21.710 -15.531 27.792 1.00 65.50 527 ALA A C 1
ATOM 3786 O O . ALA A 1 527 ? -21.822 -15.165 28.967 1.00 65.50 527 ALA A O 1
ATOM 3787 N N . SER A 1 528 ? -22.670 -16.197 27.150 1.00 53.34 528 SER A N 1
ATOM 3788 C CA . SER A 1 528 ? -23.963 -16.474 27.779 1.00 53.34 528 SER A CA 1
ATOM 3789 C C . SER A 1 528 ? -24.553 -17.806 27.336 1.00 53.34 528 SER A C 1
ATOM 3791 O O . SER A 1 528 ? -24.659 -18.073 26.141 1.00 53.34 528 SER A O 1
ATOM 3793 N N . THR A 1 529 ? -25.058 -18.559 28.305 1.00 50.66 529 THR A N 1
ATOM 3794 C CA . THR A 1 529 ? -25.844 -19.790 28.137 1.00 50.66 529 THR A CA 1
ATOM 3795 C C . THR A 1 529 ? -27.332 -19.532 27.843 1.00 50.66 529 THR A C 1
ATOM 3797 O O . THR A 1 529 ? -28.132 -20.464 27.809 1.00 50.66 529 THR A O 1
ATOM 3800 N N . CYS A 1 530 ? -27.733 -18.271 27.628 1.00 47.16 530 CYS A N 1
ATOM 3801 C CA . CYS A 1 530 ? -29.129 -17.811 27.641 1.00 47.16 530 CYS A CA 1
ATOM 3802 C C . CYS A 1 530 ? -30.052 -18.385 26.546 1.00 47.16 530 CYS A C 1
ATOM 3804 O O . CYS A 1 530 ? -31.243 -18.096 26.572 1.00 47.16 530 CYS A O 1
ATOM 3806 N N . THR A 1 531 ? -29.539 -19.165 25.592 1.00 47.12 531 THR A N 1
ATOM 3807 C CA . THR A 1 531 ? -30.310 -19.740 24.471 1.00 47.12 531 THR A CA 1
ATOM 3808 C C . THR A 1 531 ? -30.310 -21.271 24.439 1.00 47.12 531 THR A C 1
ATOM 3810 O O . THR A 1 531 ? -30.719 -21.859 23.442 1.00 47.12 531 THR A O 1
ATOM 3813 N N . GLY A 1 532 ? -29.810 -21.946 25.481 1.00 45.69 532 GLY A N 1
ATOM 3814 C CA . GLY A 1 532 ? -29.733 -23.415 25.524 1.00 45.69 532 GLY A CA 1
ATOM 3815 C C . GLY A 1 532 ? -28.722 -24.042 24.550 1.00 45.69 532 GLY A C 1
ATOM 3816 O O . GLY A 1 532 ? -28.497 -25.248 24.598 1.00 45.69 532 GLY A O 1
ATOM 3817 N N . SER A 1 533 ? -28.065 -23.246 23.697 1.00 42.16 533 SER A N 1
ATOM 3818 C CA . SER A 1 533 ? -26.881 -23.680 22.950 1.00 42.16 533 SER A CA 1
ATOM 3819 C C . SER A 1 533 ? -25.629 -23.544 23.821 1.00 42.16 533 SER A C 1
ATOM 3821 O O . SER A 1 533 ? -25.546 -22.600 24.606 1.00 42.16 533 SER A O 1
ATOM 3823 N N . ALA A 1 534 ? -24.669 -24.461 23.656 1.00 50.41 534 ALA A N 1
ATOM 3824 C CA . ALA A 1 534 ? -23.398 -24.497 24.389 1.00 50.41 534 ALA A CA 1
ATOM 3825 C C . ALA A 1 534 ? -22.678 -23.135 24.446 1.00 50.41 534 ALA A C 1
ATOM 3827 O O . ALA A 1 534 ? -22.857 -22.318 23.544 1.00 50.41 534 ALA A O 1
ATOM 3828 N N . ASP A 1 535 ? -21.848 -22.926 25.480 1.00 57.91 535 ASP A N 1
ATOM 3829 C CA . ASP A 1 535 ? -21.131 -21.672 25.773 1.00 57.91 535 ASP A CA 1
ATOM 3830 C C . ASP A 1 535 ? -20.519 -21.011 24.527 1.00 57.91 535 ASP A C 1
ATOM 3832 O O . ASP A 1 535 ? -19.432 -21.367 24.064 1.00 57.91 535 ASP A O 1
ATOM 3836 N N . LYS A 1 536 ? -21.214 -19.999 23.997 1.00 64.12 536 LYS A N 1
ATOM 3837 C CA . LYS A 1 536 ? -20.717 -19.159 22.908 1.00 64.12 536 LYS A CA 1
ATOM 3838 C C . LYS A 1 536 ? -20.170 -17.841 23.466 1.00 64.12 536 LYS A C 1
ATOM 3840 O O . LYS A 1 536 ? -20.794 -17.228 24.341 1.00 64.12 536 LYS A O 1
ATOM 3845 N N . PRO A 1 537 ? -19.009 -17.374 22.974 1.00 77.19 537 PRO A N 1
ATOM 3846 C CA . PRO A 1 537 ? -18.439 -16.108 23.405 1.00 77.19 537 PRO A CA 1
ATOM 3847 C C . PRO A 1 537 ? -19.265 -14.923 22.883 1.00 77.19 537 PRO A C 1
ATOM 3849 O O . PRO A 1 537 ? -19.615 -14.860 21.706 1.00 77.19 537 PRO A O 1
ATOM 3852 N N . GLY A 1 538 ? -19.521 -13.944 23.757 1.00 86.50 538 GLY A N 1
ATOM 3853 C CA . GLY A 1 538 ? -20.048 -12.634 23.358 1.00 86.50 538 GLY A CA 1
ATOM 3854 C C . GLY A 1 538 ? -19.006 -11.803 22.591 1.00 86.50 538 GLY A C 1
ATOM 3855 O O . GLY A 1 538 ? -17.922 -12.292 22.279 1.00 86.50 538 GLY A O 1
ATOM 3856 N N . CYS A 1 539 ? -19.302 -10.524 22.321 1.00 90.62 539 CYS A N 1
ATOM 3857 C CA . CYS A 1 539 ? -18.494 -9.651 21.453 1.00 90.62 539 CYS A CA 1
ATOM 3858 C C . CYS A 1 539 ? -16.959 -9.831 21.606 1.00 90.62 539 CYS A C 1
ATOM 3860 O O . CYS A 1 539 ? -16.405 -9.532 22.677 1.00 90.62 539 CYS A O 1
ATOM 3862 N N . PRO A 1 540 ? -16.240 -10.257 20.547 1.00 89.50 540 PRO A N 1
ATOM 3863 C CA . PRO A 1 540 ? -14.824 -10.616 20.641 1.00 89.50 540 PRO A CA 1
ATOM 3864 C C . PRO A 1 540 ? -13.905 -9.405 20.875 1.00 89.50 540 PRO A C 1
ATOM 3866 O O . PRO A 1 540 ? -12.836 -9.551 21.462 1.00 89.50 540 PRO A O 1
ATOM 3869 N N . MET A 1 541 ? -14.349 -8.198 20.503 1.00 90.94 541 MET A N 1
ATOM 3870 C CA . MET A 1 541 ? -13.661 -6.925 20.782 1.00 90.94 541 MET A CA 1
ATOM 3871 C C . MET A 1 541 ? -13.981 -6.348 22.177 1.00 90.94 541 MET A C 1
ATOM 3873 O O . MET A 1 541 ? -13.535 -5.248 22.508 1.00 90.94 541 MET A O 1
ATOM 3877 N N . ASN A 1 542 ? -14.758 -7.076 22.993 1.00 89.75 542 ASN A N 1
ATOM 3878 C CA . ASN A 1 542 ? -15.246 -6.664 24.315 1.00 89.75 542 ASN A CA 1
ATOM 3879 C C . ASN A 1 542 ? -16.030 -5.337 24.318 1.00 89.75 542 ASN A C 1
ATOM 3881 O O . ASN A 1 542 ? -15.973 -4.584 25.286 1.00 89.75 542 ASN A O 1
ATOM 3885 N N . GLU A 1 543 ? -16.753 -5.046 23.235 1.00 89.81 543 GLU A N 1
ATOM 3886 C CA . GLU A 1 543 ? -17.479 -3.787 23.068 1.00 89.81 543 GLU A CA 1
ATOM 3887 C C . GLU A 1 543 ? -18.987 -4.016 22.949 1.00 89.81 543 GLU A C 1
ATOM 3889 O O . GLU A 1 543 ? -19.434 -4.972 22.311 1.00 89.81 543 GLU A O 1
ATOM 3894 N N . HIS A 1 544 ? -19.785 -3.162 23.588 1.00 91.00 544 HIS A N 1
ATOM 3895 C CA . HIS A 1 544 ? -21.243 -3.293 23.569 1.00 91.00 544 HIS A CA 1
ATOM 3896 C C . HIS A 1 544 ? -21.826 -2.463 22.426 1.00 91.00 544 HIS A C 1
ATOM 3898 O O . HIS A 1 544 ? -21.499 -1.286 22.316 1.00 91.00 544 HIS A O 1
ATOM 3904 N N . SER A 1 545 ? -22.749 -3.023 21.636 1.00 89.38 545 SER A N 1
ATOM 3905 C CA . SER A 1 545 ? -23.357 -2.331 20.482 1.00 89.38 545 SER A CA 1
ATOM 3906 C C . SER A 1 545 ? -23.868 -0.921 20.831 1.00 89.38 545 SER A C 1
ATOM 3908 O O . SER A 1 545 ? -23.489 0.053 20.192 1.00 89.38 545 SER A O 1
ATOM 3910 N N . ASN A 1 546 ? -24.616 -0.785 21.933 1.00 89.50 546 ASN A N 1
ATOM 3911 C CA . ASN A 1 546 ? -25.140 0.503 22.421 1.00 89.50 546 ASN A CA 1
ATOM 3912 C C . ASN A 1 546 ? -24.084 1.477 23.005 1.00 89.50 546 ASN A C 1
ATOM 3914 O O . ASN A 1 546 ? -24.431 2.558 23.469 1.00 89.50 546 ASN A O 1
ATOM 3918 N N . ARG A 1 547 ? -22.808 1.081 23.089 1.00 87.69 547 ARG A N 1
ATOM 3919 C CA . ARG A 1 547 ? -21.700 1.930 23.571 1.00 87.69 547 ARG A CA 1
ATOM 3920 C C . ARG A 1 547 ? -20.722 2.320 22.463 1.00 87.69 547 ARG A C 1
ATOM 3922 O O . ARG A 1 547 ? -19.885 3.192 22.696 1.00 87.69 547 ARG A O 1
ATOM 3929 N N . LEU A 1 548 ? -20.844 1.721 21.275 1.00 89.44 548 LEU A N 1
ATOM 3930 C CA . LEU A 1 548 ? -20.113 2.142 20.083 1.00 89.44 548 LEU A CA 1
ATOM 3931 C C . LEU A 1 548 ? -20.508 3.576 19.722 1.00 89.44 548 LEU A C 1
ATOM 3933 O O . LEU A 1 548 ? -21.686 3.874 19.537 1.00 89.44 548 LEU A O 1
ATOM 3937 N N . LYS A 1 549 ? -19.509 4.456 19.632 1.00 86.56 549 LYS A N 1
ATOM 3938 C CA . LYS A 1 549 ? -19.681 5.859 19.223 1.00 86.56 549 LYS A CA 1
ATOM 3939 C C . LYS A 1 549 ? -19.294 6.064 17.760 1.00 86.56 549 LYS A C 1
ATOM 3941 O O . LYS A 1 549 ? -19.943 6.826 17.057 1.00 86.56 549 LYS A O 1
ATOM 3946 N N . ASP A 1 550 ? -18.263 5.349 17.324 1.00 91.00 550 ASP A N 1
ATOM 3947 C CA . ASP A 1 550 ? -17.788 5.268 15.949 1.00 91.00 550 ASP A CA 1
ATOM 3948 C C . ASP A 1 550 ? -17.430 3.808 15.597 1.00 91.00 550 ASP A C 1
ATOM 3950 O O . ASP A 1 550 ? -17.541 2.895 16.429 1.00 91.00 550 ASP A O 1
ATOM 3954 N N . ASN A 1 551 ? -17.032 3.565 14.349 1.00 92.00 551 ASN A N 1
ATOM 3955 C CA . ASN A 1 551 ? -16.686 2.225 13.860 1.00 92.00 551 ASN A CA 1
ATOM 3956 C C . ASN A 1 551 ? -15.239 1.764 14.146 1.00 92.00 551 ASN A C 1
ATOM 3958 O O . ASN A 1 551 ? -14.860 0.679 13.704 1.00 92.00 551 ASN A O 1
ATOM 3962 N N . GLN A 1 552 ? -14.441 2.498 14.929 1.00 91.44 552 GLN A N 1
ATOM 3963 C CA . GLN A 1 552 ? -13.020 2.184 15.169 1.00 91.44 552 GLN A CA 1
ATOM 3964 C C . GLN A 1 552 ? -12.783 0.812 15.823 1.00 91.44 552 GLN A C 1
ATOM 3966 O O . GLN A 1 552 ? -11.851 0.077 15.471 1.00 91.44 552 GLN A O 1
ATOM 3971 N N . LEU A 1 553 ? -13.629 0.471 16.799 1.00 91.19 553 LEU A N 1
ATOM 3972 C CA . LEU A 1 553 ? -13.519 -0.747 17.611 1.00 91.19 553 LEU A CA 1
ATOM 3973 C C . LEU A 1 553 ? -14.440 -1.883 17.135 1.00 91.19 553 LEU A C 1
ATOM 3975 O O . LEU A 1 553 ? -14.322 -3.011 17.618 1.00 91.19 553 LEU A O 1
ATOM 3979 N N . CYS A 1 554 ? -15.348 -1.616 16.192 1.00 92.94 554 CYS A N 1
ATOM 3980 C CA . CYS A 1 554 ? -16.296 -2.610 15.699 1.00 92.94 554 CYS A CA 1
ATOM 3981 C C . CYS A 1 554 ? -15.713 -3.380 14.507 1.00 92.94 554 CYS A C 1
ATOM 3983 O O . CYS A 1 554 ? -15.688 -2.884 13.387 1.00 92.94 554 CYS A O 1
ATOM 3985 N N . ALA A 1 555 ? -15.295 -4.628 14.728 1.00 93.06 555 ALA A N 1
ATOM 3986 C CA . ALA A 1 555 ? -14.766 -5.506 13.676 1.00 93.06 555 ALA A CA 1
ATOM 3987 C C . ALA A 1 555 ? -15.837 -6.069 12.708 1.00 93.06 555 ALA A C 1
ATOM 3989 O O . ALA A 1 555 ? -15.525 -6.947 11.913 1.00 93.06 555 ALA A O 1
ATOM 3990 N N . LEU A 1 556 ? -17.102 -5.632 12.811 1.00 93.62 556 LEU A N 1
ATOM 3991 C CA . LEU A 1 556 ? -18.233 -6.040 11.953 1.00 93.62 556 LEU A CA 1
ATOM 3992 C C . LEU A 1 556 ? -18.463 -7.567 11.834 1.00 93.62 556 LEU A C 1
ATOM 3994 O O . LEU A 1 556 ? -19.104 -8.048 10.911 1.00 93.62 556 LEU A O 1
ATOM 3998 N N . CYS A 1 557 ? -18.016 -8.333 12.833 1.00 92.00 557 CYS A N 1
ATOM 3999 C CA . CYS A 1 557 ? -18.116 -9.799 12.913 1.00 92.00 557 CYS A CA 1
ATOM 4000 C C . CYS A 1 557 ? -19.531 -10.376 13.144 1.00 92.00 557 CYS A C 1
ATOM 4002 O O . CYS A 1 557 ? -19.676 -11.585 13.292 1.00 92.00 557 CYS A O 1
ATOM 4004 N N . THR A 1 558 ? -20.572 -9.541 13.226 1.00 92.69 558 THR A N 1
ATOM 4005 C CA . THR A 1 558 ? -21.996 -9.898 13.455 1.00 92.69 558 THR A CA 1
ATOM 4006 C C . THR A 1 558 ? -22.348 -10.729 14.704 1.00 92.69 558 THR A C 1
ATOM 4008 O O . THR A 1 558 ? -23.529 -10.870 15.003 1.00 92.69 558 THR A O 1
ATOM 4011 N N . THR A 1 559 ? -21.385 -11.184 15.519 1.00 90.19 559 THR A N 1
ATOM 4012 C CA . THR A 1 559 ? -21.627 -11.997 16.733 1.00 90.19 559 THR A CA 1
ATOM 4013 C C . THR A 1 559 ? -22.673 -11.386 17.672 1.00 90.19 559 THR A C 1
ATOM 4015 O O . THR A 1 559 ? -23.468 -12.105 18.268 1.00 90.19 559 THR A O 1
ATOM 4018 N N . CYS A 1 560 ? -22.701 -10.058 17.797 1.00 90.94 560 CYS A N 1
ATOM 4019 C CA . CYS A 1 560 ? -23.672 -9.333 18.616 1.00 90.94 560 CYS A CA 1
ATOM 4020 C C . CYS A 1 560 ? -25.122 -9.427 18.109 1.00 90.94 560 CYS A C 1
ATOM 4022 O O . CYS A 1 560 ? -26.024 -9.357 18.940 1.00 90.94 560 CYS A O 1
ATOM 4024 N N . VAL A 1 561 ? -25.339 -9.610 16.801 1.00 91.75 561 VAL A N 1
ATOM 4025 C CA . VAL A 1 561 ? -26.658 -9.840 16.185 1.00 91.75 561 VAL A CA 1
ATOM 4026 C C . VAL A 1 561 ? -27.173 -11.211 16.614 1.00 91.75 561 VAL A C 1
ATOM 4028 O O . VAL A 1 561 ? -28.203 -11.305 17.271 1.00 91.75 561 VAL A O 1
ATOM 4031 N N . SER A 1 562 ? -26.384 -12.264 16.378 1.00 88.31 562 SER A N 1
ATOM 4032 C CA . SER A 1 562 ? -26.748 -13.658 16.689 1.00 88.31 562 SER A CA 1
ATOM 4033 C C . SER A 1 562 ? -26.926 -13.969 18.184 1.00 88.31 562 SER A C 1
ATOM 4035 O O . SER A 1 562 ? -27.413 -15.043 18.524 1.00 88.31 562 SER A O 1
ATOM 4037 N N . HIS A 1 563 ? -26.503 -13.067 19.076 1.00 87.38 563 HIS A N 1
ATOM 4038 C CA . HIS A 1 563 ? -26.621 -13.209 20.534 1.00 87.38 563 HIS A CA 1
ATOM 4039 C C . HIS A 1 563 ? -27.543 -12.156 21.173 1.00 87.38 563 HIS A C 1
ATOM 4041 O O . HIS A 1 563 ? -27.573 -12.042 22.400 1.00 87.38 563 HIS A O 1
ATOM 4047 N N . CYS A 1 564 ? -28.270 -11.349 20.394 1.00 88.94 564 CYS A N 1
ATOM 4048 C CA . CYS A 1 564 ? -29.236 -10.404 20.950 1.00 88.94 564 CYS A CA 1
ATOM 4049 C C . CYS A 1 564 ? -30.609 -11.083 21.115 1.00 88.94 564 CYS A C 1
ATOM 4051 O O . CYS A 1 564 ? -31.257 -11.344 20.107 1.00 88.94 564 CYS A O 1
ATOM 4053 N N . PRO A 1 565 ? -31.109 -11.323 22.346 1.00 86.81 565 PRO A N 1
ATOM 4054 C CA . PRO A 1 565 ? -32.401 -11.992 22.545 1.00 86.81 565 PRO A CA 1
ATOM 4055 C C . PRO A 1 565 ? -33.616 -11.116 22.189 1.00 86.81 565 PRO A C 1
ATOM 4057 O O . PRO A 1 565 ? -34.735 -11.606 22.207 1.00 86.81 565 PRO A O 1
ATOM 4060 N N . HIS A 1 566 ? -33.395 -9.833 21.880 1.00 90.56 566 HIS A N 1
ATOM 4061 C CA . HIS A 1 566 ? -34.421 -8.872 21.455 1.00 90.56 566 HIS A CA 1
ATOM 4062 C C . HIS A 1 566 ? -34.256 -8.457 19.981 1.00 90.56 566 HIS A C 1
ATOM 4064 O O . HIS A 1 566 ? -34.835 -7.456 19.577 1.00 90.56 566 HIS A O 1
ATOM 4070 N N . GLU A 1 567 ? -33.368 -9.118 19.221 1.00 90.88 567 GLU A N 1
ATOM 4071 C CA . GLU A 1 567 ? -33.048 -8.814 17.805 1.00 90.88 567 GLU A CA 1
ATOM 4072 C C . GLU A 1 567 ? -32.654 -7.343 17.516 1.00 90.88 567 GLU A C 1
ATOM 4074 O O . GLU A 1 567 ? -32.553 -6.898 16.380 1.00 90.88 567 GLU A O 1
ATOM 4079 N N . ASN A 1 568 ? -32.324 -6.588 18.566 1.00 93.38 568 ASN A N 1
ATOM 4080 C CA . ASN A 1 568 ? -32.118 -5.139 18.564 1.00 93.38 568 ASN A CA 1
ATOM 4081 C C . ASN A 1 568 ? -30.755 -4.688 17.993 1.00 93.38 568 ASN A C 1
ATOM 4083 O O . ASN A 1 568 ? -30.334 -3.559 18.233 1.00 93.38 568 ASN A O 1
ATOM 4087 N N . VAL A 1 569 ? -29.996 -5.552 17.315 1.00 93.44 569 VAL A N 1
ATOM 4088 C CA . VAL A 1 569 ? -28.715 -5.175 16.689 1.00 93.44 569 VAL A CA 1
ATOM 4089 C C . VAL A 1 569 ? -28.863 -5.296 15.181 1.00 93.44 569 VAL A C 1
ATOM 4091 O O . VAL A 1 569 ? -29.003 -6.392 14.651 1.00 93.44 569 VAL A O 1
ATOM 4094 N N . GLU A 1 570 ? -28.787 -4.162 14.499 1.00 93.12 570 GLU A N 1
ATOM 4095 C CA . GLU A 1 570 ? -29.077 -4.024 13.075 1.00 93.12 570 GLU A CA 1
ATOM 4096 C C . GLU A 1 570 ? -27.821 -3.597 12.304 1.00 93.12 570 GLU A C 1
ATOM 4098 O O . GLU A 1 570 ? -26.984 -2.839 12.813 1.00 93.12 570 GLU A O 1
ATOM 4103 N N . LEU A 1 571 ? -27.724 -4.033 11.046 1.00 93.56 571 LEU A N 1
ATOM 4104 C CA . LEU A 1 571 ? -26.793 -3.472 10.070 1.00 93.56 571 LEU A CA 1
ATOM 4105 C C . LEU A 1 571 ? -27.442 -2.242 9.426 1.00 93.56 571 LEU A C 1
ATOM 4107 O O . LEU A 1 571 ? -28.515 -2.350 8.834 1.00 93.56 571 LEU A O 1
ATOM 4111 N N . ARG A 1 572 ? -26.807 -1.074 9.542 1.00 92.81 572 ARG A N 1
ATOM 4112 C CA . ARG A 1 572 ? -27.347 0.203 9.057 1.00 92.81 572 ARG A CA 1
ATOM 4113 C C . ARG A 1 572 ? -26.433 0.828 8.013 1.00 92.81 572 ARG A C 1
ATOM 4115 O O . ARG A 1 572 ? -25.212 0.842 8.172 1.00 92.81 572 ARG A O 1
ATOM 4122 N N . LEU A 1 573 ? -27.051 1.368 6.964 1.00 95.19 573 LEU A N 1
ATOM 4123 C CA . LEU A 1 573 ? -26.397 2.231 5.986 1.00 95.19 573 LEU A CA 1
ATOM 4124 C C . LEU A 1 573 ? -26.430 3.681 6.474 1.00 95.19 573 LEU A C 1
ATOM 4126 O O . LEU A 1 573 ? -27.437 4.143 7.013 1.00 95.19 573 LEU A O 1
ATOM 4130 N N . ARG A 1 574 ? -25.327 4.397 6.268 1.00 91.94 574 ARG A N 1
ATOM 4131 C CA . ARG A 1 574 ? -25.133 5.791 6.683 1.00 91.94 574 ARG A CA 1
ATOM 4132 C C . ARG A 1 574 ? -24.255 6.533 5.666 1.00 91.94 574 ARG A C 1
ATOM 4134 O O . ARG A 1 574 ? -23.514 5.882 4.930 1.00 91.94 574 ARG A O 1
ATOM 4141 N N . PRO A 1 575 ? -24.277 7.877 5.627 1.00 92.62 575 PRO A N 1
ATOM 4142 C CA . PRO A 1 575 ? -23.331 8.635 4.814 1.00 92.62 575 PRO A CA 1
ATOM 4143 C C . PRO A 1 575 ? -21.875 8.289 5.189 1.00 92.62 575 PRO A C 1
ATOM 4145 O O . PRO A 1 575 ? -21.563 8.232 6.385 1.00 92.62 575 PRO A O 1
ATOM 4148 N N . PRO A 1 576 ? -20.974 8.061 4.216 1.00 93.12 576 PRO A N 1
ATOM 4149 C CA . PRO A 1 576 ? -19.573 7.770 4.507 1.00 93.12 576 PRO A CA 1
ATOM 4150 C C . PRO A 1 576 ? -18.916 8.941 5.250 1.00 93.12 576 PRO A C 1
ATOM 4152 O O . PRO A 1 576 ? -19.227 10.108 5.014 1.00 93.12 576 PRO A O 1
ATOM 4155 N N . GLY A 1 577 ? -18.017 8.630 6.184 1.00 91.88 577 GLY A N 1
ATOM 4156 C CA . GLY A 1 577 ? -17.314 9.629 6.998 1.00 91.88 577 GLY A CA 1
ATOM 4157 C C . GLY A 1 577 ? -18.144 10.316 8.088 1.00 91.88 577 GLY A C 1
ATOM 4158 O O . GLY A 1 577 ? -17.603 11.182 8.778 1.00 91.88 577 GLY A O 1
ATOM 4159 N N . ILE A 1 578 ? -19.416 9.941 8.297 1.00 90.81 578 ILE A N 1
ATOM 4160 C CA . ILE A 1 578 ? -20.290 10.606 9.280 1.00 90.81 578 ILE A CA 1
ATOM 4161 C C . ILE A 1 578 ? -19.707 10.600 10.705 1.00 90.81 578 ILE A C 1
ATOM 4163 O O . ILE A 1 578 ? -19.833 11.605 11.402 1.00 90.81 578 ILE A O 1
ATOM 4167 N N . ASP A 1 579 ? -18.975 9.547 11.100 1.00 90.75 579 ASP A N 1
ATOM 4168 C CA . ASP A 1 579 ? -18.310 9.457 12.412 1.00 90.75 579 ASP A CA 1
ATOM 4169 C C . ASP A 1 579 ? -17.360 10.639 12.660 1.00 90.75 579 ASP A C 1
ATOM 4171 O O . ASP A 1 579 ? -17.403 11.257 13.726 1.00 90.75 579 ASP A O 1
ATOM 4175 N N . LEU A 1 580 ? -16.529 10.982 11.663 1.00 91.31 580 LEU A N 1
ATOM 4176 C CA . LEU A 1 580 ? -15.523 12.052 11.744 1.00 91.31 580 LEU A CA 1
ATOM 4177 C C . LEU A 1 580 ? -16.165 13.404 12.068 1.00 91.31 580 LEU A C 1
ATOM 4179 O O . LEU A 1 580 ? -15.598 14.222 12.798 1.00 91.31 580 LEU A O 1
ATOM 4183 N N . TRP A 1 581 ? -17.379 13.612 11.560 1.00 83.94 581 TRP A N 1
ATOM 4184 C CA . TRP A 1 581 ? -18.194 14.775 11.855 1.00 83.94 581 TRP A CA 1
ATOM 4185 C C . TRP A 1 581 ? -18.897 14.637 13.209 1.00 83.94 581 TRP A C 1
ATOM 4187 O O . TRP A 1 581 ? -18.679 15.455 14.106 1.00 83.94 581 TRP A O 1
ATOM 4197 N N . THR A 1 582 ? -19.804 13.673 13.367 1.00 82.12 582 THR A N 1
ATOM 4198 C CA . THR A 1 582 ? -20.810 13.696 14.442 1.00 82.12 582 THR A CA 1
ATOM 4199 C C . THR A 1 582 ? -20.313 13.179 15.783 1.00 82.12 582 THR A C 1
ATOM 4201 O O . THR A 1 582 ? -20.686 13.744 16.810 1.00 82.12 582 THR A O 1
ATOM 4204 N N . THR A 1 583 ? -19.525 12.104 15.796 1.00 80.06 583 THR A N 1
ATOM 4205 C CA . THR A 1 583 ? -19.354 11.257 16.993 1.00 80.06 583 THR A CA 1
ATOM 4206 C C . THR A 1 583 ? -17.906 10.996 17.396 1.00 80.06 583 THR A C 1
ATOM 4208 O O . THR A 1 583 ? -17.694 10.502 18.509 1.00 80.06 583 THR A O 1
ATOM 4211 N N . HIS A 1 584 ? -16.920 11.332 16.551 1.00 81.62 584 HIS A N 1
ATOM 4212 C CA . HIS A 1 584 ? -15.510 11.053 16.834 1.00 81.62 584 HIS A CA 1
ATOM 4213 C C . HIS A 1 584 ? -15.072 11.643 18.182 1.00 81.62 584 HIS A C 1
ATOM 4215 O O . HIS A 1 584 ? -15.474 12.740 18.580 1.00 81.62 584 HIS A O 1
ATOM 4221 N N . GLN A 1 585 ? -14.199 10.913 18.875 1.00 82.06 585 GLN A N 1
ATOM 4222 C CA . GLN A 1 585 ? -13.500 11.418 20.050 1.00 82.06 585 GLN A CA 1
ATOM 4223 C C . GLN A 1 585 ? -12.023 11.651 19.723 1.00 82.06 585 GLN A C 1
ATOM 4225 O O . GLN A 1 585 ? -11.356 10.722 19.275 1.00 82.06 585 GLN A O 1
ATOM 4230 N N . PRO A 1 586 ? -11.509 12.880 19.909 1.00 82.69 586 PRO A N 1
ATOM 4231 C CA . PRO A 1 586 ? -10.162 13.219 19.486 1.00 82.69 586 PRO A CA 1
ATOM 4232 C C . PRO A 1 586 ? -9.118 12.598 20.424 1.00 82.69 586 PRO A C 1
ATOM 4234 O O . PRO A 1 586 ? -9.008 12.969 21.594 1.00 82.69 586 PRO A O 1
ATOM 4237 N N . SER A 1 587 ? -8.337 11.662 19.887 1.00 87.62 587 SER A N 1
ATOM 4238 C CA . SER A 1 587 ? -7.203 11.001 20.541 1.00 87.62 587 SER A CA 1
ATOM 4239 C C . SER A 1 587 ? -5.869 11.477 19.950 1.00 87.62 587 SER A C 1
ATOM 4241 O O . SER A 1 587 ? -5.735 11.594 18.731 1.00 87.62 587 SER A O 1
ATOM 4243 N N . ASN A 1 588 ? -4.876 11.740 20.813 1.00 89.88 588 ASN A N 1
ATOM 4244 C CA . ASN A 1 588 ? -3.524 12.153 20.401 1.00 89.88 588 ASN A CA 1
ATOM 4245 C C . ASN A 1 588 ? -2.833 11.062 19.577 1.00 89.88 588 ASN A C 1
ATOM 4247 O O . ASN A 1 588 ? -2.297 11.353 18.517 1.00 89.88 588 ASN A O 1
ATOM 4251 N N . ALA A 1 589 ? -2.881 9.811 20.044 1.00 91.19 589 ALA A N 1
ATOM 4252 C CA . ALA A 1 589 ? -2.223 8.690 19.377 1.00 91.19 589 ALA A CA 1
ATOM 4253 C C . ALA A 1 589 ? -2.827 8.408 17.990 1.00 91.19 589 ALA A C 1
ATOM 4255 O O . ALA A 1 589 ? -2.091 8.113 17.058 1.00 91.19 589 ALA A O 1
ATOM 4256 N N . GLU A 1 590 ? -4.146 8.566 17.827 1.00 91.62 590 GLU A N 1
ATOM 4257 C CA . GLU A 1 590 ? -4.813 8.467 16.518 1.00 91.62 590 GLU A CA 1
ATOM 4258 C C . GLU A 1 590 ? -4.414 9.604 15.574 1.00 91.62 590 GLU A C 1
ATOM 4260 O O . GLU A 1 590 ? -4.202 9.356 14.392 1.00 91.62 590 GLU A O 1
ATOM 4265 N N . ALA A 1 591 ? -4.269 10.836 16.074 1.00 92.56 591 ALA A N 1
ATOM 4266 C CA . ALA A 1 591 ? -3.788 11.949 15.257 1.00 92.56 591 ALA A CA 1
ATOM 4267 C C . ALA A 1 591 ? -2.311 11.767 14.861 1.00 92.56 591 ALA A C 1
ATOM 4269 O O . ALA A 1 591 ? -1.953 12.013 13.713 1.00 92.56 591 ALA A O 1
ATOM 4270 N N . CYS A 1 592 ? -1.462 11.281 15.772 1.00 95.06 592 CYS A N 1
ATOM 4271 C CA . CYS A 1 592 ? -0.089 10.895 15.448 1.00 95.06 592 CYS A CA 1
ATOM 4272 C C . CYS A 1 592 ? -0.054 9.759 14.416 1.00 95.06 592 CYS A C 1
ATOM 4274 O O . CYS A 1 592 ? 0.715 9.849 13.468 1.00 95.06 592 CYS A O 1
ATOM 4276 N N . LEU A 1 593 ? -0.915 8.742 14.541 1.00 95.19 593 LEU A N 1
ATOM 4277 C CA . LEU A 1 593 ? -1.009 7.635 13.583 1.00 95.19 593 LEU A CA 1
ATOM 4278 C C . LEU A 1 593 ? -1.481 8.115 12.207 1.00 95.19 593 LEU A C 1
ATOM 4280 O O . LEU A 1 593 ? -0.951 7.679 11.194 1.00 95.19 593 LEU A O 1
ATOM 4284 N N . LEU A 1 594 ? -2.428 9.053 12.163 1.00 96.50 594 LEU A N 1
ATOM 4285 C CA . LEU A 1 594 ? -2.901 9.666 10.924 1.00 96.50 594 LEU A CA 1
ATOM 4286 C C . LEU A 1 594 ? -1.769 10.375 10.164 1.00 96.50 594 LEU A C 1
ATOM 4288 O O . LEU A 1 594 ? -1.628 10.181 8.959 1.00 96.50 594 LEU A O 1
ATOM 4292 N N . PHE A 1 595 ? -0.942 11.162 10.860 1.00 96.62 595 PHE A N 1
ATOM 4293 C CA . PHE A 1 595 ? 0.206 11.826 10.234 1.00 96.62 595 PHE A CA 1
ATOM 4294 C C . PHE A 1 595 ? 1.391 10.886 9.983 1.00 96.62 595 PHE A C 1
ATOM 4296 O O . PHE A 1 595 ? 2.113 11.118 9.022 1.00 96.62 595 PHE A O 1
ATOM 4303 N N . LEU A 1 596 ? 1.542 9.805 10.756 1.00 97.19 596 LEU A N 1
ATOM 4304 C CA . LEU A 1 596 ? 2.508 8.735 10.488 1.00 97.19 596 LEU A CA 1
ATOM 4305 C C . LEU A 1 596 ? 2.177 8.004 9.177 1.00 97.19 596 LEU A C 1
ATOM 4307 O O . LEU A 1 596 ? 3.058 7.814 8.349 1.00 97.19 596 LEU A O 1
ATOM 4311 N N . VAL A 1 597 ? 0.906 7.643 8.958 1.00 97.00 597 VAL A N 1
ATOM 4312 C CA . VAL A 1 597 ? 0.450 7.009 7.705 1.00 97.00 597 VAL A CA 1
ATOM 4313 C C . VAL A 1 597 ? 0.579 7.974 6.519 1.00 97.00 597 VAL A C 1
ATOM 4315 O O . VAL A 1 597 ? 0.914 7.543 5.421 1.00 97.00 597 VAL A O 1
ATOM 4318 N N . MET A 1 598 ? 0.397 9.284 6.730 1.00 97.06 598 MET A N 1
ATOM 4319 C CA . MET A 1 598 ? 0.747 10.284 5.712 1.00 97.06 598 MET A CA 1
ATOM 4320 C C . MET A 1 598 ? 2.256 10.301 5.432 1.00 97.06 598 MET A C 1
ATOM 4322 O O . MET A 1 598 ? 2.670 10.343 4.279 1.00 97.06 598 MET A O 1
ATOM 4326 N N . GLY A 1 599 ? 3.074 10.256 6.487 1.00 97.12 599 GLY A N 1
ATOM 4327 C CA . GLY A 1 599 ? 4.532 10.201 6.411 1.00 97.12 599 GLY A CA 1
ATOM 4328 C C . GLY A 1 599 ? 5.047 8.965 5.675 1.00 97.12 599 GLY A C 1
ATOM 4329 O O . GLY A 1 599 ? 6.040 9.067 4.968 1.00 97.12 599 GLY A O 1
ATOM 4330 N N . ALA A 1 600 ? 4.347 7.830 5.773 1.00 96.69 600 ALA A N 1
ATOM 4331 C CA . ALA A 1 600 ? 4.684 6.598 5.058 1.00 96.69 600 ALA A CA 1
ATOM 4332 C C . ALA A 1 600 ? 4.672 6.781 3.531 1.00 96.69 600 ALA A C 1
ATOM 4334 O O . ALA A 1 600 ? 5.559 6.281 2.851 1.00 96.69 600 ALA A O 1
ATOM 4335 N N . VAL A 1 601 ? 3.728 7.568 2.995 1.00 96.31 601 VAL A N 1
ATOM 4336 C CA . VAL A 1 601 ? 3.690 7.885 1.554 1.00 96.31 601 VAL A CA 1
ATOM 4337 C C . VAL A 1 601 ? 4.948 8.651 1.133 1.00 96.31 601 VAL A C 1
ATOM 4339 O O . VAL A 1 601 ? 5.490 8.392 0.070 1.00 96.31 601 VAL A O 1
ATOM 4342 N N . TYR A 1 602 ? 5.458 9.553 1.977 1.00 96.06 602 TYR A N 1
ATOM 4343 C CA . TYR A 1 602 ? 6.728 10.239 1.718 1.00 96.06 602 TYR A CA 1
ATOM 4344 C C . TYR A 1 602 ? 7.949 9.335 1.921 1.00 96.06 602 TYR A C 1
ATOM 4346 O O . TYR A 1 602 ? 8.934 9.493 1.208 1.00 96.06 602 TYR A O 1
ATOM 4354 N N . LEU A 1 603 ? 7.897 8.397 2.874 1.00 95.19 603 LEU A N 1
ATOM 4355 C CA . LEU A 1 603 ? 8.980 7.447 3.132 1.00 95.19 603 LEU A CA 1
ATOM 4356 C C . LEU A 1 603 ? 9.241 6.560 1.909 1.00 95.19 603 LEU A C 1
ATOM 4358 O O . LEU A 1 603 ? 10.382 6.452 1.485 1.00 95.19 603 LEU A O 1
ATOM 4362 N N . HIS A 1 604 ? 8.189 6.032 1.281 1.00 93.12 604 HIS A N 1
ATOM 4363 C CA . HIS A 1 604 ? 8.324 5.168 0.100 1.00 93.12 604 HIS A CA 1
ATOM 4364 C C . HIS A 1 604 ? 8.861 5.893 -1.153 1.00 93.12 604 HIS A C 1
ATOM 4366 O O . HIS A 1 604 ? 9.215 5.248 -2.135 1.00 93.12 604 HIS A O 1
ATOM 4372 N N . HIS A 1 605 ? 8.928 7.228 -1.117 1.00 91.56 605 HIS A N 1
ATOM 4373 C CA . HIS A 1 605 ? 9.531 8.089 -2.139 1.00 91.56 605 HIS A CA 1
ATOM 4374 C C . HIS A 1 605 ? 10.788 8.812 -1.616 1.00 91.56 605 HIS A C 1
ATOM 4376 O O . HIS A 1 605 ? 11.210 9.837 -2.155 1.00 91.56 605 HIS A O 1
ATOM 4382 N N . LEU A 1 606 ? 11.409 8.310 -0.542 1.00 89.88 606 LEU A N 1
ATOM 4383 C CA . LEU A 1 606 ? 12.592 8.929 0.058 1.00 89.88 606 LEU A CA 1
ATOM 4384 C C . LEU A 1 606 ? 13.771 9.107 -0.925 1.00 89.88 606 LEU A C 1
ATOM 4386 O O . LEU A 1 606 ? 14.376 10.183 -0.896 1.00 89.88 606 LEU A O 1
ATOM 4390 N N . PRO A 1 607 ? 14.092 8.156 -1.829 1.00 85.44 607 PRO A N 1
ATOM 4391 C CA . PRO A 1 607 ? 15.127 8.370 -2.843 1.00 85.44 607 PRO A CA 1
ATOM 4392 C C . PRO A 1 607 ? 14.813 9.554 -3.772 1.00 85.44 607 PRO A C 1
ATOM 4394 O O . PRO A 1 607 ? 15.691 10.378 -4.038 1.00 85.44 607 PRO A O 1
ATOM 4397 N N . ASP A 1 608 ? 13.553 9.694 -4.194 1.00 86.94 608 ASP A N 1
ATOM 4398 C CA . ASP A 1 608 ? 13.093 10.780 -5.071 1.00 86.94 608 ASP A CA 1
ATOM 4399 C C . ASP A 1 608 ? 13.176 12.141 -4.358 1.00 86.94 608 ASP A C 1
ATOM 4401 O O . ASP A 1 608 ? 13.630 13.135 -4.932 1.00 86.94 608 ASP A O 1
ATOM 4405 N N . LEU A 1 609 ? 12.818 12.175 -3.067 1.00 86.44 609 LEU A N 1
ATOM 4406 C CA . LEU A 1 609 ? 12.882 13.366 -2.211 1.00 86.44 609 LEU A CA 1
ATOM 4407 C C . LEU A 1 609 ? 14.317 13.850 -1.936 1.00 86.44 609 LEU A C 1
ATOM 4409 O O . LEU A 1 609 ? 14.533 15.056 -1.783 1.00 86.44 609 LEU A O 1
ATOM 4413 N N . LEU A 1 610 ? 15.295 12.942 -1.863 1.00 85.31 610 LEU A N 1
ATOM 4414 C CA . LEU A 1 610 ? 16.719 13.286 -1.719 1.00 85.31 610 LEU A CA 1
ATOM 4415 C C . LEU A 1 610 ? 17.352 13.735 -3.047 1.00 85.31 610 LEU A C 1
ATOM 4417 O O . LEU A 1 610 ? 18.357 14.458 -3.049 1.00 85.31 610 LEU A O 1
ATOM 4421 N N . GLY A 1 611 ? 16.756 13.328 -4.170 1.00 82.12 611 GLY A N 1
ATOM 4422 C CA . GLY A 1 611 ? 17.228 13.616 -5.517 1.00 82.12 611 GLY A CA 1
ATOM 4423 C C . GLY A 1 611 ? 18.596 12.996 -5.828 1.00 82.12 611 GLY A C 1
ATOM 4424 O O . GLY A 1 611 ? 19.152 12.191 -5.085 1.00 82.12 611 GLY A O 1
ATOM 4425 N N . SER A 1 612 ? 19.198 13.406 -6.945 1.00 80.31 612 SER A N 1
ATOM 4426 C CA . SER A 1 612 ? 20.438 12.807 -7.463 1.00 80.31 612 SER A CA 1
ATOM 4427 C C . SER A 1 612 ? 21.726 13.266 -6.749 1.00 80.31 612 SER A C 1
ATOM 4429 O O . SER A 1 612 ? 22.772 13.391 -7.393 1.00 80.31 612 SER A O 1
ATOM 4431 N N . SER A 1 613 ? 21.670 13.603 -5.457 1.00 83.06 613 SER A N 1
ATOM 4432 C CA . SER A 1 613 ? 22.835 14.062 -4.687 1.00 83.06 613 SER A CA 1
ATOM 4433 C C . SER A 1 613 ? 23.600 12.864 -4.108 1.00 83.06 613 SER A C 1
ATOM 4435 O O . SER A 1 613 ? 23.063 12.190 -3.229 1.00 83.06 613 SER A O 1
ATOM 4437 N N . PRO A 1 614 ? 24.863 12.597 -4.508 1.00 79.38 614 PRO A N 1
ATOM 4438 C CA . PRO A 1 614 ? 25.588 11.407 -4.049 1.00 79.38 614 PRO A CA 1
ATOM 4439 C C . PRO A 1 614 ? 25.775 11.359 -2.529 1.00 79.38 614 PRO A C 1
ATOM 4441 O O . PRO A 1 614 ? 25.692 10.299 -1.928 1.00 79.38 614 PRO A O 1
ATOM 4444 N N . ALA A 1 615 ? 25.977 12.518 -1.894 1.00 79.38 615 ALA A N 1
ATOM 4445 C CA . ALA A 1 615 ? 26.121 12.616 -0.441 1.00 79.38 615 ALA A CA 1
ATOM 4446 C C . ALA A 1 615 ? 24.790 12.457 0.316 1.00 79.38 615 ALA A C 1
ATOM 4448 O O . ALA A 1 615 ? 24.809 12.164 1.506 1.00 79.38 615 ALA A O 1
ATOM 4449 N N . ALA A 1 616 ? 23.650 12.672 -0.352 1.00 79.06 616 ALA A N 1
ATOM 4450 C CA . ALA A 1 616 ? 22.333 12.427 0.227 1.00 79.06 616 ALA A CA 1
ATOM 4451 C C . ALA A 1 616 ? 21.938 10.952 0.082 1.00 79.06 616 ALA A C 1
ATOM 4453 O O . ALA A 1 616 ? 21.455 10.356 1.036 1.00 79.06 616 ALA A O 1
ATOM 4454 N N . LEU A 1 617 ? 22.215 10.349 -1.079 1.00 81.38 617 LEU A N 1
ATOM 4455 C CA . LEU A 1 617 ? 21.979 8.926 -1.328 1.00 81.38 617 LEU A CA 1
ATOM 4456 C C . LEU A 1 617 ? 22.879 8.033 -0.457 1.00 81.38 617 LEU A C 1
ATOM 4458 O O . LEU A 1 617 ? 22.396 7.040 0.065 1.00 81.38 617 LEU A O 1
ATOM 4462 N N . ALA A 1 618 ? 24.119 8.444 -0.170 1.00 81.88 618 ALA A N 1
ATOM 4463 C CA . ALA A 1 618 ? 25.003 7.737 0.766 1.00 81.88 618 ALA A CA 1
ATOM 4464 C C . ALA A 1 618 ? 24.482 7.665 2.224 1.00 81.88 618 ALA A C 1
ATOM 4466 O O . ALA A 1 618 ? 25.016 6.907 3.028 1.00 81.88 618 ALA A O 1
ATOM 4467 N N . LEU A 1 619 ? 23.451 8.443 2.592 1.00 79.88 619 LEU A N 1
ATOM 4468 C CA . LEU A 1 619 ? 22.758 8.301 3.886 1.00 79.88 619 LEU A CA 1
ATOM 4469 C C . LEU A 1 619 ? 21.759 7.134 3.898 1.00 79.88 619 LEU A C 1
ATOM 4471 O O . LEU A 1 619 ? 21.305 6.758 4.975 1.00 79.88 619 LEU A O 1
ATOM 4475 N N . LEU A 1 620 ? 21.397 6.592 2.730 1.00 82.69 620 LEU A N 1
ATOM 4476 C CA . LEU A 1 620 ? 20.557 5.399 2.604 1.00 82.69 620 LEU A CA 1
ATOM 4477 C C . LEU A 1 620 ? 21.376 4.115 2.826 1.00 82.69 620 LEU A C 1
ATOM 4479 O O . LEU A 1 620 ? 20.832 3.136 3.324 1.00 82.69 620 LEU A O 1
ATOM 4483 N N . ASP A 1 621 ? 22.678 4.145 2.514 1.00 82.31 621 ASP A N 1
ATOM 4484 C CA . ASP A 1 621 ? 23.592 3.007 2.690 1.00 82.31 621 ASP A CA 1
ATOM 4485 C C . ASP A 1 621 ? 23.954 2.753 4.170 1.00 82.31 621 ASP A C 1
ATOM 4487 O O . ASP A 1 621 ? 24.198 1.613 4.570 1.00 82.31 621 ASP A O 1
ATOM 4491 N N . ASP A 1 622 ? 23.989 3.798 5.013 1.00 87.31 622 ASP A N 1
ATOM 4492 C CA . ASP A 1 622 ? 24.178 3.643 6.462 1.00 87.31 622 ASP A CA 1
ATOM 4493 C C . ASP A 1 622 ? 22.838 3.405 7.167 1.00 87.31 622 ASP A C 1
ATOM 4495 O O . ASP A 1 622 ? 21.963 4.271 7.226 1.00 87.31 622 ASP A O 1
ATOM 4499 N N . HIS A 1 623 ? 22.701 2.225 7.768 1.00 85.88 623 HIS A N 1
ATOM 4500 C CA . HIS A 1 623 ? 21.447 1.785 8.368 1.00 85.88 623 HIS A CA 1
ATOM 4501 C C . HIS A 1 623 ? 20.926 2.700 9.500 1.00 85.88 623 HIS A C 1
ATOM 4503 O O . HIS A 1 623 ? 19.713 2.900 9.638 1.00 85.88 623 HIS A O 1
ATOM 4509 N N . TRP A 1 624 ? 21.813 3.282 10.314 1.00 88.06 624 TRP A N 1
ATOM 4510 C CA . TRP A 1 624 ? 21.406 4.150 11.425 1.00 88.06 624 TRP A CA 1
ATOM 4511 C C . TRP A 1 624 ? 21.041 5.555 10.940 1.00 88.06 624 TRP A C 1
ATOM 4513 O O . TRP A 1 624 ? 20.076 6.142 11.444 1.00 88.06 624 TRP A O 1
ATOM 4523 N N . ALA A 1 625 ? 21.763 6.074 9.945 1.00 89.06 625 ALA A N 1
ATOM 4524 C CA . ALA A 1 625 ? 21.427 7.316 9.259 1.00 89.06 625 ALA A CA 1
ATOM 4525 C C . ALA A 1 625 ? 20.072 7.203 8.546 1.00 89.06 625 ALA A C 1
ATOM 4527 O O . ALA A 1 625 ? 19.217 8.074 8.743 1.00 89.06 625 ALA A O 1
ATOM 4528 N N . TYR A 1 626 ? 19.838 6.101 7.825 1.00 90.00 626 TYR A N 1
ATOM 4529 C CA . TYR A 1 626 ? 18.549 5.781 7.217 1.00 90.00 626 TYR A CA 1
ATOM 4530 C C . TYR A 1 626 ? 17.429 5.757 8.268 1.00 90.00 626 TYR A C 1
ATOM 4532 O O . TYR A 1 626 ? 16.440 6.470 8.114 1.00 90.00 626 TYR A O 1
ATOM 4540 N N . CYS A 1 627 ? 17.589 5.034 9.386 1.00 91.12 627 CYS A N 1
ATOM 4541 C CA . CYS A 1 627 ? 16.568 4.991 10.444 1.00 91.12 627 CYS A CA 1
ATOM 4542 C C . CYS A 1 627 ? 16.247 6.380 11.023 1.00 91.12 627 CYS A C 1
ATOM 4544 O O . CYS A 1 627 ? 15.081 6.700 11.278 1.00 91.12 627 CYS A O 1
ATOM 4546 N N . GLY A 1 628 ? 17.268 7.220 11.223 1.00 91.81 628 GLY A N 1
ATOM 4547 C CA . GLY A 1 628 ? 17.091 8.601 11.675 1.00 91.81 628 GLY A CA 1
ATOM 4548 C C . GLY A 1 628 ? 16.346 9.466 10.653 1.00 91.81 628 GLY A C 1
ATOM 4549 O O . GLY A 1 628 ? 15.439 10.215 11.020 1.00 91.81 628 GLY A O 1
ATOM 4550 N N . LEU A 1 629 ? 16.686 9.331 9.371 1.00 92.31 629 LEU A N 1
ATOM 4551 C CA . LEU A 1 629 ? 16.042 10.044 8.270 1.00 92.31 629 LEU A CA 1
ATOM 4552 C C . LEU A 1 629 ? 14.587 9.594 8.072 1.00 92.31 629 LEU A C 1
ATOM 4554 O O . LEU A 1 629 ? 13.693 10.439 8.002 1.00 92.31 629 LEU A O 1
ATOM 4558 N N . ALA A 1 630 ? 14.329 8.287 8.079 1.00 93.81 630 ALA A N 1
ATOM 4559 C CA . ALA A 1 630 ? 12.993 7.710 8.003 1.00 93.81 630 ALA A CA 1
ATOM 4560 C C . ALA A 1 630 ? 12.102 8.221 9.146 1.00 93.81 630 ALA A C 1
ATOM 4562 O O . ALA A 1 630 ? 10.984 8.675 8.904 1.00 93.81 630 ALA A O 1
ATOM 4563 N N . ALA A 1 631 ? 12.611 8.260 10.384 1.00 93.94 631 ALA A N 1
ATOM 4564 C CA . ALA A 1 631 ? 11.884 8.820 11.525 1.00 93.94 631 ALA A CA 1
ATOM 4565 C C . ALA A 1 631 ? 11.549 10.319 11.357 1.00 93.94 631 ALA A C 1
ATOM 4567 O O . ALA A 1 631 ? 10.460 10.751 11.746 1.00 93.94 631 ALA A O 1
ATOM 4568 N N . LEU A 1 632 ? 12.445 11.114 10.755 1.00 94.56 632 LEU A N 1
ATOM 4569 C CA . LEU A 1 632 ? 12.189 12.527 10.445 1.00 94.56 632 LEU A CA 1
ATOM 4570 C C . LEU A 1 632 ? 11.105 12.692 9.369 1.00 94.56 632 LEU A C 1
ATOM 4572 O O . LEU A 1 632 ? 10.198 13.508 9.545 1.00 94.56 632 LEU A O 1
ATOM 4576 N N . VAL A 1 633 ? 11.163 11.904 8.293 1.00 95.62 633 VAL A N 1
ATOM 4577 C CA . VAL A 1 633 ? 10.189 11.923 7.183 1.00 95.62 633 VAL A CA 1
ATOM 4578 C C . VAL A 1 633 ? 8.804 11.488 7.667 1.00 95.62 633 VAL A C 1
ATOM 4580 O O . VAL A 1 633 ? 7.818 12.192 7.443 1.00 95.62 633 VAL A O 1
ATOM 4583 N N . LEU A 1 634 ? 8.741 10.402 8.439 1.00 96.56 634 LEU A N 1
ATOM 4584 C CA . LEU A 1 634 ? 7.526 9.904 9.087 1.00 96.56 634 LEU A CA 1
ATOM 4585 C C . LEU A 1 634 ? 6.876 10.941 10.026 1.00 96.56 634 LEU A C 1
ATOM 4587 O O . LEU A 1 634 ? 5.650 11.000 10.135 1.00 96.56 634 LEU A O 1
ATOM 4591 N N . ALA A 1 635 ? 7.676 11.782 10.689 1.00 94.88 635 ALA A N 1
ATOM 4592 C CA . ALA A 1 635 ? 7.189 12.848 11.567 1.00 94.88 635 ALA A CA 1
ATOM 4593 C C . ALA A 1 635 ? 6.852 14.166 10.835 1.00 94.88 635 ALA A C 1
ATOM 4595 O O . ALA A 1 635 ? 6.111 14.996 11.381 1.00 94.88 635 ALA A O 1
ATOM 4596 N N . ALA A 1 636 ? 7.370 14.381 9.620 1.00 95.12 636 ALA A N 1
ATOM 4597 C CA . ALA A 1 636 ? 7.330 15.671 8.930 1.00 95.12 636 ALA A CA 1
ATOM 4598 C C . ALA A 1 636 ? 5.910 16.247 8.717 1.00 95.12 636 ALA A C 1
ATOM 4600 O O . ALA A 1 636 ? 5.723 17.432 9.018 1.00 95.12 636 ALA A O 1
ATOM 4601 N N . PRO A 1 637 ? 4.875 15.476 8.310 1.00 94.69 637 PRO A N 1
ATOM 4602 C CA . PRO A 1 637 ? 3.521 16.019 8.145 1.00 94.69 637 PRO A CA 1
ATOM 4603 C C . PRO A 1 637 ? 2.918 16.541 9.459 1.00 94.69 637 PRO A C 1
ATOM 4605 O O . PRO A 1 637 ? 2.271 17.591 9.488 1.00 94.69 637 PRO A O 1
ATOM 4608 N N . GLY A 1 638 ? 3.172 15.841 10.571 1.00 91.81 638 GLY A N 1
ATOM 4609 C CA . GLY A 1 638 ? 2.731 16.260 11.904 1.00 91.81 638 GLY A CA 1
ATOM 4610 C C . GLY A 1 638 ? 3.494 17.488 12.411 1.00 91.81 638 GLY A C 1
ATOM 4611 O O . GLY A 1 638 ? 2.890 18.405 12.978 1.00 91.81 638 GLY A O 1
ATOM 4612 N N . ALA A 1 639 ? 4.805 17.546 12.157 1.00 92.12 639 ALA A N 1
ATOM 4613 C CA . ALA A 1 639 ? 5.647 18.691 12.496 1.00 92.12 639 ALA A CA 1
ATOM 4614 C C . ALA A 1 639 ? 5.246 19.958 11.716 1.00 92.12 639 ALA A C 1
ATOM 4616 O O . ALA A 1 639 ? 5.134 21.032 12.311 1.00 92.12 639 ALA A O 1
ATOM 4617 N N . ALA A 1 640 ? 4.943 19.832 10.419 1.00 91.44 640 ALA A N 1
ATOM 4618 C CA . ALA A 1 640 ? 4.456 20.932 9.586 1.00 91.44 640 ALA A CA 1
ATOM 4619 C C . ALA A 1 640 ? 3.135 21.518 10.118 1.00 91.44 640 ALA A C 1
ATOM 4621 O O . ALA A 1 640 ? 2.988 22.742 10.212 1.00 91.44 640 ALA A O 1
ATOM 4622 N N . LEU A 1 641 ? 2.197 20.664 10.549 1.00 90.25 641 LEU A N 1
ATOM 4623 C CA . LEU A 1 641 ? 0.959 21.123 11.181 1.00 90.25 641 LEU A CA 1
ATOM 4624 C C . LEU A 1 641 ? 1.212 21.839 12.517 1.00 90.25 641 LEU A C 1
ATOM 4626 O O . LEU A 1 641 ? 0.628 22.897 12.771 1.00 90.25 641 LEU A O 1
ATOM 4630 N N . ALA A 1 642 ? 2.090 21.296 13.363 1.00 88.19 642 ALA A N 1
ATOM 4631 C CA . ALA A 1 642 ? 2.451 21.922 14.634 1.00 88.19 642 ALA A CA 1
ATOM 4632 C C . ALA A 1 642 ? 3.097 23.308 14.430 1.00 88.19 642 ALA A C 1
ATOM 4634 O O . ALA A 1 642 ? 2.743 24.261 15.130 1.00 88.19 642 ALA A O 1
ATOM 4635 N N . ALA A 1 643 ? 3.975 23.447 13.431 1.00 88.19 643 ALA A N 1
ATOM 4636 C CA . ALA A 1 643 ? 4.607 24.713 13.066 1.00 88.19 643 ALA A CA 1
ATOM 4637 C C . ALA A 1 643 ? 3.590 25.750 12.550 1.00 88.19 643 ALA A C 1
ATOM 4639 O O . ALA A 1 643 ? 3.592 26.896 13.005 1.00 88.19 643 ALA A O 1
ATOM 4640 N N . ALA A 1 644 ? 2.664 25.355 11.669 1.00 86.75 644 ALA A N 1
ATOM 4641 C CA . ALA A 1 644 ? 1.610 26.246 11.178 1.00 86.75 644 ALA A CA 1
ATOM 4642 C C . ALA A 1 644 ? 0.658 26.707 12.299 1.00 86.75 644 ALA A C 1
ATOM 4644 O O . ALA A 1 644 ? 0.272 27.879 12.352 1.00 86.75 644 ALA A O 1
ATOM 4645 N N . HIS A 1 645 ? 0.318 25.816 13.236 1.00 84.38 645 HIS A N 1
ATOM 4646 C CA . HIS A 1 645 ? -0.462 26.164 14.425 1.00 84.38 645 HIS A CA 1
ATOM 4647 C C . HIS A 1 645 ? 0.282 27.161 15.333 1.00 84.38 645 HIS A C 1
ATOM 4649 O O . HIS A 1 645 ? -0.314 28.136 15.805 1.00 84.38 645 HIS A O 1
ATOM 4655 N N . ALA A 1 646 ? 1.587 26.964 15.547 1.00 83.81 646 ALA A N 1
ATOM 4656 C CA . ALA A 1 646 ? 2.428 27.900 16.294 1.00 83.81 646 ALA A CA 1
ATOM 4657 C C . ALA A 1 646 ? 2.484 29.286 15.620 1.00 83.81 646 ALA A C 1
ATOM 4659 O O . ALA A 1 646 ? 2.321 30.302 16.296 1.00 83.81 646 ALA A O 1
ATOM 4660 N N . ALA A 1 647 ? 2.614 29.341 14.291 1.00 84.19 647 ALA A N 1
ATOM 4661 C CA . ALA A 1 647 ? 2.602 30.596 13.538 1.00 84.19 647 ALA A CA 1
ATOM 4662 C C . ALA A 1 647 ? 1.257 31.342 13.656 1.00 84.19 647 ALA A C 1
ATOM 4664 O O . ALA A 1 647 ? 1.232 32.526 13.996 1.00 84.19 647 ALA A O 1
ATOM 4665 N N . VAL A 1 648 ? 0.125 30.657 13.447 1.00 78.62 648 VAL A N 1
ATOM 4666 C CA . VAL A 1 648 ? -1.209 31.285 13.537 1.00 78.62 648 VAL A CA 1
ATOM 4667 C C . VAL A 1 648 ? -1.541 31.728 14.965 1.00 78.62 648 VAL A C 1
ATOM 4669 O O . VAL A 1 648 ? -2.138 32.789 15.153 1.00 78.62 648 VAL A O 1
ATOM 4672 N N . THR A 1 649 ? -1.119 30.981 15.989 1.00 74.38 649 THR A N 1
ATOM 4673 C CA . THR A 1 649 ? -1.301 31.414 17.385 1.00 74.38 649 THR A CA 1
ATOM 4674 C C . THR A 1 649 ? -0.408 32.602 17.750 1.00 74.38 649 THR A C 1
ATOM 4676 O O . THR A 1 649 ? -0.906 33.536 18.378 1.00 74.38 649 THR A O 1
ATOM 4679 N N . ALA A 1 650 ? 0.849 32.641 17.294 1.00 77.62 650 ALA A N 1
ATOM 4680 C CA . ALA A 1 650 ? 1.737 33.791 17.488 1.00 77.62 650 ALA A CA 1
ATOM 4681 C C . ALA A 1 650 ? 1.205 35.076 16.823 1.00 77.62 650 ALA A C 1
ATOM 4683 O O . ALA A 1 650 ? 1.295 36.150 17.417 1.00 77.62 650 ALA A O 1
ATOM 4684 N N . LEU A 1 651 ? 0.604 34.966 15.632 1.00 73.75 651 LEU A N 1
ATOM 4685 C CA . LEU A 1 651 ? -0.021 36.090 14.923 1.00 73.75 651 LEU A CA 1
ATOM 4686 C C . LEU A 1 651 ? -1.360 36.523 15.550 1.00 73.75 651 LEU A C 1
ATOM 4688 O O . LEU A 1 651 ? -1.663 37.713 15.597 1.00 73.75 651 LEU A O 1
ATOM 4692 N N . GLY A 1 652 ? -2.163 35.573 16.042 1.00 66.00 652 GLY A N 1
ATOM 4693 C CA . GLY A 1 652 ? -3.489 35.841 16.611 1.00 66.00 652 GLY A CA 1
ATOM 4694 C C . GLY A 1 652 ? -3.476 36.453 18.017 1.00 66.00 652 GLY A C 1
ATOM 4695 O O . GLY A 1 652 ? -4.433 37.129 18.396 1.00 66.00 652 GLY A O 1
ATOM 4696 N N . SER A 1 653 ? -2.411 36.249 18.798 1.00 55.50 653 SER A N 1
ATOM 4697 C CA . SER A 1 653 ? -2.221 36.899 20.101 1.00 55.50 653 SER A CA 1
ATOM 4698 C C . SER A 1 653 ? -1.092 37.925 20.039 1.00 55.50 653 SER A C 1
ATOM 4700 O O . SER A 1 653 ? 0.076 37.572 20.207 1.00 55.50 653 SER A O 1
ATOM 4702 N N . GLY A 1 654 ? -1.437 39.200 19.842 1.00 49.62 654 GLY A N 1
ATOM 4703 C CA . GLY A 1 654 ? -0.467 40.296 19.769 1.00 49.62 654 GLY A CA 1
ATOM 4704 C C . GLY A 1 654 ? 0.490 40.322 20.968 1.00 49.62 654 GLY A C 1
ATOM 4705 O O . GLY A 1 654 ? 0.109 40.699 22.074 1.00 49.62 654 GLY A O 1
ATOM 4706 N N . GLY A 1 655 ? 1.737 39.893 20.751 1.00 46.88 655 GLY A N 1
ATOM 4707 C CA . GLY A 1 655 ? 2.869 39.994 21.681 1.00 46.88 655 GLY A CA 1
ATOM 4708 C C . GLY A 1 655 ? 2.804 39.201 23.000 1.00 46.88 655 GLY A C 1
ATOM 4709 O O . GLY A 1 655 ? 3.824 39.100 23.681 1.00 46.88 655 GLY A O 1
ATOM 4710 N N . SER A 1 656 ? 1.664 38.627 23.405 1.00 53.72 656 SER A N 1
ATOM 4711 C CA . SER A 1 656 ? 1.523 38.074 24.766 1.00 53.72 656 SER A CA 1
ATOM 4712 C C . SER A 1 656 ? 2.154 36.689 24.966 1.00 53.72 656 SER A C 1
ATOM 4714 O O . SER A 1 656 ? 2.502 36.344 26.094 1.00 53.72 656 SER A O 1
ATOM 4716 N N . VAL A 1 657 ? 2.337 35.896 23.903 1.00 50.88 657 VAL A N 1
ATOM 4717 C CA . VAL A 1 657 ? 2.933 34.544 23.994 1.00 50.88 657 VAL A CA 1
ATOM 4718 C C . VAL A 1 657 ? 4.397 34.593 24.432 1.00 50.88 657 VAL A C 1
ATOM 4720 O O . VAL A 1 657 ? 4.788 33.804 25.288 1.00 50.88 657 VAL A O 1
ATOM 4723 N N . LEU A 1 658 ? 5.176 35.575 23.963 1.00 43.41 658 LEU A N 1
ATOM 4724 C CA . LEU A 1 658 ? 6.573 35.752 24.382 1.00 43.41 658 LEU A CA 1
ATOM 4725 C C . LEU A 1 658 ? 6.694 35.989 25.901 1.00 43.41 658 LEU A C 1
ATOM 4727 O O . LEU A 1 658 ? 7.643 35.535 26.530 1.00 43.41 658 LEU A O 1
ATOM 4731 N N . ARG A 1 659 ? 5.687 36.627 26.514 1.00 42.34 659 ARG A N 1
ATOM 4732 C CA . ARG A 1 659 ? 5.630 36.865 27.966 1.00 42.34 659 ARG A CA 1
ATOM 4733 C C . ARG A 1 659 ? 5.226 35.620 28.768 1.00 42.34 659 ARG A C 1
ATOM 4735 O O . ARG A 1 659 ? 5.605 35.512 29.925 1.00 42.34 659 ARG A O 1
ATOM 4742 N N . SER A 1 660 ? 4.494 34.686 28.156 1.00 44.59 660 SER A N 1
ATOM 4743 C CA . SER A 1 660 ? 4.107 33.404 28.770 1.00 44.59 660 SER A CA 1
ATOM 4744 C C . SER A 1 660 ? 5.176 32.318 28.616 1.00 44.59 660 SER A C 1
ATOM 4746 O O . SER A 1 660 ? 5.200 31.391 29.418 1.00 44.59 660 SER A O 1
ATOM 4748 N N 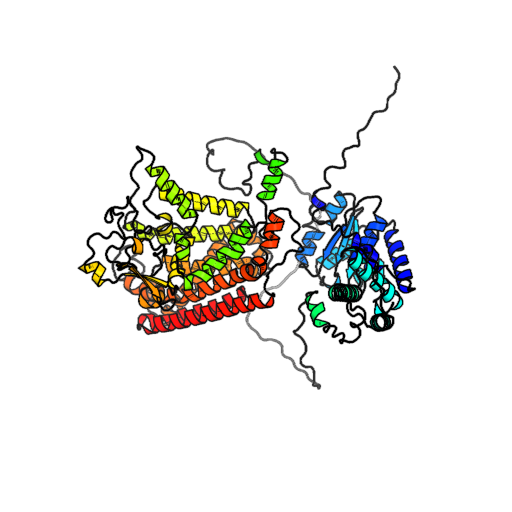. LEU A 1 661 ? 6.039 32.411 27.599 1.00 44.97 661 LEU A N 1
ATOM 4749 C CA . LEU A 1 661 ? 7.198 31.525 27.431 1.00 44.97 661 LEU A CA 1
ATOM 4750 C C . LEU A 1 661 ? 8.349 31.893 28.381 1.00 44.97 661 LEU A C 1
ATOM 4752 O O . LEU A 1 661 ? 9.112 31.023 28.773 1.00 44.97 661 LEU A O 1
ATOM 4756 N N . LEU A 1 662 ? 8.438 33.160 28.802 1.00 47.25 662 LEU A N 1
ATOM 4757 C CA . LEU A 1 662 ? 9.414 33.635 29.791 1.00 47.25 662 LEU A CA 1
ATOM 4758 C C . LEU A 1 662 ? 8.989 33.417 31.258 1.00 47.25 662 LEU A C 1
ATOM 4760 O O . LEU A 1 662 ? 9.748 33.762 32.156 1.00 47.25 662 LEU A O 1
ATOM 4764 N N . SER A 1 663 ? 7.807 32.844 31.519 1.00 38.50 663 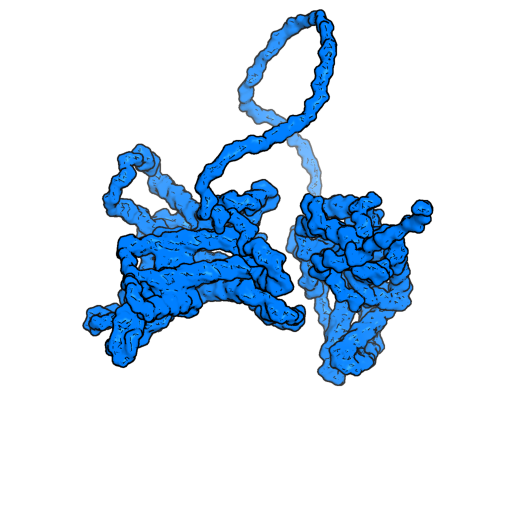SER A N 1
ATOM 4765 C CA . SER A 1 663 ? 7.340 32.495 32.874 1.00 38.50 663 SER A CA 1
ATOM 4766 C C . SER A 1 663 ? 7.221 30.980 33.093 1.00 38.50 663 SER A C 1
ATOM 4768 O O . SER A 1 663 ? 6.382 30.528 33.871 1.00 38.50 663 SER A O 1
ATOM 4770 N N . SER A 1 664 ? 8.017 30.175 32.381 1.00 38.09 664 SER A N 1
ATOM 4771 C CA . SER A 1 664 ? 8.040 28.715 32.526 1.00 38.09 664 SER A CA 1
ATOM 4772 C C . SER A 1 664 ? 8.870 28.271 33.738 1.00 38.09 664 SER A C 1
ATOM 4774 O O . SER A 1 664 ? 9.901 27.613 33.597 1.00 38.09 664 SER A O 1
ATOM 4776 N N . SER A 1 665 ? 8.399 28.617 34.932 1.00 34.62 665 SER A N 1
ATOM 4777 C CA . SER A 1 665 ? 8.827 28.026 36.201 1.00 34.62 665 SER A CA 1
ATOM 4778 C C . SER A 1 665 ? 7.601 27.451 36.909 1.00 34.62 665 SER A C 1
ATOM 4780 O O . SER A 1 665 ? 7.157 28.006 37.902 1.00 34.62 665 SER A O 1
ATOM 4782 N N . ASP A 1 666 ? 7.020 26.410 36.307 1.00 32.31 666 ASP A N 1
ATOM 4783 C CA . ASP A 1 666 ? 6.068 25.462 36.911 1.00 32.31 666 ASP A CA 1
ATOM 4784 C C . ASP A 1 666 ? 5.853 24.312 35.908 1.00 32.31 666 ASP A C 1
ATOM 4786 O O . ASP A 1 666 ? 4.845 24.208 35.201 1.00 32.31 666 ASP A O 1
ATOM 4790 N N . ALA A 1 667 ? 6.875 23.464 35.790 1.00 43.03 667 ALA A N 1
ATOM 4791 C CA . ALA A 1 667 ? 6.695 22.115 35.272 1.00 43.03 667 ALA A CA 1
ATOM 4792 C C . ALA A 1 667 ? 6.212 21.225 36.431 1.00 43.03 667 ALA A C 1
ATOM 4794 O O . ALA A 1 667 ? 6.695 21.367 37.546 1.00 43.03 667 ALA A O 1
ATOM 4795 N N . GLU A 1 668 ? 5.289 20.305 36.139 1.00 36.44 668 GLU A N 1
ATOM 4796 C CA . GLU A 1 668 ? 4.713 19.323 37.079 1.00 36.44 668 GLU A CA 1
ATOM 4797 C C . GLU A 1 668 ? 3.720 19.827 38.151 1.00 36.44 668 GLU A C 1
ATOM 4799 O O . GLU A 1 668 ? 3.968 19.764 39.349 1.00 36.44 668 GLU A O 1
ATOM 4804 N N . ALA A 1 669 ? 2.489 20.141 37.727 1.00 29.11 669 ALA A N 1
ATOM 4805 C CA . ALA A 1 669 ? 1.283 19.783 38.488 1.00 29.11 669 ALA A CA 1
ATOM 4806 C C . ALA A 1 669 ? 0.063 19.664 37.553 1.00 29.11 669 ALA A C 1
ATOM 4808 O O . ALA A 1 669 ? -0.120 20.459 36.630 1.00 29.11 669 ALA A O 1
ATOM 4809 N N . GLY A 1 670 ? -0.779 18.648 37.758 1.00 34.69 670 GLY A N 1
ATOM 4810 C CA . GLY A 1 670 ? -1.971 18.425 36.933 1.00 34.69 670 GLY A CA 1
ATOM 4811 C C . GLY A 1 670 ? -3.164 19.303 37.331 1.00 34.69 670 GLY A C 1
ATOM 4812 O O . GLY A 1 670 ? -3.306 19.684 38.487 1.00 34.69 670 GLY A O 1
ATOM 4813 N N . GLY A 1 671 ? -4.086 19.551 36.391 1.00 29.81 671 GLY A N 1
ATOM 4814 C CA . GLY A 1 671 ? -5.408 20.100 36.722 1.00 29.81 671 GLY A CA 1
ATOM 4815 C C . GLY A 1 671 ? -6.050 20.973 35.644 1.00 29.81 671 GLY A C 1
ATOM 4816 O O . GLY A 1 671 ? -5.750 22.155 35.553 1.00 29.81 671 GLY A O 1
ATOM 4817 N N . LEU A 1 672 ? -6.993 20.392 34.886 1.00 32.81 672 LEU A N 1
ATOM 4818 C CA . LEU A 1 672 ? -8.139 21.010 34.174 1.00 32.81 672 LEU A CA 1
ATOM 4819 C C . LEU A 1 672 ? -7.917 22.164 33.158 1.00 32.81 672 LEU A C 1
ATOM 4821 O O . LEU A 1 672 ? -8.629 22.211 32.155 1.00 32.81 672 LEU A O 1
ATOM 4825 N N . VAL A 1 673 ? -6.941 23.057 33.324 1.00 36.22 673 VAL A N 1
ATOM 4826 C CA . VAL A 1 673 ? -6.721 24.234 32.461 1.00 36.22 673 VAL A CA 1
ATOM 4827 C C . VAL A 1 673 ? -6.015 23.860 31.149 1.00 36.22 673 VAL A C 1
ATOM 4829 O O . VAL A 1 673 ? -6.378 24.356 30.080 1.00 36.22 673 VAL A O 1
ATOM 4832 N N . GLY A 1 674 ? -5.070 22.912 31.188 1.00 32.62 674 GLY A N 1
ATOM 4833 C CA . GLY A 1 674 ? -4.372 22.415 29.991 1.00 32.62 674 GLY A CA 1
ATOM 4834 C C . GLY A 1 674 ? -5.272 21.644 29.011 1.00 32.62 674 GLY A C 1
ATOM 4835 O O . GLY A 1 674 ? -5.055 21.691 27.799 1.00 32.62 674 GLY A O 1
ATOM 4836 N N . ALA A 1 675 ? -6.326 20.991 29.512 1.00 34.00 675 ALA A N 1
ATOM 4837 C CA . ALA A 1 675 ? -7.278 20.238 28.691 1.00 34.00 675 ALA A CA 1
ATOM 4838 C C . ALA A 1 675 ? -8.145 21.155 27.805 1.00 34.00 675 ALA A C 1
ATOM 4840 O O . ALA A 1 675 ? -8.453 20.814 26.664 1.00 34.00 675 ALA A O 1
ATOM 4841 N N . ALA A 1 676 ? -8.482 22.356 28.287 1.00 36.31 676 ALA A N 1
ATOM 4842 C CA . ALA A 1 676 ? -9.374 23.287 27.594 1.00 36.31 676 ALA A CA 1
ATOM 4843 C C . ALA A 1 676 ? -8.742 24.013 26.384 1.00 36.31 676 ALA A C 1
ATOM 4845 O O . ALA A 1 676 ? -9.478 24.604 25.587 1.00 36.31 676 ALA A O 1
ATOM 4846 N N . ARG A 1 677 ? -7.404 23.984 26.240 1.00 45.38 677 ARG A N 1
ATOM 4847 C CA . ARG A 1 677 ? -6.673 24.564 25.092 1.00 45.38 677 ARG A CA 1
ATOM 4848 C C . ARG A 1 677 ? -6.398 23.571 23.955 1.00 45.38 677 ARG A C 1
ATOM 4850 O O . ARG A 1 677 ? -6.258 24.013 22.821 1.00 45.38 677 ARG A O 1
ATOM 4857 N N . ARG A 1 678 ? -6.315 22.261 24.228 1.00 50.31 678 ARG A N 1
ATOM 4858 C CA . ARG A 1 678 ? -5.847 21.249 23.250 1.00 50.31 678 ARG A CA 1
ATOM 4859 C C . ARG A 1 678 ? -6.944 20.641 22.363 1.00 50.31 678 ARG A C 1
ATOM 4861 O O . ARG A 1 678 ? -6.631 19.989 21.374 1.00 50.31 678 ARG A O 1
ATOM 4868 N N . THR A 1 679 ? -8.219 20.869 22.676 1.00 59.91 679 THR A N 1
ATOM 4869 C CA . THR A 1 679 ? -9.355 20.265 21.960 1.00 59.91 679 THR A CA 1
ATOM 4870 C C . THR A 1 679 ? -9.593 20.725 20.510 1.00 59.91 679 THR A C 1
ATOM 4872 O O . THR A 1 679 ? -9.915 19.848 19.710 1.00 59.91 679 THR A O 1
ATOM 4875 N N . PRO A 1 680 ? -9.448 22.010 20.099 1.00 72.38 680 PRO A N 1
ATOM 4876 C CA . PRO A 1 680 ? -9.809 22.413 18.736 1.00 72.38 680 PRO A CA 1
ATOM 4877 C C . PRO A 1 680 ? -8.826 21.872 17.689 1.00 72.38 680 PRO A C 1
ATOM 4879 O O . PRO A 1 680 ? -9.273 21.225 16.747 1.00 72.38 680 PRO A O 1
ATOM 4882 N N . LEU A 1 681 ? -7.513 22.042 17.902 1.00 80.94 681 LEU A N 1
ATOM 4883 C CA . LEU A 1 681 ? -6.454 21.521 17.024 1.00 80.94 681 LEU A CA 1
ATOM 4884 C C . LEU A 1 681 ? -6.625 20.013 16.792 1.00 80.94 681 LEU A C 1
ATOM 4886 O O . LEU A 1 681 ? -6.754 19.564 15.657 1.00 80.94 681 LEU A O 1
ATOM 4890 N N . LEU A 1 682 ? -6.712 19.239 17.880 1.00 84.62 682 LEU A N 1
ATOM 4891 C CA . LEU A 1 682 ? -6.787 17.782 17.805 1.00 84.62 682 LEU A CA 1
ATOM 4892 C C . LEU A 1 682 ? -8.065 17.290 17.108 1.00 84.62 682 LEU A C 1
ATOM 4894 O O . LEU A 1 682 ? -8.006 16.336 16.340 1.00 84.62 682 LEU A O 1
ATOM 4898 N N . SER A 1 683 ? -9.207 17.953 17.328 1.00 85.31 683 SER A N 1
ATOM 4899 C CA . SER A 1 683 ? -10.459 17.612 16.635 1.00 85.31 683 SER A CA 1
ATOM 4900 C C . SER A 1 683 ? -10.434 17.931 15.137 1.00 85.31 683 SER A C 1
ATOM 4902 O O . SER A 1 683 ? -11.094 17.249 14.356 1.00 85.31 683 SER A O 1
ATOM 4904 N N . MET A 1 684 ? -9.654 18.930 14.713 1.00 89.19 684 MET A N 1
ATOM 4905 C CA . MET A 1 684 ? -9.528 19.309 13.304 1.00 89.19 684 MET A CA 1
ATOM 4906 C C . MET A 1 684 ? -8.527 18.431 12.542 1.00 89.19 684 MET A C 1
ATOM 4908 O O . MET A 1 684 ? -8.680 18.284 11.331 1.00 89.19 684 MET A O 1
ATOM 4912 N N . CYS A 1 685 ? -7.593 17.746 13.215 1.00 92.25 685 CYS A N 1
ATOM 4913 C CA . CYS A 1 685 ? -6.733 16.730 12.587 1.00 92.25 685 CYS A CA 1
ATOM 4914 C C . CYS A 1 685 ? -7.533 15.623 11.871 1.00 92.25 685 CYS A C 1
ATOM 4916 O O . CYS A 1 685 ? -7.109 15.137 10.829 1.00 92.25 685 CYS A O 1
ATOM 4918 N N . TYR A 1 686 ? -8.730 15.273 12.353 1.00 92.94 686 TYR A N 1
ATOM 4919 C CA . TYR A 1 686 ? -9.580 14.247 11.727 1.00 92.94 686 TYR A CA 1
ATOM 4920 C C . TYR A 1 686 ? -10.135 14.667 10.356 1.00 92.94 686 TYR A C 1
ATOM 4922 O O . TYR A 1 686 ? -10.598 13.813 9.601 1.00 92.94 686 TYR A O 1
ATOM 4930 N N . SER A 1 687 ? -10.023 15.948 9.980 1.00 94.62 687 SER A N 1
ATOM 4931 C CA . SER A 1 687 ? -10.317 16.389 8.612 1.00 94.62 687 SER A CA 1
ATOM 4932 C C . SER A 1 687 ? -9.358 15.825 7.562 1.00 94.62 687 SER A C 1
ATOM 4934 O O . SER A 1 687 ? -9.742 15.733 6.403 1.00 94.62 687 SER A O 1
ATOM 4936 N N . TYR A 1 688 ? -8.163 15.366 7.950 1.00 96.94 688 TYR A N 1
ATOM 4937 C CA . TYR A 1 688 ? -7.166 14.804 7.034 1.00 96.94 688 TYR A CA 1
ATOM 4938 C C . TYR A 1 688 ? -7.419 13.320 6.715 1.00 96.94 688 TYR A C 1
ATOM 4940 O O . TYR A 1 688 ? -6.796 12.799 5.799 1.00 96.94 688 TYR A O 1
ATOM 4948 N N . VAL A 1 689 ? -8.333 12.631 7.418 1.00 96.88 689 VAL A N 1
ATOM 4949 C CA . VAL A 1 689 ? -8.579 11.184 7.225 1.00 96.88 689 VAL A CA 1
ATOM 4950 C C . VAL A 1 689 ? -8.926 10.818 5.767 1.00 96.88 689 VAL A C 1
ATOM 4952 O O . VAL A 1 689 ? -8.319 9.869 5.272 1.00 96.88 689 VAL A O 1
ATOM 4955 N N . PRO A 1 690 ? -9.810 11.544 5.042 1.00 97.44 690 PRO A N 1
ATOM 4956 C CA . PRO A 1 690 ? -10.048 11.294 3.616 1.00 97.44 690 PRO A CA 1
ATOM 4957 C C . PRO A 1 690 ? -8.808 11.492 2.730 1.00 97.44 690 PRO A C 1
ATOM 4959 O O . PRO A 1 690 ? -8.554 10.658 1.866 1.00 97.44 690 PRO A O 1
ATOM 4962 N N . LEU A 1 691 ? -8.026 12.557 2.945 1.00 97.62 691 LEU A N 1
ATOM 4963 C CA . LEU A 1 691 ? -6.807 12.835 2.178 1.00 97.62 691 LEU A CA 1
ATOM 4964 C C . LEU A 1 691 ? -5.720 11.779 2.414 1.00 97.62 691 LEU A C 1
ATOM 4966 O O . LEU A 1 691 ? -5.149 11.294 1.445 1.00 97.62 691 LEU A O 1
ATOM 4970 N N . VAL A 1 692 ? -5.461 11.393 3.670 1.00 97.88 692 VAL A N 1
ATOM 4971 C CA . VAL A 1 692 ? -4.477 10.342 3.993 1.00 97.88 692 VAL A CA 1
ATOM 4972 C C . VAL A 1 692 ? -4.904 9.013 3.374 1.00 97.88 692 VAL A C 1
ATOM 4974 O O . VAL A 1 692 ? -4.109 8.384 2.689 1.00 97.88 692 VAL A O 1
ATOM 4977 N N . TRP A 1 693 ? -6.173 8.620 3.543 1.00 97.62 693 TRP A N 1
ATOM 4978 C CA . TRP A 1 693 ? -6.718 7.410 2.920 1.00 97.62 693 TRP A CA 1
ATOM 4979 C C . TRP A 1 693 ? -6.526 7.411 1.397 1.00 97.62 693 TRP A C 1
ATOM 4981 O O . TRP A 1 693 ? -6.056 6.423 0.835 1.00 97.62 693 TRP A O 1
ATOM 4991 N N . ALA A 1 694 ? -6.855 8.525 0.738 1.00 97.81 694 ALA A N 1
ATOM 4992 C CA . ALA A 1 694 ? -6.738 8.656 -0.707 1.00 97.81 694 ALA A CA 1
ATOM 4993 C C . ALA A 1 694 ? -5.281 8.649 -1.188 1.00 97.81 694 ALA A C 1
ATOM 4995 O O . ALA A 1 694 ? -5.002 8.057 -2.223 1.00 97.81 694 ALA A O 1
ATOM 4996 N N . ALA A 1 695 ? -4.358 9.266 -0.444 1.00 97.50 695 ALA A N 1
ATOM 4997 C CA . ALA A 1 695 ? -2.934 9.278 -0.768 1.00 97.50 695 ALA A CA 1
ATOM 4998 C C . ALA A 1 695 ? -2.297 7.890 -0.622 1.00 97.50 695 ALA A C 1
ATOM 5000 O O . ALA A 1 695 ? -1.606 7.436 -1.532 1.00 97.50 695 ALA A O 1
ATOM 5001 N N . THR A 1 696 ? -2.591 7.178 0.471 1.00 96.62 696 THR A N 1
ATOM 5002 C CA . THR A 1 696 ? -2.125 5.797 0.656 1.00 96.62 696 THR A CA 1
ATOM 5003 C C . THR A 1 696 ? -2.711 4.867 -0.411 1.00 96.62 696 THR A C 1
ATOM 5005 O O . THR A 1 696 ? -1.980 4.063 -0.982 1.00 96.62 696 THR A O 1
ATOM 5008 N N . LEU A 1 697 ? -4.001 5.000 -0.743 1.00 97.00 697 LEU A N 1
ATOM 5009 C CA . LEU A 1 697 ? -4.611 4.222 -1.826 1.00 97.00 697 LEU A CA 1
ATOM 5010 C C . LEU A 1 697 ? -4.047 4.594 -3.207 1.00 97.00 697 LEU A C 1
ATOM 5012 O O . LEU A 1 697 ? -3.901 3.707 -4.037 1.00 97.00 697 LEU A O 1
ATOM 5016 N N . ALA A 1 698 ? -3.717 5.864 -3.464 1.00 96.88 698 ALA A N 1
ATOM 5017 C CA . ALA A 1 698 ? -3.103 6.291 -4.720 1.00 96.88 698 ALA A CA 1
ATOM 5018 C C . ALA A 1 698 ? -1.725 5.639 -4.910 1.00 96.88 698 ALA A C 1
ATOM 5020 O O . ALA A 1 698 ? -1.513 4.991 -5.934 1.00 96.88 698 ALA A O 1
ATOM 5021 N N . TYR A 1 699 ? -0.844 5.707 -3.906 1.00 94.94 699 TYR A N 1
ATOM 5022 C CA . TYR A 1 699 ? 0.449 5.011 -3.928 1.00 94.94 699 TYR A CA 1
ATOM 5023 C C . TYR A 1 699 ? 0.276 3.513 -4.252 1.00 94.94 699 TYR A C 1
ATOM 5025 O O . TYR A 1 699 ? 0.775 3.019 -5.259 1.00 94.94 699 TYR A O 1
ATOM 5033 N N . TRP A 1 700 ? -0.556 2.807 -3.480 1.00 94.50 700 TRP A N 1
ATOM 5034 C CA . TRP A 1 700 ? -0.788 1.368 -3.666 1.00 94.50 700 TRP A CA 1
ATOM 5035 C C . TRP A 1 700 ? -1.645 1.004 -4.898 1.00 94.50 700 TRP A C 1
ATOM 5037 O O . TRP A 1 700 ? -1.810 -0.179 -5.201 1.00 94.50 700 TRP A O 1
ATOM 5047 N N . SER A 1 701 ? -2.194 1.983 -5.629 1.00 94.62 701 SER A N 1
ATOM 5048 C CA . SER A 1 701 ? -3.007 1.717 -6.826 1.00 94.62 701 SER A CA 1
ATOM 5049 C C . SER A 1 701 ? -2.184 1.309 -8.044 1.00 94.62 701 SER A C 1
ATOM 5051 O O . SER A 1 701 ? -2.738 0.666 -8.931 1.00 94.62 701 SER A O 1
ATOM 5053 N N . GLU A 1 702 ? -0.882 1.616 -8.086 1.00 91.69 702 GLU A N 1
ATOM 5054 C CA . GLU A 1 702 ? -0.016 1.187 -9.187 1.00 91.69 702 GLU A CA 1
ATOM 5055 C C . GLU A 1 702 ? 0.074 -0.340 -9.245 1.00 91.69 702 GLU A C 1
ATOM 5057 O O . GLU A 1 702 ? -0.423 -0.927 -10.202 1.00 91.69 702 GLU A O 1
ATOM 5062 N N . GLY A 1 703 ? 0.570 -0.994 -8.187 1.00 89.06 703 GLY A N 1
ATOM 5063 C CA . GLY A 1 703 ? 0.655 -2.460 -8.124 1.00 89.06 703 GLY A CA 1
ATOM 5064 C C . GLY A 1 703 ? -0.700 -3.162 -8.310 1.00 89.06 703 GLY A C 1
ATOM 5065 O O . GLY A 1 703 ? -0.768 -4.219 -8.939 1.00 89.06 703 GLY A O 1
ATOM 5066 N N . LEU A 1 704 ? -1.801 -2.546 -7.857 1.00 91.31 704 LEU A N 1
ATOM 5067 C CA . LEU A 1 704 ? -3.161 -3.052 -8.097 1.00 91.31 704 LEU A CA 1
ATOM 5068 C C . LEU A 1 704 ? -3.586 -2.986 -9.576 1.00 91.31 704 LEU A C 1
ATOM 5070 O O . LEU A 1 704 ? -4.423 -3.773 -10.016 1.00 91.31 704 LEU A O 1
ATOM 5074 N N . LEU A 1 705 ? -3.062 -2.035 -10.346 1.00 91.12 705 LEU A N 1
ATOM 5075 C CA . LEU A 1 705 ? -3.431 -1.826 -11.745 1.00 91.12 705 LEU A CA 1
ATOM 5076 C C . LEU A 1 705 ? -2.446 -2.481 -12.722 1.00 91.12 705 LEU A C 1
ATOM 5078 O O . LEU A 1 705 ? -2.865 -2.875 -13.808 1.00 91.12 705 LEU A O 1
ATOM 5082 N N . THR A 1 706 ? -1.168 -2.614 -12.365 1.00 88.25 706 THR A N 1
ATOM 5083 C CA . THR A 1 706 ? -0.114 -3.146 -13.245 1.00 88.25 706 THR A CA 1
ATOM 5084 C C . THR A 1 706 ? 0.195 -4.620 -12.969 1.00 88.25 706 THR A C 1
ATOM 5086 O O . THR A 1 706 ? 0.175 -5.431 -13.892 1.00 88.25 706 THR A O 1
ATOM 5089 N N . GLU A 1 707 ? 0.423 -4.990 -11.708 1.00 86.12 707 GLU A N 1
ATOM 5090 C CA . GLU A 1 707 ? 0.933 -6.315 -11.316 1.00 86.12 707 GLU A CA 1
ATOM 5091 C C . GLU A 1 707 ? -0.171 -7.296 -10.914 1.00 86.12 707 GLU A C 1
ATOM 5093 O O . GLU A 1 707 ? -0.070 -8.497 -11.171 1.00 86.12 707 GLU A O 1
ATOM 5098 N N . ALA A 1 708 ? -1.238 -6.809 -10.275 1.00 83.81 708 ALA A N 1
ATOM 5099 C CA . ALA A 1 708 ? -2.335 -7.654 -9.807 1.00 83.81 708 ALA A CA 1
ATOM 5100 C C . ALA A 1 708 ? -3.034 -8.394 -10.964 1.00 83.81 708 ALA A C 1
ATOM 5102 O O . ALA A 1 708 ? -3.488 -9.529 -10.810 1.00 83.81 708 ALA A O 1
ATOM 5103 N N . GLY A 1 709 ? -3.061 -7.791 -12.155 1.00 80.50 709 GLY A N 1
ATOM 5104 C CA . GLY A 1 709 ? -3.582 -8.413 -13.372 1.00 80.50 709 GLY A CA 1
ATOM 5105 C C . GLY A 1 709 ? -2.777 -9.619 -13.874 1.00 80.50 709 GLY A C 1
ATOM 5106 O O . GLY A 1 709 ? -3.243 -10.305 -14.785 1.00 80.50 709 GLY A O 1
ATOM 5107 N N . LEU A 1 710 ? -1.592 -9.891 -13.314 1.00 82.69 710 LEU A N 1
ATOM 5108 C CA . LEU A 1 710 ? -0.648 -10.905 -13.800 1.00 82.69 710 LEU A CA 1
ATOM 5109 C C . LEU A 1 710 ? -0.691 -12.222 -13.006 1.00 82.69 710 LEU A C 1
ATOM 5111 O O . LEU A 1 710 ? 0.134 -13.097 -13.248 1.00 82.69 710 LEU A O 1
ATOM 5115 N N . VAL A 1 711 ? -1.659 -12.420 -12.099 1.00 81.31 711 VAL A N 1
ATOM 5116 C CA . VAL A 1 711 ? -1.733 -13.608 -11.213 1.00 81.31 711 VAL A CA 1
ATOM 5117 C C . VAL A 1 711 ? -1.575 -14.945 -11.940 1.00 81.31 711 VAL A C 1
ATOM 5119 O O . VAL A 1 711 ? -0.939 -15.840 -11.393 1.00 81.31 711 VAL A O 1
ATOM 5122 N N . LEU A 1 712 ? -2.097 -15.112 -13.161 1.00 79.75 712 LEU A N 1
ATOM 5123 C CA . LEU A 1 712 ? -1.904 -16.352 -13.927 1.00 79.75 712 LEU A CA 1
ATOM 5124 C C . LEU A 1 712 ? -0.438 -16.571 -14.332 1.00 79.75 712 LEU A C 1
ATOM 5126 O O . LEU A 1 712 ? 0.054 -17.692 -14.234 1.00 79.75 712 LEU A O 1
ATOM 5130 N N . GLN A 1 713 ? 0.255 -15.508 -14.742 1.00 83.31 713 GLN A N 1
ATOM 5131 C CA . GLN A 1 713 ? 1.675 -15.535 -15.095 1.00 83.31 713 GLN A CA 1
ATOM 5132 C C . GLN A 1 713 ? 2.533 -15.791 -13.851 1.00 83.31 713 GLN A C 1
ATOM 5134 O O . GLN A 1 713 ? 3.341 -16.715 -13.864 1.00 83.31 713 GLN A O 1
ATOM 5139 N N . VAL A 1 714 ? 2.272 -15.069 -12.753 1.00 82.31 714 VAL A N 1
ATOM 5140 C CA . VAL A 1 714 ? 2.981 -15.245 -11.472 1.00 82.31 714 VAL A CA 1
ATOM 5141 C C . VAL A 1 714 ? 2.742 -16.645 -10.888 1.00 82.31 714 VAL A C 1
ATOM 5143 O O . VAL A 1 714 ? 3.672 -17.295 -10.427 1.00 82.31 714 VAL A O 1
ATOM 5146 N N . THR A 1 715 ? 1.512 -17.169 -10.950 1.00 81.31 715 THR A N 1
ATOM 5147 C CA . THR A 1 715 ? 1.207 -18.541 -10.492 1.00 81.31 715 THR A CA 1
ATOM 5148 C C . THR A 1 715 ? 1.951 -19.583 -11.327 1.00 81.31 715 THR A C 1
ATOM 5150 O O . THR A 1 715 ? 2.455 -20.560 -10.776 1.00 81.31 715 THR A O 1
ATOM 5153 N N . ALA A 1 716 ? 2.042 -19.382 -12.646 1.00 79.50 716 ALA A N 1
ATOM 5154 C CA . ALA A 1 716 ? 2.797 -20.268 -13.524 1.00 79.50 716 ALA A CA 1
ATOM 5155 C C . ALA A 1 716 ? 4.303 -20.207 -13.237 1.00 79.50 716 ALA A C 1
ATOM 5157 O O . ALA A 1 716 ? 4.911 -21.264 -13.082 1.00 79.50 716 ALA A O 1
ATOM 5158 N N . SER A 1 717 ? 4.888 -19.016 -13.068 1.00 77.69 717 SER A N 1
ATOM 5159 C CA . SER A 1 717 ? 6.309 -18.878 -12.727 1.00 77.69 717 SER A CA 1
ATOM 5160 C C . SER A 1 717 ? 6.633 -19.452 -11.345 1.00 77.69 717 SER A C 1
ATOM 5162 O O . SER A 1 717 ? 7.608 -20.191 -11.224 1.00 77.69 717 SER A O 1
ATOM 5164 N N . THR A 1 718 ? 5.789 -19.226 -10.325 1.00 78.69 718 THR A N 1
ATOM 5165 C CA . THR A 1 718 ? 5.931 -19.873 -9.002 1.00 78.69 718 THR A CA 1
ATOM 5166 C C . THR A 1 718 ? 5.867 -21.407 -9.107 1.00 78.69 718 THR A C 1
ATOM 5168 O O . THR A 1 718 ? 6.509 -22.101 -8.324 1.00 78.69 718 THR A O 1
ATOM 5171 N N . ALA A 1 719 ? 5.124 -21.951 -10.078 1.00 78.19 719 ALA A N 1
ATOM 5172 C CA . ALA A 1 719 ? 5.019 -23.389 -10.340 1.00 78.19 719 ALA A CA 1
ATOM 5173 C C . ALA A 1 719 ? 6.085 -23.944 -11.316 1.00 78.19 719 ALA A C 1
ATOM 5175 O O . ALA A 1 719 ? 6.007 -25.116 -11.686 1.00 78.19 719 ALA A O 1
ATOM 5176 N N . GLY A 1 720 ? 7.049 -23.130 -11.767 1.00 73.56 720 GLY A N 1
ATOM 5177 C CA . GLY A 1 720 ? 8.072 -23.537 -12.743 1.00 73.56 720 GLY A CA 1
ATOM 5178 C C . GLY A 1 720 ? 7.547 -23.768 -14.170 1.00 73.56 720 GLY A C 1
ATOM 5179 O O . GLY A 1 720 ? 8.204 -24.428 -14.975 1.00 73.56 720 GLY A O 1
ATOM 5180 N N . LEU A 1 721 ? 6.357 -23.253 -14.493 1.00 78.25 721 LEU A N 1
ATOM 5181 C CA . LEU A 1 721 ? 5.709 -23.372 -15.800 1.00 78.25 721 LEU A CA 1
ATOM 5182 C C . LEU A 1 721 ? 5.975 -22.129 -16.674 1.00 78.25 721 LEU A C 1
ATOM 5184 O O . LEU A 1 721 ? 6.075 -21.019 -16.149 1.00 78.25 721 LEU A O 1
ATOM 5188 N N . PRO A 1 722 ? 6.040 -22.272 -18.013 1.00 76.19 722 PRO A N 1
ATOM 5189 C CA . PRO A 1 722 ? 6.255 -21.142 -18.917 1.00 76.19 722 PRO A CA 1
ATOM 5190 C C . PRO A 1 722 ? 5.083 -20.147 -18.865 1.00 76.19 722 PRO A C 1
ATOM 5192 O O . PRO A 1 722 ? 3.956 -20.475 -19.243 1.00 76.19 722 PRO A O 1
ATOM 5195 N N . ALA A 1 723 ? 5.362 -18.920 -18.419 1.00 76.31 723 ALA A N 1
ATOM 5196 C CA . ALA A 1 723 ? 4.358 -17.882 -18.181 1.00 76.31 723 ALA A CA 1
ATOM 5197 C C . ALA A 1 723 ? 4.066 -16.988 -19.407 1.00 76.31 723 ALA A C 1
ATOM 5199 O O . ALA A 1 723 ? 2.976 -16.424 -19.502 1.00 76.31 723 ALA A O 1
ATOM 5200 N N . ASP A 1 724 ? 4.998 -16.902 -20.365 1.00 72.75 724 ASP A N 1
ATOM 5201 C CA . ASP A 1 724 ? 5.073 -15.873 -21.425 1.00 72.75 724 ASP A CA 1
ATOM 5202 C C . ASP A 1 724 ? 3.835 -15.720 -22.329 1.00 72.75 724 ASP A C 1
ATOM 5204 O O . ASP A 1 724 ? 3.676 -14.702 -23.000 1.00 72.75 724 ASP A O 1
ATOM 5208 N N . ASN A 1 725 ? 2.969 -16.737 -22.390 1.00 74.75 725 ASN A N 1
ATOM 5209 C CA . ASN A 1 725 ? 1.777 -16.760 -23.248 1.00 74.75 725 ASN A CA 1
ATOM 5210 C C . ASN A 1 725 ? 0.453 -16.766 -22.462 1.00 74.75 725 ASN A C 1
ATOM 5212 O O . ASN A 1 725 ? -0.613 -16.918 -23.062 1.00 74.75 725 ASN A O 1
ATOM 5216 N N . LEU A 1 726 ? 0.489 -16.637 -21.132 1.00 82.06 726 LEU A N 1
ATOM 5217 C CA . LEU A 1 726 ? -0.727 -16.597 -20.319 1.00 82.06 726 LEU A CA 1
ATOM 5218 C C . LEU A 1 726 ? -1.364 -15.198 -20.353 1.00 82.06 726 LEU A C 1
ATOM 5220 O O . LEU A 1 726 ? -0.645 -14.196 -20.307 1.00 82.06 726 LEU A O 1
ATOM 5224 N N . PRO A 1 727 ? -2.705 -15.099 -20.411 1.00 83.00 727 PRO A N 1
ATOM 5225 C CA . PRO A 1 727 ? -3.386 -13.812 -20.440 1.00 83.00 727 PRO A CA 1
ATOM 5226 C C . PRO A 1 727 ? -3.189 -13.064 -19.115 1.00 83.00 727 PRO A C 1
ATOM 5228 O O . PRO A 1 727 ? -3.489 -13.591 -18.045 1.00 83.00 727 PRO A O 1
ATOM 5231 N N . GLY A 1 728 ? -2.715 -11.822 -19.208 1.00 82.50 728 GLY A N 1
ATOM 5232 C CA . GLY A 1 728 ? -2.632 -10.869 -18.101 1.00 82.50 728 GLY A CA 1
ATOM 5233 C C . GLY A 1 728 ? -3.565 -9.681 -18.337 1.00 82.50 728 GLY A C 1
ATOM 5234 O O . GLY A 1 728 ? -3.802 -9.292 -19.482 1.00 82.50 728 GLY A O 1
ATOM 5235 N N . LEU A 1 729 ? -4.101 -9.104 -17.261 1.00 83.50 729 LEU A N 1
ATOM 5236 C CA . LEU A 1 729 ? -5.057 -7.993 -17.305 1.00 83.50 729 LEU A CA 1
ATOM 5237 C C . LEU A 1 729 ? -4.490 -6.737 -16.623 1.00 83.50 729 LEU A C 1
ATOM 5239 O O . LEU A 1 729 ? -5.054 -6.229 -15.658 1.00 83.50 729 LEU A O 1
ATOM 5243 N N . ALA A 1 730 ? -3.343 -6.264 -17.111 1.00 87.31 730 ALA A N 1
ATOM 5244 C CA . ALA A 1 730 ? -2.724 -5.022 -16.653 1.00 87.31 730 ALA A CA 1
ATOM 5245 C C . ALA A 1 730 ? -3.396 -3.791 -17.290 1.00 87.31 730 ALA A C 1
ATOM 5247 O O . ALA A 1 730 ? -3.757 -3.793 -18.471 1.00 87.31 730 ALA A O 1
ATOM 5248 N N . ALA A 1 731 ? -3.545 -2.718 -16.517 1.00 87.56 731 ALA A N 1
ATOM 5249 C CA . ALA A 1 731 ? -4.024 -1.436 -17.008 1.00 87.56 731 ALA A CA 1
ATOM 5250 C C . ALA A 1 731 ? -2.981 -0.765 -17.917 1.00 87.56 731 ALA A C 1
ATOM 5252 O O . ALA A 1 731 ? -1.773 -0.888 -17.723 1.00 87.56 731 ALA A O 1
ATOM 5253 N N . HIS A 1 732 ? -3.450 0.010 -18.897 1.00 89.00 732 HIS A N 1
ATOM 5254 C CA . HIS A 1 732 ? -2.564 0.828 -19.725 1.00 89.00 732 HIS A CA 1
ATOM 5255 C C . HIS A 1 732 ? -1.824 1.866 -18.849 1.00 89.00 732 HIS A C 1
ATOM 5257 O O . HIS A 1 732 ? -2.488 2.498 -18.024 1.00 89.00 732 HIS A O 1
ATOM 5263 N N . PRO A 1 733 ? -0.513 2.134 -19.042 1.00 87.19 733 PRO A N 1
ATOM 5264 C CA . PRO A 1 733 ? 0.278 2.977 -18.133 1.00 87.19 733 PRO A CA 1
ATOM 5265 C C . PRO A 1 733 ? -0.303 4.369 -17.850 1.00 87.19 733 PRO A C 1
ATOM 5267 O O . PRO A 1 733 ? -0.172 4.876 -16.747 1.00 87.19 733 PRO A O 1
ATOM 5270 N N . ALA A 1 734 ? -1.017 4.974 -18.806 1.00 90.25 734 ALA A N 1
ATOM 5271 C CA . ALA A 1 734 ? -1.687 6.267 -18.611 1.00 90.25 734 ALA A CA 1
ATOM 5272 C C . ALA A 1 734 ? -2.895 6.238 -17.641 1.00 90.25 734 ALA A C 1
ATOM 5274 O O . ALA A 1 734 ? -3.361 7.295 -17.218 1.00 90.25 734 ALA A O 1
ATOM 5275 N N . VAL A 1 735 ? -3.425 5.058 -17.297 1.00 93.50 735 VAL A N 1
ATOM 5276 C CA . VAL A 1 735 ? -4.559 4.900 -16.367 1.00 93.50 735 VAL A CA 1
ATOM 5277 C C . VAL A 1 735 ? -4.109 5.062 -14.915 1.00 93.50 735 VAL A C 1
ATOM 5279 O O . VAL A 1 735 ? -4.848 5.644 -14.127 1.00 93.50 735 VAL A O 1
ATOM 5282 N N . VAL A 1 736 ? -2.899 4.611 -14.572 1.00 92.94 736 VAL A N 1
ATOM 5283 C CA . VAL A 1 736 ? -2.334 4.701 -13.214 1.00 92.94 736 VAL A CA 1
ATOM 5284 C C . VAL A 1 736 ? -2.288 6.155 -12.700 1.00 92.94 736 VAL A C 1
ATOM 5286 O O . VAL A 1 736 ? -3.001 6.438 -11.733 1.00 92.94 736 VAL A O 1
ATOM 5289 N N . PRO A 1 737 ? -1.618 7.121 -13.370 1.00 94.69 737 PRO A N 1
ATOM 5290 C CA . PRO A 1 737 ? -1.585 8.511 -12.911 1.00 94.69 737 PRO A CA 1
ATOM 5291 C C . PRO A 1 737 ? -2.961 9.191 -12.970 1.00 94.69 737 PRO A C 1
ATOM 5293 O O . PRO A 1 737 ? -3.258 10.076 -12.167 1.00 94.69 737 PRO A O 1
ATOM 5296 N N . PHE A 1 738 ? -3.850 8.763 -13.875 1.00 95.94 738 PHE A N 1
ATOM 5297 C CA . PHE A 1 738 ? -5.230 9.252 -13.899 1.00 95.94 738 PHE A CA 1
ATOM 5298 C C . PHE A 1 738 ? -6.016 8.821 -12.649 1.00 95.94 738 PHE A C 1
ATOM 5300 O O . PHE A 1 738 ? -6.721 9.643 -12.054 1.00 95.94 738 PHE A O 1
ATOM 5307 N N . VAL A 1 739 ? -5.887 7.560 -12.222 1.00 95.75 739 VAL A N 1
ATOM 5308 C CA . VAL A 1 739 ? -6.528 7.037 -11.004 1.00 95.75 739 VAL A CA 1
ATOM 5309 C C . VAL A 1 739 ? -5.913 7.673 -9.757 1.00 95.75 739 VAL A C 1
ATOM 5311 O O . VAL A 1 739 ? -6.656 8.187 -8.920 1.00 95.75 739 VAL A O 1
ATOM 5314 N N . GLN A 1 740 ? -4.582 7.727 -9.666 1.00 96.75 740 GLN A N 1
ATOM 5315 C CA . GLN A 1 740 ? -3.846 8.378 -8.575 1.00 96.75 740 GLN A CA 1
ATOM 5316 C C . GLN A 1 740 ? -4.258 9.847 -8.398 1.00 96.75 740 GLN A C 1
ATOM 5318 O O . GLN A 1 740 ? -4.655 10.257 -7.303 1.00 96.75 740 GLN A O 1
ATOM 5323 N N . GLY A 1 741 ? -4.257 10.631 -9.481 1.00 96.81 741 GLY A N 1
ATOM 5324 C CA . GLY A 1 741 ? -4.692 12.028 -9.453 1.00 96.81 741 GLY A CA 1
ATOM 5325 C C . GLY A 1 741 ? -6.169 12.181 -9.081 1.00 96.81 741 GLY A C 1
ATOM 5326 O O . GLY A 1 741 ? -6.516 13.013 -8.241 1.00 96.81 741 GLY A O 1
ATOM 5327 N N . SER A 1 742 ? -7.047 11.335 -9.627 1.00 97.19 742 SER A N 1
ATOM 5328 C CA . SER A 1 742 ? -8.480 11.350 -9.290 1.00 97.19 742 SER A CA 1
ATOM 5329 C C . SER A 1 742 ? -8.731 11.062 -7.804 1.00 97.19 742 SER A C 1
ATOM 5331 O O . SER A 1 742 ? -9.548 11.740 -7.174 1.00 97.19 742 SER A O 1
ATOM 5333 N N . LEU A 1 743 ? -8.001 10.103 -7.223 1.00 97.50 743 LEU A N 1
ATOM 5334 C CA . LEU A 1 743 ? -8.045 9.791 -5.794 1.00 97.50 743 LEU A CA 1
ATOM 5335 C C . LEU A 1 743 ? -7.564 10.976 -4.951 1.00 97.50 743 LEU A C 1
ATOM 5337 O O . LEU A 1 743 ? -8.289 11.404 -4.051 1.00 97.50 743 LEU A O 1
ATOM 5341 N N . LEU A 1 744 ? -6.400 11.556 -5.263 1.00 97.69 744 LEU A N 1
ATOM 5342 C CA . LEU A 1 744 ? -5.865 12.716 -4.539 1.00 97.69 744 LEU A CA 1
ATOM 5343 C C . LEU A 1 744 ? -6.803 13.933 -4.609 1.00 97.69 744 LEU A C 1
ATOM 5345 O O . LEU A 1 744 ? -7.015 14.596 -3.589 1.00 97.69 744 LEU A O 1
ATOM 5349 N N . MET A 1 745 ? -7.424 14.208 -5.762 1.00 97.38 745 MET A N 1
ATOM 5350 C CA . MET A 1 745 ? -8.425 15.277 -5.892 1.00 97.38 745 MET A CA 1
ATOM 5351 C C . MET A 1 745 ? -9.654 15.012 -5.017 1.00 97.38 745 MET A C 1
ATOM 5353 O O . MET A 1 745 ? -10.084 15.905 -4.282 1.00 97.38 745 MET A O 1
ATOM 5357 N N . LEU A 1 746 ? -10.200 13.792 -5.060 1.00 97.38 746 LEU A N 1
ATOM 5358 C CA . LEU A 1 746 ? -11.366 13.402 -4.267 1.00 97.38 746 LEU A CA 1
ATOM 5359 C C . LEU A 1 746 ? -11.075 13.467 -2.760 1.00 97.38 746 LEU A C 1
ATOM 5361 O O . LEU A 1 746 ? -11.840 14.079 -2.013 1.00 97.38 746 LEU A O 1
ATOM 5365 N N . GLY A 1 747 ? -9.948 12.901 -2.323 1.00 97.50 747 GLY A N 1
ATOM 5366 C CA . GLY A 1 747 ? -9.484 12.953 -0.937 1.00 97.50 747 GLY A CA 1
ATOM 5367 C C . GLY A 1 747 ? -9.321 14.391 -0.447 1.00 97.50 747 GLY A C 1
ATOM 5368 O O . GLY A 1 747 ? -9.865 14.746 0.599 1.00 97.50 747 GLY A O 1
ATOM 5369 N N . THR A 1 748 ? -8.671 15.248 -1.245 1.00 97.69 748 THR A N 1
ATOM 5370 C CA . THR A 1 748 ? -8.507 16.684 -0.949 1.00 97.69 748 THR A CA 1
ATOM 5371 C C . THR A 1 748 ? -9.852 17.396 -0.815 1.00 97.69 748 THR A C 1
ATOM 5373 O O . THR A 1 748 ? -10.071 18.113 0.163 1.00 97.69 748 THR A O 1
ATOM 5376 N N . ALA A 1 749 ? -10.779 17.177 -1.750 1.00 97.62 749 ALA A N 1
ATOM 5377 C CA . ALA A 1 749 ? -12.101 17.801 -1.739 1.00 97.62 749 ALA A CA 1
ATOM 5378 C C . ALA A 1 749 ? -12.936 17.370 -0.520 1.00 97.62 749 ALA A C 1
ATOM 5380 O O . ALA A 1 749 ? -13.499 18.219 0.178 1.00 97.62 749 ALA A O 1
ATOM 5381 N N . CYS A 1 750 ? -12.966 16.070 -0.213 1.00 96.75 750 CYS A N 1
ATOM 5382 C CA . CYS A 1 750 ? -13.638 15.532 0.971 1.00 96.75 750 CYS A CA 1
ATOM 5383 C C . CYS A 1 750 ? -13.022 16.065 2.273 1.00 96.75 750 CYS A C 1
ATOM 5385 O O . CYS A 1 750 ? -13.753 16.471 3.180 1.00 96.75 750 CYS A O 1
ATOM 5387 N N . SER A 1 751 ? -11.691 16.121 2.355 1.00 97.06 751 SER A N 1
ATOM 5388 C CA . SER A 1 751 ? -10.978 16.683 3.501 1.00 97.06 751 SER A CA 1
ATOM 5389 C C . SER A 1 751 ? -11.225 18.183 3.680 1.00 97.06 751 SER A C 1
ATOM 5391 O O . SER A 1 751 ? -11.467 18.619 4.804 1.00 97.06 751 SER A O 1
ATOM 5393 N N . LEU A 1 752 ? -11.257 18.978 2.603 1.00 96.44 752 LEU A N 1
ATOM 5394 C CA . LEU A 1 752 ? -11.612 20.403 2.655 1.00 96.44 752 LEU A CA 1
ATOM 5395 C C . LEU A 1 752 ? -13.057 20.616 3.122 1.00 96.44 752 LEU A C 1
ATOM 5397 O O . LEU A 1 752 ? -13.292 21.452 3.994 1.00 96.44 752 LEU A O 1
ATOM 5401 N N . ALA A 1 753 ? -14.017 19.845 2.606 1.00 95.38 753 ALA A N 1
ATOM 5402 C CA . ALA A 1 753 ? -15.416 19.927 3.030 1.00 95.38 753 ALA A CA 1
ATOM 5403 C C . ALA A 1 753 ? -15.587 19.591 4.526 1.00 95.38 753 ALA A C 1
ATOM 5405 O O . ALA A 1 753 ? -16.262 20.319 5.262 1.00 95.38 753 ALA A O 1
ATOM 5406 N N . LEU A 1 754 ? -14.919 18.532 4.995 1.00 94.31 754 LEU A N 1
ATOM 5407 C CA . LEU A 1 754 ? -14.894 18.136 6.403 1.00 94.31 754 LEU A CA 1
ATOM 5408 C C . LEU A 1 754 ? -14.199 19.195 7.279 1.00 94.31 754 LEU A C 1
ATOM 5410 O O . LEU A 1 754 ? -14.713 19.548 8.340 1.00 94.31 754 LEU A O 1
ATOM 5414 N N . LEU A 1 755 ? -13.076 19.758 6.826 1.00 94.50 755 LEU A N 1
ATOM 5415 C CA . LEU A 1 755 ? -12.353 20.815 7.533 1.00 94.50 755 LEU A CA 1
ATOM 5416 C C . LEU A 1 755 ? -13.198 22.088 7.688 1.00 94.50 755 LEU A C 1
ATOM 5418 O O . LEU A 1 755 ? -13.305 22.614 8.798 1.00 94.50 755 LEU A O 1
ATOM 5422 N N . LEU A 1 756 ? -13.807 22.574 6.601 1.00 93.25 756 LEU A N 1
ATOM 5423 C CA . LEU A 1 756 ? -14.606 23.805 6.589 1.00 93.25 756 LEU A CA 1
ATOM 5424 C C . LEU A 1 756 ? -15.717 23.775 7.641 1.00 93.25 756 LEU A C 1
ATOM 5426 O O . LEU A 1 756 ? -15.948 24.771 8.331 1.00 93.25 756 LEU A O 1
ATOM 5430 N N . ALA A 1 757 ? -16.377 22.628 7.795 1.00 90.44 757 ALA A N 1
ATOM 5431 C CA . ALA A 1 757 ? -17.574 22.522 8.617 1.00 90.44 757 ALA A CA 1
ATOM 5432 C C . ALA A 1 757 ? -17.419 21.698 9.916 1.00 90.44 757 ALA A C 1
ATOM 5434 O O . ALA A 1 757 ? -18.324 21.677 10.754 1.00 90.44 757 ALA A O 1
ATOM 5435 N N . LEU A 1 758 ? -16.212 21.189 10.195 1.00 88.94 758 LEU A N 1
ATOM 5436 C CA . LEU A 1 758 ? -15.674 21.183 11.562 1.00 88.94 758 LEU A CA 1
ATOM 5437 C C . LEU A 1 758 ? -15.307 22.611 12.010 1.00 88.94 758 LEU A C 1
ATOM 5439 O O . LEU A 1 758 ? -15.594 22.995 13.145 1.00 88.94 758 LEU A O 1
ATOM 5443 N N . GLY A 1 759 ? -14.731 23.422 11.115 1.00 86.88 759 GLY A N 1
ATOM 5444 C CA . GLY A 1 759 ? -14.336 24.811 11.362 1.00 86.88 759 GLY A CA 1
ATOM 5445 C C . GLY A 1 759 ? -15.496 25.708 11.789 1.00 86.88 759 GLY A C 1
ATOM 5446 O O . GLY A 1 759 ? -15.395 26.384 12.815 1.00 86.88 759 GLY A O 1
ATOM 5447 N N . SER A 1 760 ? -16.618 25.651 11.067 1.00 86.19 760 SER A N 1
ATOM 5448 C CA . SER A 1 760 ? -17.809 26.482 11.307 1.00 86.19 760 SER A CA 1
ATOM 5449 C C . SER A 1 760 ? -18.546 26.218 12.630 1.00 86.19 760 SER A C 1
ATOM 5451 O O . SER A 1 760 ? -19.404 27.012 13.011 1.00 86.19 760 SER A O 1
ATOM 5453 N N . ARG A 1 761 ? -18.212 25.148 13.369 1.00 83.12 761 ARG A N 1
ATOM 5454 C CA . ARG A 1 761 ? -18.934 24.741 14.590 1.00 83.12 761 ARG A CA 1
ATOM 5455 C C . ARG A 1 761 ? -18.856 25.737 15.738 1.00 83.12 761 ARG A C 1
ATOM 5457 O O . ARG A 1 761 ? -19.817 25.877 16.489 1.00 83.12 761 ARG A O 1
ATOM 5464 N N . ASN A 1 762 ? -17.699 26.361 15.950 1.00 79.81 762 ASN A N 1
ATOM 5465 C CA . ASN A 1 762 ? -17.491 27.284 17.063 1.00 79.81 762 ASN A CA 1
ATOM 5466 C C . ASN A 1 762 ? -16.329 28.249 16.773 1.00 79.81 762 ASN A C 1
ATOM 5468 O O . ASN A 1 762 ? -15.417 27.952 16.003 1.00 79.81 762 ASN A O 1
ATOM 5472 N N . LYS A 1 763 ? -16.290 29.392 17.463 1.00 78.12 763 LYS A N 1
ATOM 5473 C CA . LYS A 1 763 ? -15.248 30.419 17.298 1.00 78.12 763 LYS A CA 1
ATOM 5474 C C . LYS A 1 763 ? -13.823 29.877 17.503 1.00 78.12 763 LYS A C 1
ATOM 5476 O O . LYS A 1 763 ? -12.902 30.351 16.852 1.00 78.12 763 LYS A O 1
ATOM 5481 N N . ARG A 1 764 ? -13.634 28.870 18.373 1.00 76.19 764 ARG A N 1
ATOM 5482 C CA . ARG A 1 764 ? -12.317 28.246 18.639 1.00 76.19 764 ARG A CA 1
ATOM 5483 C C . ARG A 1 764 ? -11.808 27.329 17.521 1.00 76.19 764 ARG A C 1
ATOM 5485 O O . ARG A 1 764 ? -10.601 27.147 17.428 1.00 76.19 764 ARG A O 1
ATOM 5492 N N . THR A 1 765 ? -12.691 26.730 16.722 1.00 81.56 765 THR A N 1
ATOM 5493 C CA . THR A 1 765 ? -12.304 25.944 15.536 1.00 81.56 765 THR A CA 1
ATOM 5494 C C . THR A 1 765 ? -12.143 26.864 14.329 1.00 81.56 765 THR A C 1
ATOM 5496 O O . THR A 1 765 ? -11.186 26.724 13.574 1.00 81.56 765 THR A O 1
ATOM 5499 N N . ALA A 1 766 ? -12.989 27.891 14.206 1.00 83.19 766 ALA A N 1
ATOM 5500 C CA . ALA A 1 766 ? -12.885 28.895 13.149 1.00 83.19 766 ALA A CA 1
ATOM 5501 C C . ALA A 1 766 ? -11.525 29.628 13.128 1.00 83.19 766 ALA A C 1
ATOM 5503 O O . ALA A 1 766 ? -10.997 29.883 12.051 1.00 83.19 766 ALA A O 1
ATOM 5504 N N . THR A 1 767 ? -10.908 29.911 14.284 1.00 83.44 767 THR A N 1
ATOM 5505 C CA . THR A 1 767 ? -9.561 30.523 14.335 1.00 83.44 767 THR A CA 1
ATOM 5506 C C . THR A 1 767 ? -8.426 29.586 13.915 1.00 83.44 767 THR A C 1
ATOM 5508 O O . THR A 1 767 ? -7.347 30.065 13.584 1.00 83.44 767 THR A O 1
ATOM 5511 N N . GLN A 1 768 ? -8.648 28.268 13.914 1.00 82.88 768 GLN A N 1
ATOM 5512 C CA . GLN A 1 768 ? -7.663 27.263 13.491 1.00 82.88 768 GLN A CA 1
ATOM 5513 C C . GLN A 1 768 ? -7.821 26.855 12.023 1.00 82.88 768 GLN A C 1
ATOM 5515 O O . GLN A 1 768 ? -6.891 26.309 11.428 1.00 82.88 768 GLN A O 1
ATOM 5520 N N . LEU A 1 769 ? -8.972 27.167 11.420 1.00 87.94 769 LEU A N 1
ATOM 5521 C CA . LEU A 1 769 ? -9.289 26.861 10.029 1.00 87.94 769 LEU A CA 1
ATOM 5522 C C . LEU A 1 769 ? -8.194 27.303 9.030 1.00 87.94 769 LEU A C 1
ATOM 5524 O O . LEU A 1 769 ? -7.846 26.477 8.187 1.00 87.94 769 LEU A O 1
ATOM 5528 N N . PRO A 1 770 ? -7.584 28.509 9.118 1.00 87.88 770 PRO A N 1
ATOM 5529 C CA . PRO A 1 770 ? -6.545 28.919 8.169 1.00 87.88 770 PRO A CA 1
ATOM 5530 C C . PRO A 1 770 ? -5.259 28.087 8.268 1.00 87.88 770 PRO A C 1
ATOM 5532 O O . PRO A 1 770 ? -4.666 27.773 7.240 1.00 87.88 770 PRO A O 1
ATOM 5535 N N . ALA A 1 771 ? -4.847 27.695 9.483 1.00 88.06 771 ALA A N 1
ATOM 5536 C CA . ALA A 1 771 ? -3.647 26.881 9.698 1.00 88.06 771 ALA A CA 1
ATOM 5537 C C . ALA A 1 771 ? -3.799 25.504 9.040 1.00 88.06 771 ALA A C 1
ATOM 5539 O O . ALA A 1 771 ? -2.952 25.085 8.253 1.00 88.06 771 ALA A O 1
ATOM 5540 N N . HIS A 1 772 ? -4.919 24.832 9.318 1.00 92.44 772 HIS A N 1
ATOM 5541 C CA . HIS A 1 772 ? -5.221 23.536 8.720 1.00 92.44 772 HIS A CA 1
ATOM 5542 C C . HIS A 1 772 ? -5.412 23.634 7.204 1.00 92.44 772 HIS A C 1
ATOM 5544 O O . HIS A 1 772 ? -4.864 22.811 6.479 1.00 92.44 772 HIS A O 1
ATOM 5550 N N . ALA A 1 773 ? -6.124 24.650 6.703 1.00 92.69 773 ALA A N 1
ATOM 5551 C CA . ALA A 1 773 ? -6.346 24.814 5.267 1.00 92.69 773 ALA A CA 1
ATOM 5552 C C . ALA A 1 773 ? -5.025 25.013 4.507 1.00 92.69 773 ALA A C 1
ATOM 5554 O O . ALA A 1 773 ? -4.807 24.354 3.494 1.00 92.69 773 ALA A O 1
ATOM 5555 N N . ALA A 1 774 ? -4.117 25.850 5.023 1.00 91.44 774 ALA A N 1
ATOM 5556 C CA . ALA A 1 774 ? -2.801 26.061 4.424 1.00 91.44 774 ALA A CA 1
ATOM 5557 C C . ALA A 1 774 ? -1.963 24.771 4.397 1.00 91.44 774 ALA A C 1
ATOM 5559 O O . ALA A 1 774 ? -1.461 24.392 3.341 1.00 91.44 774 ALA A O 1
ATOM 5560 N N . VAL A 1 775 ? -1.864 24.059 5.527 1.00 93.81 775 VAL A N 1
ATOM 5561 C CA . VAL A 1 775 ? -1.100 22.799 5.622 1.00 93.81 775 VAL A CA 1
ATOM 5562 C C . VAL A 1 775 ? -1.710 21.701 4.755 1.00 93.81 775 VAL A C 1
ATOM 5564 O O . VAL A 1 775 ? -0.981 20.927 4.148 1.00 93.81 775 VAL A O 1
ATOM 5567 N N . MET A 1 776 ? -3.037 21.623 4.674 1.00 95.69 776 MET A N 1
ATOM 5568 C CA . MET A 1 776 ? -3.720 20.588 3.901 1.00 95.69 776 MET A CA 1
ATOM 5569 C C . MET A 1 776 ? -3.631 20.829 2.393 1.00 95.69 776 MET A C 1
ATOM 5571 O O . MET A 1 776 ? -3.443 19.874 1.650 1.00 95.69 776 MET A O 1
ATOM 5575 N N . LEU A 1 777 ? -3.698 22.086 1.940 1.00 95.38 777 LEU A N 1
ATOM 5576 C CA . LEU A 1 777 ? -3.461 22.439 0.537 1.00 95.38 777 LEU A CA 1
ATOM 5577 C C . LEU A 1 777 ? -1.989 22.243 0.149 1.00 95.38 777 LEU A C 1
ATOM 5579 O O . LEU A 1 777 ? -1.716 21.648 -0.889 1.00 95.38 777 LEU A O 1
ATOM 5583 N N . ALA A 1 778 ? -1.044 22.675 0.990 1.00 94.62 778 ALA A N 1
ATOM 5584 C CA . ALA A 1 778 ? 0.383 22.443 0.759 1.00 94.62 778 ALA A CA 1
ATOM 5585 C C . ALA A 1 778 ? 0.722 20.941 0.745 1.00 94.62 778 ALA A C 1
ATOM 5587 O O . ALA A 1 778 ? 1.439 20.483 -0.141 1.00 94.62 778 ALA A O 1
ATOM 5588 N N . GLY A 1 779 ? 0.150 20.167 1.673 1.00 94.31 779 GLY A N 1
ATOM 5589 C CA . GLY A 1 779 ? 0.264 18.711 1.711 1.00 94.31 779 GLY A CA 1
ATOM 5590 C C . GLY A 1 779 ? -0.339 18.046 0.475 1.00 94.31 779 GLY A C 1
ATOM 5591 O O . GLY A 1 779 ? 0.317 17.213 -0.131 1.00 94.31 779 GLY A O 1
ATOM 5592 N N . ALA A 1 780 ? -1.533 18.453 0.033 1.00 95.62 780 ALA A N 1
ATOM 5593 C CA . ALA A 1 780 ? -2.149 17.929 -1.189 1.00 95.62 780 ALA A CA 1
ATOM 5594 C C . ALA A 1 780 ? -1.307 18.210 -2.447 1.00 95.62 780 ALA A C 1
ATOM 5596 O O . ALA A 1 780 ? -1.139 17.318 -3.274 1.00 95.62 780 ALA A O 1
ATOM 5597 N N . ILE A 1 781 ? -0.730 19.413 -2.572 1.00 95.50 781 ILE A N 1
ATOM 5598 C CA . ILE A 1 781 ? 0.201 19.755 -3.663 1.00 95.50 781 ILE A CA 1
ATOM 5599 C C . ILE A 1 781 ? 1.476 18.908 -3.570 1.00 95.50 781 ILE A C 1
ATOM 5601 O O . ILE A 1 781 ? 1.938 18.385 -4.577 1.00 95.50 781 ILE A O 1
ATOM 5605 N N . SER A 1 782 ? 2.027 18.735 -2.367 1.00 94.75 782 SER A N 1
ATOM 5606 C CA . SER A 1 782 ? 3.241 17.947 -2.149 1.00 94.75 782 SER A CA 1
ATOM 5607 C C . SER A 1 782 ? 3.033 16.451 -2.428 1.00 94.75 782 SER A C 1
ATOM 5609 O O . SER A 1 782 ? 3.890 15.828 -3.045 1.00 94.75 782 SER A O 1
ATOM 5611 N N . LEU A 1 783 ? 1.883 15.885 -2.055 1.00 95.50 783 LEU A N 1
ATOM 5612 C CA . LEU A 1 783 ? 1.497 14.512 -2.402 1.00 95.50 783 LEU A CA 1
ATOM 5613 C C . LEU A 1 783 ? 1.272 14.361 -3.907 1.00 95.50 783 LEU A C 1
ATOM 5615 O O . LEU A 1 783 ? 1.697 13.369 -4.484 1.00 95.50 783 LEU A O 1
ATOM 5619 N N . TRP A 1 784 ? 0.664 15.358 -4.557 1.00 94.75 784 TRP A N 1
ATOM 5620 C CA . TRP A 1 784 ? 0.536 15.381 -6.014 1.00 94.75 784 TRP A CA 1
ATOM 5621 C C . TRP A 1 784 ? 1.904 15.330 -6.697 1.00 94.75 784 TRP A C 1
ATOM 5623 O O . TRP A 1 784 ? 2.084 14.564 -7.633 1.00 94.75 784 TRP A O 1
ATOM 5633 N N . THR A 1 785 ? 2.882 16.106 -6.221 1.00 91.94 785 THR A N 1
ATOM 5634 C CA . THR A 1 785 ? 4.240 16.084 -6.786 1.00 91.94 785 THR A CA 1
ATOM 5635 C C . THR A 1 785 ? 5.030 14.820 -6.464 1.00 91.94 785 THR A C 1
ATOM 5637 O O . THR A 1 785 ? 5.970 14.545 -7.183 1.00 91.94 785 THR A O 1
ATOM 5640 N N . VAL A 1 786 ? 4.695 14.088 -5.399 1.00 92.19 786 VAL A N 1
ATOM 5641 C CA . VAL A 1 786 ? 5.433 12.879 -4.982 1.00 92.19 786 VAL A CA 1
ATOM 5642 C C . VAL A 1 786 ? 4.853 11.605 -5.604 1.00 92.19 786 VAL A C 1
ATOM 5644 O O . VAL A 1 786 ? 5.594 10.682 -5.890 1.00 92.19 786 VAL A O 1
ATOM 5647 N N . VAL A 1 787 ? 3.537 11.551 -5.836 1.00 91.06 787 VAL A N 1
ATOM 5648 C CA . VAL A 1 787 ? 2.854 10.346 -6.350 1.00 91.06 787 VAL A CA 1
ATOM 5649 C C . VAL A 1 787 ? 2.723 10.343 -7.885 1.00 91.06 787 VAL A C 1
ATOM 5651 O O . VAL A 1 787 ? 2.411 9.306 -8.459 1.00 91.06 787 VAL A O 1
ATOM 5654 N N . LEU A 1 788 ? 2.907 11.485 -8.567 1.00 88.38 788 LEU A N 1
ATOM 5655 C CA . LEU A 1 788 ? 2.628 11.636 -10.011 1.00 88.38 788 LEU A CA 1
ATOM 5656 C C . LEU A 1 788 ? 3.793 12.180 -10.861 1.00 88.38 788 LEU A C 1
ATOM 5658 O O . LEU A 1 788 ? 3.607 12.330 -12.073 1.00 88.38 788 LEU A O 1
ATOM 5662 N N . LEU A 1 789 ? 4.936 12.532 -10.260 1.00 73.06 789 LEU A N 1
ATOM 5663 C CA . LEU A 1 789 ? 6.133 13.043 -10.951 1.00 73.06 789 LEU A CA 1
ATOM 5664 C C . LEU A 1 789 ? 7.351 12.188 -10.605 1.00 73.06 789 LEU A C 1
ATOM 5666 O O . LEU A 1 789 ? 8.178 12.025 -11.529 1.00 73.06 789 LEU A O 1
#

Nearest PDB structures (foldseek):
  2c9c-assembly1_A  TM=8.220E-01  e=4.206E-08  Escherichia coli K-12
  2bjw-assembly1_A  TM=8.020E-01  e=3.289E-08  Escherichia coli K-12
  2c96-assembly1_A  TM=8.198E-01  e=6.339E-08  Escherichia coli K-12
  5nss-assembly1_L  TM=7.980E-01  e=9.116E-07  Escherichia coli K-12

Organism: NCBI:txid2649997

InterPro domains:
  IPR002078 RNA polymerase sigma factor 54 interaction domain [PF00158] (38-139)
  IPR002078 RNA polymerase sigma factor 54 interaction domain [PS50045] (36-243)
  IPR017896 4Fe-4S ferredoxin-type, iron-sulphur binding domain [PF12801] (378-421)
  IPR017896 4Fe-4S ferredoxin-type, iron-sulphur binding domain [PF12801] (464-504)
  IPR017896 4Fe-4S ferredoxin-type, iron-sulphur binding domain [PS51379] (545-574)
  IPR017900 4Fe-4S ferredoxin, iron-sulphur binding, conserved site [PS00198] (554-565)
  IPR027417 P-loop containing nucleoside triphosphate hydrolase [G3DSA:3.40.50.300] (35-183)
  IPR027417 P-loop containing nucleoside triphosphate hydrolase [SSF52540] (37-247)
  IPR052378 Nitrous-oxide reductase regulator [PTHR30224] (365-699)
  IPR058031 NorR-like, AAA+ ATPase lid domain [PF25601] (185-250)

Secondary structure (DSSP, 8-state):
-------------SSSS-GGGGGGB---TTTTTGGG---SHHHHHHHHHHHHHHT-TT---EEEE--TTS-HHHHHHHHHHHHHTTTT--EEEEETTSS-HHHHHHHHHTTSSTTSHHHHHHHTT-EEEEEE-GGGS-SSHHHHHHHHHTSTT-SPTTEEEEEEESS--HHHHHHSEEEE---GGG-HHHHHHHHHHHHHHHHHHTT--------HHHHHHHHH---TTHHHHHHHHHHHHHHTTSSS-TTTTTTS---PPPTHHHHHTS-------------------------------------------------------------------SSSTTS--S--S-GGGTTS-HHHHHHHHHHT--TTT-HHHIIIIIIIHHHHHHHHHHHTTTHHHH-HHHHHHHHHHHHHHTSTTPPPPPPPPGGGGGGHHHHHHHHHHHHHHHHHHTTTTT-HHHHHHHHHHHHHHHHHHHHHSSSSHHHHHT-HHHHHHHHHGGG-SEEEEE-HHHHHHT--S-TTTS-B-TTSSS-B---TT---GGG-SSSSS-----HHHHT-TT--EEEEE--TTHHHHHT----HHHHHHHHHHHHHHHHTTHHHHHTT-HHHHHHHHSHHHHHHHHHHHHHHHHHHHHHHHHHHHHHHSTTHHHHHHTT--------STTHHHHHHHHHHHGGGHHHHHHHHHHHHHHHHHHTGGGHHHHHHHHTT---TTS---PPPTTHHHHHHHHHHHHHHHHHHHHHHHHHTT-HHHHTTHHHHHHHHHHHHHHHHHHH--

pLDDT: mean 74.54, std 24.07, range [19.92, 97.88]

Foldseek 3Di:
DDDDDDDDDDDPPDPPPPPPQVVQFDPPQPLLCQLLFFPDPLSVVLVVLLLCQLPDPVLAEEEEADAAQSSSVSSVVNSQCSNCVVPPAGEGEDELQVDDLVVVCCQQQNVVDCNHPLNVQLVSVEGEYEYEAQVSNDPDPSVVLVLQCLPVVSGHPRYHYYYYHNDHDVSVVVSGHYRYRDACLVRLRSLQVSLLVLLQVLCVVPPDDRRPGQDPLRSVVSSPDPPNNGSNVSNVVSNVCNVVPPPDPPPPVSPDDPPPDPCVVVVVVVDDDDDDDDDDDDDDDDDDDDDDDDDDDDDDDDDDDDDDDDDDDDDDDDDDDDDDDDDDDDDDDDDDDPPDPPPDDPDPPPPVLVPPPPVSVVVVVLQFAFCLQALVLLCVQLPPPLVLLVCQLAPQLQCVLVPVLLVLQVVLLVVLVVDPPDDDADDDDPVCLLVQLVLLLVVLLVVLLVCQLVVQSTGNNSVVVVVVVSSVVSNVNSSRHPFRPCLRRHNNVSLVSLLSNLQYQKDKAFDVCCCPPPDDPLQQQQQDCVPVDPGDGHDRLNDRRHRDQGCSSPNVNCSSCVRDPVSGIDIDGDHGNVSLPDGDDQDPSSLLSLLLLLLSLVLNLVDVVQPPDPVSVVLSVDSVSSSVVSVCSSCVLVVLLVVLQVVLVCVVDPPCVVVVVVPPPDDDDDDDPVVVQPPLSRSLSSLLSLLSSLLSSLLSVQSNQAVSQQSQLSVCSNVVHHSPPDDGRHDDPVVSLVSSVVSLVRSLVSSLVSLVVSQPPDPSNVSCSVSCNVSSVVSSVVSNVRSRD

Sequence (789 aa):
MPMQGIADDDTTAAAADAAPLRSHAVCESAAASTALLGSSPMAARLRSAVAAAASDPARRPVLLLGEPGLGKAGLAAHIHHEADAARELPLIQIDCSNRTPAATEQLIFGDGSAEGLLARLSAAGGGTLLLNQIQAVPEGPLLRRLKRLLQPAGLPAGVRLIMTGERAPAELAAAATVIKVPPLRARPGDVKQLAGHFLQQHANRTGGGQHPGLQAAALRRLMSHSWPFNIKELQSACARVAIEADSARLAEAAALGLSLPAAAELAGIAGTPAAAAKATAAAAAGPATTTAHSACGCAKAASGACSGPGASGKGACGGTACKCSSSSASIAEAGSTGLATALTGPALVPEELEEAGPIGDELLAFLQQDREHSLGLNFVWSWWWPGMFLMFPLLGRWWCSVCPFMLVGEAAQKARSSVQGLPPLLKWPKQAESAGPWAMLALFATILVWEDGWHLPQTAALTGWLLVLISSGAALFSCVFPRRFWCRYVCPIGGMNGLFAKLSAVELRSQAAVCSGECSTYACLKASTCTGSADKPGCPMNEHSNRLKDNQLCALCTTCVSHCPHENVELRLRPPGIDLWTTHQPSNAEACLLFLVMGAVYLHHLPDLLGSSPAALALLDDHWAYCGLAALVLAAPGAALAAAHAAVTALGSGGSVLRSLLSSSDAEAGGLVGAARRTPLLSMCYSYVPLVWAATLAYWSEGLLTEAGLVLQVTASTAGLPADNLPGLAAHPAVVPFVQGSLLMLGTACSLALLLALGSRNKRTATQLPAHAAVMLAGAISLWTVVLL